Protein AF-0000000069991490 (afdb_homodimer)

Radius of gyration: 31.68 Å; Cα contacts (8 Å, |Δi|>4): 2625; chains: 2; bounding box: 68×98×74 Å

Solvent-accessible surface area (backbone atoms only — not comparable to full-atom values): 56278 Å² total; per-residue (Å²): 128,74,57,46,39,67,73,79,65,20,57,49,42,61,81,62,58,44,40,60,60,46,39,62,62,28,9,34,41,53,25,47,79,35,36,45,30,24,64,97,77,46,75,45,30,37,62,53,50,55,26,50,24,20,5,44,38,48,47,42,45,74,73,63,58,47,38,42,38,23,37,31,39,38,66,57,33,33,58,65,49,57,36,46,72,46,25,38,30,42,58,32,11,22,33,30,33,42,61,82,70,52,54,62,70,54,46,45,49,51,42,51,72,62,46,25,34,34,37,37,38,21,61,90,44,39,68,59,46,54,73,37,53,90,73,53,80,51,60,66,37,27,35,36,34,63,95,60,90,65,62,75,71,90,50,74,60,56,76,42,26,51,70,64,48,35,71,72,31,52,61,66,62,86,70,68,82,62,68,26,65,24,38,26,36,36,32,69,44,79,51,96,67,74,73,60,44,36,41,41,40,25,21,36,22,51,45,51,43,29,46,42,50,38,29,50,30,17,20,35,55,68,61,60,58,44,40,33,79,38,22,38,32,72,60,41,60,46,44,50,49,50,35,58,38,46,64,56,36,36,41,31,48,18,27,32,35,42,24,61,37,70,91,39,45,51,53,51,48,49,47,37,64,76,66,56,44,28,28,38,37,31,34,60,54,56,51,51,44,36,66,66,21,77,68,35,62,93,51,73,40,61,71,28,32,31,40,34,24,86,50,84,54,42,65,57,62,50,52,54,39,42,75,34,34,30,47,75,34,18,29,31,53,44,77,57,36,44,20,75,41,22,34,36,60,52,34,71,70,44,64,72,46,52,69,68,56,40,51,54,42,33,41,24,28,12,31,54,37,74,57,43,45,78,48,32,24,46,96,86,65,46,76,51,63,48,69,54,66,51,70,21,38,36,30,37,49,41,70,32,43,42,44,36,34,65,96,32,60,68,61,11,24,60,36,10,50,92,48,30,38,58,65,57,30,26,21,24,29,22,83,49,43,37,33,40,73,40,30,40,61,88,43,44,20,50,35,74,89,37,83,38,40,29,51,57,49,28,39,60,53,41,63,38,88,42,38,68,44,59,48,44,42,53,38,85,31,95,87,34,53,20,37,39,32,35,41,33,22,57,34,90,94,49,83,80,47,23,61,55,50,43,61,68,48,43,60,38,32,74,72,66,78,36,58,77,78,57,51,43,48,34,26,32,65,42,92,69,78,61,54,42,82,81,53,40,78,30,61,63,61,48,52,54,48,48,54,53,36,60,74,61,64,41,88,49,56,28,65,100,128,73,57,48,38,66,74,80,63,20,56,50,42,62,81,60,58,43,41,60,60,45,38,63,62,28,9,35,42,53,26,47,78,32,37,44,31,25,63,96,77,47,74,45,30,38,61,54,49,55,27,50,24,19,5,44,39,47,45,42,45,74,72,63,59,46,37,41,37,22,37,31,40,40,64,56,34,33,60,66,49,56,36,46,70,46,24,39,29,44,58,31,12,22,33,32,31,43,60,83,69,52,54,62,68,54,46,47,49,52,42,52,72,64,46,26,33,33,37,37,38,21,60,90,44,40,68,60,47,54,74,38,52,88,74,53,81,52,60,66,37,28,34,36,34,64,95,59,90,63,62,76,72,89,50,71,60,56,76,44,24,50,69,64,49,35,73,72,31,52,61,66,65,88,73,67,82,62,69,27,64,24,36,26,37,34,33,70,45,78,51,96,66,74,71,61,45,35,41,41,40,25,21,37,22,51,43,51,43,28,47,41,50,39,30,50,30,17,19,35,55,69,62,60,59,43,40,34,79,38,20,39,32,70,60,41,61,47,42,50,50,51,33,59,37,46,63,56,34,36,41,30,48,18,28,31,34,41,24,62,36,70,91,40,44,52,54,52,48,49,49,36,64,76,66,55,44,28,28,38,36,31,35,62,55,56,52,50,45,35,66,66,20,76,66,34,62,92,48,74,41,62,70,28,30,32,39,34,25,86,52,83,54,40,65,55,61,51,51,53,37,43,76,34,34,30,47,73,36,18,29,32,53,43,76,59,37,44,21,75,41,22,34,36,60,51,33,70,68,44,64,72,47,53,69,67,54,40,51,56,42,33,43,24,29,12,32,54,38,72,56,43,44,79,48,33,24,43,98,86,66,46,76,50,64,48,70,54,68,49,69,19,37,35,29,37,49,42,69,33,43,40,44,38,34,65,96,30,60,68,62,11,24,60,37,9,49,92,47,30,37,58,66,59,29,26,21,25,31,23,83,48,42,35,33,40,73,40,32,40,61,87,42,44,21,50,35,74,91,37,84,38,42,29,53,58,48,28,41,62,53,42,63,39,88,43,37,68,44,60,48,44,43,53,37,84,30,95,86,34,54,18,36,38,32,36,40,33,23,58,33,90,95,50,84,78,48,24,62,55,48,44,62,67,48,44,61,38,31,74,72,66,76,36,57,77,80,56,51,43,47,34,27,31,64,42,92,67,78,62,54,42,85,80,53,39,79,29,63,64,61,48,53,53,49,48,54,52,35,63,73,62,63,42,88,50,54,28,64,99

Foldseek 3Di:
DDPDDDDDDDVPDDDDFLFLVLLLPAQCVQPQAFWAAEQPQDIDGSLVLLLLLQLVLQLCVVVPDAAAAEEEEAFWQGSVLLSCLRNQVLRNYEYEQALLLDQLVLSLVVCQLNLHAEYEHEPVCLVSCVVNVVVRDRHDEYEYEYSDPDWDDPDPRYPIYSVVSSVVGGSDDDRDDDHQQRWHYWYWDDDLDDHTFIFIFGSVLLSVQLVQVLCCQCPAVLPNADAQAAAEEEPFTCSQLNSLSVSSNNSSRNHRYYGHTDDDLLSVLVCCVVVVHQEYEAELQSLLRNCPDPNNPPAQSARHEYEYEPDFDFLVSCVSCVVSRYHYKYAYADSQPSGGFAIQHDDPVQVPDDPVSVSVSRRFNHAGTPQKDKFFAAPVGHTDDQAQPDKHWIWIDGSNGGQATRPCVPRSCVCQPPNTGTDQWIWHHHPVRTTGTQAGVQFFAQWQNDTHRQRLVQNLLCPDQFFDGKGWGWDQDPPTRTAIEIETETDPPDDDALVNSLVSCVVCCVVVNDPNRNRGQKYFYDNDADADSRGHGPRSVVRVVVVVCVVVVHPRMHGD/DDPDDDDDDDVPDDDDFLFLVLLLPAQCVQPQAFWAAEQPQDIDGSLVLLLLLQLVLQLCVVVPDAAAAEEEEAFWQGSVLLSCLRNQVLRNYEYEQALLLDQLVLSLVVCQLSLHAEYEHEPVCLVSCVVNVVVRDRHDEYEYEYSDPDWDDPDPRYPIYSVVSSVVGGSDDDRDDDHQQRWHYWYWDDDLDDHTFIFIFGSVLLSVQLVQVLCCQCPAVLPNADALAAAEEEPFTCSQLNSLSVSSNNSSRNHRYYGHTDDDLLSVLVCCVVVVHQEYEAELQSLLRNCPDPNNVPAQSARHEYEYEPDFDFLVSCVSCVVSRYHYKYAYFDSQPSGGFAIQHDDPVQVPDDPVSVSVSRRFNHAGTPQKDKFFAAPVGHTDDQAQPDKHWIWIDGPNGGQATRPCVPRSCVCQPPNTGTDQWIWHHHPVRTTGTQAGVQFFAQWQNDTHRQRLVQNLLCPPQFFDGKGWGWDQDPPTRTAIEIETETDPPDDDALVNSLVSCVVCCVVVNDPNRNRGQKYFYDNDADADSRGHGPRSVVRVVVVVCVVVVHPRMHGD

Secondary structure (DSSP, 8-state):
-------PPPTT-------THHHHHHHHHH-TT-EEEETTTEEEEHHHHHHHHHHHHHHHHHTT--TT-EEEEE--B-HHHHHHHHHHHHTT-EEEE--TTS-HHHHHHHHHHHTEEEEEEEGGGHHHHHHHHTT-SS--EEEEE-SSS----S-TTEEEEHHHHHHHS-S---PPP--TTSEEEEEEE--SSSSPEEEEEEHHHHHHHHHHHHHHHHH-STT----TTPEEEE-S-TTTGGGGGHHHHHHHHT-EEEE-BS--HHHHHHHHHHHT--EEEE-HHHHHHHHHSGGGTT---TT-EEEE-SS---HHHHHHHHHTT-EEEEEEE-GGG-SEEEE----HHHHTS-HHHHHHHHSS-BEE-TT-EEEEE-TTS-EE--SSS--EEEEEE-TTS---BTT-HHHHHHHTGGGSEEEEEEEEE-TT--EEEEEETTT-EEETTEEE-HHHHHHHHHTSTTEEEEEEEEEEETTTEEEEEEEEEEPTT----HHHHHHHHHHHHHTTSS-GGGS-SEEEE-S---B-TTS-B-HHHHHHHHHHHHHTT-TTEEE-/-------PPPTT-------THHHHHHHHHH-TT-EEEETTTEEEEHHHHHHHHHHHHHHHHHTT--TT-EEEEE--B-HHHHHHHHHHHHTT-EEEE--TTS-HHHHHHHHHHHTEEEEEEEGGGHHHHHHHHTT-SS--EEEEE-SSS----S-TTEEEEHHHHHHHS-S---PPP--TTSEEEEEEE--SSSSPEEEEEEHHHHHHHHHHHHHHHHH-STT----TT-EEEE-S-TTTGGGGGHHHHHHHHT-EEEE-BS--HHHHHHHHHHHT--EEEE-HHHHHHHHHSGGGTT---TT-EEEE-SS---HHHHHHHHHTT-EEEEEEE-GGG-SEEEE----HHHHTS-HHHHHHHHSS-BEE-TT-EEEEE-TTS-B---SSS--EEEEEE-TTS---BTT-HHHHHHHTGGGSEEEEEEEEE-TT--EEEEEETTT-EEETTEEE-HHHHHHHHHTSTTEEEEEEEEEEETTTEEEEEEEEEEPTT----HHHHHHHHHHHHHTTSS-GGGS-SEEEE-S---B-TTS-B-HHHHHHHHHHHHHTT-TTEEE-

Structure (mmCIF, N/CA/C/O backbone):
data_AF-0000000069991490-model_v1
#
loop_
_entity.id
_entity.type
_entity.pdbx_description
1 polymer 'Acyl-CoA synthetase (AMP-forming)/AMP-acid ligase II'
#
loop_
_atom_site.group_PDB
_atom_site.id
_atom_site.type_symbol
_atom_site.label_atom_id
_atom_site.label_alt_id
_atom_site.label_comp_id
_atom_site.label_asym_id
_atom_site.label_entity_id
_atom_site.label_seq_id
_atom_site.pdbx_PDB_ins_code
_atom_site.Cartn_x
_atom_site.Cartn_y
_atom_site.Cartn_z
_atom_site.occupancy
_atom_site.B_iso_or_equiv
_atom_site.auth_seq_id
_atom_site.auth_comp_id
_atom_site.auth_asym_id
_atom_site.auth_atom_id
_atom_site.pdbx_PDB_model_num
ATOM 1 N N . MET A 1 1 ? 20.062 -6.848 22.141 1 77.31 1 MET A N 1
ATOM 2 C CA . MET A 1 1 ? 18.891 -6.25 21.516 1 77.31 1 MET A CA 1
ATOM 3 C C . MET A 1 1 ? 18.766 -4.773 21.891 1 77.31 1 MET A C 1
ATOM 5 O O . MET A 1 1 ? 19.047 -4.387 23.016 1 77.31 1 MET A O 1
ATOM 9 N N . LEU A 1 2 ? 18.562 -3.945 20.875 1 91.25 2 LEU A N 1
ATOM 10 C CA . LEU A 1 2 ? 18.453 -2.514 21.141 1 91.25 2 LEU A CA 1
ATOM 11 C C . LEU A 1 2 ? 17.344 -2.227 22.141 1 91.25 2 LEU A C 1
ATOM 13 O O . LEU A 1 2 ? 16.266 -2.84 22.078 1 91.25 2 LEU A O 1
ATOM 17 N N . GLN A 1 3 ? 17.641 -1.449 23.125 1 95.38 3 GLN A N 1
ATOM 18 C CA . GLN A 1 3 ? 16.625 -1.014 24.078 1 95.38 3 GLN A CA 1
ATOM 19 C C . GLN A 1 3 ? 15.844 0.188 23.547 1 95.38 3 GLN A C 1
ATOM 21 O O . GLN A 1 3 ? 16.109 1.327 23.938 1 95.38 3 GLN A O 1
ATOM 26 N N . THR A 1 4 ? 14.867 -0.094 22.766 1 98 4 THR A N 1
ATOM 27 C CA . THR A 1 4 ? 14.047 0.947 22.172 1 98 4 THR A CA 1
ATOM 28 C C . THR A 1 4 ? 12.891 1.323 23.094 1 98 4 THR A C 1
ATOM 30 O O . THR A 1 4 ? 12.68 0.684 24.125 1 98 4 THR A O 1
ATOM 33 N N . ARG A 1 5 ? 12.242 2.402 22.797 1 97 5 ARG A N 1
ATOM 34 C CA . ARG A 1 5 ? 11.094 2.857 23.578 1 97 5 ARG A CA 1
ATOM 35 C C . ARG A 1 5 ? 9.797 2.262 23.031 1 97 5 ARG A C 1
ATOM 37 O O . ARG A 1 5 ? 9.414 2.525 21.891 1 97 5 ARG A O 1
ATOM 44 N N . VAL A 1 6 ? 9.148 1.422 23.828 1 97.25 6 VAL A N 1
ATOM 45 C CA . VAL A 1 6 ? 7.812 0.907 23.531 1 97.25 6 VAL A CA 1
ATOM 46 C C . VAL A 1 6 ? 6.82 1.444 24.562 1 97.25 6 VAL A C 1
ATOM 48 O O . VAL A 1 6 ? 7.027 1.303 25.766 1 97.25 6 VAL A O 1
ATOM 51 N N . ILE A 1 7 ? 5.816 2.137 24.109 1 96.94 7 ILE A N 1
ATOM 52 C CA . ILE A 1 7 ? 4.801 2.715 24.984 1 96.94 7 ILE A CA 1
ATOM 53 C C . ILE A 1 7 ? 3.514 1.9 24.891 1 96.94 7 ILE A C 1
ATOM 55 O O . ILE A 1 7 ? 2.99 1.677 23.797 1 96.94 7 ILE A O 1
ATOM 59 N N . PRO A 1 8 ? 3.021 1.451 25.969 1 95.69 8 PRO A N 1
ATOM 60 C CA . PRO A 1 8 ? 1.743 0.739 25.922 1 95.69 8 PRO A CA 1
ATOM 61 C C . PRO A 1 8 ? 0.6 1.617 25.406 1 95.69 8 PRO A C 1
ATOM 63 O O . PRO A 1 8 ? 0.56 2.814 25.703 1 95.69 8 PRO A O 1
ATOM 66 N N . PRO A 1 9 ? -0.313 1.06 24.688 1 96.06 9 PRO A N 1
ATOM 67 C CA . PRO A 1 9 ? -1.468 1.837 24.234 1 96.06 9 PRO A CA 1
ATOM 68 C C . PRO A 1 9 ? -2.303 2.385 25.391 1 96.06 9 PRO A C 1
ATOM 70 O O . PRO A 1 9 ? -2.309 1.808 26.484 1 96.06 9 PRO A O 1
ATOM 73 N N . ALA A 1 10 ? -2.979 3.459 25.109 1 97.31 10 ALA A N 1
ATOM 74 C CA . ALA A 1 10 ? -3.896 4.031 26.094 1 97.31 10 ALA A CA 1
ATOM 75 C C . ALA A 1 10 ? -5.031 3.064 26.406 1 97.31 10 ALA A C 1
ATOM 77 O O . ALA A 1 10 ? -5.312 2.148 25.625 1 97.31 10 ALA A O 1
ATOM 78 N N . GLU A 1 11 ? -5.609 3.303 27.609 1 95.62 11 GLU A N 1
ATOM 79 C CA . GLU A 1 11 ? -6.789 2.518 27.953 1 95.62 11 GLU A CA 1
ATOM 80 C C . GLU A 1 11 ? -7.883 2.67 26.906 1 95.62 11 GLU A C 1
ATOM 82 O O . GLU A 1 11 ? -8.203 3.787 26.5 1 95.62 11 GLU A O 1
ATOM 87 N N . GLY A 1 12 ? -8.328 1.621 26.453 1 95.5 12 GLY A N 1
ATOM 88 C CA . GLY A 1 12 ? -9.422 1.657 25.5 1 95.5 12 GLY A CA 1
ATOM 89 C C . GLY A 1 12 ? -8.961 1.708 24.062 1 95.5 12 GLY A C 1
ATOM 90 O O . GLY A 1 12 ? -9.766 1.541 23.141 1 95.5 12 GLY A O 1
ATOM 91 N N . ALA A 1 13 ? -7.676 1.926 23.859 1 96.56 13 ALA A N 1
ATOM 92 C CA . ALA A 1 13 ? -7.164 2.02 22.484 1 96.56 13 ALA A CA 1
ATOM 93 C C . ALA A 1 13 ? -7.363 0.707 21.734 1 96.56 13 ALA A C 1
ATOM 95 O O . ALA A 1 13 ? -7.074 -0.369 22.266 1 96.56 13 ALA A O 1
ATOM 96 N N . TYR A 1 14 ? -7.957 0.828 20.594 1 96.06 14 TYR A N 1
ATOM 97 C CA . TYR A 1 14 ? -8.227 -0.327 19.75 1 96.06 14 TYR A CA 1
ATOM 98 C C . TYR A 1 14 ? -6.957 -0.814 19.062 1 96.06 14 TYR A C 1
ATOM 100 O O . TYR A 1 14 ? -6.352 -0.085 18.281 1 96.06 14 TYR A O 1
ATOM 108 N N . ARG A 1 15 ? -6.543 -2.023 19.375 1 92.44 15 ARG A N 1
ATOM 109 C CA . ARG A 1 15 ? -5.426 -2.635 18.656 1 92.44 15 ARG A CA 1
ATOM 110 C C . ARG A 1 15 ? -5.887 -3.217 17.328 1 92.44 15 ARG A C 1
ATOM 112 O O . ARG A 1 15 ? -6.434 -4.32 17.281 1 92.44 15 ARG A O 1
ATOM 119 N N . TYR A 1 16 ? -5.617 -2.576 16.266 1 97.06 16 TYR A N 1
ATOM 120 C CA . TYR A 1 16 ? -6.156 -2.855 14.93 1 97.06 16 TYR A CA 1
ATOM 121 C C . TYR A 1 16 ? -5.465 -4.062 14.305 1 97.06 16 TYR A C 1
ATOM 123 O O . TYR A 1 16 ? -4.359 -3.941 13.773 1 97.06 16 TYR A O 1
ATOM 131 N N . PRO A 1 17 ? -6.094 -5.242 14.336 1 97.75 17 PRO A N 1
ATOM 132 C CA . PRO A 1 17 ? -5.484 -6.406 13.688 1 97.75 17 PRO A CA 1
ATOM 133 C C . PRO A 1 17 ? -5.613 -6.363 12.164 1 97.75 17 PRO A C 1
ATOM 135 O O . PRO A 1 17 ? -6.652 -5.961 11.641 1 97.75 17 PRO A O 1
ATOM 138 N N . LEU A 1 18 ? -4.578 -6.734 11.469 1 98.5 18 LEU A N 1
ATOM 139 C CA . LEU A 1 18 ? -4.613 -6.832 10.016 1 98.5 18 LEU A CA 1
ATOM 140 C C . LEU A 1 18 ? -5.324 -8.109 9.57 1 98.5 18 LEU A C 1
ATOM 142 O O . LEU A 1 18 ? -4.699 -9.156 9.438 1 98.5 18 LEU A O 1
ATOM 146 N N . LEU A 1 19 ? -6.605 -7.973 9.352 1 98.56 19 LEU A N 1
ATOM 147 C CA . LEU A 1 19 ? -7.441 -9.102 8.953 1 98.56 19 LEU A CA 1
ATOM 148 C C . LEU A 1 19 ? -8 -8.891 7.547 1 98.56 19 LEU A C 1
ATOM 150 O O . LEU A 1 19 ? -8.25 -7.754 7.137 1 98.56 19 LEU A O 1
ATOM 154 N N . ILE A 1 20 ? -8.289 -9.922 6.887 1 98.38 20 ILE A N 1
ATOM 155 C CA . ILE A 1 20 ? -8.773 -9.93 5.512 1 98.38 20 ILE A CA 1
ATOM 156 C C . ILE A 1 20 ? -10.078 -9.141 5.43 1 98.38 20 ILE A C 1
ATOM 158 O O . ILE A 1 20 ? -10.352 -8.477 4.422 1 98.38 20 ILE A O 1
ATOM 162 N N . LYS A 1 21 ? -10.875 -9.109 6.469 1 97.44 21 LYS A N 1
ATOM 163 C CA . LYS A 1 21 ? -12.148 -8.398 6.445 1 97.44 21 LYS A CA 1
ATOM 164 C C . LYS A 1 21 ? -11.938 -6.91 6.164 1 97.44 21 LYS A C 1
ATOM 166 O O . LYS A 1 21 ? -12.812 -6.25 5.605 1 97.44 21 LYS A O 1
ATOM 171 N N . ARG A 1 22 ? -10.734 -6.422 6.543 1 96.56 22 ARG A N 1
ATOM 172 C CA . ARG A 1 22 ? -10.438 -5.012 6.32 1 96.56 22 ARG A CA 1
ATOM 173 C C . ARG A 1 22 ? -10.352 -4.695 4.832 1 96.56 22 ARG A C 1
ATOM 175 O O . ARG A 1 22 ? -10.594 -3.562 4.414 1 96.56 22 ARG A O 1
ATOM 182 N N . LEU A 1 23 ? -9.977 -5.641 4.031 1 97.06 23 LEU A N 1
ATOM 183 C CA . LEU A 1 23 ? -9.852 -5.473 2.59 1 97.06 23 LEU A CA 1
ATOM 184 C C . LEU A 1 23 ? -11.219 -5.387 1.929 1 97.06 23 LEU A C 1
ATOM 186 O O . LEU A 1 23 ? -11.383 -4.715 0.908 1 97.06 23 LEU A O 1
ATOM 190 N N . LEU A 1 24 ? -12.195 -6.051 2.506 1 95.25 24 LEU A N 1
ATOM 191 C CA . LEU A 1 24 ? -13.547 -6.109 1.954 1 95.25 24 LEU A CA 1
ATOM 192 C C . LEU A 1 24 ? -14.273 -4.789 2.162 1 95.25 24 LEU A C 1
ATOM 194 O O . LEU A 1 24 ? -15.188 -4.453 1.402 1 95.25 24 LEU A O 1
ATOM 198 N N . MET A 1 25 ? -13.82 -3.957 3.07 1 89.56 25 MET A N 1
ATOM 199 C CA . MET A 1 25 ? -14.539 -2.762 3.512 1 89.56 25 MET A CA 1
ATOM 200 C C . MET A 1 25 ? -14.453 -1.66 2.461 1 89.56 25 MET A C 1
ATOM 202 O O . MET A 1 25 ? -15.383 -0.864 2.316 1 89.56 25 MET A O 1
ATOM 206 N N . SER A 1 26 ? -13.445 -1.594 1.69 1 87.31 26 SER A N 1
ATOM 207 C CA . SER A 1 26 ? -13.156 -0.407 0.89 1 87.31 26 SER A CA 1
ATOM 208 C C . SER A 1 26 ? -13.836 -0.485 -0.474 1 87.31 26 SER A C 1
ATOM 210 O O . SER A 1 26 ? -14.258 0.536 -1.023 1 87.31 26 SER A O 1
ATOM 212 N N . GLY A 1 27 ? -13.984 -1.602 -1.018 1 86 27 GLY A N 1
ATOM 213 C CA . GLY A 1 27 ? -14.453 -1.73 -2.387 1 86 27 GLY A CA 1
ATOM 214 C C . GLY A 1 27 ? -15.766 -1.011 -2.637 1 86 27 GLY A C 1
ATOM 215 O O . GLY A 1 27 ? -15.875 -0.204 -3.562 1 86 27 GLY A O 1
ATOM 216 N N . SER A 1 28 ? -16.672 -1.168 -1.786 1 88 28 SER A N 1
ATOM 217 C CA . SER A 1 28 ? -18 -0.593 -1.966 1 88 28 SER A CA 1
ATOM 218 C C . SER A 1 28 ? -17.984 0.922 -1.793 1 88 28 SER A C 1
ATOM 220 O O . SER A 1 28 ? -18.828 1.63 -2.348 1 88 28 SER A O 1
ATOM 222 N N . ARG A 1 29 ? -17 1.404 -1.099 1 89.88 29 ARG A N 1
ATOM 223 C CA . ARG A 1 29 ? -16.891 2.84 -0.867 1 89.88 29 ARG A CA 1
ATOM 224 C C . ARG A 1 29 ? -16.391 3.561 -2.117 1 89.88 29 ARG A C 1
ATOM 226 O O . ARG A 1 29 ? -16.828 4.676 -2.412 1 89.88 29 ARG A O 1
ATOM 233 N N . TYR A 1 30 ? -15.539 2.924 -2.816 1 89.38 30 TYR A N 1
ATOM 234 C CA . TYR A 1 30 ? -14.961 3.557 -3.998 1 89.38 30 TYR A CA 1
ATOM 235 C C . TYR A 1 30 ? -15.914 3.463 -5.184 1 89.38 30 TYR A C 1
ATOM 237 O O . TYR A 1 30 ? -16.078 4.426 -5.938 1 89.38 30 TYR A O 1
ATOM 245 N N . GLU A 1 31 ? -16.469 2.258 -5.336 1 90.44 31 GLU A N 1
ATOM 246 C CA . GLU A 1 31 ? -17.359 2.037 -6.477 1 90.44 31 GLU A CA 1
ATOM 247 C C . GLU A 1 31 ? -18.484 1.075 -6.121 1 90.44 31 GLU A C 1
ATOM 249 O O . GLU A 1 31 ? -18.359 -0.134 -6.328 1 90.44 31 GLU A O 1
ATOM 254 N N . LYS A 1 32 ? -19.609 1.535 -5.824 1 84.38 32 LYS A N 1
ATOM 255 C CA . LYS A 1 32 ? -20.719 0.688 -5.375 1 84.38 32 LYS A CA 1
ATOM 256 C C . LYS A 1 32 ? -21.375 -0.022 -6.555 1 84.38 32 LYS A C 1
ATOM 258 O O . LYS A 1 32 ? -21.922 -1.112 -6.395 1 84.38 32 LYS A O 1
ATOM 263 N N . THR A 1 33 ? -21.25 0.533 -7.723 1 88.88 33 THR A N 1
ATOM 264 C CA . THR A 1 33 ? -22.016 0.012 -8.844 1 88.88 33 THR A CA 1
ATOM 265 C C . THR A 1 33 ? -21.141 -0.868 -9.734 1 88.88 33 THR A C 1
ATOM 267 O O . THR A 1 33 ? -21.625 -1.485 -10.688 1 88.88 33 THR A O 1
ATOM 270 N N . ARG A 1 34 ? -19.891 -0.896 -9.398 1 94.06 34 ARG A N 1
ATOM 271 C CA . ARG A 1 34 ? -19.031 -1.77 -10.195 1 94.06 34 ARG A CA 1
ATOM 272 C C . ARG A 1 34 ? -19.391 -3.236 -9.969 1 94.06 34 ARG A C 1
ATOM 274 O O . ARG A 1 34 ? -19.922 -3.598 -8.914 1 94.06 34 ARG A O 1
ATOM 281 N N . GLU A 1 35 ? -19.047 -4.051 -10.961 1 97.06 35 GLU A N 1
ATOM 282 C CA . GLU A 1 35 ? -19.656 -5.379 -10.977 1 97.06 35 GLU A CA 1
ATOM 283 C C . GLU A 1 35 ? -18.609 -6.469 -10.75 1 97.06 35 GLU A C 1
ATOM 285 O O . GLU A 1 35 ? -17.438 -6.305 -11.133 1 97.06 35 GLU A O 1
ATOM 290 N N . ILE A 1 36 ? -19.047 -7.496 -10.109 1 98.31 36 ILE A N 1
ATOM 291 C CA . ILE A 1 36 ? -18.453 -8.828 -10.148 1 98.31 36 ILE A CA 1
ATOM 292 C C . ILE A 1 36 ? -19.188 -9.695 -11.164 1 98.31 36 ILE A C 1
ATOM 294 O O . ILE A 1 36 ? -20.406 -9.891 -11.055 1 98.31 36 ILE A O 1
ATOM 298 N N . VAL A 1 37 ? -18.453 -10.133 -12.141 1 98.75 37 VAL A N 1
ATOM 299 C CA . VAL A 1 37 ? -19.031 -10.883 -13.25 1 98.75 37 VAL A CA 1
ATOM 300 C C . VAL A 1 37 ? -18.5 -12.312 -13.25 1 98.75 37 VAL A C 1
ATOM 302 O O . VAL A 1 37 ? -17.297 -12.523 -13.047 1 98.75 37 VAL A O 1
ATOM 305 N N . TYR A 1 38 ? -19.391 -13.312 -13.328 1 98.69 38 TYR A N 1
ATOM 306 C CA . TYR A 1 38 ? -19.016 -14.703 -13.562 1 98.69 38 TYR A CA 1
ATOM 307 C C . TYR A 1 38 ? -19.562 -15.211 -14.883 1 98.69 38 TYR A C 1
ATOM 309 O O . TYR A 1 38 ? -20.766 -15.469 -15.008 1 98.69 38 TYR A O 1
ATOM 317 N N . ARG A 1 39 ? -18.547 -15.352 -15.828 1 97.75 39 ARG A N 1
ATOM 318 C CA . ARG A 1 39 ? -18.891 -15.812 -17.172 1 97.75 39 ARG A CA 1
ATOM 319 C C . ARG A 1 39 ? -20.078 -15.016 -17.719 1 97.75 39 ARG A C 1
ATOM 321 O O . ARG A 1 39 ? -20 -13.797 -17.844 1 97.75 39 ARG A O 1
ATOM 328 N N . ASP A 1 40 ? -21.016 -15.633 -18.359 1 96.38 40 ASP A N 1
ATOM 329 C CA . ASP A 1 40 ? -22.25 -15.008 -18.812 1 96.38 40 ASP A CA 1
ATOM 330 C C . ASP A 1 40 ? -23.422 -15.414 -17.922 1 96.38 40 ASP A C 1
ATOM 332 O O . ASP A 1 40 ? -24.578 -15.344 -18.359 1 96.38 40 ASP A O 1
ATOM 336 N N . LYS A 1 41 ? -23.125 -15.711 -16.656 1 96.44 41 LYS A N 1
ATOM 337 C CA . LYS A 1 41 ? -24.125 -16.344 -15.82 1 96.44 41 LYS A CA 1
ATOM 338 C C . LYS A 1 41 ? -24.578 -15.406 -14.711 1 96.44 41 LYS A C 1
ATOM 340 O O . LYS A 1 41 ? -25.75 -15.406 -14.328 1 96.44 41 LYS A O 1
ATOM 345 N N . VAL A 1 42 ? -23.641 -14.75 -14.094 1 97.19 42 VAL A N 1
ATOM 346 C CA . VAL A 1 42 ? -23.953 -13.969 -12.898 1 97.19 42 VAL A CA 1
ATOM 347 C C . VAL A 1 42 ? -23.297 -12.586 -13.008 1 97.19 42 VAL A C 1
ATOM 349 O O . VAL A 1 42 ? -22.203 -12.453 -13.555 1 97.19 42 VAL A O 1
ATOM 352 N N . ARG A 1 43 ? -23.953 -11.539 -12.617 1 97.88 43 ARG A N 1
ATOM 353 C CA . ARG A 1 43 ? -23.438 -10.18 -12.43 1 97.88 43 ARG A CA 1
ATOM 354 C C . ARG A 1 43 ? -24.062 -9.523 -11.203 1 97.88 43 ARG A C 1
ATOM 356 O O . ARG A 1 43 ? -25.297 -9.562 -11.031 1 97.88 43 ARG A O 1
ATOM 363 N N . TYR A 1 44 ? -23.25 -8.992 -10.336 1 97.69 44 TYR A N 1
ATOM 364 C CA . TYR A 1 44 ? -23.797 -8.281 -9.188 1 97.69 44 TYR A CA 1
ATOM 365 C C . TYR A 1 44 ? -22.828 -7.227 -8.68 1 97.69 44 TYR A C 1
ATOM 367 O O . TYR A 1 44 ? -21.672 -7.172 -9.125 1 97.69 44 TYR A O 1
ATOM 375 N N . SER A 1 45 ? -23.234 -6.379 -7.793 1 96.06 45 SER A N 1
ATOM 376 C CA . SER A 1 45 ? -22.469 -5.234 -7.324 1 96.06 45 SER A CA 1
ATOM 377 C C . SER A 1 45 ? -21.703 -5.566 -6.047 1 96.06 45 SER A C 1
ATOM 379 O O . SER A 1 45 ? -21.875 -6.648 -5.48 1 96.06 45 SER A O 1
ATOM 381 N N . TYR A 1 46 ? -20.891 -4.641 -5.598 1 95.88 46 TYR A N 1
ATOM 382 C CA . TYR A 1 46 ? -20.062 -4.816 -4.41 1 95.88 46 TYR A CA 1
ATOM 383 C C . TYR A 1 46 ? -20.922 -4.902 -3.154 1 95.88 46 TYR A C 1
ATOM 385 O O . TYR A 1 46 ? -20.625 -5.691 -2.252 1 95.88 46 TYR A O 1
ATOM 393 N N . PRO A 1 47 ? -22.016 -4.105 -3.023 1 94.38 47 PRO A N 1
ATOM 394 C CA . PRO A 1 47 ? -22.891 -4.328 -1.869 1 94.38 47 PRO A CA 1
ATOM 395 C C . PRO A 1 47 ? -23.438 -5.75 -1.819 1 94.38 47 PRO A C 1
ATOM 397 O O . PRO A 1 47 ? -23.516 -6.352 -0.745 1 94.38 47 PRO A O 1
ATOM 400 N N . THR A 1 48 ? -23.781 -6.262 -3.018 1 97.19 48 THR A N 1
ATOM 401 C CA . THR A 1 48 ? -24.25 -7.641 -3.086 1 97.19 48 THR A CA 1
ATOM 402 C C . THR A 1 48 ? -23.141 -8.609 -2.695 1 97.19 48 THR A C 1
ATOM 404 O O . THR A 1 48 ? -23.391 -9.617 -2.027 1 97.19 48 THR A O 1
ATOM 407 N N . LEU A 1 49 ? -21.906 -8.367 -3.088 1 97.62 49 LEU A N 1
ATOM 408 C CA . LEU A 1 49 ? -20.781 -9.203 -2.676 1 97.62 49 LEU A CA 1
ATOM 409 C C . LEU A 1 49 ? -20.688 -9.281 -1.155 1 97.62 49 LEU A C 1
ATOM 411 O O . LEU A 1 49 ? -20.531 -10.367 -0.59 1 97.62 49 LEU A O 1
ATOM 415 N N . ALA A 1 50 ? -20.781 -8.133 -0.542 1 96.25 50 ALA A N 1
ATOM 416 C CA . ALA A 1 50 ? -20.688 -8.086 0.916 1 96.25 50 ALA A CA 1
ATOM 417 C C . ALA A 1 50 ? -21.797 -8.898 1.562 1 96.25 50 ALA A C 1
ATOM 419 O O . ALA A 1 50 ? -21.562 -9.625 2.531 1 96.25 50 ALA A O 1
ATOM 420 N N . GLU A 1 51 ? -23.016 -8.789 1.042 1 97.56 51 GLU A N 1
ATOM 421 C CA . GLU A 1 51 ? -24.141 -9.562 1.545 1 97.56 51 GLU A CA 1
ATOM 422 C C . GLU A 1 51 ? -23.922 -11.062 1.369 1 97.56 51 GLU A C 1
ATOM 424 O O . GLU A 1 51 ? -24.203 -11.844 2.277 1 97.56 51 GLU A O 1
ATOM 429 N N . ARG A 1 52 ? -23.5 -11.422 0.227 1 98.69 52 ARG A N 1
ATOM 430 C CA . ARG A 1 52 ? -23.297 -12.836 -0.08 1 98.69 52 ARG A CA 1
ATOM 431 C C . ARG A 1 52 ? -22.203 -13.438 0.797 1 98.69 52 ARG A C 1
ATOM 433 O O . ARG A 1 52 ? -22.297 -14.594 1.219 1 98.69 52 ARG A O 1
ATOM 440 N N . VAL A 1 53 ? -21.125 -12.664 1.081 1 98.69 53 VAL A N 1
ATOM 441 C CA . VAL A 1 53 ? -20.078 -13.102 1.991 1 98.69 53 VAL A CA 1
ATOM 442 C C . VAL A 1 53 ? -20.656 -13.359 3.377 1 98.69 53 VAL A C 1
ATOM 444 O O . VAL A 1 53 ? -20.359 -14.375 4.008 1 98.69 53 VAL A O 1
ATOM 447 N N . ALA A 1 54 ? -21.516 -12.453 3.811 1 98.69 54 ALA A N 1
ATOM 448 C CA . ALA A 1 54 ? -22.172 -12.617 5.102 1 98.69 54 ALA A CA 1
ATOM 449 C C . ALA A 1 54 ? -23.094 -13.844 5.102 1 98.69 54 ALA A C 1
ATOM 451 O O . ALA A 1 54 ? -23.109 -14.609 6.066 1 98.69 54 ALA A O 1
ATOM 452 N N . ARG A 1 55 ? -23.891 -14.023 4.043 1 98.88 55 ARG A N 1
ATOM 453 C CA . ARG A 1 55 ? -24.781 -15.172 3.914 1 98.88 55 ARG A CA 1
ATOM 454 C C . ARG A 1 55 ? -24 -16.484 3.947 1 98.88 55 ARG A C 1
ATOM 456 O O . ARG A 1 55 ? -24.406 -17.438 4.602 1 98.88 55 ARG A O 1
ATOM 463 N N . LEU A 1 56 ? -22.875 -16.484 3.232 1 98.94 56 LEU A N 1
ATOM 464 C CA . LEU A 1 56 ? -22.031 -17.688 3.229 1 98.94 56 LEU A CA 1
ATOM 465 C C . LEU A 1 56 ? -21.5 -17.969 4.629 1 98.94 56 LEU A C 1
ATOM 467 O O . LEU A 1 56 ? -21.438 -19.141 5.039 1 98.94 56 LEU A O 1
ATOM 471 N N . ALA A 1 57 ? -21.031 -16.938 5.316 1 98.88 57 ALA A N 1
ATOM 472 C CA . ALA A 1 57 ? -20.562 -17.109 6.688 1 98.88 57 ALA A CA 1
ATOM 473 C C . ALA A 1 57 ? -21.625 -17.75 7.555 1 98.88 57 ALA A C 1
ATOM 475 O O . ALA A 1 57 ? -21.344 -18.656 8.344 1 98.88 57 ALA A O 1
ATOM 476 N N . ASN A 1 58 ? -22.891 -17.297 7.441 1 98.88 58 ASN A N 1
ATOM 477 C CA . ASN A 1 58 ? -24 -17.875 8.172 1 98.88 58 ASN A CA 1
ATOM 478 C C . ASN A 1 58 ? -24.203 -19.344 7.793 1 98.88 58 ASN A C 1
ATOM 480 O O . ASN A 1 58 ? -24.422 -20.188 8.664 1 98.88 58 ASN A O 1
ATOM 484 N N . VAL A 1 59 ? -24.156 -19.641 6.5 1 98.88 59 VAL A N 1
ATOM 485 C CA . VAL A 1 59 ? -24.344 -21 6.012 1 98.88 59 VAL A CA 1
ATOM 486 C C . VAL A 1 59 ? -23.266 -21.906 6.613 1 98.88 59 VAL A C 1
ATOM 488 O O . VAL A 1 59 ? -23.578 -22.984 7.117 1 98.88 59 VAL A O 1
ATOM 491 N N . LEU A 1 60 ? -22.016 -21.5 6.57 1 98.88 60 LEU A N 1
ATOM 492 C CA . LEU A 1 60 ? -20.906 -22.312 7.07 1 98.88 60 LEU A CA 1
ATOM 493 C C . LEU A 1 60 ? -21.016 -22.5 8.578 1 98.88 60 LEU A C 1
ATOM 495 O O . LEU A 1 60 ? -20.781 -23.609 9.086 1 98.88 60 LEU A O 1
ATOM 499 N N . THR A 1 61 ? -21.344 -21.406 9.273 1 98.44 61 THR A N 1
ATOM 500 C CA . THR A 1 61 ? -21.5 -21.484 10.727 1 98.44 61 THR A CA 1
ATOM 501 C C . THR A 1 61 ? -22.625 -22.453 11.094 1 98.44 61 THR A C 1
ATOM 503 O O . THR A 1 61 ? -22.469 -23.281 11.992 1 98.44 61 THR A O 1
ATOM 506 N N . GLN A 1 62 ? -23.766 -22.375 10.438 1 98.19 62 GLN A N 1
ATOM 507 C CA . GLN A 1 62 ? -24.891 -23.266 10.688 1 98.19 62 GLN A CA 1
ATOM 508 C C . GLN A 1 62 ? -24.547 -24.719 10.375 1 98.19 62 GLN A C 1
ATOM 510 O O . GLN A 1 62 ? -25.047 -25.625 11.031 1 98.19 62 GLN A O 1
ATOM 515 N N . ALA A 1 63 ? -23.672 -24.859 9.414 1 98.25 63 ALA A N 1
ATOM 516 C CA . ALA A 1 63 ? -23.25 -26.203 9.016 1 98.25 63 ALA A CA 1
ATOM 517 C C . ALA A 1 63 ? -22.234 -26.766 9.992 1 98.25 63 ALA A C 1
ATOM 519 O O . ALA A 1 63 ? -21.844 -27.938 9.883 1 98.25 63 ALA A O 1
ATOM 520 N N . GLY A 1 64 ? -21.734 -25.922 10.891 1 97.81 64 GLY A N 1
ATOM 521 C CA . GLY A 1 64 ? -20.875 -26.438 11.953 1 97.81 64 GLY A CA 1
ATOM 522 C C . GLY A 1 64 ? -19.422 -26.016 11.812 1 97.81 64 GLY A C 1
ATOM 523 O O . GLY A 1 64 ? -18.578 -26.422 12.609 1 97.81 64 GLY A O 1
ATOM 524 N N . VAL A 1 65 ? -19.094 -25.219 10.844 1 98.5 65 VAL A N 1
ATOM 525 C CA . VAL A 1 65 ? -17.719 -24.734 10.672 1 98.5 65 VAL A CA 1
ATOM 526 C C . VAL A 1 65 ? -17.359 -23.797 11.812 1 98.5 65 VAL A C 1
ATOM 528 O O . VAL A 1 65 ? -18.125 -22.891 12.148 1 98.5 65 VAL A O 1
ATOM 531 N N . LYS A 1 66 ? -16.188 -24 12.383 1 97.81 66 LYS A N 1
ATOM 532 C CA . LYS A 1 66 ? -15.695 -23.172 13.477 1 97.81 66 LYS A CA 1
ATOM 533 C C . LYS A 1 66 ? -14.352 -22.531 13.109 1 97.81 66 LYS A C 1
ATOM 535 O O . LYS A 1 66 ? -13.695 -22.969 12.164 1 97.81 66 LYS A O 1
ATOM 540 N N . ALA A 1 67 ? -14.039 -21.5 13.93 1 98.19 67 ALA A N 1
ATOM 541 C CA . ALA A 1 67 ? -12.688 -20.953 13.812 1 98.19 67 ALA A CA 1
ATOM 542 C C . ALA A 1 67 ? -11.633 -22.031 14.008 1 98.19 67 ALA A C 1
ATOM 544 O O . ALA A 1 67 ? -11.766 -22.891 14.883 1 98.19 67 ALA A O 1
ATOM 545 N N . GLY A 1 68 ? -10.664 -22 13.133 1 98.06 68 GLY A N 1
ATOM 546 C CA . GLY A 1 68 ? -9.602 -22.984 13.219 1 98.06 68 GLY A CA 1
ATOM 547 C C . GLY A 1 68 ? -9.812 -24.156 12.289 1 98.06 68 GLY A C 1
ATOM 548 O O . GLY A 1 68 ? -8.867 -24.891 11.969 1 98.06 68 GLY A O 1
ATOM 549 N N . ASP A 1 69 ? -11.031 -24.406 11.836 1 98.56 69 ASP A N 1
ATOM 550 C CA . ASP A 1 69 ? -11.32 -25.484 10.906 1 98.56 69 ASP A CA 1
ATOM 551 C C . ASP A 1 69 ? -10.742 -25.188 9.523 1 98.56 69 ASP A C 1
ATOM 553 O O . ASP A 1 69 ? -10.602 -24.031 9.141 1 98.56 69 ASP A O 1
ATOM 557 N N . THR A 1 70 ? -10.359 -26.25 8.852 1 98.81 70 THR A N 1
ATOM 558 C CA . THR A 1 70 ? -9.984 -26.094 7.449 1 98.81 70 THR A CA 1
ATOM 559 C C . THR A 1 70 ? -11.164 -26.391 6.535 1 98.81 70 THR A C 1
ATOM 561 O O . THR A 1 70 ? -11.797 -27.453 6.656 1 98.81 70 THR A O 1
ATOM 564 N N . VAL A 1 71 ? -11.5 -25.469 5.695 1 98.94 71 VAL A N 1
ATOM 565 C CA . VAL A 1 71 ? -12.578 -25.578 4.719 1 98.94 71 VAL A CA 1
ATOM 566 C C . VAL A 1 71 ? -11.992 -25.656 3.311 1 98.94 71 VAL A C 1
ATOM 568 O O . VAL A 1 71 ? -11.336 -24.703 2.859 1 98.94 71 VAL A O 1
ATOM 571 N N . ALA A 1 72 ? -12.242 -26.75 2.605 1 98.88 72 ALA A N 1
ATOM 572 C CA . ALA A 1 72 ? -11.695 -26.953 1.268 1 98.88 72 ALA A CA 1
ATOM 573 C C . ALA A 1 72 ? -12.664 -26.469 0.194 1 98.88 72 ALA A C 1
ATOM 575 O O . ALA A 1 72 ? -13.883 -26.609 0.346 1 98.88 72 ALA A O 1
ATOM 576 N N . VAL A 1 73 ? -12.102 -25.953 -0.869 1 98.81 73 VAL A N 1
ATOM 577 C CA . VAL A 1 73 ? -12.914 -25.453 -1.974 1 98.81 73 VAL A CA 1
ATOM 578 C C . VAL A 1 73 ? -12.445 -26.062 -3.285 1 98.81 73 VAL A C 1
ATOM 580 O O . VAL A 1 73 ? -11.273 -25.938 -3.656 1 98.81 73 VAL A O 1
ATOM 583 N N . MET A 1 74 ? -13.297 -26.797 -3.922 1 98.38 74 MET A N 1
ATOM 584 C CA . MET A 1 74 ? -13.086 -27.359 -5.25 1 98.38 74 MET A CA 1
ATOM 585 C C . MET A 1 74 ? -13.969 -26.672 -6.281 1 98.38 74 MET A C 1
ATOM 587 O O . MET A 1 74 ? -15.07 -27.125 -6.57 1 98.38 74 MET A O 1
ATOM 591 N N . ASP A 1 75 ? -13.484 -25.625 -6.836 1 98 75 ASP A N 1
ATOM 592 C CA . ASP A 1 75 ? -14.227 -24.844 -7.82 1 98 75 ASP A CA 1
ATOM 593 C C . ASP A 1 75 ? -13.297 -24.297 -8.906 1 98 75 ASP A C 1
ATOM 595 O O . ASP A 1 75 ? -12.078 -24.422 -8.805 1 98 75 ASP A O 1
ATOM 599 N N . TRP A 1 76 ? -13.914 -23.875 -10.047 1 96.31 76 TRP A N 1
ATOM 600 C CA . TRP A 1 76 ? -13.211 -23.047 -11.023 1 96.31 76 TRP A CA 1
ATOM 601 C C . TRP A 1 76 ? -13.125 -21.609 -10.547 1 96.31 76 TRP A C 1
ATOM 603 O O . TRP A 1 76 ? -13.523 -21.281 -9.43 1 96.31 76 TRP A O 1
ATOM 613 N N . ASP A 1 77 ? -12.508 -20.719 -11.383 1 97.25 77 ASP A N 1
ATOM 614 C CA . ASP A 1 77 ? -12.414 -19.297 -11.055 1 97.25 77 ASP A CA 1
ATOM 615 C C . ASP A 1 77 ? -13.773 -18.625 -11.156 1 97.25 77 ASP A C 1
ATOM 617 O O . ASP A 1 77 ? -14.109 -18.047 -12.203 1 97.25 77 ASP A O 1
ATOM 621 N N . SER A 1 78 ? -14.516 -18.578 -10.07 1 98.31 78 SER A N 1
ATOM 622 C CA . SER A 1 78 ? -15.898 -18.125 -10.07 1 98.31 78 SER A CA 1
ATOM 623 C C . SER A 1 78 ? -16.125 -17.047 -9.016 1 98.31 78 SER A C 1
ATOM 625 O O . SER A 1 78 ? -15.25 -16.781 -8.188 1 98.31 78 SER A O 1
ATOM 627 N N . HIS A 1 79 ? -17.328 -16.406 -9.078 1 98.5 79 HIS A N 1
ATOM 628 C CA . HIS A 1 79 ? -17.75 -15.469 -8.047 1 98.5 79 HIS A CA 1
ATOM 629 C C . HIS A 1 79 ? -17.844 -16.141 -6.684 1 98.5 79 HIS A C 1
ATOM 631 O O . HIS A 1 79 ? -17.562 -15.531 -5.656 1 98.5 79 HIS A O 1
ATOM 637 N N . ARG A 1 80 ? -18.219 -17.484 -6.699 1 98.69 80 ARG A N 1
ATOM 638 C CA . ARG A 1 80 ? -18.328 -18.234 -5.449 1 98.69 80 ARG A CA 1
ATOM 639 C C . ARG A 1 80 ? -16.953 -18.391 -4.797 1 98.69 80 ARG A C 1
ATOM 641 O O . ARG A 1 80 ? -16.828 -18.297 -3.574 1 98.69 80 ARG A O 1
ATOM 648 N N . TYR A 1 81 ? -15.977 -18.688 -5.695 1 98.75 81 TYR A N 1
ATOM 649 C CA . TYR A 1 81 ? -14.617 -18.812 -5.184 1 98.75 81 TYR A CA 1
ATOM 650 C C . TYR A 1 81 ? -14.172 -17.516 -4.508 1 98.75 81 TYR A C 1
ATOM 652 O O . TYR A 1 81 ? -13.57 -17.547 -3.434 1 98.75 81 TYR A O 1
ATOM 660 N N . LEU A 1 82 ? -14.438 -16.359 -5.125 1 98.75 82 LEU A N 1
ATOM 661 C CA . LEU A 1 82 ? -14.133 -15.055 -4.539 1 98.75 82 LEU A CA 1
ATOM 662 C C . LEU A 1 82 ? -14.805 -14.906 -3.178 1 98.75 82 LEU A C 1
ATOM 664 O O . LEU A 1 82 ? -14.172 -14.461 -2.215 1 98.75 82 LEU A O 1
ATOM 668 N N . GLU A 1 83 ? -16.047 -15.266 -3.061 1 98.88 83 GLU A N 1
ATOM 669 C CA . GLU A 1 83 ? -16.797 -15.188 -1.81 1 98.88 83 GLU A CA 1
ATOM 670 C C . GLU A 1 83 ? -16.172 -16.062 -0.729 1 98.88 83 GLU A C 1
ATOM 672 O O . GLU A 1 83 ? -16.062 -15.641 0.426 1 98.88 83 GLU A O 1
ATOM 677 N N . CYS A 1 84 ? -15.672 -17.219 -1.137 1 98.88 84 CYS A N 1
ATOM 678 C CA . CYS A 1 84 ? -15.023 -18.141 -0.208 1 98.88 84 CYS A CA 1
ATOM 679 C C . CYS A 1 84 ? -13.719 -17.547 0.31 1 98.88 84 CYS A C 1
ATOM 681 O O . CYS A 1 84 ? -13.359 -17.75 1.474 1 98.88 84 CYS A O 1
ATOM 683 N N . MET A 1 85 ? -12.992 -16.844 -0.58 1 98.69 85 MET A N 1
ATOM 684 C CA . MET A 1 85 ? -11.711 -16.25 -0.209 1 98.69 85 MET A CA 1
ATOM 685 C C . MET A 1 85 ? -11.891 -15.234 0.913 1 98.69 85 MET A C 1
ATOM 687 O O . MET A 1 85 ? -10.938 -14.906 1.618 1 98.69 85 MET A O 1
ATOM 691 N N . PHE A 1 86 ? -13.094 -14.719 1.092 1 98.75 86 PHE A N 1
ATOM 692 C CA . PHE A 1 86 ? -13.367 -13.742 2.137 1 98.75 86 PHE A CA 1
ATOM 693 C C . PHE A 1 86 ? -14.094 -14.391 3.311 1 98.75 86 PHE A C 1
ATOM 695 O O . PHE A 1 86 ? -13.594 -14.375 4.438 1 98.75 86 PHE A O 1
ATOM 702 N N . ALA A 1 87 ? -15.172 -15.086 3.107 1 98.88 87 ALA A N 1
ATOM 703 C CA . ALA A 1 87 ? -16.047 -15.594 4.16 1 98.88 87 ALA A CA 1
ATOM 704 C C . ALA A 1 87 ? -15.312 -16.578 5.059 1 98.88 87 ALA A C 1
ATOM 706 O O . ALA A 1 87 ? -15.367 -16.484 6.285 1 98.88 87 ALA A O 1
ATOM 707 N N . ILE A 1 88 ? -14.609 -17.531 4.484 1 98.88 88 ILE A N 1
ATOM 708 C CA . ILE A 1 88 ? -14.008 -18.625 5.23 1 98.88 88 ILE A CA 1
ATOM 709 C C . ILE A 1 88 ? -12.938 -18.078 6.172 1 98.88 88 ILE A C 1
ATOM 711 O O . ILE A 1 88 ? -13.016 -18.266 7.387 1 98.88 88 ILE A O 1
ATOM 715 N N . PRO A 1 89 ? -11.953 -17.344 5.621 1 98.81 89 PRO A N 1
ATOM 716 C CA . PRO A 1 89 ? -10.961 -16.828 6.559 1 98.81 89 PRO A CA 1
ATOM 717 C C . PRO A 1 89 ? -11.547 -15.836 7.559 1 98.81 89 PRO A C 1
ATOM 719 O O . PRO A 1 89 ? -11.102 -15.766 8.703 1 98.81 89 PRO A O 1
ATOM 722 N N . MET A 1 90 ? -12.523 -15.047 7.133 1 98.62 90 MET A N 1
ATOM 723 C CA . MET A 1 90 ? -13.086 -14.023 8.016 1 98.62 90 MET A CA 1
ATOM 724 C C . MET A 1 90 ? -13.812 -14.672 9.188 1 98.62 90 MET A C 1
ATOM 726 O O . MET A 1 90 ? -14 -14.039 10.234 1 98.62 90 MET A O 1
ATOM 730 N N . LEU A 1 91 ? -14.156 -15.93 9.117 1 98.25 91 LEU A N 1
ATOM 731 C CA . LEU A 1 91 ? -14.734 -16.703 10.203 1 98.25 91 LEU A CA 1
ATOM 732 C C . LEU A 1 91 ? -13.664 -17.188 11.172 1 98.25 91 LEU A C 1
ATOM 734 O O . LEU A 1 91 ? -13.969 -17.703 12.242 1 98.25 91 LEU A O 1
ATOM 738 N N . GLY A 1 92 ? -12.453 -16.969 10.789 1 98.56 92 GLY A N 1
ATOM 739 C CA . GLY A 1 92 ? -11.344 -17.516 11.547 1 98.56 92 GLY A CA 1
ATOM 740 C C . GLY A 1 92 ? -10.953 -18.922 11.109 1 98.56 92 GLY A C 1
ATOM 741 O O . GLY A 1 92 ? -10.094 -19.547 11.727 1 98.56 92 GLY A O 1
ATOM 742 N N . ALA A 1 93 ? -11.586 -19.422 10.086 1 98.81 93 ALA A N 1
ATOM 743 C CA . ALA A 1 93 ? -11.258 -20.719 9.508 1 98.81 93 ALA A CA 1
ATOM 744 C C . ALA A 1 93 ? -10.164 -20.594 8.453 1 98.81 93 ALA A C 1
ATOM 746 O O . ALA A 1 93 ? -9.734 -19.5 8.125 1 98.81 93 ALA A O 1
ATOM 747 N N . VAL A 1 94 ? -9.633 -21.734 7.996 1 98.81 94 VAL A N 1
ATOM 748 C CA . VAL A 1 94 ? -8.57 -21.781 6.996 1 98.81 94 VAL A CA 1
ATOM 749 C C . VAL A 1 94 ? -9.141 -22.281 5.668 1 98.81 94 VAL A C 1
ATOM 751 O O . VAL A 1 94 ? -9.75 -23.359 5.609 1 98.81 94 VAL A O 1
ATOM 754 N N . ILE A 1 95 ? -9.023 -21.547 4.66 1 98.88 95 ILE A N 1
ATOM 755 C CA . ILE A 1 95 ? -9.445 -22.031 3.35 1 98.88 95 ILE A CA 1
ATOM 756 C C . ILE A 1 95 ? -8.344 -22.875 2.723 1 98.88 95 ILE A C 1
ATOM 758 O O . ILE A 1 95 ? -7.188 -22.453 2.656 1 98.88 95 ILE A O 1
ATOM 762 N N . HIS A 1 96 ? -8.617 -24.062 2.381 1 98.81 96 HIS A N 1
ATOM 763 C CA . HIS A 1 96 ? -7.754 -24.938 1.596 1 98.81 96 HIS A CA 1
ATOM 764 C C . HIS A 1 96 ? -8.164 -24.938 0.126 1 98.81 96 HIS A C 1
ATOM 766 O O . HIS A 1 96 ? -9.211 -25.484 -0.234 1 98.81 96 HIS A O 1
ATOM 772 N N . THR A 1 97 ? -7.375 -24.297 -0.716 1 97.94 97 THR A N 1
ATOM 773 C CA . THR A 1 97 ? -7.688 -24.234 -2.139 1 97.94 97 THR A CA 1
ATOM 774 C C . THR A 1 97 ? -7.191 -25.484 -2.863 1 97.94 97 THR A C 1
ATOM 776 O O . THR A 1 97 ? -5.992 -25.641 -3.08 1 97.94 97 THR A O 1
ATOM 779 N N . ILE A 1 98 ? -8.102 -26.266 -3.322 1 97.06 98 ILE A N 1
ATOM 780 C CA . ILE A 1 98 ? -7.773 -27.562 -3.91 1 97.06 98 ILE A CA 1
ATOM 781 C C . ILE A 1 98 ? -7.418 -27.391 -5.383 1 97.06 98 ILE A C 1
ATOM 783 O O . ILE A 1 98 ? -8.172 -26.766 -6.141 1 97.06 98 ILE A O 1
ATOM 787 N N . ASN A 1 99 ? -6.254 -27.875 -5.754 1 93.81 99 ASN A N 1
ATOM 788 C CA . ASN A 1 99 ? -5.898 -27.969 -7.164 1 93.81 99 ASN A CA 1
ATOM 789 C C . ASN A 1 99 ? -6.645 -29.109 -7.852 1 93.81 99 ASN A C 1
ATOM 791 O O . ASN A 1 99 ? -6.211 -30.266 -7.797 1 93.81 99 ASN A O 1
ATOM 795 N N . VAL A 1 100 ? -7.676 -28.844 -8.555 1 92.75 100 VAL A N 1
ATOM 796 C CA . VAL A 1 100 ? -8.602 -29.828 -9.102 1 92.75 100 VAL A CA 1
ATOM 797 C C . VAL A 1 100 ? -7.969 -30.516 -10.312 1 92.75 100 VAL A C 1
ATOM 799 O O . VAL A 1 100 ? -8.547 -31.453 -10.875 1 92.75 100 VAL A O 1
ATOM 802 N N . ARG A 1 101 ? -6.777 -30.078 -10.656 1 87.06 101 ARG A N 1
ATOM 803 C CA . ARG A 1 101 ? -6.082 -30.672 -11.797 1 87.06 101 ARG A CA 1
ATOM 804 C C . ARG A 1 101 ? -5.145 -31.781 -11.359 1 87.06 101 ARG A C 1
ATOM 806 O O . ARG A 1 101 ? -4.586 -32.5 -12.188 1 87.06 101 ARG A O 1
ATOM 813 N N . LEU A 1 102 ? -5.008 -31.953 -10.062 1 86.19 102 LEU A N 1
ATOM 814 C CA . LEU A 1 102 ? -4.176 -33.031 -9.547 1 86.19 102 LEU A CA 1
ATOM 815 C C . LEU A 1 102 ? -4.891 -34.375 -9.664 1 86.19 102 LEU A C 1
ATOM 817 O O . LEU A 1 102 ? -6.105 -34.438 -9.875 1 86.19 102 LEU A O 1
ATOM 821 N N . SER A 1 103 ? -4.086 -35.469 -9.562 1 86.06 103 SER A N 1
ATOM 822 C CA . SER A 1 103 ? -4.684 -36.812 -9.523 1 86.06 103 SER A CA 1
ATOM 823 C C . SER A 1 103 ? -5.516 -37 -8.266 1 86.06 103 SER A C 1
ATOM 825 O O . SER A 1 103 ? -5.277 -36.344 -7.246 1 86.06 103 SER A O 1
ATOM 827 N N . PRO A 1 104 ? -6.516 -37.875 -8.32 1 91.31 104 PRO A N 1
ATOM 828 C CA . PRO A 1 104 ? -7.32 -38.156 -7.129 1 91.31 104 PRO A CA 1
ATOM 829 C C . PRO A 1 104 ? -6.473 -38.531 -5.914 1 91.31 104 PRO A C 1
ATOM 831 O O . PRO A 1 104 ? -6.777 -38.094 -4.793 1 91.31 104 PRO A O 1
ATOM 834 N N . GLU A 1 105 ? -5.43 -39.281 -6.176 1 90.06 105 GLU A N 1
ATOM 835 C CA . GLU A 1 105 ? -4.559 -39.719 -5.086 1 90.06 105 GLU A CA 1
ATOM 836 C C . GLU A 1 105 ? -3.867 -38.531 -4.43 1 90.06 105 GLU A C 1
ATOM 838 O O . GLU A 1 105 ? -3.736 -38.469 -3.207 1 90.06 105 GLU A O 1
ATOM 843 N N . GLN A 1 106 ? -3.436 -37.625 -5.254 1 90.19 106 GLN A N 1
ATOM 844 C CA . GLN A 1 106 ? -2.779 -36.406 -4.73 1 90.19 106 GLN A CA 1
ATOM 845 C C . GLN A 1 106 ? -3.771 -35.531 -3.988 1 90.19 106 GLN A C 1
ATOM 847 O O . GLN A 1 106 ? -3.443 -34.969 -2.943 1 90.19 106 GLN A O 1
ATOM 852 N N . ILE A 1 107 ? -4.941 -35.406 -4.523 1 95.06 107 ILE A N 1
ATOM 853 C CA . ILE A 1 107 ? -5.977 -34.594 -3.873 1 95.06 107 ILE A CA 1
ATOM 854 C C . ILE A 1 107 ? -6.32 -35.188 -2.516 1 95.06 107 ILE A C 1
ATOM 856 O O . ILE A 1 107 ? -6.41 -34.5 -1.514 1 95.06 107 ILE A O 1
ATOM 860 N N . LEU A 1 108 ? -6.445 -36.531 -2.529 1 96.44 108 LEU A N 1
ATOM 861 C CA . LEU A 1 108 ? -6.715 -37.25 -1.285 1 96.44 108 LEU A CA 1
ATOM 862 C C . LEU A 1 108 ? -5.633 -36.969 -0.25 1 96.44 108 LEU A C 1
ATOM 864 O O . LEU A 1 108 ? -5.934 -36.656 0.903 1 96.44 108 LEU A O 1
ATOM 868 N N . TYR A 1 109 ? -4.441 -37.094 -0.668 1 95.5 109 TYR A N 1
ATOM 869 C CA . TYR A 1 109 ? -3.324 -36.812 0.238 1 95.5 109 TYR A CA 1
ATOM 870 C C . TYR A 1 109 ? -3.412 -35.438 0.833 1 95.5 109 TYR A C 1
ATOM 872 O O . TYR A 1 109 ? -3.303 -35.25 2.051 1 95.5 109 TYR A O 1
ATOM 880 N N . THR A 1 110 ? -3.549 -34.406 -0.034 1 97 110 THR A N 1
ATOM 881 C CA . THR A 1 110 ? -3.529 -33 0.421 1 97 110 THR A CA 1
ATOM 882 C C . THR A 1 110 ? -4.695 -32.75 1.363 1 97 110 THR A C 1
ATOM 884 O O . THR A 1 110 ? -4.543 -32.031 2.361 1 97 110 THR A O 1
ATOM 887 N N . MET A 1 111 ? -5.855 -33.281 1.105 1 98.31 111 MET A N 1
ATOM 888 C CA . MET A 1 111 ? -7.039 -33.062 1.928 1 98.31 111 MET A CA 1
ATOM 889 C C . MET A 1 111 ? -6.871 -33.688 3.312 1 98.31 111 MET A C 1
ATOM 891 O O . MET A 1 111 ? -7.219 -33.062 4.32 1 98.31 111 MET A O 1
ATOM 895 N N . ASN A 1 112 ? -6.352 -34.875 3.344 1 98.31 112 ASN A N 1
ATOM 896 C CA . ASN A 1 112 ? -6.102 -35.531 4.625 1 98.31 112 ASN A CA 1
ATOM 897 C C . ASN A 1 112 ? -5.008 -34.812 5.414 1 98.31 112 ASN A C 1
ATOM 899 O O . ASN A 1 112 ? -5.129 -34.625 6.625 1 98.31 112 ASN A O 1
ATOM 903 N N . HIS A 1 113 ? -3.977 -34.406 4.676 1 97.56 113 HIS A N 1
ATOM 904 C CA . HIS A 1 113 ? -2.857 -33.719 5.312 1 97.56 113 HIS A CA 1
ATOM 905 C C . HIS A 1 113 ? -3.283 -32.375 5.867 1 97.56 113 HIS A C 1
ATOM 907 O O . HIS A 1 113 ? -2.832 -31.953 6.938 1 97.56 113 HIS A O 1
ATOM 913 N N . ALA A 1 114 ? -4.18 -31.672 5.184 1 98.12 114 ALA A N 1
ATOM 914 C CA . ALA A 1 114 ? -4.656 -30.344 5.57 1 98.12 114 ALA A CA 1
ATOM 915 C C . ALA A 1 114 ? -5.715 -30.438 6.664 1 98.12 114 ALA A C 1
ATOM 917 O O . ALA A 1 114 ? -6.102 -29.422 7.25 1 98.12 114 ALA A O 1
ATOM 918 N N . ASP A 1 115 ? -6.176 -31.578 6.93 1 98 115 ASP A N 1
ATOM 919 C CA . ASP A 1 115 ? -7.215 -31.812 7.93 1 98 115 ASP A CA 1
ATOM 920 C C . ASP A 1 115 ? -8.508 -31.094 7.566 1 98 115 ASP A C 1
ATOM 922 O O . ASP A 1 115 ? -9.078 -30.375 8.391 1 98 115 ASP A O 1
ATOM 926 N N . ASP A 1 116 ? -8.93 -31.266 6.352 1 98.62 116 ASP A N 1
ATOM 927 C CA . ASP A 1 116 ? -10.164 -30.641 5.906 1 98.62 116 ASP A CA 1
ATOM 928 C C . ASP A 1 116 ? -11.359 -31.141 6.711 1 98.62 116 ASP A C 1
ATOM 930 O O . ASP A 1 116 ? -11.453 -32.344 7.012 1 98.62 116 ASP A O 1
ATOM 934 N N . ARG A 1 117 ? -12.234 -30.219 7.055 1 98.5 117 ARG A N 1
ATOM 935 C CA . ARG A 1 117 ? -13.414 -30.594 7.824 1 98.5 117 ARG A CA 1
ATOM 936 C C . ARG A 1 117 ? -14.68 -30.422 6.992 1 98.5 117 ARG A C 1
ATOM 938 O O . ARG A 1 117 ? -15.664 -31.141 7.195 1 98.5 117 ARG A O 1
ATOM 945 N N . PHE A 1 118 ? -14.695 -29.484 6.18 1 98.75 118 PHE A N 1
ATOM 946 C CA . PHE A 1 118 ? -15.805 -29.125 5.32 1 98.75 118 PHE A CA 1
ATOM 947 C C . PHE A 1 118 ? -15.336 -28.875 3.893 1 98.75 118 PHE A C 1
ATOM 949 O O . PHE A 1 118 ? -14.242 -28.344 3.68 1 98.75 118 PHE A O 1
ATOM 956 N N . VAL A 1 119 ? -16.125 -29.344 2.869 1 98.88 119 VAL A N 1
ATOM 957 C CA . VAL A 1 119 ? -15.672 -29.219 1.491 1 98.88 119 VAL A CA 1
ATOM 958 C C . VAL A 1 119 ? -16.797 -28.656 0.624 1 98.88 119 VAL A C 1
ATOM 960 O O . VAL A 1 119 ? -17.922 -29.156 0.649 1 98.88 119 VAL A O 1
ATOM 963 N N . LEU A 1 120 ? -16.531 -27.547 -0.066 1 98.94 120 LEU A N 1
ATOM 964 C CA . LEU A 1 120 ? -17.391 -27.078 -1.143 1 98.94 120 LEU A CA 1
ATOM 965 C C . LEU A 1 120 ? -16.969 -27.688 -2.479 1 98.94 120 LEU A C 1
ATOM 967 O O . LEU A 1 120 ? -15.82 -27.547 -2.9 1 98.94 120 LEU A O 1
ATOM 971 N N . VAL A 1 121 ? -17.906 -28.344 -3.145 1 98.69 121 VAL A N 1
ATOM 972 C CA . VAL A 1 121 ? -17.578 -29.125 -4.332 1 98.69 121 VAL A CA 1
ATOM 973 C C . VAL A 1 121 ? -18.406 -28.641 -5.516 1 98.69 121 VAL A C 1
ATOM 975 O O . VAL A 1 121 ? -19.641 -28.719 -5.484 1 98.69 121 VAL A O 1
ATOM 978 N N . ASN A 1 122 ? -17.703 -28.094 -6.48 1 98.38 122 ASN A N 1
ATOM 979 C CA . ASN A 1 122 ? -18.375 -27.812 -7.746 1 98.38 122 ASN A CA 1
ATOM 980 C C . ASN A 1 122 ? -18.922 -29.078 -8.398 1 98.38 122 ASN A C 1
ATOM 982 O O . ASN A 1 122 ? -18.266 -30.109 -8.391 1 98.38 122 ASN A O 1
ATOM 986 N N . SER A 1 123 ? -20.078 -29.031 -9.039 1 97.81 123 SER A N 1
ATOM 987 C CA . SER A 1 123 ? -20.766 -30.172 -9.625 1 97.81 123 SER A CA 1
ATOM 988 C C . SER A 1 123 ? -19.875 -30.906 -10.609 1 97.81 123 SER A C 1
ATOM 990 O O . SER A 1 123 ? -19.969 -32.125 -10.758 1 97.81 123 SER A O 1
ATOM 992 N N . GLU A 1 124 ? -19.016 -30.219 -11.234 1 96.31 124 GLU A N 1
ATOM 993 C CA . GLU A 1 124 ? -18.125 -30.812 -12.227 1 96.31 124 GLU A CA 1
ATOM 994 C C . GLU A 1 124 ? -17.078 -31.703 -11.57 1 96.31 124 GLU A C 1
ATOM 996 O O . GLU A 1 124 ? -16.438 -32.5 -12.234 1 96.31 124 GLU A O 1
ATOM 1001 N N . PHE A 1 125 ? -16.891 -31.547 -10.273 1 97.44 125 PHE A N 1
ATOM 1002 C CA . PHE A 1 125 ? -15.852 -32.312 -9.594 1 97.44 125 PHE A CA 1
ATOM 1003 C C . PHE A 1 125 ? -16.453 -33.344 -8.672 1 97.44 125 PHE A C 1
ATOM 1005 O O . PHE A 1 125 ? -15.766 -33.906 -7.809 1 97.44 125 PHE A O 1
ATOM 1012 N N . VAL A 1 126 ? -17.766 -33.594 -8.758 1 97.62 126 VAL A N 1
ATOM 1013 C CA . VAL A 1 126 ? -18.438 -34.594 -7.91 1 97.62 126 VAL A CA 1
ATOM 1014 C C . VAL A 1 126 ? -17.828 -35.969 -8.133 1 97.62 126 VAL A C 1
ATOM 1016 O O . VAL A 1 126 ? -17.594 -36.719 -7.18 1 97.62 126 VAL A O 1
ATOM 1019 N N . GLY A 1 127 ? -17.641 -36.312 -9.438 1 95.94 127 GLY A N 1
ATOM 1020 C CA . GLY A 1 127 ? -17.016 -37.594 -9.742 1 95.94 127 GLY A CA 1
ATOM 1021 C C . GLY A 1 127 ? -15.641 -37.75 -9.109 1 95.94 127 GLY A C 1
ATOM 1022 O O . GLY A 1 127 ? -15.328 -38.781 -8.531 1 95.94 127 GLY A O 1
ATOM 1023 N N . LEU A 1 128 ? -14.844 -36.719 -9.234 1 95.31 128 LEU A N 1
ATOM 1024 C CA . LEU A 1 128 ? -13.508 -36.688 -8.641 1 95.31 128 LEU A CA 1
ATOM 1025 C C . LEU A 1 128 ? -13.586 -36.844 -7.125 1 95.31 128 LEU A C 1
ATOM 1027 O O . LEU A 1 128 ? -12.812 -37.594 -6.539 1 95.31 128 LEU A O 1
ATOM 1031 N N . TYR A 1 129 ? -14.469 -36.156 -6.496 1 97.69 129 TYR A N 1
ATOM 1032 C CA . TYR A 1 129 ? -14.633 -36.188 -5.047 1 97.69 129 TYR A CA 1
ATOM 1033 C C . TYR A 1 129 ? -15.109 -37.562 -4.602 1 97.69 129 TYR A C 1
ATOM 1035 O O . TYR A 1 129 ? -14.625 -38.125 -3.604 1 97.69 129 TYR A O 1
ATOM 1043 N N . GLN A 1 130 ? -16.016 -38.156 -5.344 1 95.5 130 GLN A N 1
ATOM 1044 C CA . GLN A 1 130 ? -16.562 -39.469 -5.012 1 95.5 130 GLN A CA 1
ATOM 1045 C C . GLN A 1 130 ? -15.484 -40.531 -5.023 1 95.5 130 GLN A C 1
ATOM 1047 O O . GLN A 1 130 ? -15.516 -41.469 -4.215 1 95.5 130 GLN A O 1
ATOM 1052 N N . ALA A 1 131 ? -14.602 -40.344 -5.875 1 94.25 131 ALA A N 1
ATOM 1053 C CA . ALA A 1 131 ? -13.523 -41.312 -6.027 1 94.25 131 ALA A CA 1
ATOM 1054 C C . ALA A 1 131 ? -12.664 -41.375 -4.77 1 94.25 131 ALA A C 1
ATOM 1056 O O . ALA A 1 131 ? -12.047 -42.406 -4.484 1 94.25 131 ALA A O 1
ATOM 1057 N N . ILE A 1 132 ? -12.656 -40.344 -3.967 1 96.62 132 ILE A N 1
ATOM 1058 C CA . ILE A 1 132 ? -11.742 -40.312 -2.83 1 96.62 132 ILE A CA 1
ATOM 1059 C C . ILE A 1 132 ? -12.539 -40.219 -1.53 1 96.62 132 ILE A C 1
ATOM 1061 O O . ILE A 1 132 ? -11.977 -40.344 -0.44 1 96.62 132 ILE A O 1
ATOM 1065 N N . ALA A 1 133 ? -13.805 -40.031 -1.584 1 97.25 133 ALA A N 1
ATOM 1066 C CA . ALA A 1 133 ? -14.656 -39.719 -0.443 1 97.25 133 ALA A CA 1
ATOM 1067 C C . ALA A 1 133 ? -14.492 -40.719 0.677 1 97.25 133 ALA A C 1
ATOM 1069 O O . ALA A 1 133 ? -14.445 -40.375 1.854 1 97.25 133 ALA A O 1
ATOM 1070 N N . GLY A 1 134 ? -14.461 -41.938 0.321 1 96.31 134 GLY A N 1
ATOM 1071 C CA . GLY A 1 134 ? -14.391 -43 1.311 1 96.31 134 GLY A CA 1
ATOM 1072 C C . GLY A 1 134 ? -13.078 -43.031 2.064 1 96.31 134 GLY A C 1
ATOM 1073 O O . GLY A 1 134 ? -12.969 -43.688 3.115 1 96.31 134 GLY A O 1
ATOM 1074 N N . GLN A 1 135 ? -12.094 -42.344 1.571 1 97.88 135 GLN A N 1
ATOM 1075 C CA . GLN A 1 135 ? -10.758 -42.406 2.166 1 97.88 135 GLN A CA 1
ATOM 1076 C C . GLN A 1 135 ? -10.453 -41.094 2.914 1 97.88 135 GLN A C 1
ATOM 1078 O O . GLN A 1 135 ? -9.383 -40.969 3.521 1 97.88 135 GLN A O 1
ATOM 1083 N N . LEU A 1 136 ? -11.336 -40.188 2.887 1 98.19 136 LEU A N 1
ATOM 1084 C CA . LEU A 1 136 ? -11.156 -38.938 3.633 1 98.19 136 LEU A CA 1
ATOM 1085 C C . LEU A 1 136 ? -11.406 -39.156 5.121 1 98.19 136 LEU A C 1
ATOM 1087 O O . LEU A 1 136 ? -12.414 -39.781 5.504 1 98.19 136 LEU A O 1
ATOM 1091 N N . THR A 1 137 ? -10.547 -38.656 5.965 1 97.81 137 THR A N 1
ATOM 1092 C CA . THR A 1 137 ? -10.547 -39.062 7.367 1 97.81 137 THR A CA 1
ATOM 1093 C C . THR A 1 137 ? -11.148 -37.969 8.242 1 97.81 137 THR A C 1
ATOM 1095 O O . THR A 1 137 ? -11.602 -38.219 9.359 1 97.81 137 THR A O 1
ATOM 1098 N N . THR A 1 138 ? -11.172 -36.75 7.754 1 97.75 138 THR A N 1
ATOM 1099 C CA . THR A 1 138 ? -11.547 -35.688 8.664 1 97.75 138 THR A CA 1
ATOM 1100 C C . THR A 1 138 ? -12.75 -34.906 8.117 1 97.75 138 THR A C 1
ATOM 1102 O O . THR A 1 138 ? -13.367 -34.125 8.836 1 97.75 138 THR A O 1
ATOM 1105 N N . VAL A 1 139 ? -13.141 -35.125 6.84 1 98.56 139 VAL A N 1
ATOM 1106 C CA . VAL A 1 139 ? -14.234 -34.344 6.234 1 98.56 139 VAL A CA 1
ATOM 1107 C C . VAL A 1 139 ? -15.57 -34.812 6.832 1 98.56 139 VAL A C 1
ATOM 1109 O O . VAL A 1 139 ? -15.875 -36 6.863 1 98.56 139 VAL A O 1
ATOM 1112 N N . GLU A 1 140 ? -16.328 -33.844 7.234 1 98.19 140 GLU A N 1
ATOM 1113 C CA . GLU A 1 140 ? -17.594 -34.156 7.891 1 98.19 140 GLU A CA 1
ATOM 1114 C C . GLU A 1 140 ? -18.781 -33.875 6.973 1 98.19 140 GLU A C 1
ATOM 1116 O O . GLU A 1 140 ? -19.766 -34.625 6.973 1 98.19 140 GLU A O 1
ATOM 1121 N N . LYS A 1 141 ? -18.75 -32.781 6.285 1 98.62 141 LYS A N 1
ATOM 1122 C CA . LYS A 1 141 ? -19.891 -32.344 5.477 1 98.62 141 LYS A CA 1
ATOM 1123 C C . LYS A 1 141 ? -19.422 -31.734 4.16 1 98.62 141 LYS A C 1
ATOM 1125 O O . LYS A 1 141 ? -18.25 -31.344 4.031 1 98.62 141 LYS A O 1
ATOM 1130 N N . THR A 1 142 ? -20.312 -31.734 3.197 1 98.69 142 THR A N 1
ATOM 1131 C CA . THR A 1 142 ? -20.047 -31.141 1.89 1 98.69 142 THR A CA 1
ATOM 1132 C C . THR A 1 142 ? -21.141 -30.172 1.504 1 98.69 142 THR A C 1
ATOM 1134 O O . THR A 1 142 ? -22.219 -30.172 2.096 1 98.69 142 THR A O 1
ATOM 1137 N N . LEU A 1 143 ? -20.844 -29.266 0.656 1 98.75 143 LEU A N 1
ATOM 1138 C CA . LEU A 1 143 ? -21.766 -28.281 0.068 1 98.75 143 LEU A CA 1
ATOM 1139 C C . LEU A 1 143 ? -21.594 -28.234 -1.447 1 98.75 143 LEU A C 1
ATOM 1141 O O . LEU A 1 143 ? -20.469 -28.234 -1.955 1 98.75 143 LEU A O 1
ATOM 1145 N N . LEU A 1 144 ? -22.703 -28.219 -2.211 1 98.69 144 LEU A N 1
ATOM 1146 C CA . LEU A 1 144 ? -22.672 -28.328 -3.664 1 98.69 144 LEU A CA 1
ATOM 1147 C C . LEU A 1 144 ? -22.625 -26.938 -4.309 1 98.69 144 LEU A C 1
ATOM 1149 O O . LEU A 1 144 ? -23.438 -26.078 -3.99 1 98.69 144 LEU A O 1
ATOM 1153 N N . LEU A 1 145 ? -21.641 -26.703 -5.117 1 98.44 145 LEU A N 1
ATOM 1154 C CA . LEU A 1 145 ? -21.578 -25.594 -6.062 1 98.44 145 LEU A CA 1
ATOM 1155 C C . LEU A 1 145 ? -22 -26.047 -7.457 1 98.44 145 LEU A C 1
ATOM 1157 O O . LEU A 1 145 ? -21.531 -27.078 -7.953 1 98.44 145 LEU A O 1
ATOM 1161 N N . THR A 1 146 ? -22.891 -25.328 -8.102 1 97.56 146 THR A N 1
ATOM 1162 C CA . THR A 1 146 ? -23.281 -25.766 -9.438 1 97.56 146 THR A CA 1
ATOM 1163 C C . THR A 1 146 ? -23.688 -24.562 -10.289 1 97.56 146 THR A C 1
ATOM 1165 O O . THR A 1 146 ? -24.172 -23.562 -9.766 1 97.56 146 THR A O 1
ATOM 1168 N N . ASP A 1 147 ? -23.438 -24.609 -11.578 1 95.69 147 ASP A N 1
ATOM 1169 C CA . ASP A 1 147 ? -23.859 -23.625 -12.547 1 95.69 147 ASP A CA 1
ATOM 1170 C C . ASP A 1 147 ? -25.172 -24.031 -13.211 1 95.69 147 ASP A C 1
ATOM 1172 O O . ASP A 1 147 ? -25.672 -23.328 -14.102 1 95.69 147 ASP A O 1
ATOM 1176 N N . THR A 1 148 ? -25.656 -25.141 -12.852 1 94.31 148 THR A N 1
ATOM 1177 C CA . THR A 1 148 ? -26.891 -25.656 -13.43 1 94.31 148 THR A CA 1
ATOM 1178 C C . THR A 1 148 ? -28.047 -25.516 -12.445 1 94.31 148 THR A C 1
ATOM 1180 O O . THR A 1 148 ? -27.875 -24.953 -11.359 1 94.31 148 THR A O 1
ATOM 1183 N N . ASP A 1 149 ? -29.141 -26.047 -12.867 1 92.44 149 ASP A N 1
ATOM 1184 C CA . ASP A 1 149 ? -30.344 -25.953 -12.039 1 92.44 149 ASP A CA 1
ATOM 1185 C C . ASP A 1 149 ? -30.391 -27.094 -11.016 1 92.44 149 ASP A C 1
ATOM 1187 O O . ASP A 1 149 ? -31.281 -27.125 -10.164 1 92.44 149 ASP A O 1
ATOM 1191 N N . SER A 1 150 ? -29.375 -27.875 -11.023 1 92.06 150 SER A N 1
ATOM 1192 C CA . SER A 1 150 ? -29.344 -28.984 -10.078 1 92.06 150 SER A CA 1
ATOM 1193 C C . SER A 1 150 ? -29.141 -28.484 -8.648 1 92.06 150 SER A C 1
ATOM 1195 O O . SER A 1 150 ? -28.375 -27.547 -8.414 1 92.06 150 SER A O 1
ATOM 1197 N N . THR A 1 151 ? -29.859 -29.094 -7.746 1 93.94 151 THR A N 1
ATOM 1198 C CA . THR A 1 151 ? -29.75 -28.688 -6.352 1 93.94 151 THR A CA 1
ATOM 1199 C C . THR A 1 151 ? -29.25 -29.844 -5.488 1 93.94 151 THR A C 1
ATOM 1201 O O . THR A 1 151 ? -29.203 -29.719 -4.262 1 93.94 151 THR A O 1
ATOM 1204 N N . THR A 1 152 ? -28.953 -30.953 -6.086 1 95.44 152 THR A N 1
ATOM 1205 C CA . THR A 1 152 ? -28.422 -32.094 -5.355 1 95.44 152 THR A CA 1
ATOM 1206 C C . THR A 1 152 ? -27.344 -32.812 -6.18 1 95.44 152 THR A C 1
ATOM 1208 O O . THR A 1 152 ? -27.172 -32.531 -7.363 1 95.44 152 THR A O 1
ATOM 1211 N N . ALA A 1 153 ? -26.531 -33.5 -5.488 1 96.69 153 ALA A N 1
ATOM 1212 C CA . ALA A 1 153 ? -25.484 -34.344 -6.082 1 96.69 153 ALA A CA 1
ATOM 1213 C C . ALA A 1 153 ? -25.109 -35.5 -5.156 1 96.69 153 ALA A C 1
ATOM 1215 O O . ALA A 1 153 ? -25.484 -35.5 -3.979 1 96.69 153 ALA A O 1
ATOM 1216 N N . ASP A 1 154 ? -24.531 -36.531 -5.746 1 95.88 154 ASP A N 1
ATOM 1217 C CA . ASP A 1 154 ? -24.078 -37.656 -4.953 1 95.88 154 ASP A CA 1
ATOM 1218 C C . ASP A 1 154 ? -22.828 -37.312 -4.145 1 95.88 154 ASP A C 1
ATOM 1220 O O . ASP A 1 154 ? -21.719 -37.688 -4.523 1 95.88 154 ASP A O 1
ATOM 1224 N N . LEU A 1 155 ? -23 -36.531 -3.113 1 97.62 155 LEU A N 1
ATOM 1225 C CA . LEU A 1 155 ? -21.953 -36.125 -2.184 1 97.62 155 LEU A CA 1
ATOM 1226 C C . LEU A 1 155 ? -22.281 -36.594 -0.764 1 97.62 155 LEU A C 1
ATOM 1228 O O . LEU A 1 155 ? -23.438 -36.531 -0.342 1 97.62 155 LEU A O 1
ATOM 1232 N N . PRO A 1 156 ? -21.312 -37.156 -0.106 1 96.81 156 PRO A N 1
ATOM 1233 C CA . PRO A 1 156 ? -21.578 -37.594 1.273 1 96.81 156 PRO A CA 1
ATOM 1234 C C . PRO A 1 156 ? -21.922 -36.406 2.189 1 96.81 156 PRO A C 1
ATOM 1236 O O . PRO A 1 156 ? -21.312 -35.344 2.113 1 96.81 156 PRO A O 1
ATOM 1239 N N . ASN A 1 157 ? -22.984 -36.594 3.068 1 97.38 157 ASN A N 1
ATOM 1240 C CA . ASN A 1 157 ? -23.391 -35.625 4.066 1 97.38 157 ASN A CA 1
ATOM 1241 C C . ASN A 1 157 ? -23.578 -34.25 3.447 1 97.38 157 ASN A C 1
ATOM 1243 O O . ASN A 1 157 ? -23.078 -33.25 3.977 1 97.38 157 ASN A O 1
ATOM 1247 N N . LEU A 1 158 ? -24.141 -34.219 2.275 1 98.38 158 LEU A N 1
ATOM 1248 C CA . LEU A 1 158 ? -24.438 -32.969 1.568 1 98.38 158 LEU A CA 1
ATOM 1249 C C . LEU A 1 158 ? -25.422 -32.125 2.357 1 98.38 158 LEU A C 1
ATOM 1251 O O . LEU A 1 158 ? -26.547 -32.562 2.631 1 98.38 158 LEU A O 1
ATOM 1255 N N . VAL A 1 159 ? -24.984 -30.859 2.691 1 98.25 159 VAL A N 1
ATOM 1256 C CA . VAL A 1 159 ? -25.844 -30 3.492 1 98.25 159 VAL A CA 1
ATOM 1257 C C . VAL A 1 159 ? -26.828 -29.281 2.586 1 98.25 159 VAL A C 1
ATOM 1259 O O . VAL A 1 159 ? -27.906 -28.875 3.033 1 98.25 159 VAL A O 1
ATOM 1262 N N . GLY A 1 160 ? -26.469 -29.031 1.326 1 98.25 160 GLY A N 1
ATOM 1263 C CA . GLY A 1 160 ? -27.328 -28.359 0.368 1 98.25 160 GLY A CA 1
ATOM 1264 C C . GLY A 1 160 ? -26.578 -27.719 -0.781 1 98.25 160 GLY A C 1
ATOM 1265 O O . GLY A 1 160 ? -25.391 -28.031 -0.989 1 98.25 160 GLY A O 1
ATOM 1266 N N . GLU A 1 161 ? -27.359 -27.031 -1.548 1 98.62 161 GLU A N 1
ATOM 1267 C CA . GLU A 1 161 ? -26.797 -26.312 -2.686 1 98.62 161 GLU A CA 1
ATOM 1268 C C . GLU A 1 161 ? -26.516 -24.859 -2.334 1 98.62 161 GLU A C 1
ATOM 1270 O O . GLU A 1 161 ? -27.297 -24.219 -1.622 1 98.62 161 GLU A O 1
ATOM 1275 N N . TYR A 1 162 ? -25.438 -24.375 -2.867 1 98.62 162 TYR A N 1
ATOM 1276 C CA . TYR A 1 162 ? -24.812 -23.125 -2.482 1 98.62 162 TYR A CA 1
ATOM 1277 C C . TYR A 1 162 ? -25.812 -21.969 -2.578 1 98.62 162 TYR A C 1
ATOM 1279 O O . TYR A 1 162 ? -26.047 -21.266 -1.597 1 98.62 162 TYR A O 1
ATOM 1287 N N . GLU A 1 163 ? -26.406 -21.703 -3.752 1 98.19 163 GLU A N 1
ATOM 1288 C CA . GLU A 1 163 ? -27.266 -20.547 -3.984 1 98.19 163 GLU A CA 1
ATOM 1289 C C . GLU A 1 163 ? -28.547 -20.625 -3.168 1 98.19 163 GLU A C 1
ATOM 1291 O O . GLU A 1 163 ? -29.047 -19.625 -2.664 1 98.19 163 GLU A O 1
ATOM 1296 N N . GLN A 1 164 ? -29.062 -21.844 -3.049 1 97.75 164 GLN A N 1
ATOM 1297 C CA . GLN A 1 164 ? -30.266 -22.047 -2.244 1 97.75 164 GLN A CA 1
ATOM 1298 C C . GLN A 1 164 ? -30 -21.734 -0.772 1 97.75 164 GLN A C 1
ATOM 1300 O O . GLN A 1 164 ? -30.812 -21.109 -0.107 1 97.75 164 GLN A O 1
ATOM 1305 N N . LEU A 1 165 ? -28.938 -22.266 -0.287 1 98.56 165 LEU A N 1
ATOM 1306 C CA . LEU A 1 165 ? -28.594 -22.047 1.113 1 98.56 165 LEU A CA 1
ATOM 1307 C C . LEU A 1 165 ? -28.344 -20.578 1.385 1 98.56 165 LEU A C 1
ATOM 1309 O O . LEU A 1 165 ? -28.766 -20.047 2.416 1 98.56 165 LEU A O 1
ATOM 1313 N N . LEU A 1 166 ? -27.609 -19.875 0.451 1 98.62 166 LEU A N 1
ATOM 1314 C CA . LEU A 1 166 ? -27.344 -18.453 0.632 1 98.62 166 LEU A CA 1
ATOM 1315 C C . LEU A 1 166 ? -28.641 -17.641 0.638 1 98.62 166 LEU A C 1
ATOM 1317 O O . LEU A 1 166 ? -28.797 -16.719 1.438 1 98.62 166 LEU A O 1
ATOM 1321 N N . ALA A 1 167 ? -29.531 -17.984 -0.273 1 97.94 167 ALA A N 1
ATOM 1322 C CA . ALA A 1 167 ? -30.812 -17.266 -0.378 1 97.94 167 ALA A CA 1
ATOM 1323 C C . ALA A 1 167 ? -31.594 -17.344 0.929 1 97.94 167 ALA A C 1
ATOM 1325 O O . ALA A 1 167 ? -32.312 -16.406 1.276 1 97.94 167 ALA A O 1
ATOM 1326 N N . ALA A 1 168 ? -31.391 -18.359 1.664 1 98.19 168 ALA A N 1
ATOM 1327 C CA . ALA A 1 168 ? -32.156 -18.609 2.887 1 98.19 168 ALA A CA 1
ATOM 1328 C C . ALA A 1 168 ? -31.438 -18.016 4.102 1 98.19 168 ALA A C 1
ATOM 1330 O O . ALA A 1 168 ? -32.031 -17.875 5.172 1 98.19 168 ALA A O 1
ATOM 1331 N N . ALA A 1 169 ? -30.203 -17.672 3.957 1 98.69 169 ALA A N 1
ATOM 1332 C CA . ALA A 1 169 ? -29.391 -17.25 5.09 1 98.69 169 ALA A CA 1
ATOM 1333 C C . ALA A 1 169 ? -29.484 -15.742 5.293 1 98.69 169 ALA A C 1
ATOM 1335 O O . ALA A 1 169 ? -29.766 -14.992 4.352 1 98.69 169 ALA A O 1
ATOM 1336 N N . SER A 1 170 ? -29.188 -15.234 6.484 1 98.5 170 SER A N 1
ATOM 1337 C CA . SER A 1 170 ? -29.188 -13.812 6.816 1 98.5 170 SER A CA 1
ATOM 1338 C C . SER A 1 170 ? -28.141 -13.055 6.012 1 98.5 170 SER A C 1
ATOM 1340 O O . SER A 1 170 ? -27.031 -13.555 5.812 1 98.5 170 SER A O 1
ATOM 1342 N N . PRO A 1 171 ? -28.438 -11.875 5.5 1 98.06 171 PRO A N 1
ATOM 1343 C CA . PRO A 1 171 ? -27.469 -11.062 4.762 1 98.06 171 PRO A CA 1
ATOM 1344 C C . PRO A 1 171 ? -26.516 -10.312 5.68 1 98.06 171 PRO A C 1
ATOM 1346 O O . PRO A 1 171 ? -25.719 -9.484 5.215 1 98.06 171 PRO A O 1
ATOM 1349 N N . VAL A 1 172 ? -26.609 -10.547 6.957 1 97.38 172 VAL A N 1
ATOM 1350 C CA . VAL A 1 172 ? -25.75 -9.859 7.922 1 97.38 172 VAL A CA 1
ATOM 1351 C C . VAL A 1 172 ? -25 -10.891 8.766 1 97.38 172 VAL A C 1
ATOM 1353 O O . VAL A 1 172 ? -25.547 -11.938 9.109 1 97.38 172 VAL A O 1
ATOM 1356 N N . TYR A 1 173 ? -23.766 -10.648 9.016 1 97.69 173 TYR A N 1
ATOM 1357 C CA . TYR A 1 173 ? -22.922 -11.469 9.883 1 97.69 173 TYR A CA 1
ATOM 1358 C C . TYR A 1 173 ? -21.938 -10.609 10.656 1 97.69 173 TYR A C 1
ATOM 1360 O O . TYR A 1 173 ? -21.359 -9.664 10.109 1 97.69 173 TYR A O 1
ATOM 1368 N N . ASP A 1 174 ? -21.75 -10.852 11.914 1 96.19 174 ASP A N 1
ATOM 1369 C CA . ASP A 1 174 ? -20.781 -10.125 12.734 1 96.19 174 ASP A CA 1
ATOM 1370 C C . ASP A 1 174 ? -19.422 -10.836 12.758 1 96.19 174 ASP A C 1
ATOM 1372 O O . ASP A 1 174 ? -19.172 -11.672 13.625 1 96.19 174 ASP A O 1
ATOM 1376 N N . PHE A 1 175 ? -18.609 -10.484 11.891 1 97.62 175 PHE A N 1
ATOM 1377 C CA . PHE A 1 175 ? -17.266 -11.055 11.859 1 97.62 175 PHE A CA 1
ATOM 1378 C C . PHE A 1 175 ? -16.422 -10.508 13 1 97.62 175 PHE A C 1
ATOM 1380 O O . PHE A 1 175 ? -16.109 -9.312 13.031 1 97.62 175 PHE A O 1
ATOM 1387 N N . GLN A 1 176 ? -15.914 -11.312 13.844 1 97 176 GLN A N 1
ATOM 1388 C CA . GLN A 1 176 ? -15.164 -10.914 15.031 1 97 176 GLN A CA 1
ATOM 1389 C C . GLN A 1 176 ? -13.695 -10.664 14.695 1 97 176 GLN A C 1
ATOM 1391 O O . GLN A 1 176 ? -13.203 -11.125 13.664 1 97 176 GLN A O 1
ATOM 1396 N N . ASP A 1 177 ? -13.078 -9.898 15.594 1 97.12 177 ASP A N 1
ATOM 1397 C CA . ASP A 1 177 ? -11.625 -9.75 15.523 1 97.12 177 ASP A CA 1
ATOM 1398 C C . ASP A 1 177 ? -10.914 -10.938 16.156 1 97.12 177 ASP A C 1
ATOM 1400 O O . ASP A 1 177 ? -11.461 -11.578 17.062 1 97.12 177 ASP A O 1
ATOM 1404 N N . PHE A 1 178 ? -9.773 -11.242 15.719 1 98.19 178 PHE A N 1
ATOM 1405 C CA . PHE A 1 178 ? -8.891 -12.266 16.281 1 98.19 178 PHE A CA 1
ATOM 1406 C C . PHE A 1 178 ? -7.438 -11.977 15.922 1 98.19 178 PHE A C 1
ATOM 1408 O O . PHE A 1 178 ? -7.125 -10.922 15.375 1 98.19 178 PHE A O 1
ATOM 1415 N N . ASP A 1 179 ? -6.488 -12.797 16.312 1 97.94 179 ASP A N 1
ATOM 1416 C CA . ASP A 1 179 ? -5.055 -12.609 16.109 1 97.94 179 ASP A CA 1
ATOM 1417 C C . ASP A 1 179 ? -4.707 -12.531 14.633 1 97.94 179 ASP A C 1
ATOM 1419 O O . ASP A 1 179 ? -5.027 -13.438 13.867 1 97.94 179 ASP A O 1
ATOM 1423 N N . GLU A 1 180 ? -4.082 -11.422 14.211 1 98.12 180 GLU A N 1
ATOM 1424 C CA . GLU A 1 180 ? -3.744 -11.227 12.805 1 98.12 180 GLU A CA 1
ATOM 1425 C C . GLU A 1 180 ? -2.812 -12.32 12.297 1 98.12 180 GLU A C 1
ATOM 1427 O O . GLU A 1 180 ? -2.668 -12.516 11.086 1 98.12 180 GLU A O 1
ATOM 1432 N N . ASN A 1 181 ? -2.135 -13.07 13.195 1 98.06 181 ASN A N 1
ATOM 1433 C CA . ASN A 1 181 ? -1.208 -14.133 12.812 1 98.06 181 ASN A CA 1
ATOM 1434 C C . ASN A 1 181 ? -1.927 -15.469 12.625 1 98.06 181 ASN A C 1
ATOM 1436 O O . ASN A 1 181 ? -1.288 -16.5 12.391 1 98.06 181 ASN A O 1
ATOM 1440 N N . SER A 1 182 ? -3.279 -15.438 12.68 1 98.62 182 SER A N 1
ATOM 1441 C CA . SER A 1 182 ? -4.066 -16.625 12.383 1 98.62 182 SER A CA 1
ATOM 1442 C C . SER A 1 182 ? -3.951 -17.016 10.914 1 98.62 182 SER A C 1
ATOM 1444 O O . SER A 1 182 ? -3.99 -16.156 10.031 1 98.62 182 SER A O 1
ATOM 1446 N N . VAL A 1 183 ? -3.783 -18.344 10.664 1 98.69 183 VAL A N 1
ATOM 1447 C CA . VAL A 1 183 ? -3.68 -18.844 9.305 1 98.69 183 VAL A CA 1
ATOM 1448 C C . VAL A 1 183 ? -5 -18.625 8.57 1 98.69 183 VAL A C 1
ATOM 1450 O O . VAL A 1 183 ? -6.07 -18.938 9.094 1 98.69 183 VAL A O 1
ATOM 1453 N N . ALA A 1 184 ? -4.879 -18.062 7.379 1 98.75 184 ALA A N 1
ATOM 1454 C CA . ALA A 1 184 ? -6.062 -17.781 6.574 1 98.75 184 ALA A CA 1
ATOM 1455 C C . ALA A 1 184 ? -6.203 -18.781 5.43 1 98.75 184 ALA A C 1
ATOM 1457 O O . ALA A 1 184 ? -7.316 -19.125 5.039 1 98.75 184 ALA A O 1
ATOM 1458 N N . THR A 1 185 ? -5.066 -19.172 4.883 1 98.62 185 THR A N 1
ATOM 1459 C CA . THR A 1 185 ? -5.109 -19.984 3.67 1 98.62 185 THR A CA 1
ATOM 1460 C C . THR A 1 185 ? -4.047 -21.094 3.719 1 98.62 185 THR A C 1
ATOM 1462 O O . THR A 1 185 ? -3.01 -20.922 4.367 1 98.62 185 THR A O 1
ATOM 1465 N N . THR A 1 186 ? -4.336 -22.141 3.047 1 98.12 186 THR A N 1
ATOM 1466 C CA . THR A 1 186 ? -3.377 -23.203 2.789 1 98.12 186 THR A CA 1
ATOM 1467 C C . THR A 1 186 ? -3.59 -23.797 1.399 1 98.12 186 THR A C 1
ATOM 1469 O O . THR A 1 186 ? -4.715 -23.844 0.9 1 98.12 186 THR A O 1
ATOM 1472 N N . PHE A 1 187 ? -2.59 -24.141 0.733 1 96.75 187 PHE A N 1
ATOM 1473 C CA . PHE A 1 187 ? -2.586 -24.844 -0.54 1 96.75 187 PHE A CA 1
ATOM 1474 C C . PHE A 1 187 ? -1.318 -25.688 -0.694 1 96.75 187 PHE A C 1
ATOM 1476 O O . PHE A 1 187 ? -0.406 -25.594 0.13 1 96.75 187 PHE A O 1
ATOM 1483 N N . TYR A 1 188 ? -1.278 -26.484 -1.705 1 94.38 188 TYR A N 1
ATOM 1484 C CA . TYR A 1 188 ? -0.191 -27.453 -1.794 1 94.38 188 TYR A CA 1
ATOM 1485 C C . TYR A 1 188 ? 0.592 -27.281 -3.09 1 94.38 188 TYR A C 1
ATOM 1487 O O . TYR A 1 188 ? 0.013 -26.984 -4.137 1 94.38 188 TYR A O 1
ATOM 1495 N N . THR A 1 189 ? 1.885 -27.375 -2.955 1 87.81 189 THR A N 1
ATOM 1496 C CA . THR A 1 189 ? 2.773 -27.297 -4.109 1 87.81 189 THR A CA 1
ATOM 1497 C C . THR A 1 189 ? 3.443 -28.641 -4.371 1 87.81 189 THR A C 1
ATOM 1499 O O . THR A 1 189 ? 3.76 -29.375 -3.436 1 87.81 189 THR A O 1
ATOM 1502 N N . THR A 1 190 ? 3.459 -29.031 -5.707 1 72 190 THR A N 1
ATOM 1503 C CA . THR A 1 190 ? 4.039 -30.312 -6.09 1 72 190 THR A CA 1
ATOM 1504 C C . THR A 1 190 ? 5.516 -30.156 -6.441 1 72 190 THR A C 1
ATOM 1506 O O . THR A 1 190 ? 5.902 -29.188 -7.086 1 72 190 THR A O 1
ATOM 1509 N N . GLY A 1 191 ? 6.41 -30.484 -5.43 1 57.5 191 GLY A N 1
ATOM 1510 C CA . GLY A 1 191 ? 7.82 -30.469 -5.777 1 57.5 191 GLY A CA 1
ATOM 1511 C C . GLY A 1 191 ? 8.258 -31.688 -6.566 1 57.5 191 GLY A C 1
ATOM 1512 O O . GLY A 1 191 ? 7.453 -32.562 -6.844 1 57.5 191 GLY A O 1
ATOM 1513 N N . THR A 1 192 ? 9.312 -31.594 -7.383 1 49.09 192 THR A N 1
ATOM 1514 C CA . THR A 1 192 ? 9.867 -32.625 -8.25 1 49.09 192 THR A CA 1
ATOM 1515 C C . THR A 1 192 ? 10.055 -33.938 -7.48 1 49.09 192 THR A C 1
ATOM 1517 O O . THR A 1 192 ? 10.164 -35 -8.078 1 49.09 192 THR A O 1
ATOM 1520 N N . THR A 1 193 ? 10.18 -33.75 -6.141 1 52.03 193 THR A N 1
ATOM 1521 C CA . THR A 1 193 ? 10.461 -34.938 -5.344 1 52.03 193 THR A CA 1
ATOM 1522 C C . THR A 1 193 ? 9.523 -35.031 -4.141 1 52.03 193 THR A C 1
ATOM 1524 O O . THR A 1 193 ? 9.234 -34 -3.506 1 52.03 193 THR A O 1
ATOM 1527 N N . GLY A 1 194 ? 8.594 -36.031 -4.168 1 66.19 194 GLY A N 1
ATOM 1528 C CA . GLY A 1 194 ? 7.895 -36.375 -2.938 1 66.19 194 GLY A CA 1
ATOM 1529 C C . GLY A 1 194 ? 6.469 -35.875 -2.895 1 66.19 194 GLY A C 1
ATOM 1530 O O . GLY A 1 194 ? 5.918 -35.469 -3.922 1 66.19 194 GLY A O 1
ATOM 1531 N N . ASN A 1 195 ? 5.82 -35.906 -1.83 1 80.69 195 ASN A N 1
ATOM 1532 C CA . ASN A 1 195 ? 4.445 -35.5 -1.587 1 80.69 195 ASN A CA 1
ATOM 1533 C C . ASN A 1 195 ? 4.32 -33.969 -1.576 1 80.69 195 ASN A C 1
ATOM 1535 O O . ASN A 1 195 ? 5.27 -33.281 -1.219 1 80.69 195 ASN A O 1
ATOM 1539 N N . PRO A 1 196 ? 3.234 -33.469 -2.117 1 88.5 196 PRO A N 1
ATOM 1540 C CA . PRO A 1 196 ? 3.01 -32.031 -2.092 1 88.5 196 PRO A CA 1
ATOM 1541 C C . PRO A 1 196 ? 3.186 -31.438 -0.699 1 88.5 196 PRO A C 1
ATOM 1543 O O . PRO A 1 196 ? 2.898 -32.094 0.302 1 88.5 196 PRO A O 1
ATOM 1546 N N . LYS A 1 197 ? 3.734 -30.234 -0.605 1 93.38 197 LYS A N 1
ATOM 1547 C CA . LYS A 1 197 ? 3.938 -29.531 0.652 1 93.38 197 LYS A CA 1
ATOM 1548 C C . LYS A 1 197 ? 2.842 -28.484 0.878 1 93.38 197 LYS A C 1
ATOM 1550 O O . LYS A 1 197 ? 2.422 -27.812 -0.059 1 93.38 197 LYS A O 1
ATOM 1555 N N . GLY A 1 198 ? 2.393 -28.406 2.113 1 96.56 198 GLY A N 1
ATOM 1556 C CA . GLY A 1 198 ? 1.354 -27.453 2.461 1 96.56 198 GLY A CA 1
ATOM 1557 C C . GLY A 1 198 ? 1.898 -26.078 2.785 1 96.56 198 GLY A C 1
ATOM 1558 O O . GLY A 1 198 ? 2.502 -25.875 3.84 1 96.56 198 GLY A O 1
ATOM 1559 N N . VAL A 1 199 ? 1.689 -25.109 1.884 1 97.75 199 VAL A N 1
ATOM 1560 C CA . VAL A 1 199 ? 2.068 -23.719 2.09 1 97.75 199 VAL A CA 1
ATOM 1561 C C . VAL A 1 199 ? 0.902 -22.953 2.711 1 97.75 199 VAL A C 1
ATOM 1563 O O . VAL A 1 199 ? -0.254 -23.156 2.33 1 97.75 199 VAL A O 1
ATOM 1566 N N . TYR A 1 200 ? 1.161 -22.172 3.709 1 98.25 200 TYR A N 1
ATOM 1567 C CA . TYR A 1 200 ? 0.083 -21.438 4.367 1 98.25 200 TYR A CA 1
ATOM 1568 C C . TYR A 1 200 ? 0.462 -19.984 4.578 1 98.25 200 TYR A C 1
ATOM 1570 O O . TYR A 1 200 ? 1.646 -19.641 4.594 1 98.25 200 TYR A O 1
ATOM 1578 N N . PHE A 1 201 ? -0.51 -19.141 4.734 1 98.56 201 PHE A N 1
ATOM 1579 C CA . PHE A 1 201 ? -0.337 -17.719 4.977 1 98.56 201 PHE A CA 1
ATOM 1580 C C . PHE A 1 201 ? -1.32 -17.219 6.031 1 98.56 201 PHE A C 1
ATOM 1582 O O . PHE A 1 201 ? -2.477 -17.641 6.059 1 98.56 201 PHE A O 1
ATOM 1589 N N . SER A 1 202 ? -0.861 -16.328 6.883 1 98.56 202 SER A N 1
ATOM 1590 C CA . SER A 1 202 ? -1.705 -15.695 7.891 1 98.56 202 SER A CA 1
ATOM 1591 C C . SER A 1 202 ? -2.473 -14.508 7.309 1 98.56 202 SER A C 1
ATOM 1593 O O . SER A 1 202 ? -2.213 -14.094 6.18 1 98.56 202 SER A O 1
ATOM 1595 N N . HIS A 1 203 ? -3.449 -13.992 8.086 1 98.75 203 HIS A N 1
ATOM 1596 C CA . HIS A 1 203 ? -4.164 -12.773 7.715 1 98.75 203 HIS A CA 1
ATOM 1597 C C . HIS A 1 203 ? -3.199 -11.609 7.52 1 98.75 203 HIS A C 1
ATOM 1599 O O . HIS A 1 203 ? -3.256 -10.914 6.5 1 98.75 203 HIS A O 1
ATOM 1605 N N . ARG A 1 204 ? -2.287 -11.445 8.438 1 98.44 204 ARG A N 1
ATOM 1606 C CA . ARG A 1 204 ? -1.315 -10.359 8.391 1 98.44 204 ARG A CA 1
ATOM 1607 C C . ARG A 1 204 ? -0.517 -10.398 7.09 1 98.44 204 ARG A C 1
ATOM 1609 O O . ARG A 1 204 ? -0.361 -9.367 6.422 1 98.44 204 ARG A O 1
ATOM 1616 N N . GLN A 1 205 ? -0.104 -11.547 6.785 1 98.38 205 GLN A N 1
ATOM 1617 C CA . GLN A 1 205 ? 0.71 -11.711 5.586 1 98.38 205 GLN A CA 1
ATOM 1618 C C . GLN A 1 205 ? -0.076 -11.344 4.328 1 98.38 205 GLN A C 1
ATOM 1620 O O . GLN A 1 205 ? 0.425 -10.617 3.467 1 98.38 205 GLN A O 1
ATOM 1625 N N . LEU A 1 206 ? -1.289 -11.781 4.254 1 98.62 206 LEU A N 1
ATOM 1626 C CA . LEU A 1 206 ? -2.082 -11.555 3.049 1 98.62 206 LEU A CA 1
ATOM 1627 C C . LEU A 1 206 ? -2.473 -10.086 2.928 1 98.62 206 LEU A C 1
ATOM 1629 O O . LEU A 1 206 ? -2.52 -9.539 1.823 1 98.62 206 LEU A O 1
ATOM 1633 N N . VAL A 1 207 ? -2.766 -9.445 4.078 1 98.62 207 VAL A N 1
ATOM 1634 C CA . VAL A 1 207 ? -3.092 -8.023 4.047 1 98.62 207 VAL A CA 1
ATOM 1635 C C . VAL A 1 207 ? -1.872 -7.219 3.596 1 98.62 207 VAL A C 1
ATOM 1637 O O . VAL A 1 207 ? -1.981 -6.344 2.732 1 98.62 207 VAL A O 1
ATOM 1640 N N . LEU A 1 208 ? -0.701 -7.531 4.109 1 98.56 208 LEU A N 1
ATOM 1641 C CA . LEU A 1 208 ? 0.522 -6.824 3.74 1 98.56 208 LEU A CA 1
ATOM 1642 C C . LEU A 1 208 ? 0.887 -7.094 2.283 1 98.56 208 LEU A C 1
ATOM 1644 O O . LEU A 1 208 ? 1.318 -6.184 1.57 1 98.56 208 LEU A O 1
ATOM 1648 N N . HIS A 1 209 ? 0.706 -8.328 1.868 1 98.44 209 HIS A N 1
ATOM 1649 C CA . HIS A 1 209 ? 0.932 -8.664 0.467 1 98.44 209 HIS A CA 1
ATOM 1650 C C . HIS A 1 209 ? 0.02 -7.852 -0.448 1 98.44 209 HIS A C 1
ATOM 1652 O O . HIS A 1 209 ? 0.467 -7.328 -1.47 1 98.44 209 HIS A O 1
ATOM 1658 N N . THR A 1 210 ? -1.263 -7.766 -0.06 1 98.44 210 THR A N 1
ATOM 1659 C CA . THR A 1 210 ? -2.242 -7.016 -0.838 1 98.44 210 THR A CA 1
ATOM 1660 C C . THR A 1 210 ? -1.821 -5.555 -0.979 1 98.44 210 THR A C 1
ATOM 1662 O O . THR A 1 210 ? -1.851 -5 -2.078 1 98.44 210 THR A O 1
ATOM 1665 N N . MET A 1 211 ? -1.364 -4.977 0.104 1 98 211 MET A N 1
ATOM 1666 C CA . MET A 1 211 ? -0.912 -3.59 0.079 1 98 211 MET A CA 1
ATOM 1667 C C . MET A 1 211 ? 0.339 -3.439 -0.781 1 98 211 MET A C 1
ATOM 1669 O O . MET A 1 211 ? 0.475 -2.465 -1.522 1 98 211 MET A O 1
ATOM 1673 N N . GLY A 1 212 ? 1.245 -4.371 -0.644 1 97.56 212 GLY A N 1
ATOM 1674 C CA . GLY A 1 212 ? 2.441 -4.352 -1.47 1 97.56 212 GLY A CA 1
ATOM 1675 C C . GLY A 1 212 ? 2.145 -4.438 -2.955 1 97.56 212 GLY A C 1
ATOM 1676 O O . GLY A 1 212 ? 2.682 -3.658 -3.746 1 97.56 212 GLY A O 1
ATOM 1677 N N . VAL A 1 213 ? 1.259 -5.352 -3.322 1 97.69 213 VAL A N 1
ATOM 1678 C CA . VAL A 1 213 ? 0.886 -5.543 -4.719 1 97.69 213 VAL A CA 1
ATOM 1679 C C . VAL A 1 213 ? 0.196 -4.285 -5.246 1 97.69 213 VAL A C 1
ATOM 1681 O O . VAL A 1 213 ? 0.503 -3.812 -6.344 1 97.69 213 VAL A O 1
ATOM 1684 N N . ALA A 1 214 ? -0.71 -3.721 -4.465 1 97.62 214 ALA A N 1
ATOM 1685 C CA . ALA A 1 214 ? -1.405 -2.502 -4.871 1 97.62 214 ALA A CA 1
ATOM 1686 C C . ALA A 1 214 ? -0.417 -1.369 -5.137 1 97.62 214 ALA A C 1
ATOM 1688 O O . ALA A 1 214 ? -0.56 -0.627 -6.109 1 97.62 214 ALA A O 1
ATOM 1689 N N . THR A 1 215 ? 0.574 -1.248 -4.316 1 96.88 215 THR A N 1
ATOM 1690 C CA . THR A 1 215 ? 1.574 -0.194 -4.445 1 96.88 215 THR A CA 1
ATOM 1691 C C . THR A 1 215 ? 2.393 -0.381 -5.723 1 96.88 215 THR A C 1
ATOM 1693 O O . THR A 1 215 ? 2.557 0.558 -6.504 1 96.88 215 THR A O 1
ATOM 1696 N N . VAL A 1 216 ? 2.85 -1.587 -5.98 1 96.06 216 VAL A N 1
ATOM 1697 C CA . VAL A 1 216 ? 3.686 -1.865 -7.145 1 96.06 216 VAL A CA 1
ATOM 1698 C C . VAL A 1 216 ? 2.875 -1.665 -8.422 1 96.06 216 VAL A C 1
ATOM 1700 O O . VAL A 1 216 ? 3.324 -0.991 -9.352 1 96.06 216 VAL A O 1
ATOM 1703 N N . MET A 1 217 ? 1.668 -2.141 -8.438 1 96.81 217 MET A N 1
ATOM 1704 C CA . MET A 1 217 ? 0.86 -2.129 -9.656 1 96.81 217 MET A CA 1
ATOM 1705 C C . MET A 1 217 ? 0.303 -0.736 -9.922 1 96.81 217 MET A C 1
ATOM 1707 O O . MET A 1 217 ? 0.103 -0.355 -11.078 1 96.81 217 MET A O 1
ATOM 1711 N N . GLY A 1 218 ? 0.093 0.015 -8.867 1 96.69 218 GLY A N 1
ATOM 1712 C CA . GLY A 1 218 ? -0.575 1.299 -9.008 1 96.69 218 GLY A CA 1
ATOM 1713 C C . GLY A 1 218 ? 0.388 2.469 -9.078 1 96.69 218 GLY A C 1
ATOM 1714 O O . GLY A 1 218 ? 0.071 3.504 -9.672 1 96.69 218 GLY A O 1
ATOM 1715 N N . SER A 1 219 ? 1.615 2.303 -8.539 1 95.62 219 SER A N 1
ATOM 1716 C CA . SER A 1 219 ? 2.443 3.488 -8.336 1 95.62 219 SER A CA 1
ATOM 1717 C C . SER A 1 219 ? 3.695 3.443 -9.203 1 95.62 219 SER A C 1
ATOM 1719 O O . SER A 1 219 ? 4.387 4.453 -9.359 1 95.62 219 SER A O 1
ATOM 1721 N N . VAL A 1 220 ? 4.074 2.344 -9.742 1 92.31 220 VAL A N 1
ATOM 1722 C CA . VAL A 1 220 ? 5.254 2.24 -10.594 1 92.31 220 VAL A CA 1
ATOM 1723 C C . VAL A 1 220 ? 4.891 2.645 -12.023 1 92.31 220 VAL A C 1
ATOM 1725 O O . VAL A 1 220 ? 4.031 2.021 -12.656 1 92.31 220 VAL A O 1
ATOM 1728 N N . ASP A 1 221 ? 5.551 3.646 -12.578 1 92.31 221 ASP A N 1
ATOM 1729 C CA . ASP A 1 221 ? 5.09 4.332 -13.781 1 92.31 221 ASP A CA 1
ATOM 1730 C C . ASP A 1 221 ? 5.766 3.768 -15.031 1 92.31 221 ASP A C 1
ATOM 1732 O O . ASP A 1 221 ? 5.367 4.086 -16.156 1 92.31 221 ASP A O 1
ATOM 1736 N N . SER A 1 222 ? 6.914 2.984 -14.82 1 89.75 222 SER A N 1
ATOM 1737 C CA . SER A 1 222 ? 7.43 2.375 -16.031 1 89.75 222 SER A CA 1
ATOM 1738 C C . SER A 1 222 ? 6.316 1.692 -16.828 1 89.75 222 SER A C 1
ATOM 1740 O O . SER A 1 222 ? 6.254 1.815 -18.047 1 89.75 222 SER A O 1
ATOM 1742 N N . VAL A 1 223 ? 5.547 0.995 -16.062 1 89.62 223 VAL A N 1
ATOM 1743 C CA . VAL A 1 223 ? 4.242 0.569 -16.562 1 89.62 223 VAL A CA 1
ATOM 1744 C C . VAL A 1 223 ? 3.242 0.501 -15.414 1 89.62 223 VAL A C 1
ATOM 1746 O O . VAL A 1 223 ? 3.332 -0.381 -14.555 1 89.62 223 VAL A O 1
ATOM 1749 N N . ARG A 1 224 ? 2.395 1.492 -15.398 1 94 224 ARG A N 1
ATOM 1750 C CA . ARG A 1 224 ? 1.311 1.365 -14.43 1 94 224 ARG A CA 1
ATOM 1751 C C . ARG A 1 224 ? 0.343 0.257 -14.836 1 94 224 ARG A C 1
ATOM 1753 O O . ARG A 1 224 ? -0.315 0.348 -15.875 1 94 224 ARG A O 1
ATOM 1760 N N . LEU A 1 225 ? 0.17 -0.648 -14 1 95.38 225 LEU A N 1
ATOM 1761 C CA . LEU A 1 225 ? -0.525 -1.864 -14.406 1 95.38 225 LEU A CA 1
ATOM 1762 C C . LEU A 1 225 ? -1.986 -1.826 -13.969 1 95.38 225 LEU A C 1
ATOM 1764 O O . LEU A 1 225 ? -2.857 -2.365 -14.656 1 95.38 225 LEU A O 1
ATOM 1768 N N . LEU A 1 226 ? -2.221 -1.149 -12.859 1 96.19 226 LEU A N 1
ATOM 1769 C CA . LEU A 1 226 ? -3.549 -1.327 -12.289 1 96.19 226 LEU A CA 1
ATOM 1770 C C . LEU A 1 226 ? -3.977 -0.088 -11.508 1 96.19 226 LEU A C 1
ATOM 1772 O O . LEU A 1 226 ? -3.168 0.512 -10.797 1 96.19 226 LEU A O 1
ATOM 1776 N N . GLY A 1 227 ? -5.152 0.343 -11.57 1 94.5 227 GLY A N 1
ATOM 1777 C CA . GLY A 1 227 ? -5.859 1.346 -10.789 1 94.5 227 GLY A CA 1
ATOM 1778 C C . GLY A 1 227 ? -7.352 1.087 -10.695 1 94.5 227 GLY A C 1
ATOM 1779 O O . GLY A 1 227 ? -7.844 0.072 -11.195 1 94.5 227 GLY A O 1
ATOM 1780 N N . THR A 1 228 ? -8.078 1.933 -10.07 1 94.5 228 THR A N 1
ATOM 1781 C CA . THR A 1 228 ? -9.484 1.685 -9.758 1 94.5 228 THR A CA 1
ATOM 1782 C C . THR A 1 228 ? -10.32 1.65 -11.031 1 94.5 228 THR A C 1
ATOM 1784 O O . THR A 1 228 ? -11.422 1.09 -11.039 1 94.5 228 THR A O 1
ATOM 1787 N N . ASN A 1 229 ? -9.812 2.188 -12.109 1 94.56 229 ASN A N 1
ATOM 1788 C CA . ASN A 1 229 ? -10.594 2.23 -13.344 1 94.56 229 ASN A CA 1
ATOM 1789 C C . ASN A 1 229 ? -10.375 0.982 -14.188 1 94.56 229 ASN A C 1
ATOM 1791 O O . ASN A 1 229 ? -11.039 0.796 -15.211 1 94.56 229 ASN A O 1
ATOM 1795 N N . ASP A 1 230 ? -9.523 0.135 -13.805 1 97.38 230 ASP A N 1
ATOM 1796 C CA . ASP A 1 230 ? -9.211 -1.054 -14.586 1 97.38 230 ASP A CA 1
ATOM 1797 C C . ASP A 1 230 ? -10.273 -2.133 -14.406 1 97.38 230 ASP A C 1
ATOM 1799 O O . ASP A 1 230 ? -10.992 -2.139 -13.398 1 97.38 230 ASP A O 1
ATOM 1803 N N . VAL A 1 231 ? -10.422 -2.928 -15.445 1 98.56 231 VAL A N 1
ATOM 1804 C CA . VAL A 1 231 ? -11.25 -4.129 -15.414 1 98.56 231 VAL A CA 1
ATOM 1805 C C . VAL A 1 231 ? -10.367 -5.367 -15.305 1 98.56 231 VAL A C 1
ATOM 1807 O O . VAL A 1 231 ? -9.57 -5.652 -16.203 1 98.56 231 VAL A O 1
ATOM 1810 N N . TYR A 1 232 ? -10.586 -6.109 -14.203 1 98.69 232 TYR A N 1
ATOM 1811 C CA . TYR A 1 232 ? -9.695 -7.199 -13.828 1 98.69 232 TYR A CA 1
ATOM 1812 C C . TYR A 1 232 ? -10.289 -8.547 -14.219 1 98.69 232 TYR A C 1
ATOM 1814 O O . TYR A 1 232 ? -11.453 -8.828 -13.93 1 98.69 232 TYR A O 1
ATOM 1822 N N . MET A 1 233 ? -9.461 -9.422 -14.898 1 98.81 233 MET A N 1
ATOM 1823 C CA . MET A 1 233 ? -9.805 -10.812 -15.164 1 98.81 233 MET A CA 1
ATOM 1824 C C . MET A 1 233 ? -8.641 -11.734 -14.828 1 98.81 233 MET A C 1
ATOM 1826 O O . MET A 1 233 ? -7.586 -11.672 -15.461 1 98.81 233 MET A O 1
ATOM 1830 N N . PRO A 1 234 ? -8.828 -12.586 -13.781 1 97.81 234 PRO A N 1
ATOM 1831 C CA . PRO A 1 234 ? -7.766 -13.555 -13.492 1 97.81 234 PRO A CA 1
ATOM 1832 C C . PRO A 1 234 ? -7.641 -14.625 -14.578 1 97.81 234 PRO A C 1
ATOM 1834 O O . PRO A 1 234 ? -8.648 -15.195 -15.008 1 97.81 234 PRO A O 1
ATOM 1837 N N . ILE A 1 235 ? -6.402 -14.914 -15.023 1 96.31 235 ILE A N 1
ATOM 1838 C CA . ILE A 1 235 ? -6.125 -16.016 -15.945 1 96.31 235 ILE A CA 1
ATOM 1839 C C . ILE A 1 235 ? -5.059 -16.922 -15.352 1 96.31 235 ILE A C 1
ATOM 1841 O O . ILE A 1 235 ? -4.164 -17.391 -16.062 1 96.31 235 ILE A O 1
ATOM 1845 N N . THR A 1 236 ? -4.859 -16.922 -14.07 1 93.25 236 THR A N 1
ATOM 1846 C CA . THR A 1 236 ? -4.23 -17.906 -13.188 1 93.25 236 THR A CA 1
ATOM 1847 C C . THR A 1 236 ? -5.246 -18.469 -12.203 1 93.25 236 THR A C 1
ATOM 1849 O O . THR A 1 236 ? -5.965 -17.719 -11.539 1 93.25 236 THR A O 1
ATOM 1852 N N . PRO A 1 237 ? -5.246 -19.797 -12.172 1 92.56 237 PRO A N 1
ATOM 1853 C CA . PRO A 1 237 ? -6.293 -20.375 -11.328 1 92.56 237 PRO A CA 1
ATOM 1854 C C . PRO A 1 237 ? -6.293 -19.812 -9.906 1 92.56 237 PRO A C 1
ATOM 1856 O O . PRO A 1 237 ? -5.227 -19.641 -9.312 1 92.56 237 PRO A O 1
ATOM 1859 N N . MET A 1 238 ? -7.457 -19.609 -9.344 1 95.75 238 MET A N 1
ATOM 1860 C CA . MET A 1 238 ? -7.629 -19.047 -8.008 1 95.75 238 MET A CA 1
ATOM 1861 C C . MET A 1 238 ? -7.125 -20.016 -6.945 1 95.75 238 MET A C 1
ATOM 1863 O O . MET A 1 238 ? -6.734 -19.609 -5.855 1 95.75 238 MET A O 1
ATOM 1867 N N . PHE A 1 239 ? -7.098 -21.312 -7.262 1 93 239 PHE A N 1
ATOM 1868 C CA . PHE A 1 239 ? -6.633 -22.281 -6.273 1 93 239 PHE A CA 1
ATOM 1869 C C . PHE A 1 239 ? -5.121 -22.203 -6.117 1 93 239 PHE A C 1
ATOM 1871 O O . PHE A 1 239 ? -4.562 -22.766 -5.172 1 93 239 PHE A O 1
ATOM 1878 N N . HIS A 1 240 ? -4.496 -21.531 -7.082 1 91.19 240 HIS A N 1
ATOM 1879 C CA . HIS A 1 240 ? -3.039 -21.438 -7.023 1 91.19 240 HIS A CA 1
ATOM 1880 C C . HIS A 1 240 ? -2.594 -20.094 -6.449 1 91.19 240 HIS A C 1
ATOM 1882 O O . HIS A 1 240 ? -2.66 -19.062 -7.129 1 91.19 240 HIS A O 1
ATOM 1888 N N . VAL A 1 241 ? -2.066 -20.094 -5.309 1 93.69 241 VAL A N 1
ATOM 1889 C CA . VAL A 1 241 ? -1.493 -18.953 -4.586 1 93.69 241 VAL A CA 1
ATOM 1890 C C . VAL A 1 241 ? -2.426 -17.75 -4.684 1 93.69 241 VAL A C 1
ATOM 1892 O O . VAL A 1 241 ? -2.004 -16.672 -5.086 1 93.69 241 VAL A O 1
ATOM 1895 N N . HIS A 1 242 ? -3.729 -17.906 -4.559 1 93.5 242 HIS A N 1
ATOM 1896 C CA . HIS A 1 242 ? -4.762 -16.891 -4.445 1 93.5 242 HIS A CA 1
ATOM 1897 C C . HIS A 1 242 ? -4.883 -16.078 -5.734 1 93.5 242 HIS A C 1
ATOM 1899 O O . HIS A 1 242 ? -5.086 -14.859 -5.691 1 93.5 242 HIS A O 1
ATOM 1905 N N . ALA A 1 243 ? -4.691 -16.688 -6.848 1 95.75 243 ALA A N 1
ATOM 1906 C CA . ALA A 1 243 ? -4.641 -15.922 -8.086 1 95.75 243 ALA A CA 1
ATOM 1907 C C . ALA A 1 243 ? -3.705 -14.727 -7.949 1 95.75 243 ALA A C 1
ATOM 1909 O O . ALA A 1 243 ? -4.074 -13.602 -8.289 1 95.75 243 ALA A O 1
ATOM 1910 N N . TRP A 1 244 ? -2.592 -15.023 -7.32 1 96.12 244 TRP A N 1
ATOM 1911 C CA . TRP A 1 244 ? -1.463 -14.125 -7.121 1 96.12 244 TRP A CA 1
ATOM 1912 C C . TRP A 1 244 ? -1.865 -12.93 -6.258 1 96.12 244 TRP A C 1
ATOM 1914 O O . TRP A 1 244 ? -1.269 -11.859 -6.355 1 96.12 244 TRP A O 1
ATOM 1924 N N . GLY A 1 245 ? -2.934 -13.016 -5.52 1 96.94 245 GLY A N 1
ATOM 1925 C CA . GLY A 1 245 ? -3.355 -12.008 -4.562 1 96.94 245 GLY A CA 1
ATOM 1926 C C . GLY A 1 245 ? -4.152 -10.883 -5.191 1 96.94 245 GLY A C 1
ATOM 1927 O O . GLY A 1 245 ? -4.656 -10 -4.492 1 96.94 245 GLY A O 1
ATOM 1928 N N . LEU A 1 246 ? -4.422 -10.914 -6.504 1 98.12 246 LEU A N 1
ATOM 1929 C CA . LEU A 1 246 ? -5.023 -9.797 -7.227 1 98.12 246 LEU A CA 1
ATOM 1930 C C . LEU A 1 246 ? -6.52 -9.703 -6.93 1 98.12 246 LEU A C 1
ATOM 1932 O O . LEU A 1 246 ? -7.09 -8.609 -6.938 1 98.12 246 LEU A O 1
ATOM 1936 N N . PRO A 1 247 ? -7.195 -10.852 -6.602 1 98.38 247 PRO A N 1
ATOM 1937 C CA . PRO A 1 247 ? -8.594 -10.703 -6.184 1 98.38 247 PRO A CA 1
ATOM 1938 C C . PRO A 1 247 ? -8.742 -9.844 -4.934 1 98.38 247 PRO A C 1
ATOM 1940 O O . PRO A 1 247 ? -9.711 -9.086 -4.809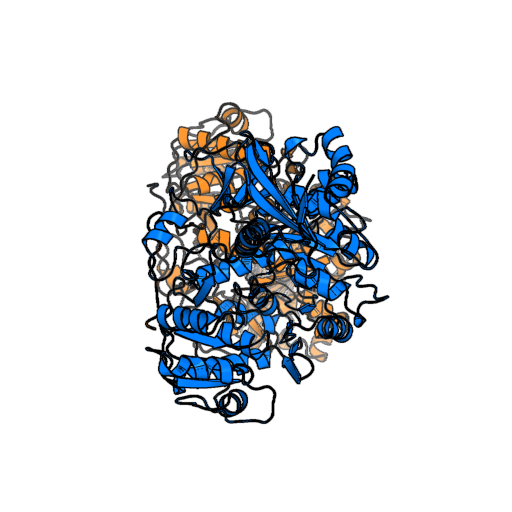 1 98.38 247 PRO A O 1
ATOM 1943 N N . TYR A 1 248 ? -7.816 -9.945 -3.992 1 98.44 248 TYR A N 1
ATOM 1944 C CA . TYR A 1 248 ? -7.836 -9.109 -2.801 1 98.44 248 TYR A CA 1
ATOM 1945 C C . TYR A 1 248 ? -7.613 -7.641 -3.162 1 98.44 248 TYR A C 1
ATOM 1947 O O . TYR A 1 248 ? -8.32 -6.762 -2.672 1 98.44 248 TYR A O 1
ATOM 1955 N N . VAL A 1 249 ? -6.656 -7.359 -4.07 1 98.12 249 VAL A N 1
ATOM 1956 C CA . VAL A 1 249 ? -6.344 -6.004 -4.5 1 98.12 249 VAL A CA 1
ATOM 1957 C C . VAL A 1 249 ? -7.547 -5.398 -5.219 1 98.12 249 VAL A C 1
ATOM 1959 O O . VAL A 1 249 ? -7.949 -4.266 -4.93 1 98.12 249 VAL A O 1
ATOM 1962 N N . ALA A 1 250 ? -8.078 -6.184 -6.156 1 98.19 250 ALA A N 1
ATOM 1963 C CA . ALA A 1 250 ? -9.211 -5.715 -6.953 1 98.19 250 ALA A CA 1
ATOM 1964 C C . ALA A 1 250 ? -10.406 -5.391 -6.07 1 98.19 250 ALA A C 1
ATOM 1966 O O . ALA A 1 250 ? -11.094 -4.387 -6.285 1 98.19 250 ALA A O 1
ATOM 1967 N N . THR A 1 251 ? -10.68 -6.23 -5.074 1 97.88 251 THR A N 1
ATOM 1968 C CA . THR A 1 251 ? -11.805 -6 -4.172 1 97.88 251 THR A CA 1
ATOM 1969 C C . THR A 1 251 ? -11.562 -4.762 -3.314 1 97.88 251 THR A C 1
ATOM 1971 O O . THR A 1 251 ? -12.445 -3.914 -3.174 1 97.88 251 THR A O 1
ATOM 1974 N N . MET A 1 252 ? -10.367 -4.613 -2.797 1 97.25 252 MET A N 1
ATOM 1975 C CA . MET A 1 252 ? -10.008 -3.486 -1.941 1 97.25 252 MET A CA 1
ATOM 1976 C C . MET A 1 252 ? -10.18 -2.166 -2.686 1 97.25 252 MET A C 1
ATOM 1978 O O . MET A 1 252 ? -10.625 -1.175 -2.107 1 97.25 252 MET A O 1
ATOM 1982 N N . LEU A 1 253 ? -9.898 -2.174 -3.984 1 96.5 253 LEU A N 1
ATOM 1983 C CA . LEU A 1 253 ? -9.898 -0.952 -4.781 1 96.5 253 LEU A CA 1
ATOM 1984 C C . LEU A 1 253 ? -11.227 -0.782 -5.512 1 96.5 253 LEU A C 1
ATOM 1986 O O . LEU A 1 253 ? -11.445 0.227 -6.188 1 96.5 253 LEU A O 1
ATOM 1990 N N . GLY A 1 254 ? -12.125 -1.774 -5.488 1 96.06 254 GLY A N 1
ATOM 1991 C CA . GLY A 1 254 ? -13.445 -1.662 -6.082 1 96.06 254 GLY A CA 1
ATOM 1992 C C . GLY A 1 254 ? -13.43 -1.784 -7.594 1 96.06 254 GLY A C 1
ATOM 1993 O O . GLY A 1 254 ? -14.195 -1.105 -8.289 1 96.06 254 GLY A O 1
ATOM 1994 N N . LEU A 1 255 ? -12.578 -2.625 -8.117 1 97.5 255 LEU A N 1
ATOM 1995 C CA . LEU A 1 255 ? -12.508 -2.834 -9.562 1 97.5 255 LEU A CA 1
ATOM 1996 C C . LEU A 1 255 ? -13.672 -3.686 -10.047 1 97.5 255 LEU A C 1
ATOM 1998 O O . LEU A 1 255 ? -14.203 -4.508 -9.297 1 97.5 255 LEU A O 1
ATOM 2002 N N . LYS A 1 256 ? -14.047 -3.406 -11.344 1 97.56 256 LYS A N 1
ATOM 2003 C CA . LYS A 1 256 ? -14.828 -4.453 -12 1 97.56 256 LYS A CA 1
ATOM 2004 C C . LYS A 1 256 ? -14.023 -5.742 -12.117 1 97.56 256 LYS A C 1
ATOM 2006 O O . LYS A 1 256 ? -12.852 -5.715 -12.516 1 97.56 256 LYS A O 1
ATOM 2011 N N . GLN A 1 257 ? -14.578 -6.887 -11.672 1 98.62 257 GLN A N 1
ATOM 2012 C CA . GLN A 1 257 ? -13.891 -8.172 -11.688 1 98.62 257 GLN A CA 1
ATOM 2013 C C . GLN A 1 257 ? -14.641 -9.18 -12.555 1 98.62 257 GLN A C 1
ATOM 2015 O O . GLN A 1 257 ? -15.852 -9.359 -12.398 1 98.62 257 GLN A O 1
ATOM 2020 N N . VAL A 1 258 ? -13.922 -9.82 -13.469 1 98.88 258 VAL A N 1
ATOM 2021 C CA . VAL A 1 258 ? -14.508 -10.781 -14.398 1 98.88 258 VAL A CA 1
ATOM 2022 C C . VAL A 1 258 ? -13.898 -12.164 -14.18 1 98.88 258 VAL A C 1
ATOM 2024 O O . VAL A 1 258 ? -12.727 -12.391 -14.484 1 98.88 258 VAL A O 1
ATOM 2027 N N . TYR A 1 259 ? -14.703 -13.109 -13.672 1 98.81 259 TYR A N 1
ATOM 2028 C CA . TYR A 1 259 ? -14.234 -14.469 -13.414 1 98.81 259 TYR A CA 1
ATOM 2029 C C . TYR A 1 259 ? -14.648 -15.406 -14.539 1 98.81 259 TYR A C 1
ATOM 2031 O O . TYR A 1 259 ? -15.836 -15.609 -14.781 1 98.81 259 TYR A O 1
ATOM 2039 N N . PRO A 1 260 ? -13.711 -16.047 -15.164 1 98 260 PRO A N 1
ATOM 2040 C CA . PRO A 1 260 ? -14 -16.781 -16.391 1 98 260 PRO A CA 1
ATOM 2041 C C . PRO A 1 260 ? -14.484 -18.203 -16.141 1 98 260 PRO A C 1
ATOM 2043 O O . PRO A 1 260 ? -15.039 -18.844 -17.031 1 98 260 PRO A O 1
ATOM 2046 N N . GLY A 1 261 ? -14.281 -18.75 -14.953 1 96.75 261 GLY A N 1
ATOM 2047 C CA . GLY A 1 261 ? -14.531 -20.172 -14.727 1 96.75 261 GLY A CA 1
ATOM 2048 C C . GLY A 1 261 ? -13.43 -21.062 -15.266 1 96.75 261 GLY A C 1
ATOM 2049 O O . GLY A 1 261 ? -12.242 -20.797 -15.031 1 96.75 261 GLY A O 1
ATOM 2050 N N . ARG A 1 262 ? -13.82 -22.109 -15.867 1 92.56 262 ARG A N 1
ATOM 2051 C CA . ARG A 1 262 ? -12.852 -22.969 -16.531 1 92.56 262 ARG A CA 1
ATOM 2052 C C . ARG A 1 262 ? -12.195 -22.25 -17.703 1 92.56 262 ARG A C 1
ATOM 2054 O O . ARG A 1 262 ? -12.875 -21.609 -18.5 1 92.56 262 ARG A O 1
ATOM 2061 N N . TYR A 1 263 ? -10.875 -22.391 -17.797 1 91.12 263 TYR A N 1
ATOM 2062 C CA . TYR A 1 263 ? -10.156 -21.688 -18.844 1 91.12 263 TYR A CA 1
ATOM 2063 C C . TYR A 1 263 ? -10.422 -22.312 -20.203 1 91.12 263 TYR A C 1
ATOM 2065 O O . TYR A 1 263 ? -10.273 -23.531 -20.375 1 91.12 263 TYR A O 1
ATOM 2073 N N . ASP A 1 264 ? -10.977 -21.594 -21.031 1 93.56 264 ASP A N 1
ATOM 2074 C CA . ASP A 1 264 ? -11.156 -21.812 -22.469 1 93.56 264 ASP A CA 1
ATOM 2075 C C . ASP A 1 264 ? -10.672 -20.609 -23.266 1 93.56 264 ASP A C 1
ATOM 2077 O O . ASP A 1 264 ? -11.281 -19.547 -23.234 1 93.56 264 ASP A O 1
ATOM 2081 N N . PRO A 1 265 ? -9.562 -20.844 -24 1 94.88 265 PRO A N 1
ATOM 2082 C CA . PRO A 1 265 ? -8.953 -19.703 -24.688 1 94.88 265 PRO A CA 1
ATOM 2083 C C . PRO A 1 265 ? -9.953 -18.922 -25.547 1 94.88 265 PRO A C 1
ATOM 2085 O O . PRO A 1 265 ? -9.898 -17.688 -25.609 1 94.88 265 PRO A O 1
ATOM 2088 N N . GLU A 1 266 ? -10.852 -19.688 -26.281 1 97.38 266 GLU A N 1
ATOM 2089 C CA . GLU A 1 266 ? -11.859 -19 -27.094 1 97.38 266 GLU A CA 1
ATOM 2090 C C . GLU A 1 266 ? -12.766 -18.125 -26.234 1 97.38 266 GLU A C 1
ATOM 2092 O O . GLU A 1 266 ? -13.047 -16.984 -26.578 1 97.38 266 GLU A O 1
ATOM 2097 N N . TYR A 1 267 ? -13.109 -18.625 -25.125 1 97.31 267 TYR A N 1
ATOM 2098 C CA . TYR A 1 267 ? -14.031 -17.938 -24.25 1 97.31 267 TYR A CA 1
ATOM 2099 C C . TYR A 1 267 ? -13.336 -16.781 -23.531 1 97.31 267 TYR A C 1
ATOM 2101 O O . TYR A 1 267 ? -13.953 -15.734 -23.281 1 97.31 267 TYR A O 1
ATOM 2109 N N . LEU A 1 268 ? -12.094 -16.938 -23.203 1 97.94 268 LEU A N 1
ATOM 2110 C CA . LEU A 1 268 ? -11.328 -15.859 -22.594 1 97.94 268 LEU A CA 1
ATOM 2111 C C . LEU A 1 268 ? -11.289 -14.633 -23.484 1 97.94 268 LEU A C 1
ATOM 2113 O O . LEU A 1 268 ? -11.461 -13.508 -23.016 1 97.94 268 LEU A O 1
ATOM 2117 N N . VAL A 1 269 ? -11.07 -14.852 -24.797 1 98.25 269 VAL A N 1
ATOM 2118 C CA . VAL A 1 269 ? -11.039 -13.75 -25.75 1 98.25 269 VAL A CA 1
ATOM 2119 C C . VAL A 1 269 ? -12.414 -13.094 -25.828 1 98.25 269 VAL A C 1
ATOM 2121 O O . VAL A 1 269 ? -12.523 -11.867 -25.891 1 98.25 269 VAL A O 1
ATOM 2124 N N . GLU A 1 270 ? -13.422 -13.906 -25.797 1 97.88 270 GLU A N 1
ATOM 2125 C CA . GLU A 1 270 ? -14.789 -13.383 -25.828 1 97.88 270 GLU A CA 1
ATOM 2126 C C . GLU A 1 270 ? -15.062 -12.508 -24.609 1 97.88 270 GLU A C 1
ATOM 2128 O O . GLU A 1 270 ? -15.633 -11.422 -24.734 1 97.88 270 GLU A O 1
ATOM 2133 N N . LEU A 1 271 ? -14.719 -12.969 -23.422 1 98.25 271 LEU A N 1
ATOM 2134 C CA . LEU A 1 271 ? -14.914 -12.211 -22.188 1 98.25 271 LEU A CA 1
ATOM 2135 C C . LEU A 1 271 ? -14.109 -10.914 -22.219 1 98.25 271 LEU A C 1
ATOM 2137 O O . LEU A 1 271 ? -14.586 -9.883 -21.75 1 98.25 271 LEU A O 1
ATOM 2141 N N . TRP A 1 272 ? -12.867 -11.023 -22.672 1 98.38 272 TRP A N 1
ATOM 2142 C CA . TRP A 1 272 ? -12.031 -9.828 -22.797 1 98.38 272 TRP A CA 1
ATOM 2143 C C . TRP A 1 272 ? -12.75 -8.742 -23.594 1 98.38 272 TRP A C 1
ATOM 2145 O O . TRP A 1 272 ? -12.797 -7.586 -23.156 1 98.38 272 TRP A O 1
ATOM 2155 N N . ARG A 1 273 ? -13.297 -9.148 -24.734 1 97.75 273 ARG A N 1
ATOM 2156 C CA . ARG A 1 273 ? -13.984 -8.211 -25.625 1 97.75 273 ARG A CA 1
ATOM 2157 C C . ARG A 1 273 ? -15.266 -7.691 -24.984 1 97.75 273 ARG A C 1
ATOM 2159 O O . ARG A 1 273 ? -15.477 -6.48 -24.891 1 97.75 273 ARG A O 1
ATOM 2166 N N . ARG A 1 274 ? -16.078 -8.523 -24.484 1 97.94 274 ARG A N 1
ATOM 2167 C CA . ARG A 1 274 ? -17.406 -8.203 -24 1 97.94 274 ARG A CA 1
ATOM 2168 C C . ARG A 1 274 ? -17.328 -7.352 -22.734 1 97.94 274 ARG A C 1
ATOM 2170 O O . ARG A 1 274 ? -18.125 -6.422 -22.547 1 97.94 274 ARG A O 1
ATOM 2177 N N . GLU A 1 275 ? -16.406 -7.664 -21.859 1 98.25 275 GLU A N 1
ATOM 2178 C CA . GLU A 1 275 ? -16.344 -7.016 -20.547 1 98.25 275 GLU A CA 1
ATOM 2179 C C . GLU A 1 275 ? -15.289 -5.906 -20.531 1 98.25 275 GLU A C 1
ATOM 2181 O O . GLU A 1 275 ? -15.055 -5.273 -19.5 1 98.25 275 GLU A O 1
ATOM 2186 N N . LYS A 1 276 ? -14.602 -5.742 -21.625 1 98.12 276 LYS A N 1
ATOM 2187 C CA . LYS A 1 276 ? -13.594 -4.691 -21.797 1 98.12 276 LYS A CA 1
ATOM 2188 C C . LYS A 1 276 ? -12.484 -4.828 -20.75 1 98.12 276 LYS A C 1
ATOM 2190 O O . LYS A 1 276 ? -12.156 -3.863 -20.062 1 98.12 276 LYS A O 1
ATOM 2195 N N . VAL A 1 277 ? -11.969 -6.023 -20.672 1 98.69 277 VAL A N 1
ATOM 2196 C CA . VAL A 1 277 ? -10.914 -6.328 -19.703 1 98.69 277 VAL A CA 1
ATOM 2197 C C . VAL A 1 277 ? -9.664 -5.512 -20.031 1 98.69 277 VAL A C 1
ATOM 2199 O O . VAL A 1 277 ? -9.266 -5.406 -21.188 1 98.69 277 VAL A O 1
ATOM 2202 N N . THR A 1 278 ? -9.039 -4.906 -18.984 1 98.56 278 THR A N 1
ATOM 2203 C CA . THR A 1 278 ? -7.863 -4.082 -19.234 1 98.56 278 THR A CA 1
ATOM 2204 C C . THR A 1 278 ? -6.645 -4.66 -18.516 1 98.56 278 THR A C 1
ATOM 2206 O O . THR A 1 278 ? -5.508 -4.273 -18.812 1 98.56 278 THR A O 1
ATOM 2209 N N . PHE A 1 279 ? -6.852 -5.578 -17.609 1 98.69 279 PHE A N 1
ATOM 2210 C CA . PHE A 1 279 ? -5.715 -6.109 -16.859 1 98.69 279 PHE A CA 1
ATOM 2211 C C . PHE A 1 279 ? -5.918 -7.59 -16.562 1 98.69 279 PHE A C 1
ATOM 2213 O O . PHE A 1 279 ? -7.012 -8.008 -16.172 1 98.69 279 PHE A O 1
ATOM 2220 N N . SER A 1 280 ? -4.848 -8.383 -16.688 1 98.62 280 SER A N 1
ATOM 2221 C CA . SER A 1 280 ? -4.816 -9.797 -16.344 1 98.62 280 SER A CA 1
ATOM 2222 C C . SER A 1 280 ? -3.416 -10.242 -15.938 1 98.62 280 SER A C 1
ATOM 2224 O O . SER A 1 280 ? -2.504 -9.414 -15.844 1 98.62 280 SER A O 1
ATOM 2226 N N . HIS A 1 281 ? -3.314 -11.438 -15.5 1 97.31 281 HIS A N 1
ATOM 2227 C CA . HIS A 1 281 ? -2.059 -12.117 -15.211 1 97.31 281 HIS A CA 1
ATOM 2228 C C . HIS A 1 281 ? -2.135 -13.594 -15.578 1 97.31 281 HIS A C 1
ATOM 2230 O O . HIS A 1 281 ? -3.182 -14.227 -15.414 1 97.31 281 HIS A O 1
ATOM 2236 N N . CYS A 1 282 ? -1.048 -14.125 -16.094 1 94.81 282 CYS A N 1
ATOM 2237 C CA . CYS A 1 282 ? -1.058 -15.539 -16.469 1 94.81 282 CYS A CA 1
ATOM 2238 C C . CYS A 1 282 ? 0.359 -16.062 -16.672 1 94.81 282 CYS A C 1
ATOM 2240 O O . CYS A 1 282 ? 1.331 -15.367 -16.359 1 94.81 282 CYS A O 1
ATOM 2242 N N . VAL A 1 283 ? 0.456 -17.328 -17.062 1 90.25 283 VAL A N 1
ATOM 2243 C CA . VAL A 1 283 ? 1.725 -17.969 -17.406 1 90.25 283 VAL A CA 1
ATOM 2244 C C . VAL A 1 283 ? 1.909 -17.969 -18.922 1 90.25 283 VAL A C 1
ATOM 2246 O O . VAL A 1 283 ? 0.941 -17.812 -19.672 1 90.25 283 VAL A O 1
ATOM 2249 N N . PRO A 1 284 ? 3.111 -18.109 -19.406 1 89.88 284 PRO A N 1
ATOM 2250 C CA . PRO A 1 284 ? 3.385 -18.047 -20.844 1 89.88 284 PRO A CA 1
ATOM 2251 C C . PRO A 1 284 ? 2.549 -19.031 -21.656 1 89.88 284 PRO A C 1
ATOM 2253 O O . PRO A 1 284 ? 2.027 -18.688 -22.719 1 89.88 284 PRO A O 1
ATOM 2256 N N . THR A 1 285 ? 2.32 -20.172 -21.125 1 83.12 285 THR A N 1
ATOM 2257 C CA . THR A 1 285 ? 1.603 -21.203 -21.844 1 83.12 285 THR A CA 1
ATOM 2258 C C . THR A 1 285 ? 0.154 -20.797 -22.094 1 83.12 285 THR A C 1
ATOM 2260 O O . THR A 1 285 ? -0.392 -21.031 -23.172 1 83.12 285 THR A O 1
ATOM 2263 N N . ILE A 1 286 ? -0.442 -20.188 -21.125 1 89.06 286 ILE A N 1
ATOM 2264 C CA . ILE A 1 286 ? -1.834 -19.766 -21.266 1 89.06 286 ILE A CA 1
ATOM 2265 C C . ILE A 1 286 ? -1.929 -18.594 -22.25 1 89.06 286 ILE A C 1
ATOM 2267 O O . ILE A 1 286 ? -2.857 -18.531 -23.047 1 89.06 286 ILE A O 1
ATOM 2271 N N . LEU A 1 287 ? -0.999 -17.703 -22.141 1 93.62 287 LEU A N 1
ATOM 2272 C CA . LEU A 1 287 ? -0.965 -16.594 -23.078 1 93.62 287 LEU A CA 1
ATOM 2273 C C . LEU A 1 287 ? -0.847 -17.109 -24.516 1 93.62 287 LEU A C 1
ATOM 2275 O O . LEU A 1 287 ? -1.529 -16.609 -25.406 1 93.62 287 LEU A O 1
ATOM 2279 N N . GLN A 1 288 ? 0.021 -18.125 -24.719 1 89.5 288 GLN A N 1
ATOM 2280 C CA . GLN A 1 288 ? 0.178 -18.703 -26.047 1 89.5 288 GLN A CA 1
ATOM 2281 C C . GLN A 1 288 ? -1.136 -19.312 -26.531 1 89.5 288 GLN A C 1
ATOM 2283 O O . GLN A 1 288 ? -1.481 -19.172 -27.719 1 89.5 288 GLN A O 1
ATOM 2288 N N . MET A 1 289 ? -1.838 -19.906 -25.641 1 88.25 289 MET A N 1
ATOM 2289 C CA . MET A 1 289 ? -3.131 -20.484 -26 1 88.25 289 MET A CA 1
ATOM 2290 C C . MET A 1 289 ? -4.117 -19.406 -26.422 1 88.25 289 MET A C 1
ATOM 2292 O O . MET A 1 289 ? -4.836 -19.562 -27.406 1 88.25 289 MET A O 1
ATOM 2296 N N . VAL A 1 290 ? -4.113 -18.312 -25.719 1 94.88 290 VAL A N 1
ATOM 2297 C CA . VAL A 1 290 ? -5.012 -17.203 -26 1 94.88 290 VAL A CA 1
ATOM 2298 C C . VAL A 1 290 ? -4.672 -16.594 -27.359 1 94.88 290 VAL A C 1
ATOM 2300 O O . VAL A 1 290 ? -5.562 -16.344 -28.172 1 94.88 290 VAL A O 1
ATOM 2303 N N . LEU A 1 291 ? -3.381 -16.422 -27.641 1 94.56 291 LEU A N 1
ATOM 2304 C CA . LEU A 1 291 ? -2.926 -15.797 -28.875 1 94.56 291 LEU A CA 1
ATOM 2305 C C . LEU A 1 291 ? -3.209 -16.688 -30.078 1 94.56 291 LEU A C 1
ATOM 2307 O O . LEU A 1 291 ? -3.391 -16.203 -31.188 1 94.56 291 LEU A O 1
ATOM 2311 N N . ASN A 1 292 ? -3.271 -17.969 -29.812 1 91 292 ASN A N 1
ATOM 2312 C CA . ASN A 1 292 ? -3.457 -18.938 -30.891 1 91 292 ASN A CA 1
ATOM 2313 C C . ASN A 1 292 ? -4.93 -19.281 -31.078 1 91 292 ASN A C 1
ATOM 2315 O O . ASN A 1 292 ? -5.285 -20.016 -32 1 91 292 ASN A O 1
ATOM 2319 N N . ALA A 1 293 ? -5.766 -18.859 -30.25 1 94.56 293 ALA A N 1
ATOM 2320 C CA . ALA A 1 293 ? -7.195 -19.125 -30.359 1 94.56 293 ALA A CA 1
ATOM 2321 C C . ALA A 1 293 ? -7.766 -18.547 -31.656 1 94.56 293 ALA A C 1
ATOM 2323 O O . ALA A 1 293 ? -7.273 -17.547 -32.156 1 94.56 293 ALA A O 1
ATOM 2324 N N . LYS A 1 294 ? -8.812 -19.188 -32.156 1 96.44 294 LYS A N 1
ATOM 2325 C CA . LYS A 1 294 ? -9.492 -18.688 -33.375 1 96.44 294 LYS A CA 1
ATOM 2326 C C . LYS A 1 294 ? -10.102 -17.312 -33.125 1 96.44 294 LYS A C 1
ATOM 2328 O O . LYS A 1 294 ? -10.039 -16.438 -34 1 96.44 294 LYS A O 1
ATOM 2333 N N . ALA A 1 295 ? -10.617 -17.141 -32 1 95.88 295 ALA A N 1
ATOM 2334 C CA . ALA A 1 295 ? -11.266 -15.883 -31.656 1 95.88 295 ALA A CA 1
ATOM 2335 C C . ALA A 1 295 ? -10.258 -14.742 -31.594 1 95.88 295 ALA A C 1
ATOM 2337 O O . ALA A 1 295 ? -10.633 -13.57 -31.641 1 95.88 295 ALA A O 1
ATOM 2338 N N . ALA A 1 296 ? -9.016 -15.039 -31.5 1 96.12 296 ALA A N 1
ATOM 2339 C CA . ALA A 1 296 ? -7.965 -14.031 -31.359 1 96.12 296 ALA A CA 1
ATOM 2340 C C . ALA A 1 296 ? -7.469 -13.57 -32.719 1 96.12 296 ALA A C 1
ATOM 2342 O O . ALA A 1 296 ? -6.777 -12.555 -32.844 1 96.12 296 ALA A O 1
ATOM 2343 N N . GLN A 1 297 ? -7.828 -14.312 -33.719 1 94.88 297 GLN A N 1
ATOM 2344 C CA . GLN A 1 297 ? -7.348 -13.977 -35.062 1 94.88 297 GLN A CA 1
ATOM 2345 C C . GLN A 1 297 ? -7.82 -12.586 -35.5 1 94.88 297 GLN A C 1
ATOM 2347 O O . GLN A 1 297 ? -9.016 -12.289 -35.438 1 94.88 297 GLN A O 1
ATOM 2352 N N . GLY A 1 298 ? -6.879 -11.758 -35.906 1 94.38 298 GLY A N 1
ATOM 2353 C CA . GLY A 1 298 ? -7.188 -10.422 -36.375 1 94.38 298 GLY A CA 1
ATOM 2354 C C . GLY A 1 298 ? -7.543 -9.453 -35.281 1 94.38 298 GLY A C 1
ATOM 2355 O O . GLY A 1 298 ? -7.914 -8.305 -35.531 1 94.38 298 GLY A O 1
ATOM 2356 N N . VAL A 1 299 ? -7.48 -9.906 -34.094 1 95.88 299 VAL A N 1
ATOM 2357 C CA . VAL A 1 299 ? -7.863 -9.047 -32.969 1 95.88 299 VAL A CA 1
ATOM 2358 C C . VAL A 1 299 ? -6.676 -8.188 -32.562 1 95.88 299 VAL A C 1
ATOM 2360 O O . VAL A 1 299 ? -5.547 -8.68 -32.469 1 95.88 299 VAL A O 1
ATOM 2363 N N . ASP A 1 300 ? -6.926 -6.875 -32.344 1 97.56 300 ASP A N 1
ATOM 2364 C CA . ASP A 1 300 ? -5.992 -5.961 -31.703 1 97.56 300 ASP A CA 1
ATOM 2365 C C . ASP A 1 300 ? -6.297 -5.828 -30.219 1 97.56 300 ASP A C 1
ATOM 2367 O O . ASP A 1 300 ? -7.297 -5.215 -29.828 1 97.56 300 ASP A O 1
ATOM 2371 N N . PHE A 1 301 ? -5.449 -6.324 -29.406 1 98.12 301 PHE A N 1
ATOM 2372 C CA . PHE A 1 301 ? -5.664 -6.371 -27.969 1 98.12 301 PHE A CA 1
ATOM 2373 C C . PHE A 1 301 ? -5.145 -5.105 -27.297 1 98.12 301 PHE A C 1
ATOM 2375 O O . PHE A 1 301 ? -4.77 -5.121 -26.125 1 98.12 301 PHE A O 1
ATOM 2382 N N . LYS A 1 302 ? -5.074 -4.062 -28.047 1 96.38 302 LYS A N 1
ATOM 2383 C CA . LYS A 1 302 ? -4.559 -2.803 -27.516 1 96.38 302 LYS A CA 1
ATOM 2384 C C . LYS A 1 302 ? -5.227 -2.443 -26.188 1 96.38 302 LYS A C 1
ATOM 2386 O O . LYS A 1 302 ? -6.449 -2.521 -26.062 1 96.38 302 LYS A O 1
ATOM 2391 N N . GLY A 1 303 ? -4.414 -2.07 -25.188 1 94.44 303 GLY A N 1
ATOM 2392 C CA . GLY A 1 303 ? -4.922 -1.646 -23.891 1 94.44 303 GLY A CA 1
ATOM 2393 C C . GLY A 1 303 ? -4.938 -2.762 -22.859 1 94.44 303 GLY A C 1
ATOM 2394 O O . GLY A 1 303 ? -5.129 -2.51 -21.672 1 94.44 303 GLY A O 1
ATOM 2395 N N . TRP A 1 304 ? -4.77 -4.012 -23.328 1 98.06 304 TRP A N 1
ATOM 2396 C CA . TRP A 1 304 ? -4.715 -5.137 -22.406 1 98.06 304 TRP A CA 1
ATOM 2397 C C . TRP A 1 304 ? -3.322 -5.277 -21.797 1 98.06 304 TRP A C 1
ATOM 2399 O O . TRP A 1 304 ? -2.35 -5.527 -22.516 1 98.06 304 TRP A O 1
ATOM 2409 N N . LYS A 1 305 ? -3.191 -5.023 -20.531 1 97.88 305 LYS A N 1
ATOM 2410 C CA . LYS A 1 305 ? -1.954 -5.219 -19.781 1 97.88 305 LYS A CA 1
ATOM 2411 C C . LYS A 1 305 ? -1.96 -6.559 -19.047 1 97.88 305 LYS A C 1
ATOM 2413 O O . LYS A 1 305 ? -2.984 -6.969 -18.5 1 97.88 305 LYS A O 1
ATOM 2418 N N . MET A 1 306 ? -0.778 -7.289 -19.047 1 97.44 306 MET A N 1
ATOM 2419 C CA . MET A 1 306 ? -0.723 -8.602 -18.406 1 97.44 306 MET A CA 1
ATOM 2420 C C . MET A 1 306 ? 0.604 -8.797 -17.688 1 97.44 306 MET A C 1
ATOM 2422 O O . MET A 1 306 ? 1.661 -8.438 -18.219 1 97.44 306 MET A O 1
ATOM 2426 N N . VAL A 1 307 ? 0.507 -9.25 -16.5 1 97.12 307 VAL A N 1
ATOM 2427 C CA . VAL A 1 307 ? 1.693 -9.719 -15.789 1 97.12 307 VAL A CA 1
ATOM 2428 C C . VAL A 1 307 ? 1.942 -11.188 -16.109 1 97.12 307 VAL A C 1
ATOM 2430 O O . VAL A 1 307 ? 1.022 -12.008 -16.047 1 97.12 307 VAL A O 1
ATOM 2433 N N . ILE A 1 308 ? 3.156 -11.492 -16.484 1 95.94 308 ILE A N 1
ATOM 2434 C CA . ILE A 1 308 ? 3.547 -12.867 -16.781 1 95.94 308 ILE A CA 1
ATOM 2435 C C . ILE A 1 308 ? 4.531 -13.359 -15.719 1 95.94 308 ILE A C 1
ATOM 2437 O O . ILE A 1 308 ? 5.539 -12.703 -15.445 1 95.94 308 ILE A O 1
ATOM 2441 N N . GLY A 1 309 ? 4.145 -14.453 -15.086 1 92.06 309 GLY A N 1
ATOM 2442 C CA . GLY A 1 309 ? 4.992 -15.062 -14.078 1 92.06 309 GLY A CA 1
ATOM 2443 C C . GLY A 1 309 ? 4.906 -16.578 -14.055 1 92.06 309 GLY A C 1
ATOM 2444 O O . GLY A 1 309 ? 4.379 -17.188 -14.992 1 92.06 309 GLY A O 1
ATOM 2445 N N . GLY A 1 310 ? 5.535 -17.219 -13.078 1 82.25 310 GLY A N 1
ATOM 2446 C CA . GLY A 1 310 ? 5.516 -18.672 -12.922 1 82.25 310 GLY A CA 1
ATOM 2447 C C . GLY A 1 310 ? 6.59 -19.375 -13.742 1 82.25 310 GLY A C 1
ATOM 2448 O O . GLY A 1 310 ? 7.047 -20.453 -13.375 1 82.25 310 GLY A O 1
ATOM 2449 N N . SER A 1 311 ? 6.82 -18.859 -14.859 1 81.12 311 SER A N 1
ATOM 2450 C CA . SER A 1 311 ? 7.93 -19.281 -15.703 1 81.12 311 SER A CA 1
ATOM 2451 C C . SER A 1 311 ? 8.523 -18.094 -16.469 1 81.12 311 SER A C 1
ATOM 2453 O O . SER A 1 311 ? 7.93 -17.016 -16.5 1 81.12 311 SER A O 1
ATOM 2455 N N . ALA A 1 312 ? 9.648 -18.406 -17.031 1 82.44 312 ALA A N 1
ATOM 2456 C CA . ALA A 1 312 ? 10.336 -17.312 -17.719 1 82.44 312 ALA A CA 1
ATOM 2457 C C . ALA A 1 312 ? 9.547 -16.859 -18.953 1 82.44 312 ALA A C 1
ATOM 2459 O O . ALA A 1 312 ? 8.992 -17.688 -19.688 1 82.44 312 ALA A O 1
ATOM 2460 N N . LEU A 1 313 ? 9.398 -15.57 -19.078 1 87.56 313 LEU A N 1
ATOM 2461 C CA . LEU A 1 313 ? 8.875 -14.953 -20.297 1 87.56 313 LEU A CA 1
ATOM 2462 C C . LEU A 1 313 ? 9.961 -14.82 -21.344 1 87.56 313 LEU A C 1
ATOM 2464 O O . LEU A 1 313 ? 10.93 -14.078 -21.156 1 87.56 313 LEU A O 1
ATOM 2468 N N . ASN A 1 314 ? 9.82 -15.531 -22.422 1 87.5 314 ASN A N 1
ATOM 2469 C CA . ASN A 1 314 ? 10.852 -15.422 -23.453 1 87.5 314 ASN A CA 1
ATOM 2470 C C . ASN A 1 314 ? 10.57 -14.266 -24.406 1 87.5 314 ASN A C 1
ATOM 2472 O O . ASN A 1 314 ? 9.445 -13.75 -24.453 1 87.5 314 ASN A O 1
ATOM 2476 N N . ARG A 1 315 ? 11.578 -13.898 -25.125 1 90.5 315 ARG A N 1
ATOM 2477 C CA . ARG A 1 315 ? 11.531 -12.711 -25.969 1 90.5 315 ARG A CA 1
ATOM 2478 C C . ARG A 1 315 ? 10.523 -12.891 -27.109 1 90.5 315 ARG A C 1
ATOM 2480 O O . ARG A 1 315 ? 9.82 -11.945 -27.469 1 90.5 315 ARG A O 1
ATOM 2487 N N . THR A 1 316 ? 10.469 -14.078 -27.672 1 89.69 316 THR A N 1
ATOM 2488 C CA . THR A 1 316 ? 9.57 -14.328 -28.797 1 89.69 316 THR A CA 1
ATOM 2489 C C . THR A 1 316 ? 8.117 -14.117 -28.391 1 89.69 316 THR A C 1
ATOM 2491 O O . THR A 1 316 ? 7.359 -13.453 -29.094 1 89.69 316 THR A O 1
ATOM 2494 N N . LEU A 1 317 ? 7.746 -14.703 -27.312 1 90.75 317 LEU A N 1
ATOM 2495 C CA . LEU A 1 317 ? 6.387 -14.539 -26.812 1 90.75 317 LEU A CA 1
ATOM 2496 C C . LEU A 1 317 ? 6.098 -13.078 -26.484 1 90.75 317 LEU A C 1
ATOM 2498 O O . LEU A 1 317 ? 5.008 -12.578 -26.781 1 90.75 317 LEU A O 1
ATOM 2502 N N . TYR A 1 318 ? 7.055 -12.375 -25.906 1 95.5 318 TYR A N 1
ATOM 2503 C CA . TYR A 1 318 ? 6.926 -10.953 -25.594 1 95.5 318 TYR A CA 1
ATOM 2504 C C . TYR A 1 318 ? 6.652 -10.141 -26.844 1 95.5 318 TYR A C 1
ATOM 2506 O O . TYR A 1 318 ? 5.711 -9.352 -26.891 1 95.5 318 TYR A O 1
ATOM 2514 N N . GLU A 1 319 ? 7.457 -10.359 -27.875 1 95.12 319 GLU A N 1
ATOM 2515 C CA . GLU A 1 319 ? 7.34 -9.602 -29.109 1 95.12 319 GLU A CA 1
ATOM 2516 C C . GLU A 1 319 ? 6.043 -9.938 -29.844 1 95.12 319 GLU A C 1
ATOM 2518 O O . GLU A 1 319 ? 5.414 -9.055 -30.438 1 95.12 319 GLU A O 1
ATOM 2523 N N . THR A 1 320 ? 5.691 -11.211 -29.781 1 94.06 320 THR A N 1
ATOM 2524 C CA . THR A 1 320 ? 4.434 -11.617 -30.406 1 94.06 320 THR A CA 1
ATOM 2525 C C . THR A 1 320 ? 3.252 -10.906 -29.734 1 94.06 320 THR A C 1
ATOM 2527 O O . THR A 1 320 ? 2.385 -10.367 -30.422 1 94.06 320 THR A O 1
ATOM 2530 N N . ALA A 1 321 ? 3.172 -10.922 -28.453 1 96.69 321 ALA A N 1
ATOM 2531 C CA . ALA A 1 321 ? 2.1 -10.258 -27.719 1 96.69 321 ALA A CA 1
ATOM 2532 C C . ALA A 1 321 ? 2.096 -8.758 -27.984 1 96.69 321 ALA A C 1
ATOM 2534 O O . ALA A 1 321 ? 1.035 -8.156 -28.188 1 96.69 321 ALA A O 1
ATOM 2535 N N . LYS A 1 322 ? 3.279 -8.188 -27.984 1 96.25 322 LYS A N 1
ATOM 2536 C CA . LYS A 1 322 ? 3.422 -6.758 -28.266 1 96.25 322 LYS A CA 1
ATOM 2537 C C . LYS A 1 322 ? 2.855 -6.41 -29.641 1 96.25 322 LYS A C 1
ATOM 2539 O O . LYS A 1 322 ? 2.168 -5.402 -29.797 1 96.25 322 LYS A O 1
ATOM 2544 N N . SER A 1 323 ? 3.18 -7.23 -30.609 1 96.38 323 SER A N 1
ATOM 2545 C CA . SER A 1 323 ? 2.701 -6.992 -31.969 1 96.38 323 SER A CA 1
ATOM 2546 C C . SER A 1 323 ? 1.182 -7.082 -32.031 1 96.38 323 SER A C 1
ATOM 2548 O O . SER A 1 323 ? 0.566 -6.539 -32.969 1 96.38 323 SER A O 1
ATOM 2550 N N . ARG A 1 324 ? 0.574 -7.777 -31.094 1 97.25 324 ARG A N 1
ATOM 2551 C CA . ARG A 1 324 ? -0.876 -7.926 -31.047 1 97.25 324 ARG A CA 1
ATOM 2552 C C . ARG A 1 324 ? -1.503 -6.887 -30.125 1 97.25 324 ARG A C 1
ATOM 2554 O O . ARG A 1 324 ? -2.695 -6.961 -29.812 1 97.25 324 ARG A O 1
ATOM 2561 N N . GLY A 1 325 ? -0.708 -5.992 -29.594 1 97.19 325 GLY A N 1
ATOM 2562 C CA . GLY A 1 325 ? -1.212 -4.871 -28.812 1 97.19 325 GLY A CA 1
ATOM 2563 C C . GLY A 1 325 ? -1.208 -5.125 -27.312 1 97.19 325 GLY A C 1
ATOM 2564 O O . GLY A 1 325 ? -1.578 -4.25 -26.531 1 97.19 325 GLY A O 1
ATOM 2565 N N . ILE A 1 326 ? -0.79 -6.309 -26.828 1 97.94 326 ILE A N 1
ATOM 2566 C CA . ILE A 1 326 ? -0.771 -6.637 -25.406 1 97.94 326 ILE A CA 1
ATOM 2567 C C . ILE A 1 326 ? 0.509 -6.102 -24.781 1 97.94 326 ILE A C 1
ATOM 2569 O O . ILE A 1 326 ? 1.602 -6.277 -25.312 1 97.94 326 ILE A O 1
ATOM 2573 N N . GLN A 1 327 ? 0.356 -5.422 -23.672 1 96.5 327 GLN A N 1
ATOM 2574 C CA . GLN A 1 327 ? 1.513 -4.984 -22.891 1 96.5 327 GLN A CA 1
ATOM 2575 C C . GLN A 1 327 ? 1.859 -6 -21.812 1 96.5 327 GLN A C 1
ATOM 2577 O O . GLN A 1 327 ? 1.168 -6.09 -20.797 1 96.5 327 GLN A O 1
ATOM 2582 N N . LEU A 1 328 ? 2.967 -6.703 -22.016 1 97.06 328 LEU A N 1
ATOM 2583 C CA . LEU A 1 328 ? 3.385 -7.711 -21.062 1 97.06 328 LEU A CA 1
ATOM 2584 C C . LEU A 1 328 ? 4.398 -7.137 -20.078 1 97.06 328 LEU A C 1
ATOM 2586 O O . LEU A 1 328 ? 5.246 -6.32 -20.453 1 97.06 328 LEU A O 1
ATOM 2590 N N . THR A 1 329 ? 4.281 -7.523 -18.844 1 96.38 329 THR A N 1
ATOM 2591 C CA . THR A 1 329 ? 5.254 -7.246 -17.797 1 96.38 329 THR A CA 1
ATOM 2592 C C . THR A 1 329 ? 5.637 -8.523 -17.062 1 96.38 329 THR A C 1
ATOM 2594 O O . THR A 1 329 ? 4.773 -9.219 -16.516 1 96.38 329 THR A O 1
ATOM 2597 N N . ALA A 1 330 ? 6.93 -8.82 -17.047 1 96.44 330 ALA A N 1
ATOM 2598 C CA . ALA A 1 330 ? 7.379 -10 -16.312 1 96.44 330 ALA A CA 1
ATOM 2599 C C . ALA A 1 330 ? 7.402 -9.742 -14.812 1 96.44 330 ALA A C 1
ATOM 2601 O O . ALA A 1 330 ? 7.688 -8.633 -14.375 1 96.44 330 ALA A O 1
ATOM 2602 N N . ALA A 1 331 ? 7.074 -10.734 -14.078 1 96.38 331 ALA A N 1
ATOM 2603 C CA . ALA A 1 331 ? 7.168 -10.711 -12.625 1 96.38 331 ALA A CA 1
ATOM 2604 C C . ALA A 1 331 ? 7.695 -12.039 -12.086 1 96.38 331 ALA A C 1
ATOM 2606 O O . ALA A 1 331 ? 7.676 -13.055 -12.789 1 96.38 331 ALA A O 1
ATOM 2607 N N . TYR A 1 332 ? 8.203 -11.984 -10.914 1 96.88 332 TYR A N 1
ATOM 2608 C CA . TYR A 1 332 ? 8.758 -13.172 -10.273 1 96.88 332 TYR A CA 1
ATOM 2609 C C . TYR A 1 332 ? 8.148 -13.383 -8.891 1 96.88 332 TYR A C 1
ATOM 2611 O O . TYR A 1 332 ? 7.902 -12.422 -8.164 1 96.88 332 TYR A O 1
ATOM 2619 N N . GLY A 1 333 ? 7.93 -14.602 -8.57 1 95.5 333 GLY A N 1
ATOM 2620 C CA . GLY A 1 333 ? 7.473 -15.094 -7.277 1 95.5 333 GLY A CA 1
ATOM 2621 C C . GLY A 1 333 ? 7.316 -16.609 -7.238 1 95.5 333 GLY A C 1
ATOM 2622 O O . GLY A 1 333 ? 7.492 -17.281 -8.25 1 95.5 333 GLY A O 1
ATOM 2623 N N . MET A 1 334 ? 7.066 -17.109 -6.117 1 94 334 MET A N 1
ATOM 2624 C CA . MET A 1 334 ? 6.793 -18.531 -5.895 1 94 334 MET A CA 1
ATOM 2625 C C . MET A 1 334 ? 5.648 -18.719 -4.902 1 94 334 MET A C 1
ATOM 2627 O O . MET A 1 334 ? 5.148 -17.734 -4.336 1 94 334 MET A O 1
ATOM 2631 N N . SER A 1 335 ? 5.195 -19.938 -4.777 1 94.44 335 SER A N 1
ATOM 2632 C CA . SER A 1 335 ? 4.113 -20.25 -3.852 1 94.44 335 SER A CA 1
ATOM 2633 C C . SER A 1 3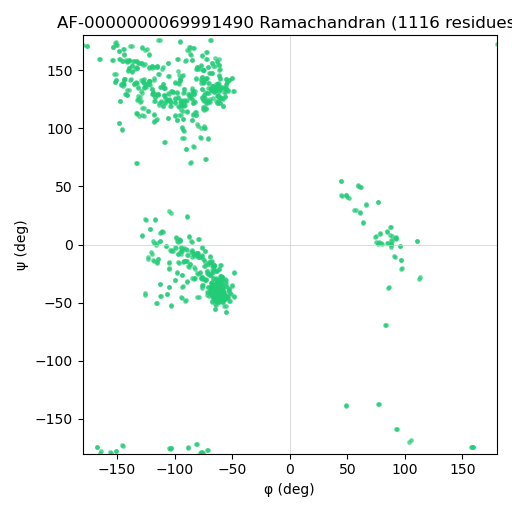35 ? 4.422 -19.75 -2.445 1 94.44 335 SER A C 1
ATOM 2635 O O . SER A 1 335 ? 3.561 -19.172 -1.781 1 94.44 335 SER A O 1
ATOM 2637 N N . GLU A 1 336 ? 5.656 -19.891 -2.037 1 97 336 GLU A N 1
ATOM 2638 C CA . GLU A 1 336 ? 6.078 -19.578 -0.674 1 97 336 GLU A CA 1
ATOM 2639 C C . GLU A 1 336 ? 6.203 -18.078 -0.462 1 97 336 GLU A C 1
ATOM 2641 O O . GLU A 1 336 ? 6.328 -17.609 0.673 1 97 336 GLU A O 1
ATOM 2646 N N . THR A 1 337 ? 6.117 -17.25 -1.581 1 96.81 337 THR A N 1
ATOM 2647 C CA . THR A 1 337 ? 6.328 -15.812 -1.428 1 96.81 337 THR A CA 1
ATOM 2648 C C . THR A 1 337 ? 5 -15.062 -1.493 1 96.81 337 THR A C 1
ATOM 2650 O O . THR A 1 337 ? 4.977 -13.828 -1.474 1 96.81 337 THR A O 1
ATOM 2653 N N . GLY A 1 338 ? 3.9 -15.625 -1.958 1 89.19 338 GLY A N 1
ATOM 2654 C CA . GLY A 1 338 ? 2.607 -15 -1.736 1 89.19 338 GLY A CA 1
ATOM 2655 C C . GLY A 1 338 ? 1.965 -14.492 -3.012 1 89.19 338 GLY A C 1
ATOM 2656 O O . GLY A 1 338 ? 0.822 -14.828 -3.318 1 89.19 338 GLY A O 1
ATOM 2657 N N . PRO A 1 339 ? 2.227 -14.047 -4.207 1 92.06 339 PRO A N 1
ATOM 2658 C CA . PRO A 1 339 ? 3.57 -14.562 -4.484 1 92.06 339 PRO A CA 1
ATOM 2659 C C . PRO A 1 339 ? 4.535 -13.469 -4.934 1 92.06 339 PRO A C 1
ATOM 2661 O O . PRO A 1 339 ? 5.711 -13.75 -5.195 1 92.06 339 PRO A O 1
ATOM 2664 N N . LEU A 1 340 ? 4.125 -12.234 -4.871 1 93.38 340 LEU A N 1
ATOM 2665 C CA . LEU A 1 340 ? 4.879 -11.211 -5.594 1 93.38 340 LEU A CA 1
ATOM 2666 C C . LEU A 1 340 ? 6.184 -10.891 -4.867 1 93.38 340 LEU A C 1
ATOM 2668 O O . LEU A 1 340 ? 6.172 -10.555 -3.68 1 93.38 340 LEU A O 1
ATOM 2672 N N . VAL A 1 341 ? 7.25 -10.945 -5.629 1 96.88 341 VAL A N 1
ATOM 2673 C CA . VAL A 1 341 ? 8.562 -10.531 -5.141 1 96.88 341 VAL A CA 1
ATOM 2674 C C . VAL A 1 341 ? 9.047 -9.32 -5.934 1 96.88 341 VAL A C 1
ATOM 2676 O O . VAL A 1 341 ? 9.461 -8.312 -5.348 1 96.88 341 VAL A O 1
ATOM 2679 N N . SER A 1 342 ? 8.977 -9.469 -7.246 1 96.88 342 SER A N 1
ATOM 2680 C CA . SER A 1 342 ? 9.523 -8.422 -8.109 1 96.88 342 SER A CA 1
ATOM 2681 C C . SER A 1 342 ? 8.734 -8.312 -9.406 1 96.88 342 SER A C 1
ATOM 2683 O O . SER A 1 342 ? 7.973 -9.211 -9.758 1 96.88 342 SER A O 1
ATOM 2685 N N . CYS A 1 343 ? 8.844 -7.223 -10.023 1 96.31 343 CYS A N 1
ATOM 2686 C CA . CYS A 1 343 ? 8.227 -6.934 -11.312 1 96.31 343 CYS A CA 1
ATOM 2687 C C . CYS A 1 343 ? 9.172 -6.133 -12.203 1 96.31 343 CYS A C 1
ATOM 2689 O O . CYS A 1 343 ? 9.977 -5.344 -11.711 1 96.31 343 CYS A O 1
ATOM 2691 N N . ALA A 1 344 ? 9.023 -6.344 -13.492 1 96.12 344 ALA A N 1
ATOM 2692 C CA . ALA A 1 344 ? 9.852 -5.609 -14.438 1 96.12 344 ALA A CA 1
ATOM 2693 C C . ALA A 1 344 ? 9.648 -4.102 -14.297 1 96.12 344 ALA A C 1
ATOM 2695 O O . ALA A 1 344 ? 8.516 -3.639 -14.125 1 96.12 344 ALA A O 1
ATOM 2696 N N . HIS A 1 345 ? 10.703 -3.402 -14.297 1 94.44 345 HIS A N 1
ATOM 2697 C CA . HIS A 1 345 ? 10.727 -1.95 -14.156 1 94.44 345 HIS A CA 1
ATOM 2698 C C . HIS A 1 345 ? 11.805 -1.326 -15.039 1 94.44 345 HIS A C 1
ATOM 2700 O O . HIS A 1 345 ? 12.93 -1.819 -15.086 1 94.44 345 HIS A O 1
ATOM 2706 N N . LEU A 1 346 ? 11.438 -0.343 -15.805 1 95.19 346 LEU A N 1
ATOM 2707 C CA . LEU A 1 346 ? 12.391 0.458 -16.562 1 95.19 346 LEU A CA 1
ATOM 2708 C C . LEU A 1 346 ? 12.578 1.832 -15.93 1 95.19 346 LEU A C 1
ATOM 2710 O O . LEU A 1 346 ? 11.664 2.658 -15.953 1 95.19 346 LEU A O 1
ATOM 2714 N N . ASN A 1 347 ? 13.719 2.057 -15.336 1 93 347 ASN A N 1
ATOM 2715 C CA . ASN A 1 347 ? 14.023 3.395 -14.836 1 93 347 ASN A CA 1
ATOM 2716 C C . ASN A 1 347 ? 14.289 4.371 -15.984 1 93 347 ASN A C 1
ATOM 2718 O O . ASN A 1 347 ? 14.172 4.008 -17.156 1 93 347 ASN A O 1
ATOM 2722 N N . GLU A 1 348 ? 14.617 5.539 -15.688 1 91 348 GLU A N 1
ATOM 2723 C CA . GLU A 1 348 ? 14.797 6.578 -16.688 1 91 348 GLU A CA 1
ATOM 2724 C C . GLU A 1 348 ? 15.938 6.23 -17.641 1 91 348 GLU A C 1
ATOM 2726 O O . GLU A 1 348 ? 15.844 6.473 -18.859 1 91 348 GLU A O 1
ATOM 2731 N N . GLU A 1 349 ? 16.969 5.688 -17.141 1 90.69 349 GLU A N 1
ATOM 2732 C CA . GLU A 1 349 ? 18.125 5.305 -17.953 1 90.69 349 GLU A CA 1
ATOM 2733 C C . GLU A 1 349 ? 17.75 4.227 -18.969 1 90.69 349 GLU A C 1
ATOM 2735 O O . GLU A 1 349 ? 18.094 4.324 -20.141 1 90.69 349 GLU A O 1
ATOM 2740 N N . LEU A 1 350 ? 17.062 3.258 -18.484 1 93.19 350 LEU A N 1
ATOM 2741 C CA . LEU A 1 350 ? 16.656 2.166 -19.359 1 93.19 350 LEU A CA 1
ATOM 2742 C C . LEU A 1 350 ? 15.633 2.645 -20.391 1 93.19 350 LEU A C 1
ATOM 2744 O O . LEU A 1 350 ? 15.641 2.201 -21.531 1 93.19 350 LEU A O 1
ATOM 2748 N N . MET A 1 351 ? 14.773 3.531 -19.984 1 93.38 351 MET A N 1
ATOM 2749 C CA . MET A 1 351 ? 13.773 4.082 -20.891 1 93.38 351 MET A CA 1
ATOM 2750 C C . MET A 1 351 ? 14.43 4.852 -22.031 1 93.38 351 MET A C 1
ATOM 2752 O O . MET A 1 351 ? 13.906 4.879 -23.141 1 93.38 351 MET A O 1
ATOM 2756 N N . ALA A 1 352 ? 15.555 5.484 -21.75 1 93.12 352 ALA A N 1
ATOM 2757 C CA . ALA A 1 352 ? 16.281 6.266 -22.75 1 93.12 352 ALA A CA 1
ATOM 2758 C C . ALA A 1 352 ? 17.125 5.363 -23.641 1 93.12 352 ALA A C 1
ATOM 2760 O O . ALA A 1 352 ? 17.688 5.812 -24.656 1 93.12 352 ALA A O 1
ATOM 2761 N N . GLY A 1 353 ? 17.188 4.055 -23.281 1 94.5 353 GLY A N 1
ATOM 2762 C CA . GLY A 1 353 ? 17.984 3.104 -24.047 1 94.5 353 GLY A CA 1
ATOM 2763 C C . GLY A 1 353 ? 17.297 2.604 -25.297 1 94.5 353 GLY A C 1
ATOM 2764 O O . GLY A 1 353 ? 16.266 3.145 -25.688 1 94.5 353 GLY A O 1
ATOM 2765 N N . SER A 1 354 ? 17.922 1.596 -25.953 1 96.44 354 SER A N 1
ATOM 2766 C CA . SER A 1 354 ? 17.391 1.017 -27.172 1 96.44 354 SER A CA 1
ATOM 2767 C C . SER A 1 354 ? 16.156 0.166 -26.891 1 96.44 354 SER A C 1
ATOM 2769 O O . SER A 1 354 ? 15.922 -0.247 -25.75 1 96.44 354 SER A O 1
ATOM 2771 N N . GLU A 1 355 ? 15.406 -0.046 -27.844 1 94.5 355 GLU A N 1
ATOM 2772 C CA . GLU A 1 355 ? 14.25 -0.926 -27.719 1 94.5 355 GLU A CA 1
ATOM 2773 C C . GLU A 1 355 ? 14.664 -2.326 -27.281 1 94.5 355 GLU A C 1
ATOM 2775 O O . GLU A 1 355 ? 13.961 -2.967 -26.484 1 94.5 355 GLU A O 1
ATOM 2780 N N . ASP A 1 356 ? 15.75 -2.762 -27.812 1 94 356 ASP A N 1
ATOM 2781 C CA . ASP A 1 356 ? 16.266 -4.074 -27.438 1 94 356 ASP A CA 1
ATOM 2782 C C . ASP A 1 356 ? 16.594 -4.141 -25.953 1 94 356 ASP A C 1
ATOM 2784 O O . ASP A 1 356 ? 16.297 -5.137 -25.297 1 94 356 ASP A O 1
ATOM 2788 N N . GLU A 1 357 ? 17.172 -3.113 -25.484 1 94.19 357 GLU A N 1
ATOM 2789 C CA . GLU A 1 357 ? 17.516 -3.041 -24.062 1 94.19 357 GLU A CA 1
ATOM 2790 C C . GLU A 1 357 ? 16.25 -2.992 -23.203 1 94.19 357 GLU A C 1
ATOM 2792 O O . GLU A 1 357 ? 16.156 -3.684 -22.188 1 94.19 357 GLU A O 1
ATOM 2797 N N . ARG A 1 358 ? 15.352 -2.164 -23.609 1 95.38 358 ARG A N 1
ATOM 2798 C CA . ARG A 1 358 ? 14.086 -2.059 -22.891 1 95.38 358 ARG A CA 1
ATOM 2799 C C . ARG A 1 358 ? 13.375 -3.408 -22.828 1 95.38 358 ARG A C 1
ATOM 2801 O O . ARG A 1 358 ? 12.906 -3.818 -21.766 1 95.38 358 ARG A O 1
ATOM 2808 N N . THR A 1 359 ? 13.328 -4.09 -23.953 1 94.69 359 THR A N 1
ATOM 2809 C CA . THR A 1 359 ? 12.68 -5.395 -24.016 1 94.69 359 THR A CA 1
ATOM 2810 C C . THR A 1 359 ? 13.391 -6.398 -23.109 1 94.69 359 THR A C 1
ATOM 2812 O O . THR A 1 359 ? 12.75 -7.168 -22.391 1 94.69 359 THR A O 1
ATOM 2815 N N . THR A 1 360 ? 14.695 -6.359 -23.125 1 93 360 THR A N 1
ATOM 2816 C CA . THR A 1 360 ? 15.5 -7.258 -22.297 1 93 360 THR A CA 1
ATOM 2817 C C . THR A 1 360 ? 15.133 -7.121 -20.828 1 93 360 THR A C 1
ATOM 2819 O O . THR A 1 360 ? 14.945 -8.117 -20.125 1 93 360 THR A O 1
ATOM 2822 N N . TYR A 1 361 ? 14.977 -5.914 -20.406 1 94.75 361 TYR A N 1
ATOM 2823 C CA . TYR A 1 361 ? 14.703 -5.684 -19 1 94.75 361 TYR A CA 1
ATOM 2824 C C . TYR A 1 361 ? 13.227 -5.883 -18.688 1 94.75 361 TYR A C 1
ATOM 2826 O O . TYR A 1 361 ? 12.859 -6.152 -17.531 1 94.75 361 TYR A O 1
ATOM 2834 N N . ARG A 1 362 ? 12.375 -5.805 -19.672 1 94.62 362 ARG A N 1
ATOM 2835 C CA . ARG A 1 362 ? 10.945 -6.051 -19.484 1 94.62 362 ARG A CA 1
ATOM 2836 C C . ARG A 1 362 ? 10.672 -7.531 -19.234 1 94.62 362 ARG A C 1
ATOM 2838 O O . ARG A 1 362 ? 9.672 -7.887 -18.609 1 94.62 362 ARG A O 1
ATOM 2845 N N . ILE A 1 363 ? 11.555 -8.414 -19.703 1 94.25 363 ILE A N 1
ATOM 2846 C CA . ILE A 1 363 ? 11.258 -9.844 -19.641 1 94.25 363 ILE A CA 1
ATOM 2847 C C . ILE A 1 363 ? 12.047 -10.484 -18.484 1 94.25 363 ILE A C 1
ATOM 2849 O O . ILE A 1 363 ? 11.891 -11.672 -18.219 1 94.25 363 ILE A O 1
ATOM 2853 N N . LYS A 1 364 ? 12.969 -9.68 -17.797 1 94.38 364 LYS A N 1
ATOM 2854 C CA . LYS A 1 364 ? 13.625 -10.156 -16.578 1 94.38 364 LYS A CA 1
ATOM 2855 C C . LYS A 1 364 ? 12.656 -10.203 -15.406 1 94.38 364 LYS A C 1
ATOM 2857 O O . LYS A 1 364 ? 11.555 -9.648 -15.477 1 94.38 364 LYS A O 1
ATOM 2862 N N . ALA A 1 365 ? 13.07 -10.906 -14.328 1 95.06 365 ALA A N 1
ATOM 2863 C CA . ALA A 1 365 ? 12.258 -11.008 -13.117 1 95.06 365 ALA A CA 1
ATOM 2864 C C . ALA A 1 365 ? 11.977 -9.625 -12.531 1 95.06 365 ALA A C 1
ATOM 2866 O O . ALA A 1 365 ? 10.961 -9.422 -11.852 1 95.06 365 ALA A O 1
ATOM 2867 N N . GLY A 1 366 ? 12.914 -8.695 -12.797 1 95.69 366 GLY A N 1
ATOM 2868 C CA . GLY A 1 366 ? 12.633 -7.301 -12.477 1 95.69 366 GLY A CA 1
ATOM 2869 C C . GLY A 1 366 ? 13.117 -6.898 -11.102 1 95.69 366 GLY A C 1
ATOM 2870 O O . GLY A 1 366 ? 14.094 -7.457 -10.586 1 95.69 366 GLY A O 1
ATOM 2871 N N . VAL A 1 367 ? 12.516 -5.809 -10.578 1 96.06 367 VAL A N 1
ATOM 2872 C CA . VAL A 1 367 ? 12.984 -5.16 -9.352 1 96.06 367 VAL A CA 1
ATOM 2873 C C . VAL A 1 367 ? 12.078 -5.543 -8.188 1 96.06 367 VAL A C 1
ATOM 2875 O O . VAL A 1 367 ? 10.852 -5.527 -8.32 1 96.06 367 VAL A O 1
ATOM 2878 N N . PRO A 1 368 ? 12.688 -5.957 -7.02 1 97.12 368 PRO A N 1
ATOM 2879 C CA . PRO A 1 368 ? 11.875 -6.27 -5.844 1 97.12 368 PRO A CA 1
ATOM 2880 C C . PRO A 1 368 ? 10.961 -5.117 -5.438 1 97.12 368 PRO A C 1
ATOM 2882 O O . PRO A 1 368 ? 11.359 -3.951 -5.504 1 97.12 368 PRO A O 1
ATOM 2885 N N . GLY A 1 369 ? 9.711 -5.43 -5.082 1 95.69 369 GLY A N 1
ATOM 2886 C CA . GLY A 1 369 ? 8.773 -4.426 -4.605 1 95.69 369 GLY A CA 1
ATOM 2887 C C . GLY A 1 369 ? 9.141 -3.871 -3.242 1 95.69 369 GLY A C 1
ATOM 2888 O O . GLY A 1 369 ? 10.078 -4.348 -2.604 1 95.69 369 GLY A O 1
ATOM 2889 N N . PRO A 1 370 ? 8.336 -2.859 -2.797 1 95.12 370 PRO A N 1
ATOM 2890 C CA . PRO A 1 370 ? 8.562 -2.346 -1.444 1 95.12 370 PRO A CA 1
ATOM 2891 C C . PRO A 1 370 ? 8.523 -3.443 -0.383 1 95.12 370 PRO A C 1
ATOM 2893 O O . PRO A 1 370 ? 7.711 -4.367 -0.476 1 95.12 370 PRO A O 1
ATOM 2896 N N . LEU A 1 371 ? 9.398 -3.389 0.593 1 97 371 LEU A N 1
ATOM 2897 C CA . LEU A 1 371 ? 9.5 -4.258 1.759 1 97 371 LEU A CA 1
ATOM 2898 C C . LEU A 1 371 ? 10.117 -5.602 1.386 1 97 371 LEU A C 1
ATOM 2900 O O . LEU A 1 371 ? 10.352 -6.445 2.254 1 97 371 LEU A O 1
ATOM 2904 N N . VAL A 1 372 ? 10.5 -5.805 0.129 1 97.5 372 VAL A N 1
ATOM 2905 C CA . VAL A 1 372 ? 11.117 -7.066 -0.276 1 97.5 372 VAL A CA 1
ATOM 2906 C C . VAL A 1 372 ? 12.641 -6.914 -0.286 1 97.5 372 VAL A C 1
ATOM 2908 O O . VAL A 1 372 ? 13.172 -5.977 -0.88 1 97.5 372 VAL A O 1
ATOM 2911 N N . GLU A 1 373 ? 13.281 -7.773 0.396 1 96.75 373 GLU A N 1
ATOM 2912 C CA . GLU A 1 373 ? 14.734 -7.883 0.384 1 96.75 373 GLU A CA 1
ATOM 2913 C C . GLU A 1 373 ? 15.188 -9.094 -0.424 1 96.75 373 GLU A C 1
ATOM 2915 O O . GLU A 1 373 ? 14.672 -10.203 -0.24 1 96.75 373 GLU A O 1
ATOM 2920 N N . ALA A 1 374 ? 16.094 -8.867 -1.312 1 97.12 374 ALA A N 1
ATOM 2921 C CA . ALA A 1 374 ? 16.656 -9.93 -2.148 1 97.12 374 ALA A CA 1
ATOM 2922 C C . ALA A 1 374 ? 18.172 -9.945 -2.076 1 97.12 374 ALA A C 1
ATOM 2924 O O . ALA A 1 374 ? 18.812 -8.891 -2.033 1 97.12 374 ALA A O 1
ATOM 2925 N N . ALA A 1 375 ? 18.734 -11.102 -2.016 1 97.31 375 ALA A N 1
ATOM 2926 C CA . ALA A 1 375 ? 20.188 -11.281 -2.016 1 97.31 375 ALA A CA 1
ATOM 2927 C C . ALA A 1 375 ? 20.578 -12.555 -2.764 1 97.31 375 ALA A C 1
ATOM 2929 O O . ALA A 1 375 ? 19.734 -13.414 -3.016 1 97.31 375 ALA A O 1
ATOM 2930 N N . ILE A 1 376 ? 21.812 -12.586 -3.205 1 97.56 376 ILE A N 1
ATOM 2931 C CA . ILE A 1 376 ? 22.391 -13.758 -3.85 1 97.56 376 ILE A CA 1
ATOM 2932 C C . ILE A 1 376 ? 23.422 -14.398 -2.928 1 97.56 376 ILE A C 1
ATOM 2934 O O . ILE A 1 376 ? 24.297 -13.711 -2.387 1 97.56 376 ILE A O 1
ATOM 2938 N N . ILE A 1 377 ? 23.266 -15.719 -2.725 1 97.31 377 ILE A N 1
ATOM 2939 C CA . ILE A 1 377 ? 24.234 -16.391 -1.879 1 97.31 377 ILE A CA 1
ATOM 2940 C C . ILE A 1 377 ? 24.891 -17.531 -2.658 1 97.31 377 ILE A C 1
ATOM 2942 O O . ILE A 1 377 ? 24.297 -18.078 -3.588 1 97.31 377 ILE A O 1
ATOM 2946 N N . ASP A 1 378 ? 26.078 -17.844 -2.305 1 95.12 378 ASP A N 1
ATOM 2947 C CA . ASP A 1 378 ? 26.766 -19 -2.898 1 95.12 378 ASP A CA 1
ATOM 2948 C C . ASP A 1 378 ? 26.469 -20.281 -2.111 1 95.12 378 ASP A C 1
ATOM 2950 O O . ASP A 1 378 ? 25.625 -20.281 -1.212 1 95.12 378 ASP A O 1
ATOM 2954 N N . ASP A 1 379 ? 27.078 -21.344 -2.449 1 89.38 379 ASP A N 1
ATOM 2955 C CA . ASP A 1 379 ? 26.828 -22.656 -1.866 1 89.38 379 ASP A CA 1
ATOM 2956 C C . ASP A 1 379 ? 27.25 -22.703 -0.4 1 89.38 379 ASP A C 1
ATOM 2958 O O . ASP A 1 379 ? 26.734 -23.516 0.377 1 89.38 379 ASP A O 1
ATOM 2962 N N . ASP A 1 380 ? 28.156 -21.812 -0.036 1 92.44 380 ASP A N 1
ATOM 2963 C CA . ASP A 1 380 ? 28.672 -21.781 1.332 1 92.44 380 ASP A CA 1
ATOM 2964 C C . ASP A 1 380 ? 27.859 -20.828 2.199 1 92.44 380 ASP A C 1
ATOM 2966 O O . ASP A 1 380 ? 28.141 -20.656 3.387 1 92.44 380 ASP A O 1
ATOM 2970 N N . GLY A 1 381 ? 26.922 -20.188 1.551 1 93.56 381 GLY A N 1
ATOM 2971 C CA . GLY A 1 381 ? 26.062 -19.297 2.307 1 93.56 381 GLY A CA 1
ATOM 2972 C C . GLY A 1 381 ? 26.578 -17.859 2.35 1 93.56 381 GLY A C 1
ATOM 2973 O O . GLY A 1 381 ? 26.031 -17.031 3.078 1 93.56 381 GLY A O 1
ATOM 2974 N N . ASN A 1 382 ? 27.641 -17.609 1.616 1 96.06 382 ASN A N 1
ATOM 2975 C CA . ASN A 1 382 ? 28.141 -16.234 1.562 1 96.06 382 ASN A CA 1
ATOM 2976 C C . ASN A 1 382 ? 27.359 -15.383 0.572 1 96.06 382 ASN A C 1
ATOM 2978 O O . ASN A 1 382 ? 26.984 -15.859 -0.5 1 96.06 382 ASN A O 1
ATOM 2982 N N . PHE A 1 383 ? 27.203 -14.188 0.976 1 97.06 383 PHE A N 1
ATOM 2983 C CA . PHE A 1 383 ? 26.516 -13.25 0.09 1 97.06 383 PHE A CA 1
ATOM 2984 C C . PHE A 1 383 ? 27.422 -12.836 -1.06 1 97.06 383 PHE A C 1
ATOM 2986 O O . PHE A 1 383 ? 28.625 -12.609 -0.863 1 97.06 383 PHE A O 1
ATOM 2993 N N . LEU A 1 384 ? 26.844 -12.742 -2.223 1 96.88 384 LEU A N 1
ATOM 2994 C CA . LEU A 1 384 ? 27.562 -12.336 -3.426 1 96.88 384 LEU A CA 1
ATOM 2995 C C . LEU A 1 384 ? 27.188 -10.906 -3.82 1 96.88 384 LEU A C 1
ATOM 2997 O O . LEU A 1 384 ? 26.109 -10.414 -3.459 1 96.88 384 LEU A O 1
ATOM 3001 N N . PRO A 1 385 ? 28.062 -10.242 -4.539 1 94.69 385 PRO A N 1
ATOM 3002 C CA . PRO A 1 385 ? 27.781 -8.852 -4.902 1 94.69 385 PRO A CA 1
ATOM 3003 C C . PRO A 1 385 ? 26.672 -8.727 -5.941 1 94.69 385 PRO A C 1
ATOM 3005 O O . PRO A 1 385 ? 26.484 -9.625 -6.766 1 94.69 385 PRO A O 1
ATOM 3008 N N . ALA A 1 386 ? 26.016 -7.609 -5.883 1 93.19 386 ALA A N 1
ATOM 3009 C CA . ALA A 1 386 ? 25 -7.258 -6.871 1 93.19 386 ALA A CA 1
ATOM 3010 C C . ALA A 1 386 ? 25.625 -6.586 -8.086 1 93.19 386 ALA A C 1
ATOM 3012 O O . ALA A 1 386 ? 25.359 -5.41 -8.359 1 93.19 386 ALA A O 1
ATOM 3013 N N . ASP A 1 387 ? 26.375 -7.34 -8.922 1 94.06 387 ASP A N 1
ATOM 3014 C CA . ASP A 1 387 ? 27.141 -6.777 -10.023 1 94.06 387 ASP A CA 1
ATOM 3015 C C . ASP A 1 387 ? 26.578 -7.211 -11.375 1 94.06 387 ASP A C 1
ATOM 3017 O O . ASP A 1 387 ? 27.156 -6.902 -12.422 1 94.06 387 ASP A O 1
ATOM 3021 N N . GLY A 1 388 ? 25.5 -7.941 -11.359 1 92.75 388 GLY A N 1
ATOM 3022 C CA . GLY A 1 388 ? 24.891 -8.406 -12.594 1 92.75 388 GLY A CA 1
ATOM 3023 C C . GLY A 1 388 ? 25.578 -9.625 -13.18 1 92.75 388 GLY A C 1
ATOM 3024 O O . GLY A 1 388 ? 25.125 -10.18 -14.18 1 92.75 388 GLY A O 1
ATOM 3025 N N . GLU A 1 389 ? 26.609 -10.133 -12.531 1 91.25 389 GLU A N 1
ATOM 3026 C CA . GLU A 1 389 ? 27.422 -11.227 -13.07 1 91.25 389 GLU A CA 1
ATOM 3027 C C . GLU A 1 389 ? 27.5 -12.383 -12.078 1 91.25 389 GLU A C 1
ATOM 3029 O O . GLU A 1 389 ? 27.359 -13.547 -12.461 1 91.25 389 GLU A O 1
ATOM 3034 N N . SER A 1 390 ? 27.703 -12.031 -10.805 1 92.88 390 SER A N 1
ATOM 3035 C CA . SER A 1 390 ? 27.797 -13.062 -9.781 1 92.88 390 SER A CA 1
ATOM 3036 C C . SER A 1 390 ? 26.5 -13.852 -9.664 1 92.88 390 SER A C 1
ATOM 3038 O O . SER A 1 390 ? 25.438 -13.273 -9.453 1 92.88 390 SER A O 1
ATOM 3040 N N . GLN A 1 391 ? 26.672 -15.18 -9.836 1 91.44 391 GLN A N 1
ATOM 3041 C CA . GLN A 1 391 ? 25.5 -16.047 -9.852 1 91.44 391 GLN A CA 1
ATOM 3042 C C . GLN A 1 391 ? 25.453 -16.922 -8.594 1 91.44 391 GLN A C 1
ATOM 3044 O O . GLN A 1 391 ? 26.484 -17.422 -8.133 1 91.44 391 GLN A O 1
ATOM 3049 N N . GLY A 1 392 ? 24.328 -17.016 -8.016 1 94.06 392 GLY A N 1
ATOM 3050 C CA . GLY A 1 392 ? 24.047 -17.844 -6.855 1 94.06 392 GLY A CA 1
ATOM 3051 C C . GLY A 1 392 ? 22.562 -17.984 -6.574 1 94.06 392 GLY A C 1
ATOM 3052 O O . GLY A 1 392 ? 21.719 -17.641 -7.414 1 94.06 392 GLY A O 1
ATOM 3053 N N . GLU A 1 393 ? 22.266 -18.609 -5.477 1 96.69 393 GLU A N 1
ATOM 3054 C CA . GLU A 1 393 ? 20.859 -18.781 -5.129 1 96.69 393 GLU A CA 1
ATOM 3055 C C . GLU A 1 393 ? 20.234 -17.453 -4.695 1 96.69 393 GLU A C 1
ATOM 3057 O O . GLU A 1 393 ? 20.812 -16.719 -3.896 1 96.69 393 GLU A O 1
ATOM 3062 N N . LEU A 1 394 ? 19.141 -17.156 -5.262 1 97.69 394 LEU A N 1
ATOM 3063 C CA . LEU A 1 394 ? 18.344 -16.031 -4.797 1 97.69 394 LEU A CA 1
ATOM 3064 C C . LEU A 1 394 ? 17.688 -16.344 -3.453 1 97.69 394 LEU A C 1
ATOM 3066 O O . LEU A 1 394 ? 17.016 -17.375 -3.311 1 97.69 394 LEU A O 1
ATOM 3070 N N . VAL A 1 395 ? 17.906 -15.562 -2.422 1 98.25 395 VAL A N 1
ATOM 3071 C CA . VAL A 1 395 ? 17.234 -15.695 -1.128 1 98.25 395 VAL A CA 1
ATOM 3072 C C . VAL A 1 395 ? 16.469 -14.414 -0.817 1 98.25 395 VAL A C 1
ATOM 3074 O O . VAL A 1 395 ? 16.812 -13.336 -1.305 1 98.25 395 VAL A O 1
ATOM 3077 N N . LEU A 1 396 ? 15.414 -14.555 -0.003 1 98.31 396 LEU A N 1
ATOM 3078 C CA . LEU A 1 396 ? 14.469 -13.453 0.115 1 98.31 396 LEU A CA 1
ATOM 3079 C C . LEU A 1 396 ? 14.062 -13.234 1.568 1 98.31 396 LEU A C 1
ATOM 3081 O O . LEU A 1 396 ? 14.102 -14.172 2.371 1 98.31 396 LEU A O 1
ATOM 3085 N N . ARG A 1 397 ? 13.688 -12.055 1.884 1 98 397 ARG A N 1
ATOM 3086 C CA . ARG A 1 397 ? 12.922 -11.672 3.062 1 98 397 ARG A CA 1
ATOM 3087 C C . ARG A 1 397 ? 11.805 -10.695 2.695 1 98 397 ARG A C 1
ATOM 3089 O O . ARG A 1 397 ? 11.992 -9.82 1.849 1 98 397 ARG A O 1
ATOM 3096 N N . ALA A 1 398 ? 10.695 -10.82 3.191 1 98 398 ALA A N 1
ATOM 3097 C CA . ALA A 1 398 ? 9.531 -9.938 3.062 1 98 398 ALA A CA 1
ATOM 3098 C C . ALA A 1 398 ? 8.484 -10.258 4.125 1 98 398 ALA A C 1
ATOM 3100 O O . ALA A 1 398 ? 8.484 -11.344 4.703 1 98 398 ALA A O 1
ATOM 3101 N N . PRO A 1 399 ? 7.602 -9.32 4.41 1 97.75 399 PRO A N 1
ATOM 3102 C CA . PRO A 1 399 ? 6.672 -9.547 5.523 1 97.75 399 PRO A CA 1
ATOM 3103 C C . PRO A 1 399 ? 5.586 -10.57 5.184 1 97.75 399 PRO A C 1
ATOM 3105 O O . PRO A 1 399 ? 4.867 -11.023 6.074 1 97.75 399 PRO A O 1
ATOM 3108 N N . TRP A 1 400 ? 5.504 -11.039 4.008 1 98 400 TRP A N 1
ATOM 3109 C CA . TRP A 1 400 ? 4.395 -11.914 3.656 1 98 400 TRP A CA 1
ATOM 3110 C C . TRP A 1 400 ? 4.902 -13.273 3.184 1 98 400 TRP A C 1
ATOM 3112 O O . TRP A 1 400 ? 4.148 -14.055 2.6 1 98 400 TRP A O 1
ATOM 3122 N N . LEU A 1 401 ? 6.156 -13.594 3.389 1 98.31 401 LEU A N 1
ATOM 3123 C CA . LEU A 1 401 ? 6.668 -14.906 3.002 1 98.31 401 LEU A CA 1
ATOM 3124 C C . LEU A 1 401 ? 6.137 -15.992 3.93 1 98.31 401 LEU A C 1
ATOM 3126 O O . LEU A 1 401 ? 5.992 -15.773 5.133 1 98.31 401 LEU A O 1
ATOM 3130 N N . SER A 1 402 ? 5.855 -17.156 3.363 1 97.88 402 SER A N 1
ATOM 3131 C CA . SER A 1 402 ? 5.438 -18.281 4.199 1 97.88 402 SER A CA 1
ATOM 3132 C C . SER A 1 402 ? 6.465 -18.562 5.289 1 97.88 402 SER A C 1
ATOM 3134 O O . SER A 1 402 ? 7.672 -18.5 5.043 1 97.88 402 SER A O 1
ATOM 3136 N N . GLU A 1 403 ? 5.992 -18.906 6.445 1 96.62 403 GLU A N 1
ATOM 3137 C CA . GLU A 1 403 ? 6.895 -19.078 7.578 1 96.62 403 GLU A CA 1
ATOM 3138 C C . GLU A 1 403 ? 7.223 -20.562 7.785 1 96.62 403 GLU A C 1
ATOM 3140 O O . GLU A 1 403 ? 7.836 -20.922 8.789 1 96.62 403 GLU A O 1
ATOM 3145 N N . GLY A 1 404 ? 6.781 -21.359 6.898 1 96.75 404 GLY A N 1
ATOM 3146 C CA . GLY A 1 404 ? 7.039 -22.797 6.945 1 96.75 404 GLY A CA 1
ATOM 3147 C C . GLY A 1 404 ? 6.051 -23.609 6.129 1 96.75 404 GLY A C 1
ATOM 3148 O O . GLY A 1 404 ? 5.285 -23.047 5.34 1 96.75 404 GLY A O 1
ATOM 3149 N N . TYR A 1 405 ? 6.195 -24.953 6.266 1 96.81 405 TYR A N 1
ATOM 3150 C CA . TYR A 1 405 ? 5.254 -25.891 5.656 1 96.81 405 TYR A CA 1
ATOM 3151 C C . TYR A 1 405 ? 4.406 -26.578 6.715 1 96.81 405 TYR A C 1
ATOM 3153 O O . TYR A 1 405 ? 4.914 -26.953 7.781 1 96.81 405 TYR A O 1
ATOM 3161 N N . PHE A 1 406 ? 3.17 -26.703 6.426 1 97.12 406 PHE A N 1
ATOM 3162 C CA . PHE A 1 406 ? 2.244 -27.312 7.371 1 97.12 406 PHE A CA 1
ATOM 3163 C C . PHE A 1 406 ? 2.689 -28.734 7.73 1 97.12 406 PHE A C 1
ATOM 3165 O O . PHE A 1 406 ? 2.873 -29.562 6.848 1 97.12 406 PHE A O 1
ATOM 3172 N N . ASN A 1 407 ? 2.977 -29.031 8.938 1 95.94 407 ASN A N 1
ATOM 3173 C CA . ASN A 1 407 ? 3.33 -30.328 9.5 1 95.94 407 ASN A CA 1
ATOM 3174 C C . ASN A 1 407 ? 4.605 -30.891 8.867 1 95.94 407 ASN A C 1
ATOM 3176 O O . ASN A 1 407 ? 4.73 -32.094 8.672 1 95.94 407 ASN A O 1
ATOM 3180 N N . GLU A 1 408 ? 5.465 -30.031 8.422 1 94.69 408 GLU A N 1
ATOM 3181 C CA . GLU A 1 408 ? 6.77 -30.391 7.871 1 94.69 408 GLU A CA 1
ATOM 3182 C C . GLU A 1 408 ? 7.871 -29.5 8.445 1 94.69 408 GLU A C 1
ATOM 3184 O O . GLU A 1 408 ? 8.484 -28.719 7.723 1 94.69 408 GLU A O 1
ATOM 3189 N N . PRO A 1 409 ? 8.156 -29.703 9.703 1 96.06 409 PRO A N 1
ATOM 3190 C CA . PRO A 1 409 ? 9.094 -28.797 10.375 1 96.06 409 PRO A CA 1
ATOM 3191 C C . PRO A 1 409 ? 10.484 -28.812 9.75 1 96.06 409 PRO A C 1
ATOM 3193 O O . PRO A 1 409 ? 11.133 -27.766 9.648 1 96.06 409 PRO A O 1
ATOM 3196 N N . GLU A 1 410 ? 10.922 -29.984 9.328 1 95.81 410 GLU A N 1
ATOM 3197 C CA . GLU A 1 410 ? 12.258 -30.078 8.742 1 95.81 410 GLU A CA 1
ATOM 3198 C C . GLU A 1 410 ? 12.336 -29.312 7.422 1 95.81 410 GLU A C 1
ATOM 3200 O O . GLU A 1 410 ? 13.305 -28.594 7.176 1 95.81 410 GLU A O 1
ATOM 3205 N N . LYS A 1 411 ? 11.336 -29.5 6.605 1 94.5 411 LYS A N 1
ATOM 3206 C CA . LYS A 1 411 ? 11.297 -28.781 5.336 1 94.5 411 LYS A CA 1
ATOM 3207 C C . LYS A 1 411 ? 11.172 -27.266 5.562 1 94.5 411 LYS A C 1
ATOM 3209 O O . LYS A 1 411 ? 11.719 -26.469 4.797 1 94.5 411 LYS A O 1
ATOM 3214 N N . GLY A 1 412 ? 10.445 -26.953 6.586 1 96.88 412 GLY A N 1
ATOM 3215 C CA . GLY A 1 412 ? 10.359 -25.547 6.949 1 96.88 412 GLY A CA 1
ATOM 3216 C C . GLY A 1 412 ? 11.688 -24.953 7.375 1 96.88 412 GLY A C 1
ATOM 3217 O O . GLY A 1 412 ? 12.047 -23.844 6.965 1 96.88 412 GLY A O 1
ATOM 3218 N N . ALA A 1 413 ? 12.391 -25.703 8.188 1 97.56 413 ALA A N 1
ATOM 3219 C CA . ALA A 1 413 ? 13.703 -25.25 8.641 1 97.56 413 ALA A CA 1
ATOM 3220 C C . ALA A 1 413 ? 14.656 -25.094 7.461 1 97.56 413 ALA A C 1
ATOM 3222 O O . ALA A 1 413 ? 15.445 -24.141 7.418 1 97.56 413 ALA A O 1
ATOM 3223 N N . GLN A 1 414 ? 14.562 -26 6.527 1 96.25 414 GLN A N 1
ATOM 3224 C CA . GLN A 1 414 ? 15.383 -25.922 5.324 1 96.25 414 GLN A CA 1
ATOM 3225 C C . GLN A 1 414 ? 15.016 -24.703 4.488 1 96.25 414 GLN A C 1
ATOM 3227 O O . GLN A 1 414 ? 15.891 -24.016 3.961 1 96.25 414 GLN A O 1
ATOM 3232 N N . LEU A 1 415 ? 13.789 -24.453 4.375 1 96.69 415 LEU A N 1
ATOM 3233 C CA . LEU A 1 415 ? 13.281 -23.312 3.623 1 96.69 415 LEU A CA 1
ATOM 3234 C C . LEU A 1 415 ? 13.875 -22.016 4.141 1 96.69 415 LEU A C 1
ATOM 3236 O O . LEU A 1 415 ? 14.156 -21.094 3.361 1 96.69 415 LEU A O 1
ATOM 3240 N N . TRP A 1 416 ? 14.164 -21.953 5.48 1 97.88 416 TRP A N 1
ATOM 3241 C CA . TRP A 1 416 ? 14.555 -20.688 6.102 1 97.88 416 TRP A CA 1
ATOM 3242 C C . TRP A 1 416 ? 15.969 -20.766 6.664 1 97.88 416 TRP A C 1
ATOM 3244 O O . TRP A 1 416 ? 16.328 -20.016 7.562 1 97.88 416 TRP A O 1
ATOM 3254 N N . ALA A 1 417 ? 16.672 -21.656 6.168 1 96.88 417 ALA A N 1
ATOM 3255 C CA . ALA A 1 417 ? 18.047 -21.828 6.652 1 96.88 417 ALA A CA 1
ATOM 3256 C C . ALA A 1 417 ? 18.812 -20.5 6.582 1 96.88 417 ALA A C 1
ATOM 3258 O O . ALA A 1 417 ? 18.734 -19.781 5.582 1 96.88 417 ALA A O 1
ATOM 3259 N N . GLY A 1 418 ? 19.5 -20.172 7.672 1 95.94 418 GLY A N 1
ATOM 3260 C CA . GLY A 1 418 ? 20.312 -18.969 7.723 1 95.94 418 GLY A CA 1
ATOM 3261 C C . GLY A 1 418 ? 19.484 -17.688 7.852 1 95.94 418 GLY A C 1
ATOM 3262 O O . GLY A 1 418 ? 20 -16.594 7.648 1 95.94 418 GLY A O 1
ATOM 3263 N N . GLY A 1 419 ? 18.219 -17.75 8.031 1 96.94 419 GLY A N 1
ATOM 3264 C CA . GLY A 1 419 ? 17.391 -16.578 8.266 1 96.94 419 GLY A CA 1
ATOM 3265 C C . GLY A 1 419 ? 16.875 -15.953 6.984 1 96.94 419 GLY A C 1
ATOM 3266 O O . GLY A 1 419 ? 16.359 -14.828 6.996 1 96.94 419 GLY A O 1
ATOM 3267 N N . TRP A 1 420 ? 17.109 -16.609 5.895 1 98.06 420 TRP A N 1
ATOM 3268 C CA . TRP A 1 420 ? 16.609 -16.203 4.586 1 98.06 420 TRP A CA 1
ATOM 3269 C C . TRP A 1 420 ? 15.758 -17.297 3.961 1 98.06 420 TRP A C 1
ATOM 3271 O O . TRP A 1 420 ? 16.047 -18.484 4.137 1 98.06 420 TRP A O 1
ATOM 3281 N N . GLN A 1 421 ? 14.695 -16.906 3.322 1 98.25 421 GLN A N 1
ATOM 3282 C CA . GLN A 1 421 ? 13.938 -17.922 2.6 1 98.25 421 GLN A CA 1
ATOM 3283 C C . GLN A 1 421 ? 14.656 -18.344 1.319 1 98.25 421 GLN A C 1
ATOM 3285 O O . GLN A 1 421 ? 14.938 -17.5 0.458 1 98.25 421 GLN A O 1
ATOM 3290 N N . HIS A 1 422 ? 14.906 -19.562 1.191 1 97.38 422 HIS A N 1
ATOM 3291 C CA . HIS A 1 422 ? 15.578 -20.109 0.019 1 97.38 422 HIS A CA 1
ATOM 3292 C C . HIS A 1 422 ? 14.594 -20.359 -1.12 1 97.38 422 HIS A C 1
ATOM 3294 O O . HIS A 1 422 ? 13.562 -21 -0.928 1 97.38 422 HIS A O 1
ATOM 3300 N N . THR A 1 423 ? 14.938 -19.859 -2.297 1 96.31 423 THR A N 1
ATOM 3301 C CA . THR A 1 423 ? 14.008 -19.953 -3.416 1 96.31 423 THR A CA 1
ATOM 3302 C C . THR A 1 423 ? 14.289 -21.203 -4.25 1 96.31 423 THR A C 1
ATOM 3304 O O . THR A 1 423 ? 13.422 -21.672 -4.984 1 96.31 423 THR A O 1
ATOM 3307 N N . GLY A 1 424 ? 15.516 -21.656 -4.215 1 93.81 424 GLY A N 1
ATOM 3308 C CA . GLY A 1 424 ? 15.93 -22.734 -5.098 1 93.81 424 GLY A CA 1
ATOM 3309 C C . GLY A 1 424 ? 16.203 -22.281 -6.516 1 93.81 424 GLY A C 1
ATOM 3310 O O . GLY A 1 424 ? 16.453 -23.094 -7.406 1 93.81 424 GLY A O 1
ATOM 3311 N N . ASP A 1 425 ? 16.234 -20.969 -6.734 1 93.88 425 ASP A N 1
ATOM 3312 C CA . ASP A 1 425 ? 16.5 -20.391 -8.047 1 93.88 425 ASP A CA 1
ATOM 3313 C C . ASP A 1 425 ? 17.875 -19.734 -8.086 1 93.88 425 ASP A C 1
ATOM 3315 O O . ASP A 1 425 ? 18.266 -19.047 -7.141 1 93.88 425 ASP A O 1
ATOM 3319 N N . VAL A 1 426 ? 18.578 -20.031 -9.172 1 93.12 426 VAL A N 1
ATOM 3320 C CA . VAL A 1 426 ? 19.844 -19.359 -9.43 1 93.12 426 VAL A CA 1
ATOM 3321 C C . VAL A 1 426 ? 19.594 -18.062 -10.18 1 93.12 426 VAL A C 1
ATOM 3323 O O . VAL A 1 426 ? 18.859 -18.031 -11.172 1 93.12 426 VAL A O 1
ATOM 3326 N N . ALA A 1 427 ? 20.172 -16.969 -9.641 1 95.69 427 ALA A N 1
ATOM 3327 C CA . ALA A 1 427 ? 19.906 -15.664 -10.219 1 95.69 427 ALA A CA 1
ATOM 3328 C C . ALA A 1 427 ? 21.125 -14.742 -10.07 1 95.69 427 ALA A C 1
ATOM 3330 O O . ALA A 1 427 ? 22.109 -15.109 -9.445 1 95.69 427 ALA A O 1
ATOM 3331 N N . THR A 1 428 ? 21.094 -13.672 -10.781 1 95.06 428 THR A N 1
ATOM 3332 C CA . THR A 1 428 ? 21.984 -12.539 -10.562 1 95.06 428 THR A CA 1
ATOM 3333 C C . THR A 1 428 ? 21.203 -11.305 -10.133 1 95.06 428 THR A C 1
ATOM 3335 O O . THR A 1 428 ? 19.984 -11.227 -10.344 1 95.06 428 THR A O 1
ATOM 3338 N N . LEU A 1 429 ? 21.828 -10.461 -9.422 1 95.94 429 LEU A N 1
ATOM 3339 C CA . LEU A 1 429 ? 21.344 -9.133 -9.055 1 95.94 429 LEU A CA 1
ATOM 3340 C C . LEU A 1 429 ? 22.281 -8.047 -9.594 1 95.94 429 LEU A C 1
ATOM 3342 O O . LEU A 1 429 ? 23.5 -8.148 -9.445 1 95.94 429 LEU A O 1
ATOM 3346 N N . ASP A 1 430 ? 21.688 -7.074 -10.234 1 93.19 430 ASP A N 1
ATOM 3347 C CA . ASP A 1 430 ? 22.578 -6.023 -10.719 1 93.19 430 ASP A CA 1
ATOM 3348 C C . ASP A 1 430 ? 22.5 -4.781 -9.836 1 93.19 430 ASP A C 1
ATOM 3350 O O . ASP A 1 430 ? 21.875 -4.805 -8.773 1 93.19 430 ASP A O 1
ATOM 3354 N N . SER A 1 431 ? 23.219 -3.699 -10.25 1 88.06 431 SER A N 1
ATOM 3355 C CA . SER A 1 431 ? 23.359 -2.516 -9.414 1 88.06 431 SER A CA 1
ATOM 3356 C C . SER A 1 431 ? 22.047 -1.756 -9.289 1 88.06 431 SER A C 1
ATOM 3358 O O . SER A 1 431 ? 21.891 -0.922 -8.398 1 88.06 431 SER A O 1
ATOM 3360 N N . MET A 1 432 ? 21.125 -2.066 -10.141 1 86.56 432 MET A N 1
ATOM 3361 C CA . MET A 1 432 ? 19.812 -1.429 -10.078 1 86.56 432 MET A CA 1
ATOM 3362 C C . MET A 1 432 ? 18.812 -2.314 -9.344 1 86.56 432 MET A C 1
ATOM 3364 O O . MET A 1 432 ? 17.625 -1.985 -9.266 1 86.56 432 MET A O 1
ATOM 3368 N N . GLY A 1 433 ? 19.281 -3.398 -8.875 1 91.56 433 GLY A N 1
ATOM 3369 C CA . GLY A 1 433 ? 18.422 -4.293 -8.109 1 91.56 433 GLY A CA 1
ATOM 3370 C C . GLY A 1 433 ? 17.609 -5.23 -8.969 1 91.56 433 GLY A C 1
ATOM 3371 O O . GLY A 1 433 ? 16.719 -5.93 -8.477 1 91.56 433 GLY A O 1
ATOM 3372 N N . VAL A 1 434 ? 17.938 -5.27 -10.227 1 95.31 434 VAL A N 1
ATOM 3373 C CA . VAL A 1 434 ? 17.172 -6.121 -11.141 1 95.31 434 VAL A CA 1
ATOM 3374 C C . VAL A 1 434 ? 17.578 -7.578 -10.938 1 95.31 434 VAL A C 1
ATOM 3376 O O . VAL A 1 434 ? 18.766 -7.914 -10.992 1 95.31 434 VAL A O 1
ATOM 3379 N N . ILE A 1 435 ? 16.594 -8.375 -10.703 1 97.06 435 ILE A N 1
ATOM 3380 C CA . ILE A 1 435 ? 16.781 -9.812 -10.594 1 97.06 435 ILE A CA 1
ATOM 3381 C C . ILE A 1 435 ? 16.703 -10.453 -11.977 1 97.06 435 ILE A C 1
ATOM 3383 O O . ILE A 1 435 ? 15.758 -10.211 -12.734 1 97.06 435 ILE A O 1
ATOM 3387 N N . ASP A 1 436 ? 17.688 -11.203 -12.312 1 95.31 436 ASP A N 1
ATOM 3388 C CA . ASP A 1 436 ? 17.688 -12.023 -13.516 1 95.31 436 ASP A CA 1
ATOM 3389 C C . ASP A 1 436 ? 17.797 -13.508 -13.172 1 95.31 436 ASP A C 1
ATOM 3391 O O . ASP A 1 436 ? 18.844 -13.977 -12.742 1 95.31 436 ASP A O 1
ATOM 3395 N N . ILE A 1 437 ? 16.656 -14.203 -13.336 1 93.38 437 ILE A N 1
ATOM 3396 C CA . ILE A 1 437 ? 16.625 -15.625 -13.039 1 93.38 437 ILE A CA 1
ATOM 3397 C C . ILE A 1 437 ? 17.375 -16.406 -14.125 1 93.38 437 ILE A C 1
ATOM 3399 O O . ILE A 1 437 ? 17.047 -16.297 -15.305 1 93.38 437 ILE A O 1
ATOM 3403 N N . ARG A 1 438 ? 18.281 -17.156 -13.742 1 84.69 438 ARG A N 1
ATOM 3404 C CA . ARG A 1 438 ? 19.078 -17.938 -14.688 1 84.69 438 ARG A CA 1
ATOM 3405 C C . ARG A 1 438 ? 18.5 -19.328 -14.867 1 84.69 438 ARG A C 1
ATOM 3407 O O . ARG A 1 438 ? 18.453 -19.844 -15.984 1 84.69 438 ARG A O 1
ATOM 3414 N N . ASP A 1 439 ? 18.156 -19.953 -13.734 1 86.31 439 ASP A N 1
ATOM 3415 C CA . ASP A 1 439 ? 17.578 -21.281 -13.766 1 86.31 439 ASP A CA 1
ATOM 3416 C C . ASP A 1 439 ? 17.172 -21.75 -12.367 1 86.31 439 ASP A C 1
ATOM 3418 O O . ASP A 1 439 ? 17.422 -21.047 -11.383 1 86.31 439 ASP A O 1
ATOM 3422 N N . ARG A 1 440 ? 16.469 -22.859 -12.352 1 84.19 440 ARG A N 1
ATOM 3423 C CA . ARG A 1 440 ? 16.328 -23.531 -11.07 1 84.19 440 ARG A CA 1
ATOM 3424 C C . ARG A 1 440 ? 17.609 -24.281 -10.711 1 84.19 440 ARG A C 1
ATOM 3426 O O . ARG A 1 440 ? 18.297 -24.828 -11.586 1 84.19 440 ARG A O 1
ATOM 3433 N N . ILE A 1 441 ? 17.969 -24.266 -9.477 1 79.19 441 ILE A N 1
ATOM 3434 C CA . ILE A 1 441 ? 19.172 -24.984 -9.023 1 79.19 441 ILE A CA 1
ATOM 3435 C C . ILE A 1 441 ? 19.141 -26.422 -9.539 1 79.19 441 ILE A C 1
ATOM 3437 O O . ILE A 1 441 ? 20.156 -26.922 -10.008 1 79.19 441 ILE A O 1
ATOM 3441 N N . LYS A 1 442 ? 17.984 -26.922 -9.594 1 76.19 442 LYS A N 1
ATOM 3442 C CA . LYS A 1 442 ? 17.859 -28.328 -10 1 76.19 442 LYS A CA 1
ATOM 3443 C C . LYS A 1 442 ? 17.844 -28.453 -11.516 1 76.19 442 LYS A C 1
ATOM 3445 O O . LYS A 1 442 ? 17.953 -29.562 -12.047 1 76.19 442 LYS A O 1
ATOM 3450 N N . ASP A 1 443 ? 17.781 -27.391 -12.203 1 82 443 ASP A N 1
ATOM 3451 C CA . ASP A 1 443 ? 17.609 -27.453 -13.656 1 82 443 ASP A CA 1
ATOM 3452 C C . ASP A 1 443 ? 18.828 -26.906 -14.375 1 82 443 ASP A C 1
ATOM 3454 O O . ASP A 1 443 ? 18.953 -27.031 -15.594 1 82 443 ASP A O 1
ATOM 3458 N N . VAL A 1 444 ? 19.625 -26.281 -13.609 1 81.38 444 VAL A N 1
ATOM 3459 C CA . VAL A 1 444 ? 20.875 -25.828 -14.227 1 81.38 444 VAL A CA 1
ATOM 3460 C C . VAL A 1 444 ? 21.641 -27.031 -14.766 1 81.38 444 VAL A C 1
ATOM 3462 O O . VAL A 1 444 ? 21.703 -28.078 -14.117 1 81.38 444 VAL A O 1
ATOM 3465 N N . ILE A 1 445 ? 22.109 -26.891 -15.977 1 85.38 445 ILE A N 1
ATOM 3466 C CA . ILE A 1 445 ? 22.859 -27.969 -16.625 1 85.38 445 ILE A CA 1
ATOM 3467 C C . ILE A 1 445 ? 24.359 -27.781 -16.375 1 85.38 445 ILE A C 1
ATOM 3469 O O . ILE A 1 445 ? 24.922 -26.75 -16.734 1 85.38 445 ILE A O 1
ATOM 3473 N N . LYS A 1 446 ? 24.875 -28.734 -15.664 1 81.75 446 LYS A N 1
ATOM 3474 C CA . LYS A 1 446 ? 26.328 -28.672 -15.414 1 81.75 446 LYS A CA 1
ATOM 3475 C C . LYS A 1 446 ? 27.094 -29.484 -16.453 1 81.75 446 LYS A C 1
ATOM 3477 O O . LYS A 1 446 ? 27.188 -30.703 -16.359 1 81.75 446 LYS A O 1
ATOM 3482 N N . THR A 1 447 ? 27.625 -28.75 -17.406 1 81.88 447 THR A N 1
ATOM 3483 C CA . THR A 1 447 ? 28.344 -29.391 -18.5 1 81.88 447 THR A CA 1
ATOM 3484 C C . THR A 1 447 ? 29.812 -28.969 -18.5 1 81.88 447 THR A C 1
ATOM 3486 O O . THR A 1 447 ? 30.109 -27.781 -18.625 1 81.88 447 THR A O 1
ATOM 3489 N N . GLY A 1 448 ? 30.781 -29.891 -18.438 1 74.5 448 GLY A N 1
ATOM 3490 C CA . GLY A 1 448 ? 32.188 -29.609 -18.469 1 74.5 448 GLY A CA 1
ATOM 3491 C C . GLY A 1 448 ? 32.656 -28.641 -17.391 1 74.5 448 GLY A C 1
ATOM 3492 O O . GLY A 1 448 ? 33.5 -27.797 -17.625 1 74.5 448 GLY A O 1
ATOM 3493 N N . GLY A 1 449 ? 31.969 -28.656 -16.281 1 69.5 449 GLY A N 1
ATOM 3494 C CA . GLY A 1 449 ? 32.344 -27.797 -15.156 1 69.5 449 GLY A CA 1
ATOM 3495 C C . GLY A 1 449 ? 31.719 -26.422 -15.219 1 69.5 449 GLY A C 1
ATOM 3496 O O . GLY A 1 449 ? 31.906 -25.609 -14.32 1 69.5 449 GLY A O 1
ATOM 3497 N N . GLU A 1 450 ? 30.922 -26.219 -16.328 1 73.88 450 GLU A N 1
ATOM 3498 C CA . GLU A 1 450 ? 30.25 -24.938 -16.484 1 73.88 450 GLU A CA 1
ATOM 3499 C C . GLU A 1 450 ? 28.75 -25.047 -16.312 1 73.88 450 GLU A C 1
ATOM 3501 O O . GLU A 1 450 ? 28.188 -26.141 -16.484 1 73.88 450 GLU A O 1
ATOM 3506 N N . TRP A 1 451 ? 28.172 -23.938 -15.852 1 75.62 451 TRP A N 1
ATOM 3507 C CA . TRP A 1 451 ? 26.719 -23.875 -15.719 1 75.62 451 TRP A CA 1
ATOM 3508 C C . TRP A 1 451 ? 26.078 -23.312 -16.984 1 75.62 451 TRP A C 1
ATOM 3510 O O . TRP A 1 451 ? 26.5 -22.266 -17.469 1 75.62 451 TRP A O 1
ATOM 3520 N N . VAL A 1 452 ? 25.234 -24.156 -17.578 1 82.25 452 VAL A N 1
ATOM 3521 C CA . VAL A 1 452 ? 24.438 -23.719 -18.719 1 82.25 452 VAL A CA 1
ATOM 3522 C C . VAL A 1 452 ? 22.984 -23.516 -18.297 1 82.25 452 VAL A C 1
ATOM 3524 O O . VAL A 1 452 ? 22.375 -24.422 -17.719 1 82.25 452 VAL A O 1
ATOM 3527 N N . SER A 1 453 ? 22.516 -22.375 -18.531 1 84.25 453 SER A N 1
ATOM 3528 C CA . SER A 1 453 ? 21.125 -22.062 -18.203 1 84.25 453 SER A CA 1
ATOM 3529 C C . SER A 1 453 ? 20.172 -22.703 -19.203 1 84.25 453 SER A C 1
ATOM 3531 O O . SER A 1 453 ? 20.203 -22.375 -20.391 1 84.25 453 SER A O 1
ATOM 3533 N N . SER A 1 454 ? 19.344 -23.578 -18.641 1 89.25 454 SER A N 1
ATOM 3534 C CA . SER A 1 454 ? 18.328 -24.156 -19.516 1 89.25 454 SER A CA 1
ATOM 3535 C C . SER A 1 454 ? 17.359 -23.109 -20.031 1 89.25 454 SER A C 1
ATOM 3537 O O . SER A 1 454 ? 16.906 -23.172 -21.172 1 89.25 454 SER A O 1
ATOM 3539 N N . LEU A 1 455 ? 17.125 -22.047 -19.266 1 85.81 455 LEU A N 1
ATOM 3540 C CA . LEU A 1 455 ? 16.203 -20.984 -19.641 1 85.81 455 LEU A CA 1
ATOM 3541 C C . LEU A 1 455 ? 16.797 -20.141 -20.766 1 85.81 455 LEU A C 1
ATOM 3543 O O . LEU A 1 455 ? 16.078 -19.766 -21.703 1 85.81 455 LEU A O 1
ATOM 3547 N N . ALA A 1 456 ? 18.047 -19.844 -20.609 1 84.38 456 ALA A N 1
ATOM 3548 C CA . ALA A 1 456 ? 18.719 -19.094 -21.672 1 84.38 456 ALA A CA 1
ATOM 3549 C C . ALA A 1 456 ? 18.656 -19.859 -23 1 84.38 456 ALA A C 1
ATOM 3551 O O . ALA A 1 456 ? 18.422 -19.266 -24.047 1 84.38 456 ALA A O 1
ATOM 3552 N N . LEU A 1 457 ? 18.859 -21.141 -22.891 1 88.69 457 LEU A N 1
ATOM 3553 C CA . LEU A 1 457 ? 18.797 -21.984 -24.094 1 88.69 457 LEU A CA 1
ATOM 3554 C C . LEU A 1 457 ? 17.391 -22.016 -24.656 1 88.69 457 LEU A C 1
ATOM 3556 O O . LEU A 1 457 ? 17.203 -21.969 -25.875 1 88.69 457 LEU A O 1
ATOM 3560 N N . GLU A 1 458 ? 16.453 -22.156 -23.781 1 91.19 458 GLU A N 1
ATOM 3561 C CA . GLU A 1 458 ? 15.07 -22.141 -24.219 1 91.19 458 GLU A CA 1
ATOM 3562 C C . GLU A 1 458 ? 14.734 -20.844 -24.953 1 91.19 458 GLU A C 1
ATOM 3564 O O . GLU A 1 458 ? 14.047 -20.859 -25.969 1 91.19 458 GLU A O 1
ATOM 3569 N N . ASP A 1 459 ? 15.211 -19.781 -24.469 1 89.88 459 ASP A N 1
ATOM 3570 C CA . ASP A 1 459 ? 14.977 -18.484 -25.094 1 89.88 459 ASP A CA 1
ATOM 3571 C C . ASP A 1 459 ? 15.594 -18.422 -26.5 1 89.88 459 ASP A C 1
ATOM 3573 O O . ASP A 1 459 ? 14.922 -18.031 -27.453 1 89.88 459 ASP A O 1
ATOM 3577 N N . LEU A 1 460 ? 16.859 -18.844 -26.641 1 90.25 460 LEU A N 1
ATOM 3578 C CA . LEU A 1 460 ? 17.562 -18.781 -27.906 1 90.25 460 LEU A CA 1
ATOM 3579 C C . LEU A 1 460 ? 16.922 -19.734 -28.922 1 90.25 460 LEU A C 1
ATOM 3581 O O . LEU A 1 460 ? 16.781 -19.391 -30.094 1 90.25 460 LEU A O 1
ATOM 3585 N N . VAL A 1 461 ? 16.516 -20.922 -28.453 1 92.56 461 VAL A N 1
ATOM 3586 C CA . VAL A 1 461 ? 15.898 -21.906 -29.328 1 92.56 461 VAL A CA 1
ATOM 3587 C C . VAL A 1 461 ? 14.531 -21.422 -29.781 1 92.56 461 VAL A C 1
ATOM 3589 O O . VAL A 1 461 ? 14.148 -21.625 -30.938 1 92.56 461 VAL A O 1
ATOM 3592 N N . SER A 1 462 ? 13.828 -20.75 -28.906 1 90.94 462 SER A N 1
ATOM 3593 C CA . SER A 1 462 ? 12.484 -20.281 -29.219 1 90.94 462 SER A CA 1
ATOM 3594 C C . SER A 1 462 ? 12.508 -19.234 -30.328 1 90.94 462 SER A C 1
ATOM 3596 O O . SER A 1 462 ? 11.484 -18.953 -30.953 1 90.94 462 SER A O 1
ATOM 3598 N N . ARG A 1 463 ? 13.625 -18.641 -30.547 1 90.38 463 ARG A N 1
ATOM 3599 C CA . ARG A 1 463 ? 13.766 -17.609 -31.562 1 90.38 463 ARG A CA 1
ATOM 3600 C C . ARG A 1 463 ? 13.805 -18.219 -32.969 1 90.38 463 ARG A C 1
ATOM 3602 O O . ARG A 1 463 ? 13.719 -17.5 -33.969 1 90.38 463 ARG A O 1
ATOM 3609 N N . HIS A 1 464 ? 13.961 -19.516 -33.094 1 92.19 464 HIS A N 1
ATOM 3610 C CA . HIS A 1 464 ? 13.875 -20.188 -34.375 1 92.19 464 HIS A CA 1
ATOM 3611 C C . HIS A 1 464 ? 12.461 -20.109 -34.969 1 92.19 464 HIS A C 1
ATOM 3613 O O . HIS A 1 464 ? 11.492 -20.438 -34.25 1 92.19 464 HIS A O 1
ATOM 3619 N N . PRO A 1 465 ? 12.328 -19.766 -36.156 1 90.81 465 PRO A N 1
ATOM 3620 C CA . PRO A 1 465 ? 11.008 -19.547 -36.75 1 90.81 465 PRO A CA 1
ATOM 3621 C C . PRO A 1 465 ? 10.133 -20.797 -36.719 1 90.81 465 PRO A C 1
ATOM 3623 O O . PRO A 1 465 ? 8.906 -20.703 -36.719 1 90.81 465 PRO A O 1
ATOM 3626 N N . GLY A 1 466 ? 10.727 -21.906 -36.719 1 92.38 466 GLY A N 1
ATOM 3627 C CA . GLY A 1 466 ? 9.969 -23.156 -36.75 1 92.38 466 GLY A CA 1
ATOM 3628 C C . GLY A 1 466 ? 9.578 -23.672 -35.375 1 92.38 466 GLY A C 1
ATOM 3629 O O . GLY A 1 466 ? 8.812 -24.625 -35.281 1 92.38 466 GLY A O 1
ATOM 3630 N N . VAL A 1 467 ? 10.078 -23.094 -34.375 1 93.06 467 VAL A N 1
ATOM 3631 C CA . VAL A 1 467 ? 9.859 -23.609 -33.031 1 93.06 467 VAL A CA 1
ATOM 3632 C C . VAL A 1 467 ? 8.672 -22.906 -32.375 1 93.06 467 VAL A C 1
ATOM 3634 O O . VAL A 1 467 ? 8.664 -21.672 -32.281 1 93.06 467 VAL A O 1
ATOM 3637 N N . ARG A 1 468 ? 7.723 -23.672 -32 1 89.12 468 ARG A N 1
ATOM 3638 C CA . ARG A 1 468 ? 6.543 -23.156 -31.312 1 89.12 468 ARG A CA 1
ATOM 3639 C C . ARG A 1 468 ? 6.746 -23.156 -29.797 1 89.12 468 ARG A C 1
ATOM 3641 O O . ARG A 1 468 ? 6.395 -22.203 -29.109 1 89.12 468 ARG A O 1
ATOM 3648 N N . GLU A 1 469 ? 7.219 -24.266 -29.266 1 91 469 GLU A N 1
ATOM 3649 C CA . GLU A 1 469 ? 7.523 -24.438 -27.844 1 91 469 GLU A CA 1
ATOM 3650 C C . GLU A 1 469 ? 8.844 -25.172 -27.641 1 91 469 GLU A C 1
ATOM 3652 O O . GLU A 1 469 ? 9.258 -25.953 -28.5 1 91 469 GLU A O 1
ATOM 3657 N N . VAL A 1 470 ? 9.5 -24.875 -26.641 1 92.31 470 VAL A N 1
ATOM 3658 C CA . VAL A 1 470 ? 10.773 -25.531 -26.375 1 92.31 470 VAL A CA 1
ATOM 3659 C C . VAL A 1 470 ? 10.945 -25.734 -24.859 1 92.31 470 VAL A C 1
ATOM 3661 O O . VAL A 1 470 ? 10.531 -24.875 -24.062 1 92.31 470 VAL A O 1
ATOM 3664 N N . ALA A 1 471 ? 11.406 -26.812 -24.453 1 92.12 471 ALA A N 1
ATOM 3665 C CA . ALA A 1 471 ? 11.906 -27.094 -23.109 1 92.12 471 ALA A CA 1
ATOM 3666 C C . ALA A 1 471 ? 13.32 -27.672 -23.156 1 92.12 471 ALA A C 1
ATOM 3668 O O . ALA A 1 471 ? 13.625 -28.5 -24.031 1 92.12 471 ALA A O 1
ATOM 3669 N N . VAL A 1 472 ? 14.211 -27.25 -22.359 1 91.88 472 VAL A N 1
ATOM 3670 C CA . VAL A 1 472 ? 15.578 -27.75 -22.312 1 91.88 472 VAL A CA 1
ATOM 3671 C C . VAL A 1 472 ? 15.859 -28.344 -20.922 1 91.88 472 VAL A C 1
ATOM 3673 O O . VAL A 1 472 ? 15.523 -27.734 -19.906 1 91.88 472 VAL A O 1
ATOM 3676 N N . VAL A 1 473 ? 16.375 -29.531 -20.891 1 92.44 473 VAL A N 1
ATOM 3677 C CA . VAL A 1 473 ? 16.766 -30.172 -19.641 1 92.44 473 VAL A CA 1
ATOM 3678 C C . VAL A 1 473 ? 18.172 -30.75 -19.766 1 92.44 473 VAL A C 1
ATOM 3680 O O . VAL A 1 473 ? 18.672 -30.922 -20.875 1 92.44 473 VAL A O 1
ATOM 3683 N N . GLY A 1 474 ? 18.812 -30.906 -18.625 1 90.38 474 GLY A N 1
ATOM 3684 C CA . GLY A 1 474 ? 20.094 -31.594 -18.609 1 90.38 474 GLY A CA 1
ATOM 3685 C C . GLY A 1 474 ? 19.953 -33.094 -18.547 1 90.38 474 GLY A C 1
ATOM 3686 O O . GLY A 1 474 ? 19.109 -33.625 -17.812 1 90.38 474 GLY A O 1
ATOM 3687 N N . ILE A 1 475 ? 20.688 -33.75 -19.406 1 88.62 475 ILE A N 1
ATOM 3688 C CA . ILE A 1 475 ? 20.719 -35.188 -19.359 1 88.62 475 ILE A CA 1
ATOM 3689 C C . ILE A 1 475 ? 22.141 -35.688 -19.094 1 88.62 475 ILE A C 1
ATOM 3691 O O . ILE A 1 475 ? 23.109 -34.969 -19.406 1 88.62 475 ILE A O 1
ATOM 3695 N N . ALA A 1 476 ? 22.219 -36.875 -18.469 1 87.31 476 ALA A N 1
ATOM 3696 C CA . ALA A 1 476 ? 23.516 -37.406 -18.109 1 87.31 476 ALA A CA 1
ATOM 3697 C C . ALA A 1 476 ? 24.359 -37.688 -19.359 1 87.31 476 ALA A C 1
ATOM 3699 O O . ALA A 1 476 ? 23.844 -38.156 -20.375 1 87.31 476 ALA A O 1
ATOM 3700 N N . ASP A 1 477 ? 25.562 -37.25 -19.281 1 85.44 477 ASP A N 1
ATOM 3701 C CA . ASP A 1 477 ? 26.547 -37.469 -20.328 1 85.44 477 ASP A CA 1
ATOM 3702 C C . ASP A 1 477 ? 27.859 -38.031 -19.766 1 85.44 477 ASP A C 1
ATOM 3704 O O . ASP A 1 477 ? 28.406 -37.469 -18.812 1 85.44 477 ASP A O 1
ATOM 3708 N N . PRO A 1 478 ? 28.312 -39.094 -20.281 1 82.12 478 PRO A N 1
ATOM 3709 C CA . PRO A 1 478 ? 29.531 -39.719 -19.734 1 82.12 478 PRO A CA 1
ATOM 3710 C C . PRO A 1 478 ? 30.75 -38.812 -19.828 1 82.12 478 PRO A C 1
ATOM 3712 O O . PRO A 1 478 ? 31.641 -38.875 -18.969 1 82.12 478 PRO A O 1
ATOM 3715 N N . GLN A 1 479 ? 30.844 -37.938 -20.781 1 80.56 479 GLN A N 1
ATOM 3716 C CA . GLN A 1 479 ? 32.031 -37.125 -21.016 1 80.56 479 GLN A CA 1
ATOM 3717 C C . GLN A 1 479 ? 31.906 -35.781 -20.297 1 80.56 479 GLN A C 1
ATOM 3719 O O . GLN A 1 479 ? 32.875 -35.281 -19.75 1 80.56 479 GLN A O 1
ATOM 3724 N N . TRP A 1 480 ? 30.75 -35.25 -20.25 1 81.94 480 TRP A N 1
ATOM 3725 C CA . TRP A 1 480 ? 30.609 -33.875 -19.828 1 81.94 480 TRP A CA 1
ATOM 3726 C C . TRP A 1 480 ? 29.828 -33.75 -18.531 1 81.94 480 TRP A C 1
ATOM 3728 O O . TRP A 1 480 ? 29.656 -32.656 -17.984 1 81.94 480 TRP A O 1
ATOM 3738 N N . GLY A 1 481 ? 29.422 -34.906 -17.969 1 86.5 481 GLY A N 1
ATOM 3739 C CA . GLY A 1 481 ? 28.531 -34.906 -16.828 1 86.5 481 GLY A CA 1
ATOM 3740 C C . GLY A 1 481 ? 27.062 -34.75 -17.219 1 86.5 481 GLY A C 1
ATOM 3741 O O . GLY A 1 481 ? 26.297 -35.688 -17.094 1 86.5 481 GLY A O 1
ATOM 3742 N N . GLU A 1 482 ? 26.719 -33.531 -17.703 1 90.12 482 GLU A N 1
ATOM 3743 C CA . GLU A 1 482 ? 25.391 -33.312 -18.281 1 90.12 482 GLU A CA 1
ATOM 3744 C C . GLU A 1 482 ? 25.484 -32.562 -19.609 1 90.12 482 GLU A C 1
ATOM 3746 O O . GLU A 1 482 ? 26.484 -31.891 -19.891 1 90.12 482 GLU A O 1
ATOM 3751 N N . ARG A 1 483 ? 24.5 -32.844 -20.375 1 89.5 483 ARG A N 1
ATOM 3752 C CA . ARG A 1 483 ? 24.344 -32.094 -21.641 1 89.5 483 ARG A CA 1
ATOM 3753 C C . ARG A 1 483 ? 22.906 -31.625 -21.828 1 89.5 483 ARG A C 1
ATOM 3755 O O . ARG A 1 483 ? 21.969 -32.281 -21.375 1 89.5 483 ARG A O 1
ATOM 3762 N N . PRO A 1 484 ? 22.844 -30.516 -22.547 1 92.94 484 PRO A N 1
ATOM 3763 C CA . PRO A 1 484 ? 21.469 -30.031 -22.797 1 92.94 484 PRO A CA 1
ATOM 3764 C C . PRO A 1 484 ? 20.703 -30.922 -23.766 1 92.94 484 PRO A C 1
ATOM 3766 O O . PRO A 1 484 ? 21.281 -31.422 -24.75 1 92.94 484 PRO A O 1
ATOM 3769 N N . PHE A 1 485 ? 19.531 -31.219 -23.453 1 93.38 485 PHE A N 1
ATOM 3770 C CA . PHE A 1 485 ? 18.547 -31.859 -24.312 1 93.38 485 PHE A CA 1
ATOM 3771 C C . PHE A 1 485 ? 17.359 -30.953 -24.562 1 93.38 485 PHE A C 1
ATOM 3773 O O . PHE A 1 485 ? 16.797 -30.391 -23.625 1 93.38 485 PHE A O 1
ATOM 3780 N N . ALA A 1 486 ? 17.031 -30.75 -25.828 1 94.25 486 ALA A N 1
ATOM 3781 C CA . ALA A 1 486 ? 15.922 -29.844 -26.141 1 94.25 486 ALA A CA 1
ATOM 3782 C C . ALA A 1 486 ? 14.711 -30.641 -26.641 1 94.25 486 ALA A C 1
ATOM 3784 O O . ALA A 1 486 ? 14.852 -31.516 -27.484 1 94.25 486 ALA A O 1
ATOM 3785 N N . LEU A 1 487 ? 13.656 -30.406 -26.047 1 93.62 487 LEU A N 1
ATOM 3786 C CA . LEU A 1 487 ? 12.359 -30.891 -26.5 1 93.62 487 LEU A CA 1
ATOM 3787 C C . LEU A 1 487 ? 11.609 -29.797 -27.25 1 93.62 487 LEU A C 1
ATOM 3789 O O . LEU A 1 487 ? 11.406 -28.703 -26.703 1 93.62 487 LEU A O 1
ATOM 3793 N N . LEU A 1 488 ? 11.172 -30.078 -28.5 1 93.62 488 LEU A N 1
ATOM 3794 C CA . LEU A 1 488 ? 10.641 -29.016 -29.375 1 93.62 488 LEU A CA 1
ATOM 3795 C C . LEU A 1 488 ? 9.242 -29.375 -29.859 1 93.62 488 LEU A C 1
ATOM 3797 O O . LEU A 1 488 ? 8.977 -30.547 -30.188 1 93.62 488 LEU A O 1
ATOM 3801 N N . VAL A 1 489 ? 8.383 -28.422 -29.812 1 92.19 489 VAL A N 1
ATOM 3802 C CA . VAL A 1 489 ? 7.168 -28.438 -30.625 1 92.19 489 VAL A CA 1
ATOM 3803 C C . VAL A 1 489 ? 7.312 -27.5 -31.797 1 92.19 489 VAL A C 1
ATOM 3805 O O . VAL A 1 489 ? 7.586 -26.297 -31.625 1 92.19 489 VAL A O 1
ATOM 3808 N N . LEU A 1 490 ? 7.156 -28 -32.969 1 92.25 490 LEU A N 1
ATOM 3809 C CA . LEU A 1 490 ? 7.391 -27.203 -34.188 1 92.25 490 LEU A CA 1
ATOM 3810 C C . LEU A 1 490 ? 6.086 -26.625 -34.719 1 92.25 490 LEU A C 1
ATOM 3812 O O . LEU A 1 490 ? 5.012 -27.188 -34.469 1 92.25 490 LEU A O 1
ATOM 3816 N N . ARG A 1 491 ? 6.262 -25.484 -35.25 1 90.88 491 ARG A N 1
ATOM 3817 C CA . ARG A 1 491 ? 5.137 -24.906 -36 1 90.88 491 ARG A CA 1
ATOM 3818 C C . ARG A 1 491 ? 4.75 -25.781 -37.188 1 90.88 491 ARG A C 1
ATOM 3820 O O . ARG A 1 491 ? 5.574 -26.547 -37.688 1 90.88 491 ARG A O 1
ATOM 3827 N N . GLU A 1 492 ? 3.514 -25.594 -37.688 1 87.69 492 GLU A N 1
ATOM 3828 C CA . GLU A 1 492 ? 3.029 -26.406 -38.812 1 87.69 492 GLU A CA 1
ATOM 3829 C C . GLU A 1 492 ? 3.889 -26.188 -40.031 1 87.69 492 GLU A C 1
ATOM 3831 O O . GLU A 1 492 ? 4.199 -25.047 -40.406 1 87.69 492 GLU A O 1
ATOM 3836 N N . GLY A 1 493 ? 4.262 -27.266 -40.625 1 87.38 493 GLY A N 1
ATOM 3837 C CA . GLY A 1 493 ? 4.973 -27.219 -41.875 1 87.38 493 GLY A CA 1
ATOM 3838 C C . GLY A 1 493 ? 6.477 -27.109 -41.719 1 87.38 493 GLY A C 1
ATOM 3839 O O . GLY A 1 493 ? 7.219 -27.156 -42.688 1 87.38 493 GLY A O 1
ATOM 3840 N N . HIS A 1 494 ? 6.949 -27.078 -40.469 1 90.25 494 HIS A N 1
ATOM 3841 C CA . HIS A 1 494 ? 8.383 -26.922 -40.25 1 90.25 494 HIS A CA 1
ATOM 3842 C C . HIS A 1 494 ? 9.016 -28.234 -39.812 1 90.25 494 HIS A C 1
ATOM 3844 O O . HIS A 1 494 ? 8.359 -29.078 -39.188 1 90.25 494 HIS A O 1
ATOM 3850 N N . GLN A 1 495 ? 10.188 -28.422 -40.25 1 89.94 495 GLN A N 1
ATOM 3851 C CA . GLN A 1 495 ? 11.031 -29.516 -39.781 1 89.94 495 GLN A CA 1
ATOM 3852 C C . GLN A 1 495 ? 12.336 -29 -39.188 1 89.94 495 GLN A C 1
ATOM 3854 O O . GLN A 1 495 ? 12.883 -28 -39.656 1 89.94 495 GLN A O 1
ATOM 3859 N N . LEU A 1 496 ? 12.688 -29.672 -38.125 1 91.06 496 LEU A N 1
ATOM 3860 C CA . LEU A 1 496 ? 13.906 -29.234 -37.438 1 91.06 496 LEU A CA 1
ATOM 3861 C C . LEU A 1 496 ? 14.625 -30.438 -36.812 1 91.06 496 LEU A C 1
ATOM 3863 O O . LEU A 1 496 ? 14.008 -31.219 -36.094 1 91.06 496 LEU A O 1
ATOM 3867 N N . ASP A 1 497 ? 15.828 -30.641 -37.156 1 91.56 497 ASP A N 1
ATOM 3868 C CA . ASP A 1 497 ? 16.641 -31.672 -36.531 1 91.56 497 ASP A CA 1
ATOM 3869 C C . ASP A 1 497 ? 17.781 -31.047 -35.719 1 91.56 497 ASP A C 1
ATOM 3871 O O . ASP A 1 497 ? 17.875 -29.828 -35.625 1 91.56 497 ASP A O 1
ATOM 3875 N N . ALA A 1 498 ? 18.516 -31.906 -35.062 1 92.38 498 ALA A N 1
ATOM 3876 C CA . ALA A 1 498 ? 19.562 -31.453 -34.188 1 92.38 498 ALA A CA 1
ATOM 3877 C C . ALA A 1 498 ? 20.594 -30.594 -34.938 1 92.38 498 ALA A C 1
ATOM 3879 O O . ALA A 1 498 ? 21.141 -29.641 -34.375 1 92.38 498 ALA A O 1
ATOM 3880 N N . ARG A 1 499 ? 20.859 -30.953 -36.156 1 92.5 499 ARG A N 1
ATOM 3881 C CA . ARG A 1 499 ? 21.812 -30.219 -36.969 1 92.5 499 ARG A CA 1
ATOM 3882 C C . ARG A 1 499 ? 21.312 -28.812 -37.25 1 92.5 499 ARG A C 1
ATOM 3884 O O . ARG A 1 499 ? 22.062 -27.844 -37.156 1 92.5 499 ARG A O 1
ATOM 3891 N N . GLU A 1 500 ? 20.109 -28.719 -37.625 1 92.44 500 GLU A N 1
ATOM 3892 C CA . GLU A 1 500 ? 19.5 -27.422 -37.938 1 92.44 500 GLU A CA 1
ATOM 3893 C C . GLU A 1 500 ? 19.453 -26.547 -36.688 1 92.44 500 GLU A C 1
ATOM 3895 O O . GLU A 1 500 ? 19.641 -25.328 -36.75 1 92.44 500 GLU A O 1
ATOM 3900 N N . LEU A 1 501 ? 19.078 -27.188 -35.625 1 93.81 501 LEU A N 1
ATOM 3901 C CA . LEU A 1 501 ? 19.062 -26.422 -34.375 1 93.81 501 LEU A CA 1
ATOM 3902 C C . LEU A 1 501 ? 20.453 -25.891 -34.062 1 93.81 501 LEU A C 1
ATOM 3904 O O . LEU A 1 501 ? 20.594 -24.75 -33.594 1 93.81 501 LEU A O 1
ATOM 3908 N N . LYS A 1 502 ? 21.484 -26.734 -34.219 1 92.81 502 LYS A N 1
ATOM 3909 C CA . LYS A 1 502 ? 22.859 -26.297 -34 1 92.81 502 LYS A CA 1
ATOM 3910 C C . LYS A 1 502 ? 23.203 -25.109 -34.875 1 92.81 502 LYS A C 1
ATOM 3912 O O . LYS A 1 502 ? 23.844 -24.156 -34.438 1 92.81 502 LYS A O 1
ATOM 3917 N N . GLU A 1 503 ? 22.797 -25.156 -36.125 1 93.38 503 GLU A N 1
ATOM 3918 C CA . GLU A 1 503 ? 23.047 -24.062 -37.062 1 93.38 503 GLU A CA 1
ATOM 3919 C C . GLU A 1 503 ? 22.375 -22.781 -36.594 1 93.38 503 GLU A C 1
ATOM 3921 O O . GLU A 1 503 ? 22.906 -21.688 -36.75 1 93.38 503 GLU A O 1
ATOM 3926 N N . HIS A 1 504 ? 21.188 -22.969 -36.062 1 94 504 HIS A N 1
ATOM 3927 C CA . HIS A 1 504 ? 20.438 -21.828 -35.531 1 94 504 HIS A CA 1
ATOM 3928 C C . HIS A 1 504 ? 21.156 -21.219 -34.344 1 94 504 HIS A C 1
ATOM 3930 O O . HIS A 1 504 ? 21.156 -20 -34.156 1 94 504 HIS A O 1
ATOM 3936 N N . LEU A 1 505 ? 21.828 -22.047 -33.531 1 94 505 LEU A N 1
ATOM 3937 C CA . LEU A 1 505 ? 22.391 -21.594 -32.25 1 94 505 LEU A CA 1
ATOM 3938 C C . LEU A 1 505 ? 23.828 -21.141 -32.438 1 94 505 LEU A C 1
ATOM 3940 O O . LEU A 1 505 ? 24.391 -20.422 -31.594 1 94 505 LEU A O 1
ATOM 3944 N N . LYS A 1 506 ? 24.438 -21.453 -33.531 1 91.75 506 LYS A N 1
ATOM 3945 C CA . LYS A 1 506 ? 25.844 -21.188 -33.812 1 91.75 506 LYS A CA 1
ATOM 3946 C C . LYS A 1 506 ? 26.141 -19.688 -33.75 1 91.75 506 LYS A C 1
ATOM 3948 O O . LYS A 1 506 ? 27.141 -19.281 -33.125 1 91.75 506 LYS A O 1
ATOM 3953 N N . PRO A 1 507 ? 25.297 -18.875 -34.344 1 92 507 PRO A N 1
ATOM 3954 C CA . PRO A 1 507 ? 25.578 -17.453 -34.281 1 92 507 PRO A CA 1
ATOM 3955 C C . PRO A 1 507 ? 25.609 -16.906 -32.844 1 92 507 PRO A C 1
ATOM 3957 O O . PRO A 1 507 ? 26.344 -15.969 -32.562 1 92 507 PRO A O 1
ATOM 3960 N N . PHE A 1 508 ? 24.875 -17.484 -32.062 1 90.44 508 PHE A N 1
ATOM 3961 C CA . PHE A 1 508 ? 24.828 -17.016 -30.672 1 90.44 508 PHE A CA 1
ATOM 3962 C C . PHE A 1 508 ? 26.094 -17.406 -29.922 1 90.44 508 PHE A C 1
ATOM 3964 O O . PHE A 1 508 ? 26.5 -16.719 -28.984 1 90.44 508 PHE A O 1
ATOM 3971 N N . VAL A 1 509 ? 26.656 -18.5 -30.328 1 86.56 509 VAL A N 1
ATOM 3972 C CA . VAL A 1 509 ? 27.953 -18.906 -29.797 1 86.56 509 VAL A CA 1
ATOM 3973 C C . VAL A 1 509 ? 29.031 -17.938 -30.25 1 86.56 509 VAL A C 1
ATOM 3975 O O . VAL A 1 509 ? 29.859 -17.5 -29.453 1 86.56 509 VAL A O 1
ATOM 3978 N N . GLU A 1 510 ? 28.906 -17.594 -31.453 1 87.19 510 GLU A N 1
ATOM 3979 C CA . GLU A 1 510 ? 29.891 -16.688 -32.031 1 87.19 510 GLU A CA 1
ATOM 3980 C C . GLU A 1 510 ? 29.797 -15.297 -31.406 1 87.19 510 GLU A C 1
ATOM 3982 O O . GLU A 1 510 ? 30.812 -14.617 -31.234 1 87.19 510 GLU A O 1
ATOM 3987 N N . LEU A 1 511 ? 28.656 -14.922 -31.047 1 86.38 511 LEU A N 1
ATOM 3988 C CA . LEU A 1 511 ? 28.422 -13.609 -30.469 1 86.38 511 LEU A CA 1
ATOM 3989 C C . LEU A 1 511 ? 28.688 -13.625 -28.969 1 86.38 511 LEU A C 1
ATOM 3991 O O . LEU A 1 511 ? 28.609 -12.578 -28.312 1 86.38 511 LEU A O 1
ATOM 3995 N N . GLY A 1 512 ? 28.953 -14.836 -28.469 1 77.81 512 GLY A N 1
ATOM 3996 C CA . GLY A 1 512 ? 29.312 -14.945 -27.062 1 77.81 512 GLY A CA 1
ATOM 3997 C C . GLY A 1 512 ? 28.109 -15.078 -26.141 1 77.81 512 GLY A C 1
ATOM 3998 O O . GLY A 1 512 ? 28.25 -14.969 -24.922 1 77.81 512 GLY A O 1
ATOM 3999 N N . HIS A 1 513 ? 26.984 -15.367 -26.656 1 78.62 513 HIS A N 1
ATOM 4000 C CA . HIS A 1 513 ? 25.766 -15.492 -25.859 1 78.62 513 HIS A CA 1
ATOM 4001 C C . HIS A 1 513 ? 25.594 -16.906 -25.328 1 78.62 513 HIS A C 1
ATOM 4003 O O . HIS A 1 513 ? 24.828 -17.125 -24.391 1 78.62 513 HIS A O 1
ATOM 4009 N N . LEU A 1 514 ? 26.328 -17.766 -26 1 81.81 514 LEU A N 1
ATOM 4010 C CA . LEU A 1 514 ? 26.188 -19.188 -25.672 1 81.81 514 LEU A CA 1
ATOM 4011 C C . LEU A 1 514 ? 27.531 -19.906 -25.844 1 81.81 514 LEU A C 1
ATOM 4013 O O . LEU A 1 514 ? 28.281 -19.609 -26.781 1 81.81 514 LEU A O 1
ATOM 4017 N N . SER A 1 515 ? 27.844 -20.734 -24.969 1 81.06 515 SER A N 1
ATOM 4018 C CA . SER A 1 515 ? 29.031 -21.547 -25.156 1 81.06 515 SER A CA 1
ATOM 4019 C C . SER A 1 515 ? 28.781 -22.656 -26.172 1 81.06 515 SER A C 1
ATOM 4021 O O . SER A 1 515 ? 27.656 -23.141 -26.297 1 81.06 515 SER A O 1
ATOM 4023 N N . LYS A 1 516 ? 29.812 -23 -26.812 1 81.75 516 LYS A N 1
ATOM 4024 C CA . LYS A 1 516 ? 29.719 -24.031 -27.844 1 81.75 516 LYS A CA 1
ATOM 4025 C C . LYS A 1 516 ? 29.188 -25.344 -27.266 1 81.75 516 LYS A C 1
ATOM 4027 O O . LYS A 1 516 ? 28.422 -26.047 -27.938 1 81.75 516 LYS A O 1
ATOM 4032 N N . TRP A 1 517 ? 29.547 -25.578 -26.047 1 79.56 517 TRP A N 1
ATOM 4033 C CA . TRP A 1 517 ? 29.172 -26.844 -25.438 1 79.56 517 TRP A CA 1
ATOM 4034 C C . TRP A 1 517 ? 27.734 -26.812 -24.938 1 79.56 517 TRP A C 1
ATOM 4036 O O . TRP A 1 517 ? 27.188 -27.828 -24.516 1 79.56 517 TRP A O 1
ATOM 4046 N N . ALA A 1 518 ? 27.125 -25.656 -24.984 1 85.5 518 ALA A N 1
ATOM 4047 C CA . ALA A 1 518 ? 25.75 -25.5 -24.516 1 85.5 518 ALA A CA 1
ATOM 4048 C C . ALA A 1 518 ? 24.75 -25.906 -25.609 1 85.5 518 ALA A C 1
ATOM 4050 O O . ALA A 1 518 ? 23.562 -26.062 -25.328 1 85.5 518 ALA A O 1
ATOM 4051 N N . ILE A 1 519 ? 25.25 -26.109 -26.781 1 89.31 519 ILE A N 1
ATOM 4052 C CA . ILE A 1 519 ? 24.375 -26.516 -27.859 1 89.31 519 ILE A CA 1
ATOM 4053 C C . ILE A 1 519 ? 23.875 -27.953 -27.609 1 89.31 519 ILE A C 1
ATOM 4055 O O . ILE A 1 519 ? 24.688 -28.859 -27.422 1 89.31 519 ILE A O 1
ATOM 4059 N N . PRO A 1 520 ? 22.562 -28.109 -27.609 1 91.69 520 PRO A N 1
ATOM 4060 C CA . PRO A 1 520 ? 22.047 -29.469 -27.391 1 91.69 520 PRO A CA 1
ATOM 4061 C C . PRO A 1 520 ? 22.531 -30.469 -28.438 1 91.69 520 PRO A C 1
ATOM 4063 O O . PRO A 1 520 ? 22.406 -30.203 -29.641 1 91.69 520 PRO A O 1
ATOM 4066 N N . SER A 1 521 ? 23.094 -31.5 -27.969 1 85.38 521 SER A N 1
ATOM 4067 C CA . SER A 1 521 ? 23.547 -32.531 -28.891 1 85.38 521 SER A CA 1
ATOM 4068 C C . SER A 1 521 ? 22.375 -33.406 -29.328 1 85.38 521 SER A C 1
ATOM 4070 O O . SER A 1 521 ? 22.453 -34.062 -30.375 1 85.38 521 SER A O 1
ATOM 4072 N N . GLN A 1 522 ? 21.375 -33.469 -28.5 1 90.75 522 GLN A N 1
ATOM 4073 C CA . GLN A 1 522 ? 20.172 -34.25 -28.781 1 90.75 522 GLN A CA 1
ATOM 4074 C C . GLN A 1 522 ? 18.922 -33.438 -28.625 1 90.75 522 GLN A C 1
ATOM 4076 O O . GLN A 1 522 ? 18.844 -32.562 -27.734 1 90.75 522 GLN A O 1
ATOM 4081 N N . ILE A 1 523 ? 18.031 -33.688 -29.547 1 93.44 523 ILE A N 1
ATOM 4082 C CA . ILE A 1 523 ? 16.734 -33.031 -29.453 1 93.44 523 ILE A CA 1
ATOM 4083 C C . ILE A 1 523 ? 15.617 -34.031 -29.734 1 93.44 523 ILE A C 1
ATOM 4085 O O . ILE A 1 523 ? 15.867 -35.094 -30.297 1 93.44 523 ILE A O 1
ATOM 4089 N N . ALA A 1 524 ? 14.523 -33.781 -29.312 1 92.88 524 ALA A N 1
ATOM 4090 C CA . ALA A 1 524 ? 13.32 -34.531 -29.672 1 92.88 524 ALA A CA 1
ATOM 4091 C C . ALA A 1 524 ? 12.211 -33.562 -30.125 1 92.88 524 ALA A C 1
ATOM 4093 O O . ALA A 1 524 ? 12 -32.531 -29.531 1 92.88 524 ALA A O 1
ATOM 4094 N N . VAL A 1 525 ? 11.633 -33.906 -31.234 1 91.25 525 VAL A N 1
ATOM 4095 C CA . VAL A 1 525 ? 10.453 -33.188 -31.703 1 91.25 525 VAL A CA 1
ATOM 4096 C C . VAL A 1 525 ? 9.188 -33.906 -31.25 1 91.25 525 VAL A C 1
ATOM 4098 O O . VAL A 1 525 ? 8.992 -35.094 -31.578 1 91.25 525 VAL A O 1
ATOM 4101 N N . VAL A 1 526 ? 8.422 -33.156 -30.484 1 91.5 526 VAL A N 1
ATOM 4102 C CA . VAL A 1 526 ? 7.219 -33.781 -29.922 1 91.5 526 VAL A CA 1
ATOM 4103 C C . VAL A 1 526 ? 5.996 -32.938 -30.297 1 91.5 526 VAL A C 1
ATOM 4105 O O . VAL A 1 526 ? 6.129 -31.844 -30.844 1 91.5 526 VAL A O 1
ATOM 4108 N N . THR A 1 527 ? 4.793 -33.5 -30.094 1 88.88 527 THR A N 1
ATOM 4109 C CA . THR A 1 527 ? 3.551 -32.781 -30.391 1 88.88 527 THR A CA 1
ATOM 4110 C C . THR A 1 527 ? 3.172 -31.844 -29.25 1 88.88 527 THR A C 1
ATOM 4112 O O . THR A 1 527 ? 2.492 -30.828 -29.469 1 88.88 527 THR A O 1
ATOM 4115 N N . GLU A 1 528 ? 3.611 -32.281 -28.078 1 89.81 528 GLU A N 1
ATOM 4116 C CA . GLU A 1 528 ? 3.332 -31.453 -26.891 1 89.81 528 GLU A CA 1
ATOM 4117 C C . GLU A 1 528 ? 4.41 -31.625 -25.828 1 89.81 528 GLU A C 1
ATOM 4119 O O . GLU A 1 528 ? 4.973 -32.719 -25.688 1 89.81 528 GLU A O 1
ATOM 4124 N N . ILE A 1 529 ? 4.742 -30.562 -25.188 1 90.94 529 ILE A N 1
ATOM 4125 C CA . ILE A 1 529 ? 5.672 -30.625 -24.062 1 90.94 529 ILE A CA 1
ATOM 4126 C C . ILE A 1 529 ? 4.898 -30.797 -22.75 1 90.94 529 ILE A C 1
ATOM 4128 O O . ILE A 1 529 ? 3.932 -30.062 -22.5 1 90.94 529 ILE A O 1
ATOM 4132 N N . PRO A 1 530 ? 5.324 -31.75 -21.953 1 89 530 PRO A N 1
ATOM 4133 C CA . PRO A 1 530 ? 4.637 -31.953 -20.688 1 89 530 PRO A CA 1
ATOM 4134 C C . PRO A 1 530 ? 4.594 -30.688 -19.828 1 89 530 PRO A C 1
ATOM 4136 O O . PRO A 1 530 ? 5.602 -30 -19.688 1 89 530 PRO A O 1
ATOM 4139 N N . LYS A 1 531 ? 3.402 -30.484 -19.312 1 86.88 531 LYS A N 1
ATOM 4140 C CA . LYS A 1 531 ? 3.195 -29.312 -18.469 1 86.88 531 LYS A CA 1
ATOM 4141 C C . LYS A 1 531 ? 2.586 -29.703 -17.125 1 86.88 531 LYS A C 1
ATOM 4143 O O . LYS A 1 531 ? 1.931 -30.734 -17.016 1 86.88 531 LYS A O 1
ATOM 4148 N N . THR A 1 532 ? 2.834 -28.859 -16.109 1 79.38 532 THR A N 1
ATOM 4149 C CA . THR A 1 532 ? 2.227 -29.047 -14.797 1 79.38 532 THR A CA 1
ATOM 4150 C C . THR A 1 532 ? 0.763 -28.625 -14.812 1 79.38 532 THR A C 1
ATOM 4152 O O . THR A 1 532 ? 0.26 -28.141 -15.836 1 79.38 532 THR A O 1
ATOM 4155 N N . SER A 1 533 ? 0.185 -28.766 -13.625 1 70.88 533 SER A N 1
ATOM 4156 C CA . SER A 1 533 ? -1.234 -28.469 -13.469 1 70.88 533 SER A CA 1
ATOM 4157 C C . SER A 1 533 ? -1.5 -26.969 -13.617 1 70.88 533 SER A C 1
ATOM 4159 O O . SER A 1 533 ? -2.631 -26.562 -13.891 1 70.88 533 SER A O 1
ATOM 4161 N N . VAL A 1 534 ? -0.459 -26.203 -13.539 1 71.62 534 VAL A N 1
ATOM 4162 C CA . VAL A 1 534 ? -0.66 -24.766 -13.633 1 71.62 534 VAL A CA 1
ATOM 4163 C C . VAL A 1 534 ? -0.058 -24.25 -14.93 1 71.62 534 VAL A C 1
ATOM 4165 O O . VAL A 1 534 ? 0.11 -23.031 -15.102 1 71.62 534 VAL A O 1
ATOM 4168 N N . GLY A 1 535 ? 0.32 -25.203 -15.805 1 71.88 535 GLY A N 1
ATOM 4169 C CA . GLY A 1 535 ? 0.742 -24.812 -17.141 1 71.88 535 GLY A CA 1
ATOM 4170 C C . GLY A 1 535 ? 2.238 -24.594 -17.266 1 71.88 535 GLY A C 1
ATOM 4171 O O . GLY A 1 535 ? 2.732 -24.188 -18.312 1 71.88 535 GLY A O 1
ATOM 4172 N N . LYS A 1 536 ? 2.943 -24.891 -16.172 1 79.56 536 LYS A N 1
ATOM 4173 C CA . LYS A 1 536 ? 4.398 -24.766 -16.219 1 79.56 536 LYS A CA 1
ATOM 4174 C C . LYS A 1 536 ? 5.031 -25.984 -16.875 1 79.56 536 LYS A C 1
ATOM 4176 O O . LYS A 1 536 ? 4.449 -27.078 -16.875 1 79.56 536 LYS A O 1
ATOM 4181 N N . LEU A 1 537 ? 6.25 -25.797 -17.516 1 81.75 537 LEU A N 1
ATOM 4182 C CA . LEU A 1 537 ? 6.984 -26.938 -18.047 1 81.75 537 LEU A CA 1
ATOM 4183 C C . LEU A 1 537 ? 7.293 -27.953 -16.953 1 81.75 537 LEU A C 1
ATOM 4185 O O . LEU A 1 537 ? 7.781 -27.578 -15.875 1 81.75 537 LEU A O 1
ATOM 4189 N N . ASP A 1 538 ? 6.91 -29.156 -17.172 1 85.31 538 ASP A N 1
ATOM 4190 C CA . ASP A 1 538 ? 7.207 -30.234 -16.234 1 85.31 538 ASP A CA 1
ATOM 4191 C C . ASP A 1 538 ? 8.539 -30.906 -16.562 1 85.31 538 ASP A C 1
ATOM 4193 O O . ASP A 1 538 ? 8.562 -32 -17.141 1 85.31 538 ASP A O 1
ATOM 4197 N N . LYS A 1 539 ? 9.664 -30.344 -16.141 1 86.06 539 LYS A N 1
ATOM 4198 C CA . LYS A 1 539 ? 11 -30.797 -16.531 1 86.06 539 LYS A CA 1
ATOM 4199 C C . LYS A 1 539 ? 11.328 -32.156 -15.898 1 86.06 539 LYS A C 1
ATOM 4201 O O . LYS A 1 539 ? 12.125 -32.906 -16.438 1 86.06 539 LYS A O 1
ATOM 4206 N N . LYS A 1 540 ? 10.703 -32.406 -14.82 1 83.19 540 LYS A N 1
ATOM 4207 C CA . LYS A 1 540 ? 10.883 -33.719 -14.219 1 83.19 540 LYS A CA 1
ATOM 4208 C C . LYS A 1 540 ? 10.344 -34.812 -15.141 1 83.19 540 LYS A C 1
ATOM 4210 O O . LYS A 1 540 ? 11.031 -35.781 -15.414 1 83.19 540 LYS A O 1
ATOM 4215 N N . ARG A 1 541 ? 9.117 -34.625 -15.562 1 86.44 541 ARG A N 1
ATOM 4216 C CA . ARG A 1 541 ? 8.492 -35.594 -16.469 1 86.44 541 ARG A CA 1
ATOM 4217 C C . ARG A 1 541 ? 9.273 -35.688 -17.781 1 86.44 541 ARG A C 1
ATOM 4219 O O . ARG A 1 541 ? 9.43 -36.781 -18.328 1 86.44 541 ARG A O 1
ATOM 4226 N N . ILE A 1 542 ? 9.797 -34.625 -18.234 1 88.75 542 ILE A N 1
ATOM 4227 C CA . ILE A 1 542 ? 10.555 -34.562 -19.484 1 88.75 542 ILE A CA 1
ATOM 4228 C C . ILE A 1 542 ? 11.805 -35.438 -19.359 1 88.75 542 ILE A C 1
ATOM 4230 O O . ILE A 1 542 ? 12.102 -36.25 -20.25 1 88.75 542 ILE A O 1
ATOM 4234 N N . ARG A 1 543 ? 12.453 -35.344 -18.234 1 87.88 543 ARG A N 1
ATOM 4235 C CA . ARG A 1 543 ? 13.664 -36.125 -18.016 1 87.88 543 ARG A CA 1
ATOM 4236 C C . ARG A 1 543 ? 13.352 -37.625 -18.016 1 87.88 543 ARG A C 1
ATOM 4238 O O . ARG A 1 543 ? 14.109 -38.406 -18.578 1 87.88 543 ARG A O 1
ATOM 4245 N N . LEU A 1 544 ? 12.211 -37.938 -17.422 1 87.62 544 LEU A N 1
ATOM 4246 C CA . LEU A 1 544 ? 11.797 -39.344 -17.391 1 87.62 544 LEU A CA 1
ATOM 4247 C C . LEU A 1 544 ? 11.492 -39.844 -18.797 1 87.62 544 LEU A C 1
ATOM 4249 O O . LEU A 1 544 ? 11.883 -40.938 -19.172 1 87.62 544 LEU A O 1
ATOM 4253 N N . ASP A 1 545 ? 10.859 -39.062 -19.562 1 89.06 545 ASP A N 1
ATOM 4254 C CA . ASP A 1 545 ? 10.516 -39.438 -20.938 1 89.06 545 ASP A CA 1
ATOM 4255 C C . ASP A 1 545 ? 11.773 -39.625 -21.781 1 89.06 545 ASP A C 1
ATOM 4257 O O . ASP A 1 545 ? 11.844 -40.562 -22.578 1 89.06 545 ASP A O 1
ATOM 4261 N N . ILE A 1 546 ? 12.688 -38.812 -21.578 1 87.12 546 ILE A N 1
ATOM 4262 C CA . ILE A 1 546 ? 13.914 -38.844 -22.375 1 87.12 546 ILE A CA 1
ATOM 4263 C C . ILE A 1 546 ? 14.656 -40.156 -22.094 1 87.12 546 ILE A C 1
ATOM 4265 O O . ILE A 1 546 ? 15.18 -40.781 -23.031 1 87.12 546 ILE A O 1
ATOM 4269 N N . VAL A 1 547 ? 14.695 -40.5 -20.812 1 86.06 547 VAL A N 1
ATOM 4270 C CA . VAL A 1 547 ? 15.352 -41.75 -20.438 1 86.06 547 VAL A CA 1
ATOM 4271 C C . VAL A 1 547 ? 14.68 -42.906 -21.156 1 86.06 547 VAL A C 1
ATOM 4273 O O . VAL A 1 547 ? 15.359 -43.781 -21.703 1 86.06 547 VAL A O 1
ATOM 4276 N N . GLU A 1 548 ? 13.383 -42.812 -21.188 1 86.38 548 GLU A N 1
ATOM 4277 C CA . GLU A 1 548 ? 12.625 -43.875 -21.859 1 86.38 548 GLU A CA 1
ATOM 4278 C C . GLU A 1 548 ? 12.898 -43.844 -23.359 1 86.38 548 GLU A C 1
ATOM 4280 O O . GLU A 1 548 ? 13.047 -44.906 -23.969 1 86.38 548 GLU A O 1
ATOM 4285 N N . TRP A 1 549 ? 12.953 -42.688 -23.922 1 85.19 549 TRP A N 1
ATOM 4286 C CA . TRP A 1 549 ? 13.18 -42.562 -25.359 1 85.19 549 TRP A CA 1
ATOM 4287 C C . TRP A 1 549 ? 14.586 -43.031 -25.719 1 85.19 549 TRP A C 1
ATOM 4289 O O . TRP A 1 549 ? 14.781 -43.656 -26.781 1 85.19 549 TRP A O 1
ATOM 4299 N N . GLN A 1 550 ? 15.523 -42.719 -24.922 1 82.38 550 GLN A N 1
ATOM 4300 C CA . GLN A 1 550 ? 16.906 -43.125 -25.172 1 82.38 550 GLN A CA 1
ATOM 4301 C C . GLN A 1 550 ? 17.078 -44.625 -25.062 1 82.38 550 GLN A C 1
ATOM 4303 O O . GLN A 1 550 ? 17.797 -45.219 -25.859 1 82.38 550 GLN A O 1
ATOM 4308 N N . GLU A 1 551 ? 16.406 -45.188 -24.125 1 83 551 GLU A N 1
ATOM 4309 C CA . GLU A 1 551 ? 16.469 -46.625 -23.922 1 83 551 GLU A CA 1
ATOM 4310 C C . GLU A 1 551 ? 15.812 -47.375 -25.078 1 83 551 GLU A C 1
ATOM 4312 O O . GLU A 1 551 ? 16.281 -48.438 -25.484 1 83 551 GLU A O 1
ATOM 4317 N N . SER A 1 552 ? 14.812 -46.75 -25.609 1 82.44 552 SER A N 1
ATOM 4318 C CA . SER A 1 552 ? 14.07 -47.406 -26.688 1 82.44 552 SER A CA 1
ATOM 4319 C C . SER A 1 552 ? 14.578 -46.969 -28.047 1 82.44 552 SER A C 1
ATOM 4321 O O . SER A 1 552 ? 14.047 -47.375 -29.078 1 82.44 552 SER A O 1
ATOM 4323 N N . ASN A 1 553 ? 15.57 -46.188 -28.078 1 76.56 553 ASN A N 1
ATOM 4324 C CA . ASN A 1 553 ? 16.094 -45.625 -29.312 1 76.56 553 ASN A CA 1
ATOM 4325 C C . ASN A 1 553 ? 14.977 -45.125 -30.219 1 76.56 553 ASN A C 1
ATOM 4327 O O . ASN A 1 553 ? 14.883 -45.531 -31.375 1 76.56 553 ASN A O 1
ATOM 4331 N N . SER A 1 554 ? 14.211 -44.312 -29.656 1 76.31 554 SER A N 1
ATOM 4332 C CA . SER A 1 554 ? 13 -43.844 -30.328 1 76.31 554 SER A CA 1
ATOM 4333 C C . SER A 1 554 ? 13.328 -42.969 -31.531 1 76.31 554 SER A C 1
ATOM 4335 O O . SER A 1 554 ? 14.32 -42.219 -31.531 1 76.31 554 SER A O 1
ATOM 4337 N N . ALA A 1 555 ? 12.5 -42.969 -32.625 1 73.44 555 ALA A N 1
ATOM 4338 C CA . ALA A 1 555 ? 12.688 -42.25 -33.875 1 73.44 555 ALA A CA 1
ATOM 4339 C C . ALA A 1 555 ? 12.531 -40.75 -33.688 1 73.44 555 ALA A C 1
ATOM 4341 O O . ALA A 1 555 ? 12.945 -39.969 -34.562 1 73.44 555 ALA A O 1
ATOM 4342 N N . PHE A 1 556 ? 12.031 -40.312 -32.469 1 76.94 556 PHE A N 1
ATOM 4343 C CA . PHE A 1 556 ? 11.773 -38.906 -32.25 1 76.94 556 PHE A CA 1
ATOM 4344 C C . PHE A 1 556 ? 13.047 -38.188 -31.844 1 76.94 556 PHE A C 1
ATOM 4346 O O . PHE A 1 556 ? 13.094 -36.938 -31.844 1 76.94 556 PHE A O 1
ATOM 4353 N N . LEU A 1 557 ? 14.031 -39 -31.641 1 83.44 557 LEU A N 1
ATOM 4354 C CA . LEU A 1 557 ? 15.281 -38.438 -31.172 1 83.44 557 LEU A CA 1
ATOM 4355 C C . LEU A 1 557 ? 16.203 -38.062 -32.344 1 83.44 557 LEU A C 1
ATOM 4357 O O . LEU A 1 557 ? 16.328 -38.844 -33.281 1 83.44 557 LEU A O 1
ATOM 4361 N N . SER A 1 558 ? 16.516 -36.844 -32.406 1 81.94 558 SER A N 1
ATOM 4362 C CA . SER A 1 558 ? 17.531 -36.406 -33.344 1 81.94 558 SER A CA 1
ATOM 4363 C C . SER A 1 558 ? 18.828 -36.062 -32.625 1 81.94 558 SER A C 1
ATOM 4365 O O . SER A 1 558 ? 18.828 -35.375 -31.594 1 81.94 558 SER A O 1
ATOM 4367 N N . THR A 1 559 ? 19.859 -36.656 -33 1 82.25 559 THR A N 1
ATOM 4368 C CA . THR A 1 559 ? 21.156 -36.469 -32.344 1 82.25 559 THR A CA 1
ATOM 4369 C C . THR A 1 559 ? 22.156 -35.875 -33.344 1 82.25 559 THR A C 1
ATOM 4371 O O . THR A 1 559 ? 22.141 -36.188 -34.531 1 82.25 559 THR A O 1
ATOM 4374 N N . LEU A 1 560 ? 22.969 -35 -32.75 1 73.38 560 LEU A N 1
ATOM 4375 C CA . LEU A 1 560 ? 24.062 -34.469 -33.562 1 73.38 560 LEU A CA 1
ATOM 4376 C C . LEU A 1 560 ? 25.109 -35.531 -33.875 1 73.38 560 LEU A C 1
ATOM 4378 O O . LEU A 1 560 ? 25.484 -36.312 -33 1 73.38 560 LEU A O 1
ATOM 4382 N N . MET B 1 1 ? -13.195 -15.445 22.703 1 77.62 1 MET B N 1
ATOM 4383 C CA . MET B 1 1 ? -12.266 -15.211 21.594 1 77.62 1 MET B CA 1
ATOM 4384 C C . MET B 1 1 ? -12.227 -16.406 20.656 1 77.62 1 MET B C 1
ATOM 4386 O O . MET B 1 1 ? -12.281 -17.547 21.094 1 77.62 1 MET B O 1
ATOM 4390 N N . LEU B 1 2 ? -12.344 -16.125 19.375 1 91.25 2 LEU B N 1
ATOM 4391 C CA . LEU B 1 2 ? -12.336 -17.203 18.406 1 91.25 2 LEU B CA 1
ATOM 4392 C C . LEU B 1 2 ? -11.062 -18.047 18.531 1 91.25 2 LEU B C 1
ATOM 4394 O O . LEU B 1 2 ? -9.977 -17.5 18.719 1 91.25 2 LEU B O 1
ATOM 4398 N N . GLN B 1 3 ? -11.203 -19.328 18.578 1 95.38 3 GLN B N 1
ATOM 4399 C CA . GLN B 1 3 ? -10.055 -20.219 18.578 1 95.38 3 GLN B CA 1
ATOM 4400 C C . GLN B 1 3 ? -9.562 -20.484 17.156 1 95.38 3 GLN B C 1
ATOM 4402 O O . GLN B 1 3 ? -9.859 -21.531 16.578 1 95.38 3 GLN B O 1
ATOM 4407 N N . THR B 1 4 ? -8.75 -19.609 16.688 1 98 4 THR B N 1
ATOM 4408 C CA . THR B 1 4 ? -8.211 -19.703 15.344 1 98 4 THR B CA 1
ATOM 4409 C C . THR B 1 4 ? -6.922 -20.516 15.336 1 98 4 THR B C 1
ATOM 4411 O O . THR B 1 4 ? -6.414 -20.891 16.391 1 98 4 THR B O 1
ATOM 4414 N N . ARG B 1 5 ? -6.484 -20.891 14.188 1 97 5 ARG B N 1
ATOM 4415 C CA . ARG B 1 5 ? -5.246 -21.656 14.031 1 97 5 ARG B CA 1
ATOM 4416 C C . ARG B 1 5 ? -4.051 -20.719 13.875 1 97 5 ARG B C 1
ATOM 4418 O O . ARG B 1 5 ? -3.971 -19.953 12.906 1 97 5 ARG B O 1
ATOM 4425 N N . VAL B 1 6 ? -3.15 -20.734 14.844 1 97.25 6 VAL B N 1
ATOM 4426 C CA . VAL B 1 6 ? -1.869 -20.047 14.766 1 97.25 6 VAL B CA 1
ATOM 4427 C C . VAL B 1 6 ? -0.732 -21.062 14.734 1 97.25 6 VAL B C 1
ATOM 4429 O O . VAL B 1 6 ? -0.637 -21.922 15.609 1 97.25 6 VAL B O 1
ATOM 4432 N N . ILE B 1 7 ? 0.05 -21.047 13.703 1 96.94 7 ILE B N 1
ATOM 4433 C CA . ILE B 1 7 ? 1.168 -21.969 13.539 1 96.94 7 ILE B CA 1
ATOM 4434 C C . ILE B 1 7 ? 2.482 -21.25 13.82 1 96.94 7 ILE B C 1
ATOM 4436 O O . ILE B 1 7 ? 2.76 -20.203 13.227 1 96.94 7 ILE B O 1
ATOM 4440 N N . PRO B 1 8 ? 3.254 -21.734 14.695 1 95.69 8 PRO B N 1
ATOM 4441 C CA . PRO B 1 8 ? 4.555 -21.094 14.914 1 95.69 8 PRO B CA 1
ATOM 4442 C C . PRO B 1 8 ? 5.449 -21.125 13.68 1 95.69 8 PRO B C 1
ATOM 4444 O O . PRO B 1 8 ? 5.422 -22.109 12.922 1 95.69 8 PRO B O 1
ATOM 4447 N N . PRO B 1 9 ? 6.234 -20.125 13.477 1 96.06 9 PRO B N 1
ATOM 4448 C CA . PRO B 1 9 ? 7.16 -20.141 12.344 1 96.06 9 PRO B CA 1
ATOM 4449 C C . PRO B 1 9 ? 8.172 -21.281 12.414 1 96.06 9 PRO B C 1
ATOM 4451 O O . PRO B 1 9 ? 8.484 -21.766 13.5 1 96.06 9 PRO B O 1
ATOM 4454 N N . ALA B 1 10 ? 8.641 -21.656 11.258 1 97.31 10 ALA B N 1
ATOM 4455 C CA . ALA B 1 10 ? 9.688 -22.672 11.188 1 97.31 10 ALA B CA 1
ATOM 4456 C C . ALA B 1 10 ? 10.961 -22.188 11.867 1 97.31 10 ALA B C 1
ATOM 4458 O O . ALA B 1 10 ? 11.156 -20.984 12.062 1 97.31 10 ALA B O 1
ATOM 4459 N N . GLU B 1 11 ? 11.766 -23.203 12.266 1 95.56 11 GLU B N 1
ATOM 4460 C CA . GLU B 1 11 ? 13.07 -22.844 12.812 1 95.56 11 GLU B CA 1
ATOM 4461 C C . GLU B 1 11 ? 13.875 -22 11.828 1 95.56 11 GLU B C 1
ATOM 4463 O O . GLU B 1 11 ? 13.977 -22.344 10.648 1 95.56 11 GLU B O 1
ATOM 4468 N N . GLY B 1 12 ? 14.32 -20.953 12.281 1 95.5 12 GLY B N 1
ATOM 4469 C CA . GLY B 1 12 ? 15.164 -20.109 11.445 1 95.5 12 GLY B CA 1
ATOM 4470 C C . GLY B 1 12 ? 14.383 -19.078 10.648 1 95.5 12 GLY B C 1
ATOM 4471 O O . GLY B 1 12 ? 14.969 -18.172 10.055 1 95.5 12 GLY B O 1
ATOM 4472 N N . ALA B 1 13 ? 13.062 -19.203 10.648 1 96.56 13 ALA B N 1
ATOM 4473 C CA . ALA B 1 13 ? 12.25 -18.266 9.875 1 96.56 13 ALA B CA 1
ATOM 4474 C C . ALA B 1 13 ? 12.422 -16.828 10.398 1 96.56 13 ALA B C 1
ATOM 4476 O O . ALA B 1 13 ? 12.383 -16.609 11.609 1 96.56 13 ALA B O 1
ATOM 4477 N N . TYR B 1 14 ? 12.727 -15.961 9.5 1 96.06 14 TYR B N 1
ATOM 4478 C CA . TYR B 1 14 ? 12.922 -14.555 9.828 1 96.06 14 TYR B CA 1
ATOM 4479 C C . TYR B 1 14 ? 11.586 -13.859 10.086 1 96.06 14 TYR B C 1
ATOM 4481 O O . TYR B 1 14 ? 10.742 -13.773 9.188 1 96.06 14 TYR B O 1
ATOM 4489 N N . ARG B 1 15 ? 11.383 -13.398 11.289 1 92.44 15 ARG B N 1
ATOM 4490 C CA . ARG B 1 15 ? 10.203 -12.594 11.594 1 92.44 15 ARG B CA 1
ATOM 4491 C C . ARG B 1 15 ? 10.398 -11.148 11.148 1 92.44 15 ARG B C 1
ATOM 4493 O O . ARG B 1 15 ? 11.016 -10.352 11.859 1 92.44 15 ARG B O 1
ATOM 4500 N N . TYR B 1 16 ? 9.852 -10.766 10.078 1 97.06 16 TYR B N 1
ATOM 4501 C CA . TYR B 1 16 ? 10.094 -9.5 9.383 1 97.06 16 TYR B CA 1
ATOM 4502 C C . TYR B 1 16 ? 9.422 -8.344 10.109 1 97.06 16 TYR B C 1
ATOM 4504 O O . TYR B 1 16 ? 8.211 -8.133 9.969 1 97.06 16 TYR B O 1
ATOM 4512 N N . PRO B 1 17 ? 10.172 -7.539 10.875 1 97.75 17 PRO B N 1
ATOM 4513 C CA . PRO B 1 17 ? 9.57 -6.375 11.523 1 97.75 17 PRO B CA 1
ATOM 4514 C C . PRO B 1 17 ? 9.336 -5.211 10.562 1 97.75 17 PRO B C 1
ATOM 4516 O O . PRO B 1 17 ? 10.18 -4.941 9.703 1 97.75 17 PRO B O 1
ATOM 4519 N N . LEU B 1 18 ? 8.219 -4.562 10.68 1 98.5 18 LEU B N 1
ATOM 4520 C CA . LEU B 1 18 ? 7.93 -3.369 9.891 1 98.5 18 LEU B CA 1
ATOM 4521 C C . LEU B 1 18 ? 8.664 -2.156 10.453 1 98.5 18 LEU B C 1
ATOM 4523 O O . LEU B 1 18 ? 8.141 -1.463 11.328 1 98.5 18 LEU B O 1
ATOM 4527 N N . LEU B 1 19 ? 9.836 -1.922 9.938 1 98.56 19 LEU B N 1
ATOM 4528 C CA . LEU B 1 19 ? 10.68 -0.817 10.383 1 98.56 19 LEU B CA 1
ATOM 4529 C C . LEU B 1 19 ? 10.883 0.198 9.258 1 98.56 19 LEU B C 1
ATOM 4531 O O . LEU B 1 19 ? 10.898 -0.165 8.078 1 98.56 19 LEU B O 1
ATOM 4535 N N . ILE B 1 20 ? 11.117 1.382 9.602 1 98.38 20 ILE B N 1
ATOM 4536 C CA . ILE B 1 20 ? 11.273 2.5 8.68 1 98.38 20 ILE B CA 1
ATOM 4537 C C . ILE B 1 20 ? 12.43 2.219 7.719 1 98.38 20 ILE B C 1
ATOM 4539 O O . ILE B 1 20 ? 12.391 2.617 6.551 1 98.38 20 ILE B O 1
ATOM 4543 N N . LYS B 1 21 ? 13.438 1.491 8.133 1 97.5 21 LYS B N 1
ATOM 4544 C CA . LYS B 1 21 ? 14.586 1.203 7.277 1 97.5 21 LYS B CA 1
ATOM 4545 C C . LYS B 1 21 ? 14.148 0.469 6.012 1 97.5 21 LYS B C 1
ATOM 4547 O O . LYS B 1 21 ? 14.797 0.589 4.969 1 97.5 21 LYS B O 1
ATOM 4552 N N . ARG B 1 22 ? 13.023 -0.263 6.133 1 96.62 22 ARG B N 1
ATOM 4553 C CA . ARG B 1 22 ? 12.531 -1.009 4.977 1 96.62 22 ARG B CA 1
ATOM 4554 C C . ARG B 1 22 ? 12.07 -0.065 3.873 1 96.62 22 ARG B C 1
ATOM 4556 O O . ARG B 1 22 ? 12.094 -0.425 2.693 1 96.62 22 ARG B O 1
ATOM 4563 N N . LEU B 1 23 ? 11.625 1.108 4.215 1 97.12 23 LEU B N 1
ATOM 4564 C CA . LEU B 1 23 ? 11.156 2.102 3.26 1 97.12 23 LEU B CA 1
ATOM 4565 C C . LEU B 1 23 ? 12.32 2.713 2.49 1 97.12 23 LEU B C 1
ATOM 4567 O O . LEU B 1 23 ? 12.164 3.115 1.335 1 97.12 23 LEU B O 1
ATOM 4571 N N . LEU B 1 24 ? 13.477 2.779 3.119 1 95.19 24 LEU B N 1
ATOM 4572 C CA . LEU B 1 24 ? 14.664 3.389 2.527 1 95.19 24 LEU B CA 1
ATOM 4573 C C . LEU B 1 24 ? 15.266 2.482 1.46 1 95.19 24 LEU B C 1
ATOM 4575 O O . LEU B 1 24 ? 15.93 2.959 0.537 1 95.19 24 LEU B O 1
ATOM 4579 N N . MET B 1 25 ? 14.93 1.218 1.453 1 89.56 25 MET B N 1
ATOM 4580 C CA . MET B 1 25 ? 15.594 0.206 0.633 1 89.56 25 MET B CA 1
ATOM 4581 C C . MET B 1 25 ? 15.156 0.322 -0.825 1 89.56 25 MET B C 1
ATOM 4583 O O . MET B 1 25 ? 15.945 0.05 -1.733 1 89.56 25 MET B O 1
ATOM 4587 N N . SER B 1 26 ? 14 0.751 -1.114 1 87.5 26 SER B N 1
ATOM 4588 C CA . SER B 1 26 ? 13.422 0.603 -2.445 1 87.5 26 SER B CA 1
ATOM 4589 C C . SER B 1 26 ? 13.773 1.789 -3.336 1 87.5 26 SER B C 1
ATOM 4591 O O . SER B 1 26 ? 13.93 1.636 -4.551 1 87.5 26 SER B O 1
ATOM 4593 N N . GLY B 1 27 ? 13.922 2.92 -2.811 1 86.12 27 GLY B N 1
ATOM 4594 C CA . GLY B 1 27 ? 14.094 4.117 -3.619 1 86.12 27 GLY B CA 1
ATOM 4595 C C . GLY B 1 27 ? 15.227 4.004 -4.621 1 86.12 27 GLY B C 1
ATOM 4596 O O . GLY B 1 27 ? 15.031 4.234 -5.812 1 86.12 27 GLY B O 1
ATOM 4597 N N . SER B 1 28 ? 16.312 3.531 -4.207 1 88 28 SER B N 1
ATOM 4598 C CA . SER B 1 28 ? 17.5 3.453 -5.059 1 88 28 SER B CA 1
ATOM 4599 C C . SER B 1 28 ? 17.344 2.375 -6.125 1 88 28 SER B C 1
ATOM 4601 O O . SER B 1 28 ? 17.953 2.453 -7.188 1 88 28 SER B O 1
ATOM 4603 N N . ARG B 1 29 ? 16.484 1.426 -5.875 1 89.81 29 ARG B N 1
ATOM 4604 C CA . ARG B 1 29 ? 16.266 0.344 -6.828 1 89.81 29 ARG B CA 1
ATOM 4605 C C . ARG B 1 29 ? 15.422 0.818 -8.008 1 89.81 29 ARG B C 1
ATOM 4607 O O . ARG B 1 29 ? 15.672 0.424 -9.148 1 89.81 29 ARG B O 1
ATOM 4614 N N . TYR B 1 30 ? 14.492 1.645 -7.73 1 89.31 30 TYR B N 1
ATOM 4615 C CA . TYR B 1 30 ? 13.594 2.104 -8.789 1 89.31 30 TYR B CA 1
ATOM 4616 C C . TYR B 1 30 ? 14.258 3.184 -9.633 1 89.31 30 TYR B C 1
ATOM 4618 O O . TYR B 1 30 ? 14.133 3.18 -10.859 1 89.31 30 TYR B O 1
ATOM 4626 N N . GLU B 1 31 ? 14.891 4.117 -8.914 1 90.44 31 GLU B N 1
ATOM 4627 C CA . GLU B 1 31 ? 15.516 5.23 -9.625 1 90.44 31 GLU B CA 1
ATOM 4628 C C . GLU B 1 31 ? 16.797 5.676 -8.93 1 90.44 31 GLU B C 1
ATOM 4630 O O . GLU B 1 31 ? 16.781 6.59 -8.102 1 90.44 31 GLU B O 1
ATOM 4635 N N . LYS B 1 32 ? 17.906 5.27 -9.352 1 84.12 32 LYS B N 1
ATOM 4636 C CA . LYS B 1 32 ? 19.172 5.566 -8.688 1 84.12 32 LYS B CA 1
ATOM 4637 C C . LYS B 1 32 ? 19.625 6.988 -8.992 1 84.12 32 LYS B C 1
ATOM 4639 O O . LYS B 1 32 ? 20.328 7.605 -8.18 1 84.12 32 LYS B O 1
ATOM 4644 N N . THR B 1 33 ? 19.172 7.539 -10.078 1 88.88 33 THR B N 1
ATOM 4645 C CA . THR B 1 33 ? 19.734 8.812 -10.516 1 88.88 33 THR B CA 1
ATOM 4646 C C . THR B 1 33 ? 18.781 9.961 -10.172 1 88.88 33 THR B C 1
ATOM 4648 O O . THR B 1 33 ? 19.109 11.133 -10.375 1 88.88 33 THR B O 1
ATOM 4651 N N . ARG B 1 34 ? 17.656 9.586 -9.672 1 94.06 34 ARG B N 1
ATOM 4652 C CA . ARG B 1 34 ? 16.75 10.656 -9.281 1 94.06 34 ARG B CA 1
ATOM 4653 C C . ARG B 1 34 ? 17.297 11.438 -8.094 1 94.06 34 ARG B C 1
ATOM 4655 O O . ARG B 1 34 ? 18.078 10.906 -7.309 1 94.06 34 ARG B O 1
ATOM 4662 N N . GLU B 1 35 ? 16.828 12.688 -7.98 1 97.06 35 GLU B N 1
ATOM 4663 C CA . GLU B 1 35 ? 17.562 13.594 -7.102 1 97.06 35 GLU B CA 1
ATOM 4664 C C . GLU B 1 35 ? 16.719 13.984 -5.891 1 97.06 35 GLU B C 1
ATOM 4666 O O . GLU B 1 35 ? 15.492 14.055 -5.977 1 97.06 35 GLU B O 1
ATOM 4671 N N . ILE B 1 36 ? 17.406 14.164 -4.812 1 98.31 36 ILE B N 1
ATOM 4672 C CA . ILE B 1 36 ? 16.969 14.961 -3.672 1 98.31 36 ILE B CA 1
ATOM 4673 C C . ILE B 1 36 ? 17.547 16.375 -3.771 1 98.31 36 ILE B C 1
ATOM 4675 O O . ILE B 1 36 ? 18.766 16.547 -3.838 1 98.31 36 ILE B O 1
ATOM 4679 N N . VAL B 1 37 ? 16.656 17.312 -3.852 1 98.75 37 VAL B N 1
ATOM 4680 C CA . VAL B 1 37 ? 17.047 18.703 -4.062 1 98.75 37 VAL B CA 1
ATOM 4681 C C . VAL B 1 37 ? 16.688 19.547 -2.836 1 98.75 37 VAL B C 1
ATOM 4683 O O . VAL B 1 37 ? 15.602 19.391 -2.273 1 98.75 37 VAL B O 1
ATOM 4686 N N . TYR B 1 38 ? 17.656 20.328 -2.314 1 98.69 38 TYR B N 1
ATOM 4687 C CA . TYR B 1 38 ? 17.391 21.344 -1.291 1 98.69 38 TYR B CA 1
ATOM 4688 C C . TYR B 1 38 ? 17.672 22.734 -1.812 1 98.69 38 TYR B C 1
ATOM 4690 O O . TYR B 1 38 ? 18.828 23.125 -1.954 1 98.69 38 TYR B O 1
ATOM 4698 N N . ARG B 1 39 ? 16.5 23.438 -2.025 1 97.75 39 ARG B N 1
ATOM 4699 C CA . ARG B 1 39 ? 16.594 24.797 -2.547 1 97.75 39 ARG B CA 1
ATOM 4700 C C . ARG B 1 39 ? 17.516 24.859 -3.756 1 97.75 39 ARG B C 1
ATOM 4702 O O . ARG B 1 39 ? 17.297 24.188 -4.754 1 97.75 39 ARG B O 1
ATOM 4709 N N . ASP B 1 40 ? 18.328 25.844 -3.879 1 96.38 40 ASP B N 1
ATOM 4710 C CA . ASP B 1 40 ? 19.359 25.953 -4.914 1 96.38 40 ASP B CA 1
ATOM 4711 C C . ASP B 1 40 ? 20.75 25.641 -4.344 1 96.38 40 ASP B C 1
ATOM 4713 O O . ASP B 1 40 ? 21.75 26.062 -4.91 1 96.38 40 ASP B O 1
ATOM 4717 N N . LYS B 1 41 ? 20.766 24.828 -3.285 1 96.44 41 LYS B N 1
ATOM 4718 C CA . LYS B 1 41 ? 22 24.672 -2.527 1 96.44 41 LYS B CA 1
ATOM 4719 C C . LYS B 1 41 ? 22.578 23.281 -2.697 1 96.44 41 LYS B C 1
ATOM 4721 O O . LYS B 1 41 ? 23.812 23.109 -2.744 1 96.44 41 LYS B O 1
ATOM 4726 N N . VAL B 1 42 ? 21.75 22.281 -2.619 1 97.19 42 VAL B N 1
ATOM 4727 C CA . VAL B 1 42 ? 22.219 20.906 -2.582 1 97.19 42 VAL B CA 1
ATOM 4728 C C . VAL B 1 42 ? 21.422 20.062 -3.566 1 97.19 42 VAL B C 1
ATOM 4730 O O . VAL B 1 42 ? 20.219 20.281 -3.754 1 97.19 42 VAL B O 1
ATOM 4733 N N . ARG B 1 43 ? 22.016 19.172 -4.301 1 97.88 43 ARG B N 1
ATOM 4734 C CA . ARG B 1 43 ? 21.422 18.109 -5.121 1 97.88 43 ARG B CA 1
ATOM 4735 C C . ARG B 1 43 ? 22.25 16.828 -5.035 1 97.88 43 ARG B C 1
ATOM 4737 O O . ARG B 1 43 ? 23.469 16.859 -5.176 1 97.88 43 ARG B O 1
ATOM 4744 N N . TYR B 1 44 ? 21.594 15.742 -4.742 1 97.75 44 TYR B N 1
ATOM 4745 C CA . TYR B 1 44 ? 22.297 14.469 -4.734 1 97.75 44 TYR B CA 1
ATOM 4746 C C . TYR B 1 44 ? 21.359 13.312 -5.027 1 97.75 44 TYR B C 1
ATOM 4748 O O . TYR B 1 44 ? 20.141 13.492 -5.074 1 97.75 44 TYR B O 1
ATOM 4756 N N . SER B 1 45 ? 21.844 12.141 -5.254 1 96.06 45 SER B N 1
ATOM 4757 C CA . SER B 1 45 ? 21.078 10.977 -5.684 1 96.06 45 SER B CA 1
ATOM 4758 C C . SER B 1 45 ? 20.672 10.117 -4.496 1 96.06 45 SER B C 1
ATOM 4760 O O . SER B 1 45 ? 21.094 10.367 -3.365 1 96.06 45 SER B O 1
ATOM 4762 N N . TYR B 1 46 ? 19.891 9.094 -4.75 1 95.88 46 TYR B N 1
ATOM 4763 C CA . TYR B 1 46 ? 19.375 8.203 -3.721 1 95.88 46 TYR B CA 1
ATOM 4764 C C . TYR B 1 46 ? 20.5 7.375 -3.109 1 95.88 46 TYR B C 1
ATOM 4766 O O . TYR B 1 46 ? 20.531 7.145 -1.897 1 95.88 46 TYR B O 1
ATOM 4774 N N . PRO B 1 47 ? 21.5 6.898 -3.896 1 94.38 47 PRO B N 1
ATOM 4775 C CA . PRO B 1 47 ? 22.625 6.242 -3.24 1 94.38 47 PRO B CA 1
ATOM 4776 C C . PRO B 1 47 ? 23.344 7.152 -2.242 1 94.38 47 PRO B C 1
ATOM 4778 O O . PRO B 1 47 ? 23.734 6.707 -1.158 1 94.38 47 PRO B O 1
ATOM 4781 N N . THR B 1 48 ? 23.453 8.438 -2.631 1 97.19 48 THR B N 1
ATOM 4782 C CA . THR B 1 48 ? 24.047 9.398 -1.715 1 97.19 48 THR B CA 1
ATOM 4783 C C . THR B 1 48 ? 23.172 9.586 -0.48 1 97.19 48 THR B C 1
ATOM 4785 O O . THR B 1 48 ? 23.688 9.734 0.633 1 97.19 48 THR B O 1
ATOM 4788 N N . LEU B 1 49 ? 21.859 9.602 -0.62 1 97.69 49 LEU B N 1
ATOM 4789 C CA . LEU B 1 49 ? 20.953 9.68 0.524 1 97.69 49 LEU B CA 1
ATOM 4790 C C . LEU B 1 49 ? 21.219 8.547 1.506 1 97.69 49 LEU B C 1
ATOM 4792 O O . LEU B 1 49 ? 21.328 8.773 2.713 1 97.69 49 LEU B O 1
ATOM 4796 N N . ALA B 1 50 ? 21.328 7.371 0.965 1 96.25 50 ALA B N 1
ATOM 4797 C CA . ALA B 1 50 ? 21.562 6.203 1.812 1 96.25 50 ALA B CA 1
ATOM 4798 C C . ALA B 1 50 ? 22.875 6.336 2.572 1 96.25 50 ALA B C 1
ATOM 4800 O O . ALA B 1 50 ? 22.953 6.016 3.76 1 96.25 50 ALA B O 1
ATOM 4801 N N . GLU B 1 51 ? 23.922 6.809 1.903 1 97.56 51 GLU B N 1
ATOM 4802 C CA . GLU B 1 51 ? 25.219 7.027 2.537 1 97.56 51 GLU B CA 1
ATOM 4803 C C . GLU B 1 51 ? 25.125 8.078 3.641 1 97.56 51 GLU B C 1
ATOM 4805 O O . GLU B 1 51 ? 25.688 7.898 4.719 1 97.56 51 GLU B O 1
ATOM 4810 N N . ARG B 1 52 ? 24.5 9.133 3.344 1 98.69 52 ARG B N 1
ATOM 4811 C CA . ARG B 1 52 ? 24.391 10.234 4.301 1 98.69 52 ARG B CA 1
ATOM 4812 C C . ARG B 1 52 ? 23.594 9.812 5.531 1 98.69 52 ARG B C 1
ATOM 4814 O O . ARG B 1 52 ? 23.922 10.219 6.652 1 98.69 52 ARG B O 1
ATOM 4821 N N . VAL B 1 53 ? 22.531 8.992 5.344 1 98.69 53 VAL B N 1
ATOM 4822 C CA . VAL B 1 53 ? 21.766 8.445 6.461 1 98.69 53 VAL B CA 1
ATOM 4823 C C . VAL B 1 53 ? 22.688 7.598 7.348 1 98.69 53 VAL B C 1
ATOM 4825 O O . VAL B 1 53 ? 22.641 7.707 8.57 1 98.69 53 VAL B O 1
ATOM 4828 N N . ALA B 1 54 ? 23.5 6.797 6.715 1 98.75 54 ALA B N 1
ATOM 4829 C CA . ALA B 1 54 ? 24.453 5.973 7.457 1 98.75 54 ALA B CA 1
ATOM 4830 C C . ALA B 1 54 ? 25.469 6.84 8.195 1 98.75 54 ALA B C 1
ATOM 4832 O O . ALA B 1 54 ? 25.812 6.57 9.352 1 98.75 54 ALA B O 1
ATOM 4833 N N . ARG B 1 55 ? 26.031 7.863 7.523 1 98.88 55 ARG B N 1
ATOM 4834 C CA . ARG B 1 55 ? 27 8.781 8.133 1 98.88 55 ARG B CA 1
ATOM 4835 C C . ARG B 1 55 ? 26.391 9.484 9.344 1 98.88 55 ARG B C 1
ATOM 4837 O O . ARG B 1 55 ? 27.031 9.625 10.375 1 98.88 55 ARG B O 1
ATOM 4844 N N . LEU B 1 56 ? 25.141 9.906 9.18 1 98.94 56 LEU B N 1
ATOM 4845 C CA . LEU B 1 56 ? 24.453 10.57 10.289 1 98.94 56 LEU B CA 1
ATOM 4846 C C . LEU B 1 56 ? 24.281 9.609 11.469 1 98.94 56 LEU B C 1
ATOM 4848 O O . LEU B 1 56 ? 24.438 10.008 12.625 1 98.94 56 LEU B O 1
ATOM 4852 N N . ALA B 1 57 ? 23.859 8.375 11.172 1 98.88 57 ALA B N 1
ATOM 4853 C CA . ALA B 1 57 ? 23.734 7.375 12.227 1 98.88 57 ALA B CA 1
ATOM 4854 C C . ALA B 1 57 ? 25.047 7.227 13 1 98.88 57 ALA B C 1
ATOM 4856 O O . ALA B 1 57 ? 25.047 7.141 14.227 1 98.88 57 ALA B O 1
ATOM 4857 N N . ASN B 1 58 ? 26.188 7.16 12.289 1 98.88 58 ASN B N 1
ATOM 4858 C CA . ASN B 1 58 ? 27.5 7.09 12.922 1 98.88 58 ASN B CA 1
ATOM 4859 C C . ASN B 1 58 ? 27.766 8.32 13.781 1 98.88 58 ASN B C 1
ATOM 4861 O O . ASN B 1 58 ? 28.266 8.195 14.906 1 98.88 58 ASN B O 1
ATOM 4865 N N . VAL B 1 59 ? 27.453 9.492 13.258 1 98.88 59 VAL B N 1
ATOM 4866 C CA . VAL B 1 59 ? 27.672 10.742 13.977 1 98.88 59 VAL B CA 1
ATOM 4867 C C . VAL B 1 59 ? 26.875 10.734 15.281 1 98.88 59 VAL B C 1
ATOM 4869 O O . VAL B 1 59 ? 27.406 11.055 16.344 1 98.88 59 VAL B O 1
ATOM 4872 N N . LEU B 1 60 ? 25.609 10.375 15.227 1 98.88 60 LEU B N 1
ATOM 4873 C CA . LEU B 1 60 ? 24.734 10.367 16.391 1 98.88 60 LEU B CA 1
ATOM 4874 C C . LEU B 1 60 ? 25.203 9.336 17.422 1 98.88 60 LEU B C 1
ATOM 4876 O O . LEU B 1 60 ? 25.219 9.617 18.609 1 98.88 60 LEU B O 1
ATOM 4880 N N . THR B 1 61 ? 25.562 8.148 16.906 1 98.5 61 THR B N 1
ATOM 4881 C CA . THR B 1 61 ? 26.062 7.102 17.797 1 98.5 61 THR B CA 1
ATOM 4882 C C . THR B 1 61 ? 27.328 7.547 18.5 1 98.5 61 THR B C 1
ATOM 4884 O O . THR B 1 61 ? 27.469 7.355 19.719 1 98.5 61 THR B O 1
ATOM 4887 N N . GLN B 1 62 ? 28.266 8.133 17.812 1 98.19 62 GLN B N 1
ATOM 4888 C CA . GLN B 1 62 ? 29.516 8.625 18.375 1 98.19 62 GLN B CA 1
ATOM 4889 C C . GLN B 1 62 ? 29.266 9.734 19.391 1 98.19 62 GLN B C 1
ATOM 4891 O O . GLN B 1 62 ? 30 9.859 20.375 1 98.19 62 GLN B O 1
ATOM 4896 N N . ALA B 1 63 ? 28.219 10.469 19.141 1 98.25 63 ALA B N 1
ATOM 4897 C CA . ALA B 1 63 ? 27.875 11.57 20.031 1 98.25 63 ALA B CA 1
ATOM 4898 C C . ALA B 1 63 ? 27.172 11.062 21.281 1 98.25 63 ALA B C 1
ATOM 4900 O O . ALA B 1 63 ? 26.906 11.828 22.219 1 98.25 63 ALA B O 1
ATOM 4901 N N . GLY B 1 64 ? 26.797 9.773 21.266 1 97.88 64 GLY B N 1
ATOM 4902 C CA . GLY B 1 64 ? 26.266 9.188 22.484 1 97.88 64 GLY B CA 1
ATOM 4903 C C . GLY B 1 64 ? 24.781 8.867 22.406 1 97.88 64 GLY B C 1
ATOM 4904 O O . GLY B 1 64 ? 24.188 8.406 23.391 1 97.88 64 GLY B O 1
ATOM 4905 N N . VAL B 1 65 ? 24.141 9.078 21.297 1 98.5 65 VAL B N 1
ATOM 4906 C CA . VAL B 1 65 ? 22.719 8.758 21.141 1 98.5 65 VAL B CA 1
ATOM 4907 C C . VAL B 1 65 ? 22.531 7.246 21.172 1 98.5 65 VAL B C 1
ATOM 4909 O O . VAL B 1 65 ? 23.25 6.508 20.484 1 98.5 65 VAL B O 1
ATOM 4912 N N . LYS B 1 66 ? 21.562 6.812 21.922 1 97.88 66 LYS B N 1
ATOM 4913 C CA . LYS B 1 66 ? 21.234 5.395 22.047 1 97.88 66 LYS B CA 1
ATOM 4914 C C . LYS B 1 66 ? 19.797 5.129 21.641 1 97.88 66 LYS B C 1
ATOM 4916 O O . LYS B 1 66 ? 18.984 6.059 21.578 1 97.88 66 LYS B O 1
ATOM 4921 N N . ALA B 1 67 ? 19.547 3.816 21.391 1 98.25 67 ALA B N 1
ATOM 4922 C CA . ALA B 1 67 ? 18.156 3.408 21.203 1 98.25 67 ALA B CA 1
ATOM 4923 C C . ALA B 1 67 ? 17.297 3.82 22.391 1 98.25 67 ALA B C 1
ATOM 4925 O O . ALA B 1 67 ? 17.719 3.697 23.547 1 98.25 67 ALA B O 1
ATOM 4926 N N . GLY B 1 68 ? 16.156 4.367 22.078 1 98.12 68 GLY B N 1
ATOM 4927 C CA . GLY B 1 68 ? 15.266 4.809 23.125 1 98.12 68 GLY B CA 1
ATOM 4928 C C . GLY B 1 68 ? 15.391 6.285 23.438 1 98.12 68 GLY B C 1
ATOM 4929 O O . GLY B 1 68 ? 14.477 6.883 24.016 1 98.12 68 GLY B O 1
ATOM 4930 N N . ASP B 1 69 ? 16.5 6.914 23.094 1 98.56 69 ASP B N 1
ATOM 4931 C CA . ASP B 1 69 ? 16.688 8.344 23.312 1 98.56 69 ASP B CA 1
ATOM 4932 C C . ASP B 1 69 ? 15.789 9.164 22.391 1 98.56 69 ASP B C 1
ATOM 4934 O O . ASP B 1 69 ? 15.438 8.719 21.297 1 98.56 69 ASP B O 1
ATOM 4938 N N . THR B 1 70 ? 15.375 10.297 22.875 1 98.81 70 THR B N 1
ATOM 4939 C CA . THR B 1 70 ? 14.672 11.242 22.016 1 98.81 70 THR B CA 1
ATOM 4940 C C . THR B 1 70 ? 15.641 12.273 21.438 1 98.81 70 THR B C 1
ATOM 4942 O O . THR B 1 70 ? 16.391 12.906 22.188 1 98.81 70 THR B O 1
ATOM 4945 N N . VAL B 1 71 ? 15.68 12.375 20.156 1 98.94 71 VAL B N 1
ATOM 4946 C CA . VAL B 1 71 ? 16.516 13.32 19.422 1 98.94 71 VAL B CA 1
ATOM 4947 C C . VAL B 1 71 ? 15.633 14.391 18.781 1 98.94 71 VAL B C 1
ATOM 4949 O O . VAL B 1 71 ? 14.781 14.078 17.938 1 98.94 71 VAL B O 1
ATOM 4952 N N . ALA B 1 72 ? 15.836 15.648 19.141 1 98.88 72 ALA B N 1
ATOM 4953 C CA . ALA B 1 72 ? 15.016 16.75 18.641 1 98.88 72 ALA B CA 1
ATOM 4954 C C . ALA B 1 72 ? 15.656 17.391 17.406 1 98.88 72 ALA B C 1
ATOM 4956 O O . ALA B 1 72 ? 16.891 17.484 17.328 1 98.88 72 ALA B O 1
ATOM 4957 N N . VAL B 1 73 ? 14.812 17.812 16.5 1 98.81 73 VAL B N 1
ATOM 4958 C CA . VAL B 1 73 ? 15.289 18.438 15.273 1 98.81 73 VAL B CA 1
ATOM 4959 C C . VAL B 1 73 ? 14.602 19.797 15.086 1 98.81 73 VAL B C 1
ATOM 4961 O O . VAL B 1 73 ? 13.375 19.875 15.031 1 98.81 73 VAL B O 1
ATOM 4964 N N . MET B 1 74 ? 15.367 20.844 15.094 1 98.38 74 MET B N 1
ATOM 4965 C CA . MET B 1 74 ? 14.922 22.203 14.789 1 98.38 74 MET B CA 1
ATOM 4966 C C . MET B 1 74 ? 15.461 22.656 13.438 1 98.38 74 MET B C 1
ATOM 4968 O O . MET B 1 74 ? 16.516 23.297 13.375 1 98.38 74 MET B O 1
ATOM 4972 N N . ASP B 1 75 ? 14.758 22.375 12.414 1 98 75 ASP B N 1
ATOM 4973 C CA . ASP B 1 75 ? 15.164 22.734 11.055 1 98 75 ASP B CA 1
ATOM 4974 C C . ASP B 1 75 ? 13.953 23.125 10.203 1 98 75 ASP B C 1
ATOM 4976 O O . ASP B 1 75 ? 12.812 23 10.641 1 98 75 ASP B O 1
ATOM 4980 N N . TRP B 1 76 ? 14.25 23.797 9.055 1 96.31 76 TRP B N 1
ATOM 4981 C CA . TRP B 1 76 ? 13.258 23.969 7.996 1 96.31 76 TRP B CA 1
ATOM 4982 C C . TRP B 1 76 ? 13.117 22.688 7.18 1 96.31 76 TRP B C 1
ATOM 4984 O O . TRP B 1 76 ? 13.742 21.672 7.5 1 96.31 76 TRP B O 1
ATOM 4994 N N . ASP B 1 77 ? 12.242 22.703 6.141 1 97.31 77 ASP B N 1
ATOM 4995 C CA . ASP B 1 77 ? 12.078 21.547 5.258 1 97.31 77 ASP B CA 1
ATOM 4996 C C . ASP B 1 77 ? 13.297 21.359 4.363 1 97.31 77 ASP B C 1
ATOM 4998 O O . ASP B 1 77 ? 13.336 21.875 3.238 1 97.31 77 ASP B O 1
ATOM 5002 N N . SER B 1 78 ? 14.25 20.562 4.805 1 98.31 78 SER B N 1
ATOM 5003 C CA . SER B 1 78 ? 15.547 20.422 4.145 1 98.31 78 SER B CA 1
ATOM 5004 C C . SER B 1 78 ? 15.891 18.969 3.891 1 98.31 78 SER B C 1
ATOM 5006 O O . SER B 1 78 ? 15.203 18.062 4.379 1 98.31 78 SER B O 1
ATOM 5008 N N . HIS B 1 79 ? 16.969 18.766 3.086 1 98.5 79 HIS B N 1
ATOM 5009 C CA . HIS B 1 79 ? 17.5 17.422 2.875 1 98.5 79 HIS B CA 1
ATOM 5010 C C . HIS B 1 79 ? 17.984 16.812 4.188 1 98.5 79 HIS B C 1
ATOM 5012 O O . HIS B 1 79 ? 17.875 15.594 4.383 1 98.5 79 HIS B O 1
ATOM 5018 N N . ARG B 1 80 ? 18.484 17.703 5.121 1 98.69 80 ARG B N 1
ATOM 5019 C CA . ARG B 1 80 ? 18.953 17.219 6.418 1 98.69 80 ARG B CA 1
ATOM 5020 C C . ARG B 1 80 ? 17.781 16.656 7.238 1 98.69 80 ARG B C 1
ATOM 5022 O O . ARG B 1 80 ? 17.938 15.641 7.922 1 98.69 80 ARG B O 1
ATOM 5029 N N . TYR B 1 81 ? 16.672 17.438 7.156 1 98.75 81 TYR B N 1
ATOM 5030 C CA . TYR B 1 81 ? 15.484 16.969 7.867 1 98.75 81 TYR B CA 1
ATOM 5031 C C . TYR B 1 81 ? 15.062 15.586 7.371 1 98.75 81 TYR B C 1
ATOM 5033 O O . TYR B 1 81 ? 14.727 14.711 8.164 1 98.75 81 TYR B O 1
ATOM 5041 N N . LEU B 1 82 ? 15.062 15.359 6.043 1 98.75 82 LEU B N 1
ATOM 5042 C CA . LEU B 1 82 ? 14.758 14.062 5.453 1 98.75 82 LEU B CA 1
ATOM 5043 C C . LEU B 1 82 ? 15.695 12.984 5.992 1 98.75 82 LEU B C 1
ATOM 5045 O O . LEU B 1 82 ? 15.25 11.898 6.367 1 98.75 82 LEU B O 1
ATOM 5049 N N . GLU B 1 83 ? 16.969 13.258 6.059 1 98.88 83 GLU B N 1
ATOM 5050 C CA . GLU B 1 83 ? 17.969 12.328 6.57 1 98.88 83 GLU B CA 1
ATOM 5051 C C . GLU B 1 83 ? 17.703 11.969 8.031 1 98.88 83 GLU B C 1
ATOM 5053 O O . GLU B 1 83 ? 17.797 10.805 8.422 1 98.88 83 GLU B O 1
ATOM 5058 N N . CYS B 1 84 ? 17.266 12.953 8.797 1 98.88 84 CYS B N 1
ATOM 5059 C CA . CYS B 1 84 ? 16.938 12.742 10.203 1 98.88 84 CYS B CA 1
ATOM 5060 C C . CYS B 1 84 ? 15.727 11.836 10.352 1 98.88 84 CYS B C 1
ATOM 5062 O O . CYS B 1 84 ? 15.664 11.016 11.273 1 98.88 84 CYS B O 1
ATOM 5064 N N . MET B 1 85 ? 14.75 12 9.445 1 98.69 85 MET B N 1
ATOM 5065 C CA . MET B 1 85 ? 13.531 11.203 9.5 1 98.69 85 MET B CA 1
ATOM 5066 C C . MET B 1 85 ? 13.844 9.719 9.336 1 98.69 85 MET B C 1
ATOM 5068 O O . MET B 1 85 ? 13.039 8.867 9.719 1 98.69 85 MET B O 1
ATOM 5072 N N . PHE B 1 86 ? 14.984 9.391 8.766 1 98.75 86 PHE B N 1
ATOM 5073 C CA . PHE B 1 86 ? 15.383 8 8.57 1 98.75 86 PHE B CA 1
ATOM 5074 C C . PHE B 1 86 ? 16.422 7.578 9.602 1 98.75 86 PHE B C 1
ATOM 5076 O O . PHE B 1 86 ? 16.188 6.645 10.375 1 98.75 86 PHE B O 1
ATOM 5083 N N . ALA B 1 87 ? 17.5 8.289 9.773 1 98.88 87 ALA B N 1
ATOM 5084 C CA . ALA B 1 87 ? 18.641 7.883 10.594 1 98.88 87 ALA B CA 1
ATOM 5085 C C . ALA B 1 87 ? 18.234 7.734 12.055 1 98.88 87 ALA B C 1
ATOM 5087 O O . ALA B 1 87 ? 18.562 6.727 12.695 1 98.88 87 ALA B O 1
ATOM 5088 N N . ILE B 1 88 ? 17.531 8.688 12.602 1 98.88 88 ILE B N 1
ATOM 5089 C CA . ILE B 1 88 ? 17.234 8.727 14.031 1 98.88 88 ILE B CA 1
ATOM 5090 C C . ILE B 1 88 ? 16.359 7.547 14.414 1 98.88 88 ILE B C 1
ATOM 5092 O O . ILE B 1 88 ? 16.734 6.73 15.258 1 98.88 88 ILE B O 1
ATOM 5096 N N . PRO B 1 89 ? 15.203 7.406 13.742 1 98.81 89 PRO B N 1
ATOM 5097 C CA . PRO B 1 89 ? 14.391 6.246 14.117 1 98.81 89 PRO B CA 1
ATOM 5098 C C . PRO B 1 89 ? 15.078 4.918 13.805 1 98.81 89 PRO B C 1
ATOM 5100 O O . PRO B 1 89 ? 14.898 3.941 14.539 1 98.81 89 PRO B O 1
ATOM 5103 N N . MET B 1 90 ? 15.836 4.852 12.727 1 98.62 90 MET B N 1
ATOM 5104 C CA . MET B 1 90 ? 16.469 3.596 12.336 1 98.62 90 MET B CA 1
ATOM 5105 C C . MET B 1 90 ? 17.516 3.172 13.367 1 98.62 90 MET B C 1
ATOM 5107 O O . MET B 1 90 ? 17.859 1.992 13.461 1 98.62 90 MET B O 1
ATOM 5111 N N . LEU B 1 91 ? 17.969 4.055 14.203 1 98.25 91 LEU B N 1
ATOM 5112 C CA . LEU B 1 91 ? 18.875 3.771 15.32 1 98.25 91 LEU B CA 1
ATOM 5113 C C . LEU B 1 91 ? 18.094 3.201 16.5 1 98.25 91 LEU B C 1
ATOM 5115 O O . LEU B 1 91 ? 18.703 2.738 17.484 1 98.25 91 LEU B O 1
ATOM 5119 N N . GLY B 1 92 ? 16.812 3.229 16.406 1 98.62 92 GLY B N 1
ATOM 5120 C CA . GLY B 1 92 ? 15.969 2.865 17.531 1 98.62 92 GLY B CA 1
ATOM 5121 C C . GLY B 1 92 ? 15.648 4.039 18.438 1 98.62 92 GLY B C 1
ATOM 5122 O O . GLY B 1 92 ? 15.023 3.865 19.484 1 98.62 92 GLY B O 1
ATOM 5123 N N . ALA B 1 93 ? 16.094 5.211 18.078 1 98.81 93 ALA B N 1
ATOM 5124 C CA . ALA B 1 93 ? 15.789 6.438 18.812 1 98.81 93 ALA B CA 1
ATOM 5125 C C . ALA B 1 93 ? 14.477 7.055 18.344 1 98.81 93 ALA B C 1
ATOM 5127 O O . ALA B 1 93 ? 13.859 6.562 17.391 1 98.81 93 ALA B O 1
ATOM 5128 N N . VAL B 1 94 ? 13.984 8.062 19.062 1 98.88 94 VAL B N 1
ATOM 5129 C CA . VAL B 1 94 ? 12.734 8.75 18.75 1 98.88 94 VAL B CA 1
ATOM 5130 C C . VAL B 1 94 ? 13.031 10.148 18.219 1 98.88 94 VAL B C 1
ATOM 5132 O O . VAL B 1 94 ? 13.727 10.93 18.875 1 98.88 94 VAL B O 1
ATOM 5135 N N . ILE B 1 95 ? 12.609 10.445 17.078 1 98.88 95 ILE B N 1
ATOM 5136 C CA . ILE B 1 95 ? 12.773 11.805 16.578 1 98.88 95 ILE B CA 1
ATOM 5137 C C . ILE B 1 95 ? 11.664 12.703 17.109 1 98.88 95 ILE B C 1
ATOM 5139 O O . ILE B 1 95 ? 10.477 12.359 17 1 98.88 95 ILE B O 1
ATOM 5143 N N . HIS B 1 96 ? 11.977 13.734 17.766 1 98.81 96 HIS B N 1
ATOM 5144 C CA . HIS B 1 96 ? 11.062 14.789 18.172 1 98.81 96 HIS B CA 1
ATOM 5145 C C . HIS B 1 96 ? 11.117 15.977 17.203 1 98.81 96 HIS B C 1
ATOM 5147 O O . HIS B 1 96 ? 12.109 16.703 17.172 1 98.81 96 HIS B O 1
ATOM 5153 N N . THR B 1 97 ? 10.094 16.141 16.391 1 97.94 97 THR B N 1
ATOM 5154 C CA . THR B 1 97 ? 10.055 17.234 15.422 1 97.94 97 THR B CA 1
ATOM 5155 C C . THR B 1 97 ? 9.547 18.516 16.062 1 97.94 97 THR B C 1
ATOM 5157 O O . THR B 1 97 ? 8.352 18.656 16.328 1 97.94 97 THR B O 1
ATOM 5160 N N . ILE B 1 98 ? 10.414 19.469 16.203 1 97.06 98 ILE B N 1
ATOM 5161 C CA . ILE B 1 98 ? 10.102 20.688 16.938 1 97.06 98 ILE B CA 1
ATOM 5162 C C . ILE B 1 98 ? 9.414 21.688 16 1 97.06 98 ILE B C 1
ATOM 5164 O O . ILE B 1 98 ? 9.906 21.969 14.914 1 97.06 98 ILE B O 1
ATOM 5168 N N . ASN B 1 99 ? 8.266 22.141 16.422 1 93.75 99 ASN B N 1
ATOM 5169 C CA . ASN B 1 99 ? 7.613 23.266 15.75 1 93.75 99 ASN B CA 1
ATOM 5170 C C . ASN B 1 99 ? 8.305 24.578 16.047 1 93.75 99 ASN B C 1
ATOM 5172 O O . ASN B 1 99 ? 8.031 25.203 17.078 1 93.75 99 ASN B O 1
ATOM 5176 N N . VAL B 1 100 ? 9.109 25.078 15.203 1 92.75 100 VAL B N 1
ATOM 5177 C CA . VAL B 1 100 ? 9.992 26.219 15.43 1 92.75 100 VAL B CA 1
ATOM 5178 C C . VAL B 1 100 ? 9.18 27.516 15.391 1 92.75 100 VAL B C 1
ATOM 5180 O O . VAL B 1 100 ? 9.711 28.594 15.656 1 92.75 100 VAL B O 1
ATOM 5183 N N . ARG B 1 101 ? 7.895 27.375 15.109 1 87 101 ARG B N 1
ATOM 5184 C CA . ARG B 1 101 ? 7.031 28.547 15.047 1 87 101 ARG B CA 1
ATOM 5185 C C . ARG B 1 101 ? 6.344 28.797 16.391 1 87 101 ARG B C 1
ATOM 5187 O O . ARG B 1 101 ? 5.699 29.828 16.578 1 87 101 ARG B O 1
ATOM 5194 N N . LEU B 1 102 ? 6.523 27.906 17.312 1 86 102 LEU B N 1
ATOM 5195 C CA . LEU B 1 102 ? 5.953 28.078 18.656 1 86 102 LEU B CA 1
ATOM 5196 C C . LEU B 1 102 ? 6.77 29.094 19.453 1 86 102 LEU B C 1
ATOM 5198 O O . LEU B 1 102 ? 7.902 29.422 19.094 1 86 102 LEU B O 1
ATOM 5202 N N . SER B 1 103 ? 6.129 29.609 20.547 1 85.88 103 SER B N 1
ATOM 5203 C CA . SER B 1 103 ? 6.863 30.484 21.453 1 85.88 103 SER B CA 1
ATOM 5204 C C . SER B 1 103 ? 7.977 29.719 22.172 1 85.88 103 SER B C 1
ATOM 5206 O O . SER B 1 103 ? 7.906 28.5 22.312 1 85.88 103 SER B O 1
ATOM 5208 N N . PRO B 1 104 ? 9.031 30.422 22.594 1 91.19 104 PRO B N 1
ATOM 5209 C CA . PRO B 1 104 ? 10.117 29.766 23.312 1 91.19 104 PRO B CA 1
ATOM 5210 C C . PRO B 1 104 ? 9.609 28.953 24.516 1 91.19 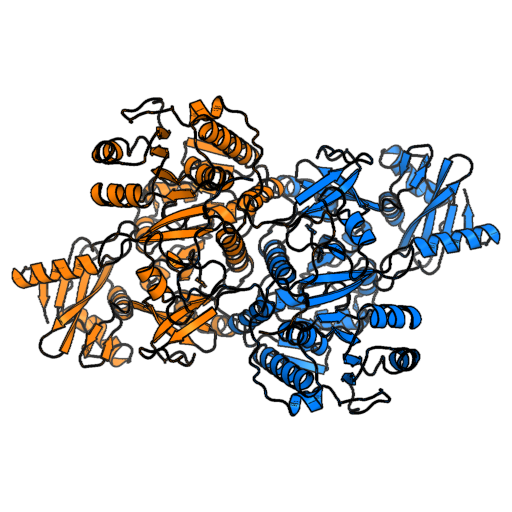104 PRO B C 1
ATOM 5212 O O . PRO B 1 104 ? 10.117 27.859 24.797 1 91.19 104 PRO B O 1
ATOM 5215 N N . GLU B 1 105 ? 8.617 29.516 25.188 1 89.88 105 GLU B N 1
ATOM 5216 C CA . GLU B 1 105 ? 8.07 28.844 26.359 1 89.88 105 GLU B CA 1
ATOM 5217 C C . GLU B 1 105 ? 7.418 27.516 25.984 1 89.88 105 GLU B C 1
ATOM 5219 O O . GLU B 1 105 ? 7.562 26.531 26.703 1 89.88 105 GLU B O 1
ATOM 5224 N N . GLN B 1 106 ? 6.719 27.547 24.891 1 90.06 106 GLN B N 1
ATOM 5225 C CA . GLN B 1 106 ? 6.074 26.328 24.438 1 90.06 106 GLN B CA 1
ATOM 5226 C C . GLN B 1 106 ? 7.102 25.297 23.953 1 90.06 106 GLN B C 1
ATOM 5228 O O . GLN B 1 106 ? 6.961 24.109 24.219 1 90.06 106 GLN B O 1
ATOM 5233 N N . ILE B 1 107 ? 8.094 25.75 23.266 1 94.94 107 ILE B N 1
ATOM 5234 C CA . ILE B 1 107 ? 9.156 24.875 22.797 1 94.94 107 ILE B CA 1
ATOM 5235 C C . ILE B 1 107 ? 9.867 24.234 24 1 94.94 107 ILE B C 1
ATOM 5237 O O . ILE B 1 107 ? 10.109 23.031 24.016 1 94.94 107 ILE B O 1
ATOM 5241 N N . LEU B 1 108 ? 10.133 25.109 25 1 96.38 108 LEU B N 1
ATOM 5242 C CA . LEU B 1 108 ? 10.758 24.609 26.219 1 96.38 108 LEU B CA 1
ATOM 5243 C C . LEU B 1 108 ? 9.914 23.516 26.859 1 96.38 108 LEU B C 1
ATOM 5245 O O . LEU B 1 108 ? 10.438 22.469 27.234 1 96.38 108 LEU B O 1
ATOM 5249 N N . TYR B 1 109 ? 8.672 23.766 26.969 1 95.44 109 TYR B N 1
ATOM 5250 C CA . TYR B 1 109 ? 7.77 22.781 27.562 1 95.44 109 TYR B CA 1
ATOM 5251 C C . TYR B 1 109 ? 7.836 21.469 26.812 1 95.44 109 TYR B C 1
ATOM 5253 O O . TYR B 1 109 ? 7.992 20.406 27.422 1 95.44 109 TYR B O 1
ATOM 5261 N N . THR B 1 110 ? 7.66 21.5 25.469 1 96.94 110 THR B N 1
ATOM 5262 C CA . THR B 1 110 ? 7.594 20.281 24.672 1 96.94 110 THR B CA 1
ATOM 5263 C C . THR B 1 110 ? 8.906 19.516 24.75 1 96.94 110 THR B C 1
ATOM 5265 O O . THR B 1 110 ? 8.906 18.281 24.828 1 96.94 110 THR B O 1
ATOM 5268 N N . MET B 1 111 ? 10.039 20.188 24.766 1 98.31 111 MET B N 1
ATOM 5269 C CA . MET B 1 111 ? 11.344 19.531 24.812 1 98.31 111 MET B CA 1
ATOM 5270 C C . MET B 1 111 ? 11.562 18.844 26.141 1 98.31 111 MET B C 1
ATOM 5272 O O . MET B 1 111 ? 12.055 17.703 26.172 1 98.31 111 MET B O 1
ATOM 5276 N N . ASN B 1 112 ? 11.195 19.5 27.203 1 98.25 112 ASN B N 1
ATOM 5277 C CA . ASN B 1 112 ? 11.32 18.891 28.516 1 98.25 112 ASN B CA 1
ATOM 5278 C C . ASN B 1 112 ? 10.359 17.719 28.688 1 98.25 112 ASN B C 1
ATOM 5280 O O . ASN B 1 112 ? 10.734 16.672 29.234 1 98.25 112 ASN B O 1
ATOM 5284 N N . HIS B 1 113 ? 9.148 17.922 28.172 1 97.5 113 HIS B N 1
ATOM 5285 C CA . HIS B 1 113 ? 8.141 16.875 28.281 1 97.5 113 HIS B CA 1
ATOM 5286 C C . HIS B 1 113 ? 8.523 15.648 27.453 1 97.5 113 HIS B C 1
ATOM 5288 O O . HIS B 1 113 ? 8.289 14.508 27.891 1 97.5 113 HIS B O 1
ATOM 5294 N N . ALA B 1 114 ? 9.164 15.844 26.312 1 98.12 114 ALA B N 1
ATOM 5295 C CA . ALA B 1 114 ? 9.562 14.773 25.406 1 98.12 114 ALA B CA 1
ATOM 5296 C C . ALA B 1 114 ? 10.844 14.102 25.875 1 98.12 114 ALA B C 1
ATOM 5298 O O . ALA B 1 114 ? 11.234 13.055 25.359 1 98.12 114 ALA B O 1
ATOM 5299 N N . ASP B 1 115 ? 11.484 14.664 26.828 1 98 115 ASP B N 1
ATOM 5300 C CA . ASP B 1 115 ? 12.734 14.148 27.359 1 98 115 ASP B CA 1
ATOM 5301 C C . ASP B 1 115 ? 13.82 14.117 26.281 1 98 115 ASP B C 1
ATOM 5303 O O . ASP B 1 115 ? 14.484 13.094 26.094 1 98 115 ASP B O 1
ATOM 5307 N N . ASP B 1 116 ? 13.969 15.211 25.609 1 98.56 116 ASP B N 1
ATOM 5308 C CA . ASP B 1 116 ? 15 15.289 24.578 1 98.56 116 ASP B CA 1
ATOM 5309 C C . ASP B 1 116 ? 16.391 15.109 25.172 1 98.56 116 ASP B C 1
ATOM 5311 O O . ASP B 1 116 ? 16.688 15.625 26.25 1 98.56 116 ASP B O 1
ATOM 5315 N N . ARG B 1 117 ? 17.219 14.367 24.469 1 98.5 117 ARG B N 1
ATOM 5316 C CA . ARG B 1 117 ? 18.578 14.133 24.938 1 98.5 117 ARG B CA 1
ATOM 5317 C C . ARG B 1 117 ? 19.594 14.812 24.031 1 98.5 117 ARG B C 1
ATOM 5319 O O . ARG B 1 117 ? 20.672 15.211 24.484 1 98.5 117 ARG B O 1
ATOM 5326 N N . PHE B 1 118 ? 19.312 14.859 22.828 1 98.75 118 PHE B N 1
ATOM 5327 C CA . PHE B 1 118 ? 20.156 15.414 21.781 1 98.75 118 PHE B CA 1
ATOM 5328 C C . PHE B 1 118 ? 19.344 16.312 20.844 1 98.75 118 PHE B C 1
ATOM 5330 O O . PHE B 1 118 ? 18.188 16.016 20.562 1 98.75 118 PHE B O 1
ATOM 5337 N N . VAL B 1 119 ? 19.938 17.484 20.438 1 98.88 119 VAL B N 1
ATOM 5338 C CA . VAL B 1 119 ? 19.172 18.422 19.625 1 98.88 119 VAL B CA 1
ATOM 5339 C C . VAL B 1 119 ? 20 18.859 18.422 1 98.88 119 VAL B C 1
ATOM 5341 O O . VAL B 1 119 ? 21.156 19.281 18.562 1 98.88 119 VAL B O 1
ATOM 5344 N N . LEU B 1 120 ? 19.453 18.688 17.219 1 98.94 120 LEU B N 1
ATOM 5345 C CA . LEU B 1 120 ? 19.984 19.312 16.016 1 98.94 120 LEU B CA 1
ATOM 5346 C C . LEU B 1 120 ? 19.344 20.672 15.781 1 98.94 120 LEU B C 1
ATOM 5348 O O . LEU B 1 120 ? 18.125 20.781 15.688 1 98.94 120 LEU B O 1
ATOM 5352 N N . VAL B 1 121 ? 20.172 21.719 15.688 1 98.69 121 VAL B N 1
ATOM 5353 C CA . VAL B 1 121 ? 19.672 23.078 15.664 1 98.69 121 VAL B CA 1
ATOM 5354 C C . VAL B 1 121 ? 20.156 23.781 14.398 1 98.69 121 VAL B C 1
ATOM 5356 O O . VAL B 1 121 ? 21.359 23.938 14.195 1 98.69 121 VAL B O 1
ATOM 5359 N N . ASN B 1 122 ? 19.203 24.109 13.562 1 98.38 122 ASN B N 1
ATOM 5360 C CA . ASN B 1 122 ? 19.531 24.984 12.438 1 98.38 122 ASN B CA 1
ATOM 5361 C C . ASN B 1 122 ? 20.047 26.344 12.906 1 98.38 122 ASN B C 1
ATOM 5363 O O . ASN B 1 122 ? 19.531 26.906 13.867 1 98.38 122 ASN B O 1
ATOM 5367 N N . SER B 1 123 ? 21.016 26.938 12.234 1 97.88 123 SER B N 1
ATOM 5368 C CA . SER B 1 123 ? 21.672 28.172 12.617 1 97.88 123 SER B CA 1
ATOM 5369 C C . SER B 1 123 ? 20.672 29.297 12.797 1 97.88 123 SER B C 1
ATOM 5371 O O . SER B 1 123 ? 20.859 30.188 13.633 1 97.88 123 SER B O 1
ATOM 5373 N N . GLU B 1 124 ? 19.625 29.25 12.094 1 96.31 124 GLU B N 1
ATOM 5374 C CA . GLU B 1 124 ? 18.609 30.297 12.164 1 96.31 124 GLU B CA 1
ATOM 5375 C C . GLU B 1 124 ? 17.844 30.234 13.484 1 96.31 124 GLU B C 1
ATOM 5377 O O . GLU B 1 124 ? 17.156 31.188 13.867 1 96.31 124 GLU B O 1
ATOM 5382 N N . PHE B 1 125 ? 17.938 29.109 14.18 1 97.44 125 PHE B N 1
ATOM 5383 C CA . PHE B 1 125 ? 17.156 28.953 15.406 1 97.44 125 PHE B CA 1
ATOM 5384 C C . PHE B 1 125 ? 18.078 28.969 16.625 1 97.44 125 PHE B C 1
ATOM 5386 O O . PHE B 1 125 ? 17.656 28.578 17.719 1 97.44 125 PHE B O 1
ATOM 5393 N N . VAL B 1 126 ? 19.344 29.328 16.469 1 97.62 126 VAL B N 1
ATOM 5394 C CA . VAL B 1 126 ? 20.297 29.359 17.578 1 97.62 126 VAL B CA 1
ATOM 5395 C C . VAL B 1 126 ? 19.812 30.328 18.641 1 97.62 126 VAL B C 1
ATOM 5397 O O . VAL B 1 126 ? 19.875 30.031 19.844 1 97.62 126 VAL B O 1
ATOM 5400 N N . GLY B 1 127 ? 19.359 31.531 18.172 1 95.88 127 GLY B N 1
ATOM 5401 C CA . GLY B 1 127 ? 18.828 32.5 19.125 1 95.88 127 GLY B CA 1
ATOM 5402 C C . GLY B 1 127 ? 17.656 31.938 19.938 1 95.88 127 GLY B C 1
ATOM 5403 O O . GLY B 1 127 ? 17.609 32.125 21.156 1 95.88 127 GLY B O 1
ATOM 5404 N N . LEU B 1 128 ? 16.766 31.312 19.25 1 95.19 128 LEU B N 1
ATOM 5405 C CA . LEU B 1 128 ? 15.602 30.688 19.891 1 95.19 128 LEU B CA 1
ATOM 5406 C C . LEU B 1 128 ? 16.031 29.625 20.891 1 95.19 128 LEU B C 1
ATOM 5408 O O . LEU B 1 128 ? 15.508 29.562 22 1 95.19 128 LEU B O 1
ATOM 5412 N N . TYR B 1 129 ? 16.969 28.797 20.531 1 97.69 129 TYR B N 1
ATOM 5413 C CA . TYR B 1 129 ? 17.453 27.734 21.391 1 97.69 129 TYR B CA 1
ATOM 5414 C C . TYR B 1 129 ? 18.172 28.312 22.609 1 97.69 129 TYR B C 1
ATOM 5416 O O . TYR B 1 129 ? 17.984 27.812 23.719 1 97.69 129 TYR B O 1
ATOM 5424 N N . GLN B 1 130 ? 18.938 29.359 22.406 1 95.38 130 GLN B N 1
ATOM 5425 C CA . GLN B 1 130 ? 19.688 29.969 23.5 1 95.38 130 GLN B CA 1
ATOM 5426 C C . GLN B 1 130 ? 18.75 30.531 24.562 1 95.38 130 GLN B C 1
ATOM 5428 O O . GLN B 1 130 ? 19.062 30.5 25.75 1 95.38 130 GLN B O 1
ATOM 5433 N N . ALA B 1 131 ? 17.672 30.953 24.094 1 94.12 131 ALA B N 1
ATOM 5434 C CA . ALA B 1 131 ? 16.703 31.562 25 1 94.12 131 ALA B CA 1
ATOM 5435 C C . ALA B 1 131 ? 16.172 30.547 25.984 1 94.12 131 ALA B C 1
ATOM 5437 O O . ALA B 1 131 ? 15.75 30.906 27.094 1 94.12 131 ALA B O 1
ATOM 5438 N N . ILE B 1 132 ? 16.25 29.281 25.672 1 96.56 132 ILE B N 1
ATOM 5439 C CA . ILE B 1 132 ? 15.617 28.281 26.531 1 96.56 132 ILE B CA 1
ATOM 5440 C C . ILE B 1 132 ? 16.672 27.297 27.047 1 96.56 132 ILE B C 1
ATOM 5442 O O . ILE B 1 132 ? 16.391 26.469 27.906 1 96.56 132 ILE B O 1
ATOM 5446 N N . ALA B 1 133 ? 17.859 27.375 26.609 1 97.19 133 ALA B N 1
ATOM 5447 C CA . ALA B 1 133 ? 18.906 26.375 26.828 1 97.19 133 ALA B CA 1
ATOM 5448 C C . ALA B 1 133 ? 19.125 26.141 28.312 1 97.19 133 ALA B C 1
ATOM 5450 O O . ALA B 1 133 ? 19.297 24.984 28.75 1 97.19 133 ALA B O 1
ATOM 5451 N N . GLY B 1 134 ? 19.125 27.172 29.062 1 96.25 134 GLY B N 1
ATOM 5452 C CA . GLY B 1 134 ? 19.406 27.062 30.484 1 96.25 134 GLY B CA 1
ATOM 5453 C C . GLY B 1 134 ? 18.312 26.344 31.25 1 96.25 134 GLY B C 1
ATOM 5454 O O . GLY B 1 134 ? 18.516 25.922 32.406 1 96.25 134 GLY B O 1
ATOM 5455 N N . GLN B 1 135 ? 17.172 26.188 30.641 1 97.88 135 GLN B N 1
ATOM 5456 C CA . GLN B 1 135 ? 16.031 25.609 31.328 1 97.88 135 GLN B CA 1
ATOM 5457 C C . GLN B 1 135 ? 15.75 24.188 30.828 1 97.88 135 GLN B C 1
ATOM 5459 O O . GLN B 1 135 ? 14.844 23.516 31.328 1 97.88 135 GLN B O 1
ATOM 5464 N N . LEU B 1 136 ? 16.5 23.719 29.906 1 98.19 136 LEU B N 1
ATOM 5465 C CA . LEU B 1 136 ? 16.359 22.344 29.422 1 98.19 136 LEU B CA 1
ATOM 5466 C C . LEU B 1 136 ? 16.969 21.359 30.422 1 98.19 136 LEU B C 1
ATOM 5468 O O . LEU B 1 136 ? 18.094 21.547 30.875 1 98.19 136 LEU B O 1
ATOM 5472 N N . THR B 1 137 ? 16.266 20.297 30.719 1 97.75 137 THR B N 1
ATOM 5473 C CA . THR B 1 137 ? 16.641 19.469 31.859 1 97.75 137 THR B CA 1
ATOM 5474 C C . THR B 1 137 ? 17.297 18.172 31.406 1 97.75 137 THR B C 1
ATOM 5476 O O . THR B 1 137 ? 18.016 17.531 32.156 1 97.75 137 THR B O 1
ATOM 5479 N N . THR B 1 138 ? 17.078 17.797 30.172 1 97.75 138 THR B N 1
ATOM 5480 C CA . THR B 1 138 ? 17.531 16.469 29.797 1 97.75 138 THR B CA 1
ATOM 5481 C C . THR B 1 138 ? 18.484 16.531 28.609 1 97.75 138 THR B C 1
ATOM 5483 O O . THR B 1 138 ? 19.156 15.555 28.297 1 97.75 138 THR B O 1
ATOM 5486 N N . VAL B 1 139 ? 18.594 17.688 27.906 1 98.5 139 VAL B N 1
ATOM 5487 C CA . VAL B 1 139 ? 19.422 17.812 26.719 1 98.5 139 VAL B CA 1
ATOM 5488 C C . VAL B 1 139 ? 20.891 17.766 27.109 1 98.5 139 VAL B C 1
ATOM 5490 O O . VAL B 1 139 ? 21.328 18.531 27.984 1 98.5 139 VAL B O 1
ATOM 5493 N N . GLU B 1 140 ? 21.641 16.938 26.438 1 98.19 140 GLU B N 1
ATOM 5494 C CA . GLU B 1 140 ? 23.047 16.766 26.781 1 98.19 140 GLU B CA 1
ATOM 5495 C C . GLU B 1 140 ? 23.953 17.438 25.75 1 98.19 140 GLU B C 1
ATOM 5497 O O . GLU B 1 140 ? 24.984 18.016 26.109 1 98.19 140 GLU B O 1
ATOM 5502 N N . LYS B 1 141 ? 23.641 17.297 24.516 1 98.56 141 LYS B N 1
ATOM 5503 C CA . LYS B 1 141 ? 24.5 17.781 23.453 1 98.56 141 LYS B CA 1
ATOM 5504 C C . LYS B 1 141 ? 23.672 18.359 22.297 1 98.56 141 LYS B C 1
ATOM 5506 O O . LYS B 1 141 ? 22.484 18.078 22.188 1 98.56 141 LYS B O 1
ATOM 5511 N N . THR B 1 142 ? 24.328 19.188 21.516 1 98.69 142 THR B N 1
ATOM 5512 C CA . THR B 1 142 ? 23.703 19.812 20.359 1 98.69 142 THR B CA 1
ATOM 5513 C C . THR B 1 142 ? 24.578 19.609 19.109 1 98.69 142 THR B C 1
ATOM 5515 O O . THR B 1 142 ? 25.75 19.281 19.234 1 98.69 142 THR B O 1
ATOM 5518 N N . LEU B 1 143 ? 23.984 19.672 17.984 1 98.75 143 LEU B N 1
ATOM 5519 C CA . LEU B 1 143 ? 24.625 19.625 16.672 1 98.75 143 LEU B CA 1
ATOM 5520 C C . LEU B 1 143 ? 24.125 20.734 15.766 1 98.75 143 LEU B C 1
ATOM 5522 O O . LEU B 1 143 ? 22.922 21.016 15.727 1 98.75 143 LEU B O 1
ATOM 5526 N N . LEU B 1 144 ? 25.031 21.438 15.055 1 98.75 144 LEU B N 1
ATOM 5527 C CA . LEU B 1 144 ? 24.672 22.625 14.281 1 98.75 144 LEU B CA 1
ATOM 5528 C C . LEU B 1 144 ? 24.328 22.25 12.844 1 98.75 144 LEU B C 1
ATOM 5530 O O . LEU B 1 144 ? 25.094 21.562 12.172 1 98.75 144 LEU B O 1
ATOM 5534 N N . LEU B 1 145 ? 23.156 22.625 12.406 1 98.44 145 LEU B N 1
ATOM 5535 C CA . LEU B 1 145 ? 22.766 22.656 11.008 1 98.44 145 LEU B CA 1
ATOM 5536 C C . LEU B 1 145 ? 22.906 24.062 10.43 1 98.44 145 LEU B C 1
ATOM 5538 O O . LEU B 1 145 ? 22.438 25.031 11.023 1 98.44 145 LEU B O 1
ATOM 5542 N N . THR B 1 146 ? 23.531 24.203 9.281 1 97.62 146 THR B N 1
ATOM 5543 C CA . THR B 1 146 ? 23.656 25.547 8.734 1 97.62 146 THR B CA 1
ATOM 5544 C C . THR B 1 146 ? 23.75 25.5 7.211 1 97.62 146 THR B C 1
ATOM 5546 O O . THR B 1 146 ? 24.219 24.516 6.637 1 97.62 146 THR B O 1
ATOM 5549 N N . ASP B 1 147 ? 23.219 26.5 6.539 1 95.62 147 ASP B N 1
ATOM 5550 C CA . ASP B 1 147 ? 23.297 26.672 5.094 1 95.62 147 ASP B CA 1
ATOM 5551 C C . ASP B 1 147 ? 24.469 27.578 4.723 1 95.62 147 ASP B C 1
ATOM 5553 O O . ASP B 1 147 ? 24.688 27.859 3.543 1 95.62 147 ASP B O 1
ATOM 5557 N N . THR B 1 148 ? 25.125 28.062 5.695 1 94.31 148 THR B N 1
ATOM 5558 C CA . THR B 1 148 ? 26.25 28.969 5.477 1 94.31 148 THR B CA 1
ATOM 5559 C C . THR B 1 148 ? 27.578 28.25 5.703 1 94.31 148 THR B C 1
ATOM 5561 O O . THR B 1 148 ? 27.609 27.047 5.949 1 94.31 148 THR B O 1
ATOM 5564 N N . ASP B 1 149 ? 28.594 29.016 5.605 1 92.5 149 ASP B N 1
ATOM 5565 C CA . ASP B 1 149 ? 29.922 28.453 5.762 1 92.5 149 ASP B CA 1
ATOM 5566 C C . ASP B 1 149 ? 30.328 28.375 7.234 1 92.5 149 ASP B C 1
ATOM 5568 O O . ASP B 1 149 ? 31.391 27.844 7.566 1 92.5 149 ASP B O 1
ATOM 5572 N N . SER B 1 150 ? 29.438 28.766 8.062 1 92.19 150 SER B N 1
ATOM 5573 C CA . SER B 1 150 ? 29.734 28.734 9.492 1 92.19 150 SER B CA 1
ATOM 5574 C C . SER B 1 150 ? 29.812 27.297 9.992 1 92.19 150 SER B C 1
ATOM 5576 O O . SER B 1 150 ? 29.016 26.438 9.594 1 92.19 150 SER B O 1
ATOM 5578 N N . THR B 1 151 ? 30.781 27.047 10.836 1 94.06 151 THR B N 1
ATOM 5579 C CA . THR B 1 151 ? 30.938 25.703 11.367 1 94.06 151 THR B CA 1
ATOM 5580 C C . THR B 1 151 ? 30.766 25.703 12.891 1 94.06 151 THR B C 1
ATOM 5582 O O . THR B 1 151 ? 30.984 24.672 13.539 1 94.06 151 THR B O 1
ATOM 5585 N N . THR B 1 152 ? 30.484 26.828 13.469 1 95.56 152 THR B N 1
ATOM 5586 C CA . THR B 1 152 ? 30.266 26.922 14.906 1 95.56 152 THR B CA 1
ATOM 5587 C C . THR B 1 152 ? 29.109 27.875 15.211 1 95.56 152 THR B C 1
ATOM 5589 O O . THR B 1 152 ? 28.641 28.594 14.32 1 95.56 152 THR B O 1
ATOM 5592 N N . ALA B 1 153 ? 28.562 27.703 16.344 1 96.75 153 ALA B N 1
ATOM 5593 C CA . ALA B 1 153 ? 27.516 28.562 16.875 1 96.75 153 ALA B CA 1
ATOM 5594 C C . ALA B 1 153 ? 27.484 28.531 18.391 1 96.75 153 ALA B C 1
ATOM 5596 O O . ALA B 1 153 ? 28.109 27.672 19.016 1 96.75 153 ALA B O 1
ATOM 5597 N N . ASP B 1 154 ? 26.891 29.578 18.969 1 95.94 154 ASP B N 1
ATOM 5598 C CA . ASP B 1 154 ? 26.766 29.625 20.422 1 95.94 154 ASP B CA 1
ATOM 5599 C C . ASP B 1 154 ? 25.703 28.641 20.922 1 95.94 154 ASP B C 1
ATOM 5601 O O . ASP B 1 154 ? 24.578 29.047 21.234 1 95.94 154 ASP B O 1
ATOM 5605 N N . LEU B 1 155 ? 26.016 27.391 20.891 1 97.62 155 LEU B N 1
ATOM 5606 C CA . LEU B 1 155 ? 25.172 26.297 21.359 1 97.62 155 LEU B CA 1
ATOM 5607 C C . LEU B 1 155 ? 25.859 25.516 22.484 1 97.62 155 LEU B C 1
ATOM 5609 O O . LEU B 1 155 ? 27.062 25.281 22.422 1 97.62 155 LEU B O 1
ATOM 5613 N N . PRO B 1 156 ? 25.125 25.25 23.531 1 96.81 156 PRO B N 1
ATOM 5614 C CA . PRO B 1 156 ? 25.734 24.484 24.609 1 96.81 156 PRO B CA 1
ATOM 5615 C C . PRO B 1 156 ? 26.172 23.078 24.172 1 96.81 156 PRO B C 1
ATOM 5617 O O . PRO B 1 156 ? 25.438 22.406 23.438 1 96.81 156 PRO B O 1
ATOM 5620 N N . ASN B 1 157 ? 27.406 22.641 24.594 1 97.38 157 ASN B N 1
ATOM 5621 C CA . ASN B 1 157 ? 27.938 21.297 24.328 1 97.38 157 ASN B CA 1
ATOM 5622 C C . ASN B 1 157 ? 27.812 20.938 22.859 1 97.38 157 ASN B C 1
ATOM 5624 O O . ASN B 1 157 ? 27.328 19.844 22.516 1 97.38 157 ASN B O 1
ATOM 5628 N N . LEU B 1 158 ? 28.094 21.891 22.016 1 98.38 158 LEU B N 1
ATOM 5629 C CA . LEU B 1 158 ? 28.078 21.688 20.578 1 98.38 158 LEU B CA 1
ATOM 5630 C C . LEU B 1 158 ? 29.125 20.656 20.156 1 98.38 158 LEU B C 1
ATOM 5632 O O . LEU B 1 158 ? 30.312 20.828 20.391 1 98.38 158 LEU B O 1
ATOM 5636 N N . VAL B 1 159 ? 28.625 19.562 19.484 1 98.25 159 VAL B N 1
ATOM 5637 C CA . VAL B 1 159 ? 29.531 18.5 19.094 1 98.25 159 VAL B CA 1
ATOM 5638 C C . VAL B 1 159 ? 30.219 18.859 17.766 1 98.25 159 VAL B C 1
ATOM 5640 O O . VAL B 1 159 ? 31.312 18.375 17.484 1 98.25 159 VAL B O 1
ATOM 5643 N N . GLY B 1 160 ? 29.562 19.625 16.906 1 98.25 160 GLY B N 1
ATOM 5644 C CA . GLY B 1 160 ? 30.094 20.047 15.625 1 98.25 160 GLY B CA 1
ATOM 5645 C C . GLY B 1 160 ? 29.031 20.453 14.633 1 98.25 160 GLY B C 1
ATOM 5646 O O . GLY B 1 160 ? 27.875 20.672 15.008 1 98.25 160 GLY B O 1
ATOM 5647 N N . GLU B 1 161 ? 29.547 20.703 13.461 1 98.62 161 GLU B N 1
ATOM 5648 C CA . GLU B 1 161 ? 28.672 21.062 12.359 1 98.62 161 GLU B CA 1
ATOM 5649 C C . GLU B 1 161 ? 28.312 19.859 11.508 1 98.62 161 GLU B C 1
ATOM 5651 O O . GLU B 1 161 ? 29.156 18.984 11.266 1 98.62 161 GLU B O 1
ATOM 5656 N N . TYR B 1 162 ? 27.094 19.844 11.07 1 98.62 162 TYR B N 1
ATOM 5657 C CA . TYR B 1 162 ? 26.438 18.688 10.469 1 98.62 162 TYR B CA 1
ATOM 5658 C C . TYR B 1 162 ? 27.25 18.156 9.297 1 98.62 162 TYR B C 1
ATOM 5660 O O . TYR B 1 162 ? 27.625 16.969 9.273 1 98.62 162 TYR B O 1
ATOM 5668 N N . GLU B 1 163 ? 27.531 18.953 8.266 1 98.25 163 GLU B N 1
ATOM 5669 C CA . GLU B 1 163 ? 28.188 18.5 7.035 1 98.25 163 GLU B CA 1
ATOM 5670 C C . GLU B 1 163 ? 29.625 18.062 7.297 1 98.25 163 GLU B C 1
ATOM 5672 O O . GLU B 1 163 ? 30.109 17.094 6.699 1 98.25 163 GLU B O 1
ATOM 5677 N N . GLN B 1 164 ? 30.281 18.797 8.188 1 97.75 164 GLN B N 1
ATOM 5678 C CA . GLN B 1 164 ? 31.656 18.438 8.547 1 97.75 164 GLN B CA 1
ATOM 5679 C C . GLN B 1 164 ? 31.688 17.078 9.25 1 97.75 164 GLN B C 1
ATOM 5681 O O . GLN B 1 164 ? 32.562 16.25 8.961 1 97.75 164 GLN B O 1
ATOM 5686 N N . LEU B 1 165 ? 30.828 16.922 10.18 1 98.56 165 LEU B N 1
ATOM 5687 C CA . LEU B 1 165 ? 30.781 15.664 10.922 1 98.56 165 LEU B CA 1
ATOM 5688 C C . LEU B 1 165 ? 30.453 14.5 10 1 98.56 165 LEU B C 1
ATOM 5690 O O . LEU B 1 165 ? 31.031 13.422 10.109 1 98.56 165 LEU B O 1
ATOM 5694 N N . LEU B 1 166 ? 29.453 14.695 9.062 1 98.62 166 LEU B N 1
ATOM 5695 C CA . LEU B 1 166 ? 29.078 13.641 8.133 1 98.62 166 LEU B CA 1
ATOM 5696 C C . LEU B 1 166 ? 30.25 13.281 7.223 1 98.62 166 LEU B C 1
ATOM 5698 O O . LEU B 1 166 ? 30.484 12.102 6.945 1 98.62 166 LEU B O 1
ATOM 5702 N N . ALA B 1 167 ? 30.953 14.297 6.742 1 97.94 167 ALA B N 1
ATOM 5703 C CA . ALA B 1 167 ? 32.062 14.062 5.84 1 97.94 167 ALA B CA 1
ATOM 5704 C C . ALA B 1 167 ? 33.125 13.188 6.496 1 97.94 167 ALA B C 1
ATOM 5706 O O . ALA B 1 167 ? 33.812 12.422 5.82 1 97.94 167 ALA B O 1
ATOM 5707 N N . ALA B 1 168 ? 33.219 13.242 7.781 1 98.19 168 ALA B N 1
ATOM 5708 C CA . ALA B 1 168 ? 34.25 12.523 8.523 1 98.19 168 ALA B CA 1
ATOM 5709 C C . ALA B 1 168 ? 33.781 11.148 8.953 1 98.19 168 ALA B C 1
ATOM 5711 O O . ALA B 1 168 ? 34.562 10.297 9.359 1 98.19 168 ALA B O 1
ATOM 5712 N N . ALA B 1 169 ? 32.531 10.898 8.875 1 98.69 169 ALA B N 1
ATOM 5713 C CA . ALA B 1 169 ? 31.938 9.672 9.398 1 98.69 169 ALA B CA 1
ATOM 5714 C C . ALA B 1 169 ? 31.906 8.578 8.328 1 98.69 169 ALA B C 1
ATOM 5716 O O . ALA B 1 169 ? 31.875 8.875 7.133 1 98.69 169 ALA B O 1
ATOM 5717 N N . SER B 1 170 ? 31.828 7.316 8.711 1 98.56 170 SER B N 1
ATOM 5718 C CA . SER B 1 170 ? 31.75 6.172 7.805 1 98.56 170 SER B CA 1
ATOM 5719 C C . SER B 1 170 ? 30.453 6.203 6.984 1 98.56 170 SER B C 1
ATOM 5721 O O . SER B 1 170 ? 29.391 6.535 7.504 1 98.56 170 SER B O 1
ATOM 5723 N N . PRO B 1 171 ? 30.516 5.895 5.691 1 98.06 171 PRO B N 1
ATOM 5724 C CA . PRO B 1 171 ? 29.312 5.848 4.848 1 98.06 171 PRO B CA 1
ATOM 5725 C C . PRO B 1 171 ? 28.516 4.559 5.027 1 98.06 171 PRO B C 1
ATOM 5727 O O . PRO B 1 171 ? 27.562 4.316 4.289 1 98.06 171 PRO B O 1
ATOM 5730 N N . VAL B 1 172 ? 28.922 3.73 5.949 1 97.44 172 VAL B N 1
ATOM 5731 C CA . VAL B 1 172 ? 28.25 2.461 6.184 1 97.44 172 VAL B CA 1
ATOM 5732 C C . VAL B 1 172 ? 27.812 2.369 7.648 1 97.44 172 VAL B C 1
ATOM 5734 O O . VAL B 1 172 ? 28.531 2.822 8.539 1 97.44 172 VAL B O 1
ATOM 5737 N N . TYR B 1 173 ? 26.656 1.888 7.891 1 97.75 173 TYR B N 1
ATOM 5738 C CA . TYR B 1 173 ? 26.141 1.636 9.234 1 97.75 173 TYR B CA 1
ATOM 5739 C C . TYR B 1 173 ? 25.266 0.391 9.25 1 97.75 173 TYR B C 1
ATOM 5741 O O . TYR B 1 173 ? 24.484 0.162 8.328 1 97.75 173 TYR B O 1
ATOM 5749 N N . ASP B 1 174 ? 25.375 -0.448 10.234 1 96.25 174 ASP B N 1
ATOM 5750 C CA . ASP B 1 174 ? 24.547 -1.644 10.375 1 96.25 174 ASP B CA 1
ATOM 5751 C C . ASP B 1 174 ? 23.328 -1.366 11.242 1 96.25 174 ASP B C 1
ATOM 5753 O O . ASP B 1 174 ? 23.375 -1.552 12.461 1 96.25 174 ASP B O 1
ATOM 5757 N N . PHE B 1 175 ? 22.312 -1.001 10.648 1 97.69 175 PHE B N 1
ATOM 5758 C CA . PHE B 1 175 ? 21.062 -0.769 11.375 1 97.69 175 PHE B CA 1
ATOM 5759 C C . PHE B 1 175 ? 20.453 -2.088 11.828 1 97.69 175 PHE B C 1
ATOM 5761 O O . PHE B 1 175 ? 20.031 -2.895 10.992 1 97.69 175 PHE B O 1
ATOM 5768 N N . GLN B 1 176 ? 20.234 -2.285 13.062 1 97.06 176 GLN B N 1
ATOM 5769 C CA . GLN B 1 176 ? 19.734 -3.533 13.625 1 97.06 176 GLN B CA 1
ATOM 5770 C C . GLN B 1 176 ? 18.203 -3.594 13.57 1 97.06 176 GLN B C 1
ATOM 5772 O O . GLN B 1 176 ? 17.547 -2.561 13.445 1 97.06 176 GLN B O 1
ATOM 5777 N N . ASP B 1 177 ? 17.734 -4.832 13.641 1 97.12 177 ASP B N 1
ATOM 5778 C CA . ASP B 1 177 ? 16.297 -5.027 13.812 1 97.12 177 ASP B CA 1
ATOM 5779 C C . ASP B 1 177 ? 15.883 -4.867 15.273 1 97.12 177 ASP B C 1
ATOM 5781 O O . ASP B 1 177 ? 16.672 -5.121 16.172 1 97.12 177 ASP B O 1
ATOM 5785 N N . PHE B 1 178 ? 14.695 -4.453 15.5 1 98.19 178 PHE B N 1
ATOM 5786 C CA . PHE B 1 178 ? 14.086 -4.348 16.812 1 98.19 178 PHE B CA 1
ATOM 5787 C C . PHE B 1 178 ? 12.57 -4.41 16.719 1 98.19 178 PHE B C 1
ATOM 5789 O O . PHE B 1 178 ? 12.023 -4.684 15.648 1 98.19 178 PHE B O 1
ATOM 5796 N N . ASP B 1 179 ? 11.836 -4.312 17.797 1 97.94 179 ASP B N 1
ATOM 5797 C CA . ASP B 1 179 ? 10.383 -4.434 17.859 1 97.94 179 ASP B CA 1
ATOM 5798 C C . ASP B 1 179 ? 9.695 -3.371 17.016 1 97.94 179 ASP B C 1
ATOM 5800 O O . ASP B 1 179 ? 9.938 -2.174 17.188 1 97.94 179 ASP B O 1
ATOM 5804 N N . GLU B 1 180 ? 8.875 -3.801 16.047 1 98.19 180 GLU B N 1
ATOM 5805 C CA . GLU B 1 180 ? 8.203 -2.875 15.133 1 98.19 180 GLU B CA 1
ATOM 5806 C C . GLU B 1 180 ? 7.309 -1.904 15.898 1 98.19 180 GLU B C 1
ATOM 5808 O O . GLU B 1 180 ? 6.91 -0.867 15.359 1 98.19 180 GLU B O 1
ATOM 5813 N N . ASN B 1 181 ? 6.941 -2.199 17.172 1 98.06 181 ASN B N 1
ATOM 5814 C CA . ASN B 1 181 ? 6.074 -1.343 17.969 1 98.06 181 ASN B CA 1
ATOM 5815 C C . ASN B 1 181 ? 6.875 -0.284 18.719 1 98.06 181 ASN B C 1
ATOM 5817 O O . ASN B 1 181 ? 6.316 0.473 19.516 1 98.06 181 ASN B O 1
ATOM 5821 N N . SER B 1 182 ? 8.195 -0.201 18.438 1 98.62 182 SER B N 1
ATOM 5822 C CA . SER B 1 182 ? 9.016 0.86 19 1 98.62 182 SER B CA 1
ATOM 5823 C C . SER B 1 182 ? 8.617 2.227 18.453 1 98.62 182 SER B C 1
ATOM 5825 O O . SER B 1 182 ? 8.359 2.371 17.25 1 98.62 182 SER B O 1
ATOM 5827 N N . VAL B 1 183 ? 8.539 3.221 19.359 1 98.69 183 VAL B N 1
ATOM 5828 C CA . VAL B 1 183 ? 8.188 4.582 18.969 1 98.69 183 VAL B CA 1
ATOM 5829 C C . VAL B 1 183 ? 9.273 5.16 18.062 1 98.69 183 VAL B C 1
ATOM 5831 O O . VAL B 1 183 ? 10.461 5.062 18.375 1 98.69 183 VAL B O 1
ATOM 5834 N N . ALA B 1 184 ? 8.828 5.719 16.953 1 98.75 184 ALA B N 1
ATOM 5835 C CA . ALA B 1 184 ? 9.758 6.293 15.984 1 98.75 184 ALA B CA 1
ATOM 5836 C C . ALA B 1 184 ? 9.75 7.816 16.047 1 98.75 184 ALA B C 1
ATOM 5838 O O . ALA B 1 184 ? 10.773 8.461 15.836 1 98.75 184 ALA B O 1
ATOM 5839 N N . THR B 1 185 ? 8.562 8.359 16.281 1 98.62 185 THR B N 1
ATOM 5840 C CA . THR B 1 185 ? 8.422 9.805 16.188 1 98.62 185 THR B CA 1
ATOM 5841 C C . THR B 1 185 ? 7.523 10.344 17.297 1 98.62 185 THR B C 1
ATOM 5843 O O . THR B 1 185 ? 6.648 9.625 17.797 1 98.62 185 THR B O 1
ATOM 5846 N N . THR B 1 186 ? 7.77 11.555 17.656 1 98.12 186 THR B N 1
ATOM 5847 C CA . THR B 1 186 ? 6.902 12.312 18.547 1 98.12 186 THR B CA 1
ATOM 5848 C C . THR B 1 186 ? 6.855 13.781 18.141 1 98.12 186 THR B C 1
ATOM 5850 O O . THR B 1 186 ? 7.836 14.312 17.609 1 98.12 186 THR B O 1
ATOM 5853 N N . PHE B 1 187 ? 5.773 14.391 18.219 1 96.69 187 PHE B N 1
ATOM 5854 C CA . PHE B 1 187 ? 5.562 15.82 18.016 1 96.69 187 PHE B CA 1
ATOM 5855 C C . PHE B 1 187 ? 4.395 16.328 18.859 1 96.69 187 PHE B C 1
ATOM 5857 O O . PHE B 1 187 ? 3.686 15.531 19.484 1 96.69 187 PHE B O 1
ATOM 5864 N N . TYR B 1 188 ? 4.223 17.609 18.891 1 94.31 188 TYR B N 1
ATOM 5865 C CA . TYR B 1 188 ? 3.258 18.172 19.844 1 94.31 188 TYR B CA 1
ATOM 5866 C C . TYR B 1 188 ? 2.186 18.969 19.109 1 94.31 188 TYR B C 1
ATOM 5868 O O . TYR B 1 188 ? 2.475 19.656 18.125 1 94.31 188 TYR B O 1
ATOM 5876 N N . THR B 1 189 ? 0.977 18.781 19.547 1 87.75 189 THR B N 1
ATOM 5877 C CA . THR B 1 189 ? -0.155 19.531 19 1 87.75 189 THR B CA 1
ATOM 5878 C C . THR B 1 189 ? -0.722 20.484 20.047 1 87.75 189 THR B C 1
ATOM 5880 O O . THR B 1 189 ? -0.731 20.188 21.234 1 87.75 189 THR B O 1
ATOM 5883 N N . THR B 1 190 ? -1.01 21.766 19.562 1 71.94 190 THR B N 1
ATOM 5884 C CA . THR B 1 190 ? -1.523 22.781 20.469 1 71.94 190 THR B CA 1
ATOM 5885 C C . THR B 1 190 ? -3.049 22.797 20.469 1 71.94 190 THR B C 1
ATOM 5887 O O . THR B 1 190 ? -3.674 22.641 19.422 1 71.94 190 THR B O 1
ATOM 5890 N N . GLY B 1 191 ? -3.65 22.109 21.516 1 57.34 191 GLY B N 1
ATOM 5891 C CA . GLY B 1 191 ? -5.098 22.203 21.609 1 57.34 191 GLY B CA 1
ATOM 5892 C C . GLY B 1 191 ? -5.574 23.531 22.188 1 57.34 191 GLY B C 1
ATOM 5893 O O . GLY B 1 191 ? -4.762 24.391 22.531 1 57.34 191 GLY B O 1
ATOM 5894 N N . THR B 1 192 ? -6.781 23.984 21.875 1 48.69 192 THR B N 1
ATOM 5895 C CA . THR B 1 192 ? -7.402 25.234 22.281 1 48.69 192 THR B CA 1
ATOM 5896 C C . THR B 1 192 ? -7.266 25.453 23.781 1 48.69 192 THR B C 1
ATOM 5898 O O . THR B 1 192 ? -7.387 26.578 24.266 1 48.69 192 THR B O 1
ATOM 5901 N N . THR B 1 193 ? -7.082 24.297 24.484 1 52 193 THR B N 1
ATOM 5902 C CA . THR B 1 193 ? -7.035 24.406 25.938 1 52 193 THR B CA 1
ATOM 5903 C C . THR B 1 193 ? -5.848 23.625 26.484 1 52 193 THR B C 1
ATOM 5905 O O . THR B 1 193 ? -5.539 22.531 26.016 1 52 193 THR B O 1
ATOM 5908 N N . GLY B 1 194 ? -4.844 24.391 27.062 1 66.12 194 GLY B N 1
ATOM 5909 C CA . GLY B 1 194 ? -3.854 23.719 27.891 1 66.12 194 GLY B CA 1
ATOM 5910 C C . GLY B 1 194 ? -2.52 23.531 27.203 1 66.12 194 GLY B C 1
ATOM 5911 O O . GLY B 1 194 ? -2.26 24.141 26.156 1 66.12 194 GLY B O 1
ATOM 5912 N N . ASN B 1 195 ? -1.645 22.812 27.719 1 80.19 195 ASN B N 1
ATOM 5913 C CA . ASN B 1 195 ? -0.307 22.516 27.219 1 80.19 195 ASN B CA 1
ATOM 5914 C C . ASN B 1 195 ? -0.353 21.562 26.016 1 80.19 195 ASN B C 1
ATOM 5916 O O . ASN B 1 195 ? -1.268 20.75 25.906 1 80.19 195 ASN B O 1
ATOM 5920 N N . PRO B 1 196 ? 0.521 21.797 25.078 1 88.38 196 PRO B N 1
ATOM 5921 C CA . PRO B 1 196 ? 0.587 20.891 23.922 1 88.38 196 PRO B CA 1
ATOM 5922 C C . PRO B 1 196 ? 0.669 19.422 24.328 1 88.38 196 PRO B C 1
ATOM 5924 O O . PRO B 1 196 ? 1.241 19.094 25.359 1 88.38 196 PRO B O 1
ATOM 5927 N N . LYS B 1 197 ? 0.03 18.547 23.578 1 93.44 197 LYS B N 1
ATOM 5928 C CA . LYS B 1 197 ? 0.043 17.109 23.828 1 93.44 197 LYS B CA 1
ATOM 5929 C C . LYS B 1 197 ? 1.039 16.406 22.906 1 93.44 197 LYS B C 1
ATOM 5931 O O . LYS B 1 197 ? 1.156 16.75 21.719 1 93.44 197 LYS B O 1
ATOM 5936 N N . GLY B 1 198 ? 1.751 15.445 23.469 1 96.5 198 GLY B N 1
ATOM 5937 C CA . GLY B 1 198 ? 2.729 14.695 22.703 1 96.5 198 GLY B CA 1
ATOM 5938 C C . GLY B 1 198 ? 2.125 13.523 21.953 1 96.5 198 GLY B C 1
ATOM 5939 O O . GLY B 1 198 ? 1.775 12.508 22.562 1 96.5 198 GLY B O 1
ATOM 5940 N N . VAL B 1 199 ? 2.008 13.641 20.625 1 97.75 199 VAL B N 1
ATOM 5941 C CA . VAL B 1 199 ? 1.536 12.57 19.766 1 97.75 199 VAL B CA 1
ATOM 5942 C C . VAL B 1 199 ? 2.721 11.742 19.266 1 97.75 199 VAL B C 1
ATOM 5944 O O . VAL B 1 199 ? 3.775 12.289 18.938 1 97.75 199 VAL B O 1
ATOM 5947 N N . TYR B 1 200 ? 2.605 10.453 19.328 1 98.19 200 TYR B N 1
ATOM 5948 C CA . TYR B 1 200 ? 3.717 9.602 18.906 1 98.19 200 TYR B CA 1
ATOM 5949 C C . TYR B 1 200 ? 3.236 8.484 17.984 1 98.19 200 TYR B C 1
ATOM 5951 O O . TYR B 1 200 ? 2.055 8.133 18 1 98.19 200 TYR B O 1
ATOM 5959 N N . PHE B 1 201 ? 4.121 7.949 17.203 1 98.56 201 PHE B N 1
ATOM 5960 C CA . PHE B 1 201 ? 3.852 6.852 16.281 1 98.56 201 PHE B CA 1
ATOM 5961 C C . PHE B 1 201 ? 4.988 5.836 16.312 1 98.56 201 PHE B C 1
ATOM 5963 O O . PHE B 1 201 ? 6.16 6.211 16.391 1 98.56 201 PHE B O 1
ATOM 5970 N N . SER B 1 202 ? 4.637 4.57 16.219 1 98.56 202 SER B N 1
ATOM 5971 C CA . SER B 1 202 ? 5.613 3.49 16.141 1 98.56 202 SER B CA 1
ATOM 5972 C C . SER B 1 202 ? 6.09 3.287 14.703 1 98.56 202 SER B C 1
ATOM 5974 O O . SER B 1 202 ? 5.535 3.867 13.766 1 98.56 202 SER B O 1
ATOM 5976 N N . HIS B 1 203 ? 7.16 2.461 14.547 1 98.75 203 HIS B N 1
ATOM 5977 C CA . HIS B 1 203 ? 7.629 2.068 13.227 1 98.75 203 HIS B CA 1
ATOM 5978 C C . HIS B 1 203 ? 6.523 1.384 12.43 1 98.75 203 HIS B C 1
ATOM 5980 O O . HIS B 1 203 ? 6.27 1.743 11.273 1 98.75 203 HIS B O 1
ATOM 5986 N N . ARG B 1 204 ? 5.828 0.475 13.055 1 98.44 204 ARG B N 1
ATOM 5987 C CA . ARG B 1 204 ? 4.754 -0.275 12.406 1 98.44 204 ARG B CA 1
ATOM 5988 C C . ARG B 1 204 ? 3.691 0.663 11.852 1 98.44 204 ARG B C 1
ATOM 5990 O O . ARG B 1 204 ? 3.279 0.522 10.695 1 98.44 204 ARG B O 1
ATOM 5997 N N . GLN B 1 205 ? 3.348 1.573 12.648 1 98.38 205 GLN B N 1
ATOM 5998 C CA . GLN B 1 205 ? 2.307 2.516 12.25 1 98.38 205 GLN B CA 1
ATOM 5999 C C . GLN B 1 205 ? 2.742 3.34 11.039 1 98.38 205 GLN B C 1
ATOM 6001 O O . GLN B 1 205 ? 1.981 3.498 10.086 1 98.38 205 GLN B O 1
ATOM 6006 N N . LEU B 1 206 ? 3.955 3.803 11.062 1 98.62 206 LEU B N 1
ATOM 6007 C CA . LEU B 1 206 ? 4.422 4.676 9.992 1 98.62 206 LEU B CA 1
ATOM 6008 C C . LEU B 1 206 ? 4.609 3.895 8.695 1 98.62 206 LEU B C 1
ATOM 6010 O O . LEU B 1 206 ? 4.344 4.41 7.609 1 98.62 206 LEU B O 1
ATOM 6014 N N . VAL B 1 207 ? 5.078 2.641 8.812 1 98.62 207 VAL B N 1
ATOM 6015 C CA . VAL B 1 207 ? 5.23 1.812 7.621 1 98.62 207 VAL B CA 1
ATOM 6016 C C . VAL B 1 207 ? 3.859 1.525 7.012 1 98.62 207 VAL B C 1
ATOM 6018 O O . VAL B 1 207 ? 3.672 1.657 5.801 1 98.62 207 VAL B O 1
ATOM 6021 N N . LEU B 1 208 ? 2.879 1.187 7.824 1 98.56 208 LEU B N 1
ATOM 6022 C CA . LEU B 1 208 ? 1.535 0.895 7.336 1 98.56 208 LEU B CA 1
ATOM 6023 C C . LEU B 1 208 ? 0.88 2.146 6.766 1 98.56 208 LEU B C 1
ATOM 6025 O O . LEU B 1 208 ? 0.2 2.082 5.738 1 98.56 208 LEU B O 1
ATOM 6029 N N . HIS B 1 209 ? 1.098 3.268 7.434 1 98.44 209 HIS B N 1
ATOM 6030 C CA . HIS B 1 209 ? 0.597 4.535 6.914 1 98.44 209 HIS B CA 1
ATOM 6031 C C . HIS B 1 209 ? 1.182 4.836 5.539 1 98.44 209 HIS B C 1
ATOM 6033 O O . HIS B 1 209 ? 0.459 5.25 4.633 1 98.44 209 HIS B O 1
ATOM 6039 N N . THR B 1 210 ? 2.5 4.625 5.406 1 98.38 210 THR B N 1
ATOM 6040 C CA . THR B 1 210 ? 3.189 4.867 4.145 1 98.38 210 THR B CA 1
ATOM 6041 C C . THR B 1 210 ? 2.59 4.02 3.029 1 98.38 210 THR B C 1
ATOM 6043 O O . THR B 1 210 ? 2.307 4.523 1.941 1 98.38 210 THR B O 1
ATOM 6046 N N . MET B 1 211 ? 2.332 2.77 3.324 1 98 211 MET B N 1
ATOM 6047 C CA . MET B 1 211 ? 1.732 1.872 2.34 1 98 211 MET B CA 1
ATOM 6048 C C . MET B 1 211 ? 0.311 2.309 2 1 98 211 MET B C 1
ATOM 6050 O O . MET B 1 211 ? -0.097 2.258 0.838 1 98 211 MET B O 1
ATOM 6054 N N . GLY B 1 212 ? -0.432 2.684 3.012 1 97.5 212 GLY B N 1
ATOM 6055 C CA . GLY B 1 212 ? -1.779 3.182 2.783 1 97.5 212 GLY B CA 1
ATOM 6056 C C . GLY B 1 212 ? -1.818 4.414 1.9 1 97.5 212 GLY B C 1
ATOM 6057 O O . GLY B 1 212 ? -2.605 4.48 0.953 1 97.5 212 GLY B O 1
ATOM 6058 N N . VAL B 1 213 ? -0.945 5.371 2.188 1 97.69 213 VAL B N 1
ATOM 6059 C CA . VAL B 1 213 ? -0.878 6.609 1.42 1 97.69 213 VAL B CA 1
ATOM 6060 C C . VAL B 1 213 ? -0.473 6.305 -0.021 1 97.69 213 VAL B C 1
ATOM 6062 O O . VAL B 1 213 ? -1.075 6.824 -0.964 1 97.69 213 VAL B O 1
ATOM 6065 N N . ALA B 1 214 ? 0.518 5.449 -0.202 1 97.69 214 ALA B N 1
ATOM 6066 C CA . ALA B 1 214 ? 0.963 5.074 -1.543 1 97.69 214 ALA B CA 1
ATOM 6067 C C . ALA B 1 214 ? -0.178 4.461 -2.348 1 97.69 214 ALA B C 1
ATOM 6069 O O . ALA B 1 214 ? -0.345 4.766 -3.531 1 97.69 214 ALA B O 1
ATOM 6070 N N . THR B 1 215 ? -0.958 3.639 -1.727 1 96.88 215 THR B N 1
ATOM 6071 C CA . THR B 1 215 ? -2.07 2.971 -2.393 1 96.88 215 THR B CA 1
ATOM 6072 C C . THR B 1 215 ? -3.131 3.982 -2.82 1 96.88 215 THR B C 1
ATOM 6074 O O . THR B 1 215 ? -3.568 3.979 -3.973 1 96.88 215 THR B O 1
ATOM 6077 N N . VAL B 1 216 ? -3.502 4.891 -1.939 1 96.12 216 VAL B N 1
ATOM 6078 C CA . VAL B 1 216 ? -4.543 5.871 -2.227 1 96.12 216 VAL B CA 1
ATOM 6079 C C . VAL B 1 216 ? -4.07 6.824 -3.322 1 96.12 216 VAL B C 1
ATOM 6081 O O . VAL B 1 216 ? -4.793 7.078 -4.289 1 96.12 216 VAL B O 1
ATOM 6084 N N . MET B 1 217 ? -2.85 7.262 -3.24 1 96.88 217 MET B N 1
ATOM 6085 C CA . MET B 1 217 ? -2.342 8.281 -4.152 1 96.88 217 MET B CA 1
ATOM 6086 C C . MET B 1 217 ? -2.021 7.676 -5.516 1 96.88 217 MET B C 1
ATOM 6088 O O . MET B 1 217 ? -2.133 8.352 -6.543 1 96.88 217 MET B O 1
ATOM 6092 N N . GLY B 1 218 ? -1.667 6.414 -5.52 1 96.69 218 GLY B N 1
ATOM 6093 C CA . GLY B 1 218 ? -1.188 5.793 -6.742 1 96.69 218 GLY B CA 1
ATOM 6094 C C . GLY B 1 218 ? -2.26 5.004 -7.469 1 96.69 218 GLY B C 1
ATOM 6095 O O . GLY B 1 218 ? -2.199 4.84 -8.688 1 96.69 218 GLY B O 1
ATOM 6096 N N . SER B 1 219 ? -3.299 4.543 -6.738 1 95.62 219 SER B N 1
ATOM 6097 C CA . SER B 1 219 ? -4.176 3.547 -7.344 1 95.62 219 SER B CA 1
ATOM 6098 C C . SER B 1 219 ? -5.586 4.094 -7.527 1 95.62 219 SER B C 1
ATOM 6100 O O . SER B 1 219 ? -6.406 3.488 -8.227 1 95.62 219 SER B O 1
ATOM 6102 N N . VAL B 1 220 ? -5.961 5.16 -6.926 1 92.38 220 VAL B N 1
ATOM 6103 C CA . VAL B 1 220 ? -7.285 5.754 -7.082 1 92.38 220 VAL B CA 1
ATOM 6104 C C . VAL B 1 220 ? -7.312 6.648 -8.32 1 92.38 220 VAL B C 1
ATOM 6106 O O . VAL B 1 220 ? -6.559 7.621 -8.398 1 92.38 220 VAL B O 1
ATOM 6109 N N . ASP B 1 221 ? -8.188 6.375 -9.273 1 92.25 221 ASP B N 1
ATOM 6110 C CA . ASP B 1 221 ? -8.086 6.934 -10.617 1 92.25 221 ASP B CA 1
ATOM 6111 C C . ASP B 1 221 ? -8.969 8.172 -10.766 1 92.25 221 ASP B C 1
ATOM 6113 O O . ASP B 1 221 ? -8.875 8.891 -11.758 1 92.25 221 ASP B O 1
ATOM 6117 N N . SER B 1 222 ? -9.945 8.367 -9.773 1 89.69 222 SER B N 1
ATOM 6118 C CA . SER B 1 222 ? -10.664 9.633 -9.898 1 89.69 222 SER B CA 1
ATOM 6119 C C . SER B 1 222 ? -9.695 10.797 -10.094 1 89.69 222 SER B C 1
ATOM 6121 O O . SER B 1 222 ? -9.93 11.68 -10.922 1 89.69 222 SER B O 1
ATOM 6123 N N . VAL B 1 223 ? -8.688 10.742 -9.297 1 89.5 223 VAL B N 1
ATOM 6124 C CA . VAL B 1 223 ? -7.5 11.547 -9.555 1 89.5 223 VAL B CA 1
ATOM 6125 C C . VAL B 1 223 ? -6.262 10.812 -9.047 1 89.5 223 VAL B C 1
ATOM 6127 O O . VAL B 1 223 ? -6.043 10.711 -7.84 1 89.5 223 VAL B O 1
ATOM 6130 N N . ARG B 1 224 ? -5.547 10.273 -10.008 1 94 224 ARG B N 1
ATOM 6131 C CA . ARG B 1 224 ? -4.266 9.727 -9.578 1 94 224 ARG B CA 1
ATOM 6132 C C . ARG B 1 224 ? -3.297 10.836 -9.188 1 94 224 ARG B C 1
ATOM 6134 O O . ARG B 1 224 ? -2.914 11.656 -10.023 1 94 224 ARG B O 1
ATOM 6141 N N . LEU B 1 225 ? -2.832 10.781 -8.031 1 95.44 225 LEU B N 1
ATOM 6142 C CA . LEU B 1 225 ? -2.117 11.93 -7.492 1 95.44 225 LEU B CA 1
ATOM 6143 C C . LEU B 1 225 ? -0.608 11.734 -7.602 1 95.44 225 LEU B C 1
ATOM 6145 O O . LEU B 1 225 ? 0.135 12.703 -7.797 1 95.44 225 LEU B O 1
ATOM 6149 N N . LEU B 1 226 ? -0.207 10.477 -7.523 1 96.19 226 LEU B N 1
ATOM 6150 C CA . LEU B 1 226 ? 1.229 10.289 -7.348 1 96.19 226 LEU B CA 1
ATOM 6151 C C . LEU B 1 226 ? 1.681 8.961 -7.938 1 96.19 226 LEU B C 1
ATOM 6153 O O . LEU B 1 226 ? 0.989 7.945 -7.797 1 96.19 226 LEU B O 1
ATOM 6157 N N . GLY B 1 227 ? 2.762 8.859 -8.578 1 94.44 227 GLY B N 1
ATOM 6158 C CA . GLY B 1 227 ? 3.516 7.707 -9.039 1 94.44 227 GLY B CA 1
ATOM 6159 C C . GLY B 1 227 ? 5.008 7.961 -9.125 1 94.44 227 GLY B C 1
ATOM 6160 O O . GLY B 1 227 ? 5.48 9.039 -8.742 1 94.44 227 GLY B O 1
ATOM 6161 N N . THR B 1 228 ? 5.758 7.023 -9.562 1 94.5 228 THR B N 1
ATOM 6162 C CA . THR B 1 228 ? 7.215 7.086 -9.5 1 94.5 228 THR B CA 1
ATOM 6163 C C . THR B 1 228 ? 7.746 8.188 -10.422 1 94.5 228 THR B C 1
ATOM 6165 O O . THR B 1 228 ? 8.867 8.664 -10.234 1 94.5 228 THR B O 1
ATOM 6168 N N . ASN B 1 229 ? 6.957 8.633 -11.359 1 94.56 229 ASN B N 1
ATOM 6169 C CA . ASN B 1 229 ? 7.438 9.641 -12.297 1 94.56 229 ASN B CA 1
ATOM 6170 C C . ASN B 1 229 ? 7.168 11.055 -11.789 1 94.56 229 ASN B C 1
ATOM 6172 O O . ASN B 1 229 ? 7.598 12.031 -12.406 1 94.56 229 ASN B O 1
ATOM 6176 N N . ASP B 1 230 ? 6.527 11.188 -10.711 1 97.31 230 ASP B N 1
ATOM 6177 C CA . ASP B 1 230 ? 6.172 12.508 -10.195 1 97.31 230 ASP B CA 1
ATOM 6178 C C . ASP B 1 230 ? 7.363 13.164 -9.492 1 97.31 230 ASP B C 1
ATOM 6180 O O . ASP B 1 230 ? 8.289 12.477 -9.055 1 97.31 230 ASP B O 1
ATOM 6184 N N . VAL B 1 231 ? 7.348 14.484 -9.523 1 98.56 231 VAL B N 1
ATOM 6185 C CA . VAL B 1 231 ? 8.289 15.312 -8.773 1 98.56 231 VAL B CA 1
ATOM 6186 C C . VAL B 1 231 ? 7.594 15.906 -7.555 1 98.56 231 VAL B C 1
ATOM 6188 O O . VAL B 1 231 ? 6.656 16.688 -7.688 1 98.56 231 VAL B O 1
ATOM 6191 N N . TYR B 1 232 ? 8.141 15.547 -6.375 1 98.69 232 TYR B N 1
ATOM 6192 C CA . TYR B 1 232 ? 7.48 15.836 -5.109 1 98.69 232 TYR B CA 1
ATOM 6193 C C . TYR B 1 232 ? 8.117 17.047 -4.43 1 98.69 232 TYR B C 1
ATOM 6195 O O . TYR B 1 232 ? 9.344 17.125 -4.305 1 98.69 232 TYR B O 1
ATOM 6203 N N . MET B 1 233 ? 7.262 18.016 -3.98 1 98.81 233 MET B N 1
ATOM 6204 C CA . MET B 1 233 ? 7.688 19.141 -3.143 1 98.81 233 MET B CA 1
ATOM 6205 C C . MET B 1 233 ? 6.742 19.328 -1.96 1 98.81 233 MET B C 1
ATOM 6207 O O . MET B 1 233 ? 5.57 19.656 -2.145 1 98.81 233 MET B O 1
ATOM 6211 N N . PRO B 1 234 ? 7.254 19.062 -0.723 1 97.81 234 PRO B N 1
ATOM 6212 C CA . PRO B 1 234 ? 6.395 19.328 0.436 1 97.81 234 PRO B CA 1
ATOM 6213 C C . PRO B 1 234 ? 6.145 20.828 0.654 1 97.81 234 PRO B C 1
ATOM 6215 O O . PRO B 1 234 ? 7.082 21.625 0.612 1 97.81 234 PRO B O 1
ATOM 6218 N N . ILE B 1 235 ? 4.875 21.219 0.881 1 96.31 235 ILE B N 1
ATOM 6219 C CA . ILE B 1 235 ? 4.512 22.578 1.25 1 96.31 235 ILE B CA 1
ATOM 6220 C C . ILE B 1 235 ? 3.713 22.562 2.551 1 96.31 235 ILE B C 1
ATOM 6222 O O . ILE B 1 235 ? 2.729 23.297 2.689 1 96.31 235 ILE B O 1
ATOM 6226 N N . THR B 1 236 ? 3.807 21.547 3.348 1 93.38 236 THR B N 1
ATOM 6227 C CA . THR B 1 236 ? 3.51 21.406 4.77 1 93.38 236 THR B CA 1
ATOM 6228 C C . THR B 1 236 ? 4.781 21.125 5.562 1 93.38 236 THR B C 1
ATOM 6230 O O . THR B 1 236 ? 5.547 20.219 5.215 1 93.38 236 THR B O 1
ATOM 6233 N N . PRO B 1 237 ? 4.941 21.938 6.605 1 92.62 237 PRO B N 1
ATOM 6234 C CA . PRO B 1 237 ? 6.211 21.766 7.312 1 92.62 237 PRO B CA 1
ATOM 6235 C C . PRO B 1 237 ? 6.477 20.328 7.727 1 92.62 237 PRO B C 1
ATOM 6237 O O . PRO B 1 237 ? 5.562 19.641 8.188 1 92.62 237 PRO B O 1
ATOM 6240 N N . MET B 1 238 ? 7.707 19.891 7.637 1 95.81 238 MET B N 1
ATOM 6241 C CA . MET B 1 238 ? 8.117 18.531 7.957 1 95.81 238 MET B CA 1
ATOM 6242 C C . MET B 1 238 ? 7.977 18.266 9.453 1 95.81 238 MET B C 1
ATOM 6244 O O . MET B 1 238 ? 7.805 17.109 9.859 1 95.81 238 MET B O 1
ATOM 6248 N N . PHE B 1 239 ? 8.023 19.312 10.266 1 93 239 PHE B N 1
ATOM 6249 C CA . PHE B 1 239 ? 7.902 19.094 11.703 1 93 239 PHE B CA 1
ATOM 6250 C C . PHE B 1 239 ? 6.461 18.766 12.078 1 93 239 PHE B C 1
ATOM 6252 O O . PHE B 1 239 ? 6.191 18.328 13.195 1 93 239 PHE B O 1
ATOM 6259 N N . HIS B 1 240 ? 5.562 19.016 11.125 1 91.19 240 HIS B N 1
ATOM 6260 C CA . HIS B 1 240 ? 4.16 18.75 11.414 1 91.19 240 HIS B CA 1
ATOM 6261 C C . HIS B 1 240 ? 3.715 17.422 10.828 1 91.19 240 HIS B C 1
ATOM 6263 O O . HIS B 1 240 ? 3.529 17.297 9.609 1 91.19 240 HIS B O 1
ATOM 6269 N N . VAL B 1 241 ? 3.447 16.484 11.633 1 93.56 241 VAL B N 1
ATOM 6270 C CA . VAL B 1 241 ? 2.926 15.156 11.328 1 93.56 241 VAL B CA 1
ATOM 6271 C C . VAL B 1 241 ? 3.672 14.57 10.125 1 93.56 241 VAL B C 1
ATOM 6273 O O . VAL B 1 241 ? 3.051 14.141 9.148 1 93.56 241 VAL B O 1
ATOM 6276 N N . HIS B 1 242 ? 4.98 14.695 10.031 1 93.38 242 HIS B N 1
ATOM 6277 C CA . HIS B 1 242 ? 5.891 14.078 9.07 1 93.38 242 HIS B CA 1
ATOM 6278 C C . HIS B 1 242 ? 5.633 14.586 7.66 1 93.38 242 HIS B C 1
ATOM 6280 O O . HIS B 1 242 ? 5.703 13.812 6.695 1 93.38 242 HIS B O 1
ATOM 6286 N N . ALA B 1 243 ? 5.262 15.812 7.52 1 95.69 243 ALA B N 1
ATOM 6287 C CA . ALA B 1 243 ? 4.848 16.281 6.203 1 95.69 243 ALA B CA 1
ATOM 6288 C C . ALA B 1 243 ? 3.844 15.328 5.566 1 95.69 243 ALA B C 1
ATOM 6290 O O . ALA B 1 243 ? 4.004 14.93 4.41 1 95.69 243 ALA B O 1
ATOM 6291 N N . TRP B 1 244 ? 2.945 14.914 6.418 1 96.06 244 TRP B N 1
ATOM 6292 C CA . TRP B 1 244 ? 1.797 14.078 6.09 1 96.06 244 TRP B CA 1
ATOM 6293 C C . TRP B 1 244 ? 2.248 12.711 5.586 1 96.06 244 TRP B C 1
ATOM 6295 O O . TRP B 1 244 ? 1.525 12.047 4.836 1 96.06 244 TRP B O 1
ATOM 6305 N N . GLY B 1 245 ? 3.463 12.305 5.836 1 96.88 245 GLY B N 1
ATOM 6306 C CA . GLY B 1 245 ? 3.973 10.984 5.527 1 96.88 245 GLY B CA 1
ATOM 6307 C C . GLY B 1 245 ? 4.48 10.859 4.105 1 96.88 245 GLY B C 1
ATOM 6308 O O . GLY B 1 245 ? 5.031 9.82 3.725 1 96.88 245 GLY B O 1
ATOM 6309 N N . LEU B 1 246 ? 4.453 11.922 3.301 1 98.12 246 LEU B N 1
ATOM 6310 C CA . LEU B 1 246 ? 4.75 11.852 1.874 1 98.12 246 LEU B CA 1
ATOM 6311 C C . LEU B 1 246 ? 6.254 11.727 1.638 1 98.12 246 LEU B C 1
ATOM 6313 O O . LEU B 1 246 ? 6.684 11.117 0.657 1 98.12 246 LEU B O 1
ATOM 6317 N N . PRO B 1 247 ? 7.109 12.266 2.57 1 98.38 247 PRO B N 1
ATOM 6318 C CA . PRO B 1 247 ? 8.539 12 2.383 1 98.38 247 PRO B CA 1
ATOM 6319 C C . PRO B 1 247 ? 8.867 10.508 2.428 1 98.38 247 PRO B C 1
ATOM 6321 O O . PRO B 1 247 ? 9.75 10.047 1.694 1 98.38 247 PRO B O 1
ATOM 6324 N N . TYR B 1 248 ? 8.195 9.75 3.277 1 98.44 248 TYR B N 1
ATOM 6325 C CA . TYR B 1 248 ? 8.391 8.305 3.332 1 98.44 248 TYR B CA 1
ATOM 6326 C C . TYR B 1 248 ? 7.93 7.645 2.039 1 98.44 248 TYR B C 1
ATOM 6328 O O . TYR B 1 248 ? 8.633 6.793 1.486 1 98.44 248 TYR B O 1
ATOM 6336 N N . VAL B 1 249 ? 6.773 8.062 1.501 1 98.12 249 VAL B N 1
ATOM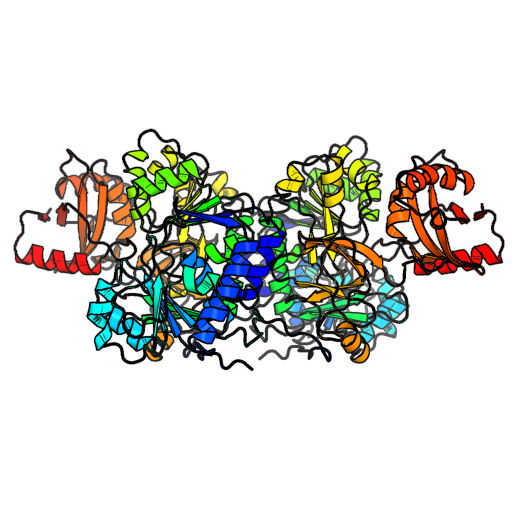 6337 C CA . VAL B 1 249 ? 6.223 7.508 0.268 1 98.12 249 VAL B CA 1
ATOM 6338 C C . VAL B 1 249 ? 7.156 7.816 -0.9 1 98.12 249 VAL B C 1
ATOM 6340 O O . VAL B 1 249 ? 7.484 6.93 -1.691 1 98.12 249 VAL B O 1
ATOM 6343 N N . ALA B 1 250 ? 7.547 9.094 -0.97 1 98.19 250 ALA B N 1
ATOM 6344 C CA . ALA B 1 250 ? 8.406 9.539 -2.064 1 98.19 250 ALA B CA 1
ATOM 6345 C C . ALA B 1 250 ? 9.727 8.781 -2.064 1 98.19 250 ALA B C 1
ATOM 6347 O O . ALA B 1 250 ? 10.227 8.398 -3.123 1 98.19 250 ALA B O 1
ATOM 6348 N N . THR B 1 251 ? 10.305 8.57 -0.884 1 97.88 251 THR B N 1
ATOM 6349 C CA . THR B 1 251 ? 11.57 7.855 -0.784 1 97.88 251 THR B CA 1
ATOM 6350 C C . THR B 1 251 ? 11.391 6.391 -1.178 1 97.88 251 THR B C 1
ATOM 6352 O O . THR B 1 251 ? 12.188 5.848 -1.95 1 97.88 251 THR B O 1
ATOM 6355 N N . MET B 1 252 ? 10.344 5.766 -0.714 1 97.25 252 MET B N 1
ATOM 6356 C CA . MET B 1 252 ? 10.062 4.359 -1 1 97.25 252 MET B CA 1
ATOM 6357 C C . MET B 1 252 ? 9.906 4.129 -2.5 1 97.25 252 MET B C 1
ATOM 6359 O O . MET B 1 252 ? 10.359 3.113 -3.027 1 97.25 252 MET B O 1
ATOM 6363 N N . LEU B 1 253 ? 9.344 5.113 -3.197 1 96.5 253 LEU B N 1
ATOM 6364 C CA . LEU B 1 253 ? 9.031 4.969 -4.613 1 96.5 253 LEU B CA 1
ATOM 6365 C C . LEU B 1 253 ? 10.133 5.566 -5.48 1 96.5 253 LEU B C 1
ATOM 6367 O O . LEU B 1 253 ? 10.078 5.484 -6.711 1 96.5 253 LEU B O 1
ATOM 6371 N N . GLY B 1 254 ? 11.117 6.266 -4.906 1 96.12 254 GLY B N 1
ATOM 6372 C CA . GLY B 1 254 ? 12.25 6.801 -5.648 1 96.12 254 GLY B CA 1
ATOM 6373 C C . GLY B 1 254 ? 11.906 8.039 -6.449 1 96.12 254 GLY B C 1
ATOM 6374 O O . GLY B 1 254 ? 12.406 8.234 -7.555 1 96.12 254 GLY B O 1
ATOM 6375 N N . LEU B 1 255 ? 11.062 8.883 -5.918 1 97.5 255 LEU B N 1
ATOM 6376 C CA . LEU B 1 255 ? 10.68 10.125 -6.594 1 97.5 255 LEU B CA 1
ATOM 6377 C C . LEU B 1 255 ? 11.797 11.156 -6.492 1 97.5 255 LEU B C 1
ATOM 6379 O O . LEU B 1 255 ? 12.578 11.148 -5.539 1 97.5 255 LEU B O 1
ATOM 6383 N N . LYS B 1 256 ? 11.836 12.023 -7.559 1 97.5 256 LYS B N 1
ATOM 6384 C CA . LYS B 1 256 ? 12.555 13.266 -7.312 1 97.5 256 LYS B CA 1
ATOM 6385 C C . LYS B 1 256 ? 11.891 14.078 -6.207 1 97.5 256 LYS B C 1
ATOM 6387 O O . LYS B 1 256 ? 10.664 14.242 -6.195 1 97.5 256 LYS B O 1
ATOM 6392 N N . GLN B 1 257 ? 12.648 14.5 -5.18 1 98.62 257 GLN B N 1
ATOM 6393 C CA . GLN B 1 257 ? 12.125 15.25 -4.039 1 98.62 257 GLN B CA 1
ATOM 6394 C C . GLN B 1 257 ? 12.766 16.625 -3.945 1 98.62 257 GLN B C 1
ATOM 6396 O O . GLN B 1 257 ? 13.992 16.75 -3.988 1 98.62 257 GLN B O 1
ATOM 6401 N N . VAL B 1 258 ? 11.938 17.656 -3.828 1 98.88 258 VAL B N 1
ATOM 6402 C CA . VAL B 1 258 ? 12.406 19.047 -3.777 1 98.88 258 VAL B CA 1
ATOM 6403 C C . VAL B 1 258 ? 12.016 19.672 -2.439 1 98.88 258 VAL B C 1
ATOM 6405 O O . VAL B 1 258 ? 10.844 19.922 -2.178 1 98.88 258 VAL B O 1
ATOM 6408 N N . TYR B 1 259 ? 13.008 19.969 -1.594 1 98.81 259 TYR B N 1
ATOM 6409 C CA . TYR B 1 259 ? 12.766 20.562 -0.286 1 98.81 259 TYR B CA 1
ATOM 6410 C C . TYR B 1 259 ? 13.016 22.062 -0.317 1 98.81 259 TYR B C 1
ATOM 6412 O O . TYR B 1 259 ? 14.133 22.516 -0.583 1 98.81 259 TYR B O 1
ATOM 6420 N N . PRO B 1 260 ? 12.039 22.844 0.014 1 98.06 260 PRO B N 1
ATOM 6421 C CA . PRO B 1 260 ? 12.117 24.281 -0.218 1 98.06 260 PRO B CA 1
ATOM 6422 C C . PRO B 1 260 ? 12.797 25.031 0.929 1 98.06 260 PRO B C 1
ATOM 6424 O O . PRO B 1 260 ? 13.203 26.188 0.766 1 98.06 260 PRO B O 1
ATOM 6427 N N . GLY B 1 261 ? 12.938 24.438 2.107 1 96.81 261 GLY B N 1
ATOM 6428 C CA . GLY B 1 261 ? 13.375 25.172 3.279 1 96.81 261 GLY B CA 1
ATOM 6429 C C . GLY B 1 261 ? 12.281 26.031 3.896 1 96.81 261 GLY B C 1
ATOM 6430 O O . GLY B 1 261 ? 11.164 25.547 4.113 1 96.81 261 GLY B O 1
ATOM 6431 N N . ARG B 1 262 ? 12.641 27.203 4.258 1 92.69 262 ARG B N 1
ATOM 6432 C CA . ARG B 1 262 ? 11.633 28.141 4.742 1 92.69 262 ARG B CA 1
ATOM 6433 C C . ARG B 1 262 ? 10.664 28.531 3.629 1 92.69 262 ARG B C 1
ATOM 6435 O O . ARG B 1 262 ? 11.078 28.812 2.504 1 92.69 262 ARG B O 1
ATOM 6442 N N . TYR B 1 263 ? 9.383 28.547 3.979 1 91.31 263 TYR B N 1
ATOM 6443 C CA . TYR B 1 263 ? 8.367 28.844 2.967 1 91.31 263 TYR B CA 1
ATOM 6444 C C . TYR B 1 263 ? 8.391 30.312 2.584 1 91.31 263 TYR B C 1
ATOM 6446 O O . TYR B 1 263 ? 8.336 31.188 3.453 1 91.31 263 TYR B O 1
ATOM 6454 N N . ASP B 1 264 ? 8.68 30.562 1.412 1 93.69 264 ASP B N 1
ATOM 6455 C CA . ASP B 1 264 ? 8.547 31.828 0.695 1 93.69 264 ASP B CA 1
ATOM 6456 C C . ASP B 1 264 ? 7.762 31.656 -0.602 1 93.69 264 ASP B C 1
ATOM 6458 O O . ASP B 1 264 ? 8.242 31.016 -1.541 1 93.69 264 ASP B O 1
ATOM 6462 N N . PRO B 1 265 ? 6.547 32.219 -0.607 1 94.94 265 PRO B N 1
ATOM 6463 C CA . PRO B 1 265 ? 5.672 31.969 -1.756 1 94.94 265 PRO B CA 1
ATOM 6464 C C . PRO B 1 265 ? 6.355 32.25 -3.092 1 94.94 265 PRO B C 1
ATOM 6466 O O . PRO B 1 265 ? 6.152 31.531 -4.062 1 94.94 265 PRO B O 1
ATOM 6469 N N . GLU B 1 266 ? 7.133 33.406 -3.152 1 97.38 266 GLU B N 1
ATOM 6470 C CA . GLU B 1 266 ? 7.852 33.719 -4.387 1 97.38 266 GLU B CA 1
ATOM 6471 C C . GLU B 1 266 ? 8.828 32.594 -4.75 1 97.38 266 GLU B C 1
ATOM 6473 O O . GLU B 1 266 ? 8.898 32.188 -5.906 1 97.38 266 GLU B O 1
ATOM 6478 N N . TYR B 1 267 ? 9.469 32.094 -3.787 1 97.31 267 TYR B N 1
ATOM 6479 C CA . TYR B 1 267 ? 10.484 31.078 -4.008 1 97.31 267 TYR B CA 1
ATOM 6480 C C . TYR B 1 267 ? 9.852 29.734 -4.316 1 97.31 267 TYR B C 1
ATOM 6482 O O . TYR B 1 267 ? 10.383 28.953 -5.105 1 97.31 267 TYR B O 1
ATOM 6490 N N . LEU B 1 268 ? 8.734 29.453 -3.715 1 98 268 LEU B N 1
ATOM 6491 C CA . LEU B 1 268 ? 8.016 28.203 -4.004 1 98 268 LEU B CA 1
ATOM 6492 C C . LEU B 1 268 ? 7.641 28.125 -5.48 1 98 268 LEU B C 1
ATOM 6494 O O . LEU B 1 268 ? 7.785 27.078 -6.105 1 98 268 LEU B O 1
ATOM 6498 N N . VAL B 1 269 ? 7.16 29.234 -6.039 1 98.25 269 VAL B N 1
ATOM 6499 C CA . VAL B 1 269 ? 6.793 29.281 -7.449 1 98.25 269 VAL B CA 1
ATOM 6500 C C . VAL B 1 269 ? 8.039 29.078 -8.312 1 98.25 269 VAL B C 1
ATOM 6502 O O . VAL B 1 269 ? 7.992 28.375 -9.32 1 98.25 269 VAL B O 1
ATOM 6505 N N . GLU B 1 270 ? 9.102 29.688 -7.902 1 97.94 270 GLU B N 1
ATOM 6506 C CA . GLU B 1 270 ? 10.359 29.531 -8.633 1 97.94 270 GLU B CA 1
ATOM 6507 C C . GLU B 1 270 ? 10.812 28.062 -8.641 1 97.94 270 GLU B C 1
ATOM 6509 O O . GLU B 1 270 ? 11.211 27.547 -9.68 1 97.94 270 GLU B O 1
ATOM 6514 N N . LEU B 1 271 ? 10.789 27.406 -7.504 1 98.25 271 LEU B N 1
ATOM 6515 C CA . LEU B 1 271 ? 11.18 26.016 -7.398 1 98.25 271 LEU B CA 1
ATOM 6516 C C . LEU B 1 271 ? 10.258 25.125 -8.227 1 98.25 271 LEU B C 1
ATOM 6518 O O . LEU B 1 271 ? 10.703 24.156 -8.852 1 98.25 271 LEU B O 1
ATOM 6522 N N . TRP B 1 272 ? 8.961 25.406 -8.141 1 98.38 272 TRP B N 1
ATOM 6523 C CA . TRP B 1 272 ? 7.996 24.656 -8.938 1 98.38 272 TRP B CA 1
ATOM 6524 C C . TRP B 1 272 ? 8.391 24.672 -10.414 1 98.38 272 TRP B C 1
ATOM 6526 O O . TRP B 1 272 ? 8.406 23.625 -11.062 1 98.38 272 TRP B O 1
ATOM 6536 N N . ARG B 1 273 ? 8.703 25.875 -10.914 1 97.81 273 ARG B N 1
ATOM 6537 C CA . ARG B 1 273 ? 9.062 26.031 -12.312 1 97.81 273 ARG B CA 1
ATOM 6538 C C . ARG B 1 273 ? 10.391 25.359 -12.625 1 97.81 273 ARG B C 1
ATOM 6540 O O . ARG B 1 273 ? 10.484 24.562 -13.555 1 97.81 273 ARG B O 1
ATOM 6547 N N . ARG B 1 274 ? 11.383 25.594 -11.867 1 97.94 274 ARG B N 1
ATOM 6548 C CA . ARG B 1 274 ? 12.75 25.156 -12.125 1 97.94 274 ARG B CA 1
ATOM 6549 C C . ARG B 1 274 ? 12.859 23.641 -12.016 1 97.94 274 ARG B C 1
ATOM 6551 O O . ARG B 1 274 ? 13.57 23 -12.805 1 97.94 274 ARG B O 1
ATOM 6558 N N . GLU B 1 275 ? 12.203 23.062 -11.047 1 98.25 275 GLU B N 1
ATOM 6559 C CA . GLU B 1 275 ? 12.359 21.641 -10.758 1 98.25 275 GLU B CA 1
ATOM 6560 C C . GLU B 1 275 ? 11.227 20.812 -11.359 1 98.25 275 GLU B C 1
ATOM 6562 O O . GLU B 1 275 ? 11.164 19.594 -11.18 1 98.25 275 GLU B O 1
ATOM 6567 N N . LYS B 1 276 ? 10.289 21.484 -11.977 1 98.12 276 LYS B N 1
ATOM 6568 C CA . LYS B 1 276 ? 9.164 20.844 -12.656 1 98.12 276 LYS B CA 1
ATOM 6569 C C . LYS B 1 276 ? 8.344 20 -11.688 1 98.12 276 LYS B C 1
ATOM 6571 O O . LYS B 1 276 ? 8.07 18.828 -11.945 1 98.12 276 LYS B O 1
ATOM 6576 N N . VAL B 1 277 ? 7.988 20.625 -10.586 1 98.69 277 VAL B N 1
ATOM 6577 C CA . VAL B 1 277 ? 7.223 19.953 -9.547 1 98.69 277 VAL B CA 1
ATOM 6578 C C . VAL B 1 277 ? 5.855 19.547 -10.086 1 98.69 277 VAL B C 1
ATOM 6580 O O . VAL B 1 277 ? 5.191 20.344 -10.766 1 98.69 277 VAL B O 1
ATOM 6583 N N . THR B 1 278 ? 5.422 18.297 -9.789 1 98.56 278 THR B N 1
ATOM 6584 C CA . THR B 1 278 ? 4.137 17.844 -10.305 1 98.56 278 THR B CA 1
ATOM 6585 C C . THR B 1 278 ? 3.178 17.531 -9.156 1 98.56 278 T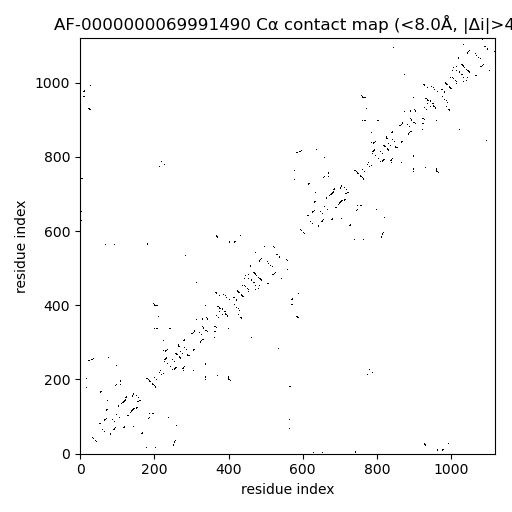HR B C 1
ATOM 6587 O O . THR B 1 278 ? 1.972 17.391 -9.375 1 98.56 278 THR B O 1
ATOM 6590 N N . PHE B 1 279 ? 3.693 17.422 -7.949 1 98.69 279 PHE B N 1
ATOM 6591 C CA . PHE B 1 279 ? 2.82 17.062 -6.84 1 98.69 279 PHE B CA 1
ATOM 6592 C C . PHE B 1 279 ? 3.248 17.766 -5.559 1 98.69 279 PHE B C 1
ATOM 6594 O O . PHE B 1 279 ? 4.441 17.859 -5.262 1 98.69 279 PHE B O 1
ATOM 6601 N N . SER B 1 280 ? 2.275 18.25 -4.789 1 98.62 280 SER B N 1
ATOM 6602 C CA . SER B 1 280 ? 2.48 18.859 -3.48 1 98.62 280 SER B CA 1
ATOM 6603 C C . SER B 1 280 ? 1.263 18.672 -2.584 1 98.62 280 SER B C 1
ATOM 6605 O O . SER B 1 280 ? 0.312 17.984 -2.957 1 98.62 280 SER B O 1
ATOM 6607 N N . HIS B 1 281 ? 1.384 19.078 -1.378 1 97.31 281 HIS B N 1
ATOM 6608 C CA . HIS B 1 281 ? 0.31 19.141 -0.394 1 97.31 281 HIS B CA 1
ATOM 6609 C C . HIS B 1 281 ? 0.463 20.359 0.515 1 97.31 281 HIS B C 1
ATOM 6611 O O . HIS B 1 281 ? 1.583 20.734 0.861 1 97.31 281 HIS B O 1
ATOM 6617 N N . CYS B 1 282 ? -0.643 20.969 0.864 1 94.88 282 CYS B N 1
ATOM 6618 C CA . CYS B 1 282 ? -0.56 22.141 1.732 1 94.88 282 CYS B CA 1
ATOM 6619 C C . CYS B 1 282 ? -1.923 22.484 2.324 1 94.88 282 CYS B C 1
ATOM 6621 O O . CYS B 1 282 ? -2.871 21.703 2.189 1 94.88 282 CYS B O 1
ATOM 6623 N N . VAL B 1 283 ? -1.959 23.547 3.111 1 90.12 283 VAL B N 1
ATOM 6624 C CA . VAL B 1 283 ? -3.195 24.062 3.682 1 90.12 283 VAL B CA 1
ATOM 6625 C C . VAL B 1 283 ? -3.717 25.219 2.816 1 90.12 283 VAL B C 1
ATOM 6627 O O . VAL B 1 283 ? -2.963 25.812 2.041 1 90.12 283 VAL B O 1
ATOM 6630 N N . PRO B 1 284 ? -4.977 25.562 2.898 1 89.81 284 PRO B N 1
ATOM 6631 C CA . PRO B 1 284 ? -5.574 26.594 2.053 1 89.81 284 PRO B CA 1
ATOM 6632 C C . PRO B 1 284 ? -4.84 27.938 2.148 1 89.81 284 PRO B C 1
ATOM 6634 O O . PRO B 1 284 ? -4.617 28.594 1.131 1 89.81 284 PRO B O 1
ATOM 6637 N N . THR B 1 285 ? -4.375 28.25 3.295 1 83 285 THR B N 1
ATOM 6638 C CA . THR B 1 285 ? -3.732 29.547 3.5 1 83 285 THR B CA 1
ATOM 6639 C C . THR B 1 285 ? -2.432 29.641 2.707 1 83 285 THR B C 1
ATOM 6641 O O . THR B 1 285 ? -2.123 30.688 2.125 1 83 285 THR B O 1
ATOM 6644 N N . ILE B 1 286 ? -1.701 28.578 2.67 1 89.06 286 ILE B N 1
ATOM 6645 C CA . ILE B 1 286 ? -0.432 28.578 1.95 1 89.06 286 ILE B CA 1
ATOM 6646 C C . ILE B 1 286 ? -0.692 28.609 0.446 1 89.06 286 ILE B C 1
ATOM 6648 O O . ILE B 1 286 ? 0.015 29.281 -0.3 1 89.06 286 ILE B O 1
ATOM 6652 N N . LEU B 1 287 ? -1.663 27.859 0.034 1 93.69 287 LEU B N 1
ATOM 6653 C CA . LEU B 1 287 ? -2.033 27.891 -1.377 1 93.69 287 LEU B CA 1
ATOM 6654 C C . LEU B 1 287 ? -2.42 29.297 -1.812 1 93.69 287 LEU B C 1
ATOM 6656 O O . LEU B 1 287 ? -2.02 29.766 -2.885 1 93.69 287 LEU B O 1
ATOM 6660 N N . GLN B 1 288 ? -3.188 30 -0.952 1 89.38 288 GLN B N 1
ATOM 6661 C CA . GLN B 1 288 ? -3.578 31.375 -1.25 1 89.38 288 GLN B CA 1
ATOM 6662 C C . GLN B 1 288 ? -2.355 32.281 -1.38 1 89.38 288 GLN B C 1
ATOM 6664 O O . GLN B 1 288 ? -2.303 33.125 -2.262 1 89.38 288 GLN B O 1
ATOM 6669 N N . MET B 1 289 ? -1.41 32.062 -0.543 1 88.19 289 MET B N 1
ATOM 6670 C CA . MET B 1 289 ? -0.177 32.844 -0.602 1 88.19 289 MET B CA 1
ATOM 6671 C C . MET B 1 289 ? 0.56 32.594 -1.914 1 88.19 289 MET B C 1
ATOM 6673 O O . MET B 1 289 ? 1.049 33.531 -2.543 1 88.19 289 MET B O 1
ATOM 6677 N N . VAL B 1 290 ? 0.598 31.359 -2.334 1 94.88 290 VAL B N 1
ATOM 6678 C CA . VAL B 1 290 ? 1.282 30.984 -3.566 1 94.88 290 VAL B CA 1
ATOM 6679 C C . VAL B 1 290 ? 0.577 31.609 -4.766 1 94.88 290 VAL B C 1
ATOM 6681 O O . VAL B 1 290 ? 1.224 32.188 -5.641 1 94.88 290 VAL B O 1
ATOM 6684 N N . LEU B 1 291 ? -0.753 31.562 -4.77 1 94.56 291 LEU B N 1
ATOM 6685 C CA . LEU B 1 291 ? -1.543 32.062 -5.887 1 94.56 291 LEU B CA 1
ATOM 6686 C C . LEU B 1 291 ? -1.447 33.594 -5.973 1 94.56 291 LEU B C 1
ATOM 6688 O O . LEU B 1 291 ? -1.579 34.156 -7.055 1 94.56 291 LEU B O 1
ATOM 6692 N N . ASN B 1 292 ? -1.184 34.219 -4.84 1 90.94 292 ASN B N 1
ATOM 6693 C CA . ASN B 1 292 ? -1.147 35.656 -4.789 1 90.94 292 ASN B CA 1
ATOM 6694 C C . ASN B 1 292 ? 0.273 36.188 -4.957 1 90.94 292 ASN B C 1
ATOM 6696 O O . ASN B 1 292 ? 0.481 37.406 -5.031 1 90.94 292 ASN B O 1
ATOM 6700 N N . ALA B 1 293 ? 1.224 35.375 -4.992 1 94.5 293 ALA B N 1
ATOM 6701 C CA . ALA B 1 293 ? 2.613 35.781 -5.176 1 94.5 293 ALA B CA 1
ATOM 6702 C C . ALA B 1 293 ? 2.803 36.469 -6.516 1 94.5 293 ALA B C 1
ATOM 6704 O O . ALA B 1 293 ? 2.102 36.188 -7.484 1 94.5 293 ALA B O 1
ATOM 6705 N N . LYS B 1 294 ? 3.773 37.406 -6.582 1 96.44 294 LYS B N 1
ATOM 6706 C CA . LYS B 1 294 ? 4.105 38.094 -7.824 1 96.44 294 LYS B CA 1
ATOM 6707 C C . LYS B 1 294 ? 4.594 37.094 -8.883 1 96.44 294 LYS B C 1
ATOM 6709 O O . LYS B 1 294 ? 4.238 37.219 -10.062 1 96.44 294 LYS B O 1
ATOM 6714 N N . ALA B 1 295 ? 5.328 36.188 -8.469 1 95.81 295 ALA B N 1
ATOM 6715 C CA . ALA B 1 295 ? 5.898 35.188 -9.367 1 95.81 295 ALA B CA 1
ATOM 6716 C C . ALA B 1 295 ? 4.812 34.312 -9.984 1 95.81 295 ALA B C 1
ATOM 6718 O O . ALA B 1 295 ? 5.035 33.656 -11 1 95.81 295 ALA B O 1
ATOM 6719 N N . ALA B 1 296 ? 3.662 34.312 -9.414 1 96.12 296 ALA B N 1
ATOM 6720 C CA . ALA B 1 296 ? 2.564 33.438 -9.867 1 96.12 296 ALA B CA 1
ATOM 6721 C C . ALA B 1 296 ? 1.726 34.156 -10.93 1 96.12 296 ALA B C 1
ATOM 6723 O O . ALA B 1 296 ? 0.921 33.531 -11.617 1 96.12 296 ALA B O 1
ATOM 6724 N N . GLN B 1 297 ? 1.918 35.438 -11.031 1 94.75 297 GLN B N 1
ATOM 6725 C CA . GLN B 1 297 ? 1.111 36.219 -11.977 1 94.75 297 GLN B CA 1
ATOM 6726 C C . GLN B 1 297 ? 1.326 35.719 -13.406 1 94.75 297 GLN B C 1
ATOM 6728 O O . GLN B 1 297 ? 2.465 35.625 -13.875 1 94.75 297 GLN B O 1
ATOM 6733 N N . GLY B 1 298 ? 0.238 35.375 -14.07 1 94.31 298 GLY B N 1
ATOM 6734 C CA . GLY B 1 298 ? 0.282 34.969 -15.461 1 94.31 298 GLY B CA 1
ATOM 6735 C C . GLY B 1 298 ? 0.775 33.531 -15.641 1 94.31 298 GLY B C 1
ATOM 6736 O O . GLY B 1 298 ? 0.951 33.062 -16.766 1 94.31 298 GLY B O 1
ATOM 6737 N N . VAL B 1 299 ? 1.031 32.906 -14.57 1 95.88 299 VAL B N 1
ATOM 6738 C CA . VAL B 1 299 ? 1.562 31.547 -14.648 1 95.88 299 VAL B CA 1
ATOM 6739 C C . VAL B 1 299 ? 0.414 30.547 -14.789 1 95.88 299 VAL B C 1
ATOM 6741 O O . VAL B 1 299 ? -0.6 30.672 -14.094 1 95.88 299 VAL B O 1
ATOM 6744 N N . ASP B 1 300 ? 0.55 29.609 -15.742 1 97.56 300 ASP B N 1
ATOM 6745 C CA . ASP B 1 300 ? -0.31 28.438 -15.844 1 97.56 300 ASP B CA 1
ATOM 6746 C C . ASP B 1 300 ? 0.31 27.234 -15.133 1 97.56 300 ASP B C 1
ATOM 6748 O O . ASP B 1 300 ? 1.296 26.672 -15.609 1 97.56 300 ASP B O 1
ATOM 6752 N N . PHE B 1 301 ? -0.271 26.828 -14.078 1 98.12 301 PHE B N 1
ATOM 6753 C CA . PHE B 1 301 ? 0.274 25.766 -13.234 1 98.12 301 PHE B CA 1
ATOM 6754 C C . PHE B 1 301 ? -0.219 24.391 -13.703 1 98.12 301 PHE B C 1
ATOM 6756 O O . PHE B 1 301 ? -0.315 23.469 -12.898 1 98.12 301 PHE B O 1
ATOM 6763 N N . LYS B 1 302 ? -0.579 24.312 -14.922 1 96.44 302 LYS B N 1
ATOM 6764 C CA . LYS B 1 302 ? -1.096 23.062 -15.469 1 96.44 302 LYS B CA 1
ATOM 6765 C C . LYS B 1 302 ? -0.186 21.891 -15.109 1 96.44 302 LYS B C 1
ATOM 6767 O O . LYS B 1 302 ? 1.034 21.969 -15.266 1 96.44 302 LYS B O 1
ATOM 6772 N N . GLY B 1 303 ? -0.781 20.797 -14.609 1 94.44 303 GLY B N 1
ATOM 6773 C CA . GLY B 1 303 ? -0.04 19.578 -14.281 1 94.44 303 GLY B CA 1
ATOM 6774 C C . GLY B 1 303 ? 0.33 19.5 -12.812 1 94.44 303 GLY B C 1
ATOM 6775 O O . GLY B 1 303 ? 0.761 18.438 -12.344 1 94.44 303 GLY B O 1
ATOM 6776 N N . TRP B 1 304 ? 0.202 20.625 -12.094 1 98.06 304 TRP B N 1
ATOM 6777 C CA . TRP B 1 304 ? 0.483 20.609 -10.656 1 98.06 304 TRP B CA 1
ATOM 6778 C C . TRP B 1 304 ? -0.711 20.078 -9.875 1 98.06 304 TRP B C 1
ATOM 6780 O O . TRP B 1 304 ? -1.788 20.672 -9.883 1 98.06 304 TRP B O 1
ATOM 6790 N N . LYS B 1 305 ? -0.574 18.906 -9.281 1 97.88 305 LYS B N 1
ATOM 6791 C CA . LYS B 1 305 ? -1.581 18.312 -8.398 1 97.88 305 LYS B CA 1
ATOM 6792 C C . LYS B 1 305 ? -1.264 18.594 -6.934 1 97.88 305 LYS B C 1
ATOM 6794 O O . LYS B 1 305 ? -0.103 18.531 -6.523 1 97.88 305 LYS B O 1
ATOM 6799 N N . MET B 1 306 ? -2.322 18.938 -6.109 1 97.5 306 MET B N 1
ATOM 6800 C CA . MET B 1 306 ? -2.088 19.266 -4.703 1 97.5 306 MET B CA 1
ATOM 6801 C C . MET B 1 306 ? -3.186 18.672 -3.82 1 97.5 306 MET B C 1
ATOM 6803 O O . MET B 1 306 ? -4.367 18.734 -4.172 1 97.5 306 MET B O 1
ATOM 6807 N N . VAL B 1 307 ? -2.771 18.062 -2.793 1 97.12 307 VAL B N 1
ATOM 6808 C CA . VAL B 1 307 ? -3.707 17.672 -1.743 1 97.12 307 VAL B CA 1
ATOM 6809 C C . VAL B 1 307 ? -3.857 18.812 -0.736 1 97.12 307 VAL B C 1
ATOM 6811 O O . VAL B 1 307 ? -2.861 19.375 -0.273 1 97.12 307 VAL B O 1
ATOM 6814 N N . ILE B 1 308 ? -5.086 19.156 -0.457 1 95.94 308 ILE B N 1
ATOM 6815 C CA . ILE B 1 308 ? -5.379 20.203 0.521 1 95.94 308 ILE B CA 1
ATOM 6816 C C . ILE B 1 308 ? -6.035 19.578 1.754 1 95.94 308 ILE B C 1
ATOM 6818 O O . ILE B 1 308 ? -7.023 18.859 1.639 1 95.94 308 ILE B O 1
ATOM 6822 N N . GLY B 1 309 ? -5.402 19.828 2.887 1 91.94 309 GLY B N 1
ATOM 6823 C CA . GLY B 1 309 ? -5.922 19.328 4.152 1 91.94 309 GLY B CA 1
ATOM 6824 C C . GLY B 1 309 ? -5.672 20.281 5.309 1 91.94 309 GLY B C 1
ATOM 6825 O O . GLY B 1 309 ? -5.309 21.438 5.102 1 91.94 309 GLY B O 1
ATOM 6826 N N . GLY B 1 310 ? -5.969 19.844 6.535 1 82.12 310 GLY B N 1
ATOM 6827 C CA . GLY B 1 310 ? -5.758 20.641 7.734 1 82.12 310 GLY B CA 1
ATOM 6828 C C . GLY B 1 310 ? -6.906 21.578 8.039 1 82.12 310 GLY B C 1
ATOM 6829 O O . GLY B 1 310 ? -7.141 21.938 9.195 1 82.12 310 GLY B O 1
ATOM 6830 N N . SER B 1 311 ? -7.445 22.109 7.027 1 81 311 SER B N 1
ATOM 6831 C CA . SER B 1 311 ? -8.672 22.906 7.105 1 81 311 SER B CA 1
ATOM 6832 C C . SER B 1 311 ? -9.547 22.688 5.875 1 81 311 SER B C 1
ATOM 6834 O O . SER B 1 311 ? -9.102 22.109 4.887 1 81 311 SER B O 1
ATOM 6836 N N . ALA B 1 312 ? -10.727 23.188 6.035 1 82.44 312 ALA B N 1
ATOM 6837 C CA . ALA B 1 312 ? -11.68 22.969 4.945 1 82.44 312 ALA B CA 1
ATOM 6838 C C . ALA B 1 312 ? -11.242 23.719 3.686 1 82.44 312 ALA B C 1
ATOM 6840 O O . ALA B 1 312 ? -10.781 24.859 3.758 1 82.44 312 ALA B O 1
ATOM 6841 N N . LEU B 1 313 ? -11.281 23.016 2.57 1 87.75 313 LEU B N 1
ATOM 6842 C CA . LEU B 1 313 ? -11.109 23.625 1.255 1 87.75 313 LEU B CA 1
ATOM 6843 C C . LEU B 1 313 ? -12.422 24.234 0.771 1 87.75 313 LEU B C 1
ATOM 6845 O O . LEU B 1 313 ? -13.398 23.531 0.528 1 87.75 313 LEU B O 1
ATOM 6849 N N . ASN B 1 314 ? -12.445 25.531 0.654 1 87.38 314 ASN B N 1
ATOM 6850 C CA . ASN B 1 314 ? -13.68 26.156 0.193 1 87.38 314 ASN B CA 1
ATOM 6851 C C . ASN B 1 314 ? -13.75 26.188 -1.331 1 87.38 314 ASN B C 1
ATOM 6853 O O . ASN B 1 314 ? -12.742 26.016 -2.008 1 87.38 314 ASN B O 1
ATOM 6857 N N . ARG B 1 315 ? -14.93 26.406 -1.808 1 90.56 315 ARG B N 1
ATOM 6858 C CA . ARG B 1 315 ? -15.211 26.312 -3.236 1 90.56 315 ARG B CA 1
ATOM 6859 C C . ARG B 1 315 ? -14.477 27.406 -4.004 1 90.56 315 ARG B C 1
ATOM 6861 O O . ARG B 1 315 ? -13.977 27.172 -5.105 1 90.56 315 ARG B O 1
ATOM 6868 N N . THR B 1 316 ? -14.414 28.594 -3.445 1 89.62 316 THR B N 1
ATOM 6869 C CA . THR B 1 316 ? -13.773 29.719 -4.117 1 89.62 316 THR B CA 1
ATOM 6870 C C . THR B 1 316 ? -12.297 29.438 -4.371 1 89.62 316 THR B C 1
ATOM 6872 O O . THR B 1 316 ? -11.797 29.641 -5.477 1 89.62 316 THR B O 1
ATOM 6875 N N . LEU B 1 317 ? -11.633 29 -3.365 1 90.81 317 LEU B N 1
ATOM 6876 C CA . LEU B 1 317 ? -10.219 28.672 -3.51 1 90.81 317 LEU B CA 1
ATOM 6877 C C . LEU B 1 317 ? -10.031 27.531 -4.516 1 90.81 317 LEU B C 1
ATOM 6879 O O . LEU B 1 317 ? -9.102 27.562 -5.32 1 90.81 317 LEU B O 1
ATOM 6883 N N . TYR B 1 318 ? -10.898 26.531 -4.48 1 95.5 318 TYR B N 1
ATOM 6884 C CA . TYR B 1 318 ? -10.859 25.422 -5.418 1 95.5 318 TYR B CA 1
ATOM 6885 C C . TYR B 1 318 ? -10.977 25.906 -6.855 1 95.5 318 TYR B C 1
ATOM 6887 O O . TYR B 1 318 ? -10.164 25.547 -7.711 1 95.5 318 TYR B O 1
ATOM 6895 N N . GLU B 1 319 ? -11.961 26.75 -7.109 1 95.12 319 GLU B N 1
ATOM 6896 C CA . GLU B 1 319 ? -12.219 27.25 -8.453 1 95.12 319 GLU B CA 1
ATOM 6897 C C . GLU B 1 319 ? -11.086 28.172 -8.93 1 95.12 319 GLU B C 1
ATOM 6899 O O . GLU B 1 319 ? -10.719 28.141 -10.102 1 95.12 319 GLU B O 1
ATOM 6904 N N . THR B 1 320 ? -10.594 28.953 -7.988 1 94.06 320 THR B N 1
ATOM 6905 C CA . THR B 1 320 ? -9.469 29.828 -8.328 1 94.06 320 THR B CA 1
ATOM 6906 C C . THR B 1 320 ? -8.258 29 -8.75 1 94.06 320 THR B C 1
ATOM 6908 O O . THR B 1 320 ? -7.633 29.297 -9.773 1 94.06 320 THR B O 1
ATOM 6911 N N . ALA B 1 321 ? -7.887 28.016 -8 1 96.69 321 ALA B N 1
ATOM 6912 C CA . ALA B 1 321 ? -6.754 27.156 -8.32 1 96.69 321 ALA B CA 1
ATOM 6913 C C . ALA B 1 321 ? -6.977 26.422 -9.641 1 96.69 321 ALA B C 1
ATOM 6915 O O . ALA B 1 321 ? -6.059 26.328 -10.461 1 96.69 321 ALA B O 1
ATOM 6916 N N . LYS B 1 322 ? -8.18 25.938 -9.812 1 96.31 322 LYS B N 1
ATOM 6917 C CA . LYS B 1 322 ? -8.547 25.25 -11.047 1 96.31 322 LYS B CA 1
ATOM 6918 C C . LYS B 1 322 ? -8.344 26.156 -12.258 1 96.31 322 LYS B C 1
ATOM 6920 O O . LYS B 1 322 ? -7.828 25.703 -13.289 1 96.31 322 LYS B O 1
ATOM 6925 N N . SER B 1 323 ? -8.781 27.375 -12.125 1 96.44 323 SER B N 1
ATOM 6926 C CA . SER B 1 323 ? -8.656 28.328 -13.227 1 96.44 323 SER B CA 1
ATOM 6927 C C . SER B 1 323 ? -7.191 28.609 -13.547 1 96.44 323 SER B C 1
ATOM 6929 O O . SER B 1 323 ? -6.863 29.047 -14.648 1 96.44 323 SER B O 1
ATOM 6931 N N . ARG B 1 324 ? -6.312 28.375 -12.586 1 97.31 324 ARG B N 1
ATOM 6932 C CA . ARG B 1 324 ? -4.883 28.594 -12.773 1 97.31 324 ARG B CA 1
ATOM 6933 C C . ARG B 1 324 ? -4.18 27.297 -13.164 1 97.31 324 ARG B C 1
ATOM 6935 O O . ARG B 1 324 ? -2.949 27.234 -13.195 1 97.31 324 ARG B O 1
ATOM 6942 N N . GLY B 1 325 ? -4.93 26.234 -13.359 1 97.19 325 GLY B N 1
ATOM 6943 C CA . GLY B 1 325 ? -4.387 25 -13.883 1 97.19 325 GLY B CA 1
ATOM 6944 C C . GLY B 1 325 ? -4.023 24 -12.797 1 97.19 325 GLY B C 1
ATOM 6945 O O . GLY B 1 325 ? -3.58 22.891 -13.086 1 97.19 325 GLY B O 1
ATOM 6946 N N . ILE B 1 326 ? -4.191 24.328 -11.492 1 97.94 326 ILE B N 1
ATOM 6947 C CA . ILE B 1 326 ? -3.848 23.422 -10.391 1 97.94 326 ILE B CA 1
ATOM 6948 C C . ILE B 1 326 ? -5 22.469 -10.133 1 97.94 326 ILE B C 1
ATOM 6950 O O . ILE B 1 326 ? -6.16 22.875 -10.07 1 97.94 326 ILE B O 1
ATOM 6954 N N . GLN B 1 327 ? -4.68 21.188 -10.039 1 96.5 327 GLN B N 1
ATOM 6955 C CA . GLN B 1 327 ? -5.672 20.188 -9.648 1 96.5 327 GLN B CA 1
ATOM 6956 C C . GLN B 1 327 ? -5.648 19.953 -8.141 1 96.5 327 GLN B C 1
ATOM 6958 O O . GLN B 1 327 ? -4.746 19.281 -7.629 1 96.5 327 GLN B O 1
ATOM 6963 N N . LEU B 1 328 ? -6.691 20.438 -7.477 1 97.12 328 LEU B N 1
ATOM 6964 C CA . LEU B 1 328 ? -6.762 20.281 -6.027 1 97.12 328 LEU B CA 1
ATOM 6965 C C . LEU B 1 328 ? -7.582 19.047 -5.656 1 97.12 328 LEU B C 1
ATOM 6967 O O . LEU B 1 328 ? -8.57 18.734 -6.32 1 97.12 328 LEU B O 1
ATOM 6971 N N . THR B 1 329 ? -7.148 18.375 -4.652 1 96.38 329 THR B N 1
ATOM 6972 C CA . THR B 1 329 ? -7.879 17.266 -4.02 1 96.38 329 THR B CA 1
ATOM 6973 C C . THR B 1 329 ? -7.945 17.469 -2.51 1 96.38 329 THR B C 1
ATOM 6975 O O . THR B 1 329 ? -6.91 17.578 -1.847 1 96.38 329 THR B O 1
ATOM 6978 N N . ALA B 1 330 ? -9.164 17.5 -1.984 1 96.44 330 ALA B N 1
ATOM 6979 C CA . ALA B 1 330 ? -9.305 17.625 -0.537 1 96.44 330 ALA B CA 1
ATOM 6980 C C . ALA B 1 330 ? -9.016 16.312 0.163 1 96.44 330 ALA B C 1
ATOM 6982 O O . ALA B 1 330 ? -9.312 15.234 -0.373 1 96.44 330 ALA B O 1
ATOM 6983 N N . ALA B 1 331 ? -8.422 16.391 1.294 1 96.38 331 ALA B N 1
ATOM 6984 C CA . ALA B 1 331 ? -8.18 15.242 2.162 1 96.38 331 ALA B CA 1
ATOM 6985 C C . ALA B 1 331 ? -8.422 15.602 3.627 1 96.38 331 ALA B C 1
ATOM 6987 O O . ALA B 1 331 ? -8.461 16.781 3.984 1 96.38 331 ALA B O 1
ATOM 6988 N N . TYR B 1 332 ? -8.648 14.602 4.395 1 96.88 332 TYR B N 1
ATOM 6989 C CA . TYR B 1 332 ? -8.914 14.789 5.82 1 96.88 332 TYR B CA 1
ATOM 6990 C C . TYR B 1 332 ? -7.984 13.922 6.66 1 96.88 332 TYR B C 1
ATOM 6992 O O . TYR B 1 332 ? -7.684 12.789 6.293 1 96.88 332 TYR B O 1
ATOM 7000 N N . GLY B 1 333 ? -7.562 14.461 7.734 1 95.44 333 GLY B N 1
ATOM 7001 C CA . GLY B 1 333 ? -6.773 13.828 8.773 1 95.44 333 GLY B CA 1
ATOM 7002 C C . GLY B 1 333 ? -6.445 14.758 9.93 1 95.44 333 GLY B C 1
ATOM 7003 O O . GLY B 1 333 ? -6.77 15.945 9.883 1 95.44 333 GLY B O 1
ATOM 7004 N N . MET B 1 334 ? -5.898 14.234 10.945 1 93.94 334 MET B N 1
ATOM 7005 C CA . MET B 1 334 ? -5.426 14.977 12.109 1 93.94 334 MET B CA 1
ATOM 7006 C C . MET B 1 334 ? -4.07 14.461 12.57 1 93.94 334 MET B C 1
ATOM 7008 O O . MET B 1 334 ? -3.564 13.469 12.039 1 93.94 334 MET B O 1
ATOM 7012 N N . SER B 1 335 ? -3.467 15.172 13.484 1 94.31 335 SER B N 1
ATOM 7013 C CA . SER B 1 335 ? -2.172 14.773 14.023 1 94.31 335 SER B CA 1
ATOM 7014 C C . SER B 1 335 ? -2.207 13.336 14.539 1 94.31 335 SER B C 1
ATOM 7016 O O . SER B 1 335 ? -1.284 12.562 14.289 1 94.31 335 SER B O 1
ATOM 7018 N N . GLU B 1 336 ? -3.295 12.969 15.18 1 96.94 336 GLU B N 1
ATOM 7019 C CA . GLU B 1 336 ? -3.426 11.68 15.844 1 96.94 336 GLU B CA 1
ATOM 7020 C C . GLU B 1 336 ? -3.664 10.562 14.828 1 96.94 336 GLU B C 1
ATOM 7022 O O . GLU B 1 336 ? -3.578 9.375 15.172 1 96.94 336 GLU B O 1
ATOM 7027 N N . THR B 1 337 ? -3.92 10.906 13.508 1 96.69 337 THR B N 1
ATOM 7028 C CA . THR B 1 337 ? -4.25 9.867 12.539 1 96.69 337 THR B CA 1
ATOM 7029 C C . THR B 1 337 ? -3.064 9.602 11.617 1 96.69 337 THR B C 1
ATOM 7031 O O . THR B 1 337 ? -3.178 8.82 10.664 1 96.69 337 THR B O 1
ATOM 7034 N N . GLY B 1 338 ? -2.043 10.438 11.539 1 88.56 338 GLY B N 1
ATOM 7035 C CA . GLY B 1 338 ? -0.818 10.016 10.875 1 88.56 338 GLY B CA 1
ATOM 7036 C C . GLY B 1 338 ? -0.547 10.766 9.586 1 88.56 338 GLY B C 1
ATOM 7037 O O . GLY B 1 338 ? 0.525 11.344 9.414 1 88.56 338 GLY B O 1
ATOM 7038 N N . PRO B 1 339 ? -1.118 11.367 8.594 1 91.62 339 PRO B N 1
ATOM 7039 C CA . PRO B 1 339 ? -2.426 11.75 9.141 1 91.62 339 PRO B CA 1
ATOM 7040 C C . PRO B 1 339 ? -3.584 11.297 8.25 1 91.62 339 PRO B C 1
ATOM 7042 O O . PRO B 1 339 ? -4.75 11.547 8.578 1 91.62 339 PRO B O 1
ATOM 7045 N N . LEU B 1 340 ? -3.307 10.508 7.234 1 93.12 340 LEU B N 1
ATOM 7046 C CA . LEU B 1 340 ? -4.312 10.344 6.191 1 93.12 340 LEU B CA 1
ATOM 7047 C C . LEU B 1 340 ? -5.449 9.445 6.672 1 93.12 340 LEU B C 1
ATOM 7049 O O . LEU B 1 340 ? -5.215 8.32 7.125 1 93.12 340 LEU B O 1
ATOM 7053 N N . VAL B 1 341 ? -6.648 9.969 6.5 1 96.81 341 VAL B N 1
ATOM 7054 C CA . VAL B 1 341 ? -7.855 9.195 6.77 1 96.81 341 VAL B CA 1
ATOM 7055 C C . VAL B 1 341 ? -8.641 8.992 5.477 1 96.81 341 VAL B C 1
ATOM 7057 O O . VAL B 1 341 ? -9.023 7.871 5.137 1 96.81 341 VAL B O 1
ATOM 7060 N N . SER B 1 342 ? -8.852 10.102 4.789 1 96.88 342 SER B N 1
ATOM 7061 C CA . SER B 1 342 ? -9.688 10.062 3.596 1 96.88 342 SER B CA 1
ATOM 7062 C C . SER B 1 342 ? -9.234 11.078 2.561 1 96.88 342 SER B C 1
ATOM 7064 O O . SER B 1 342 ? -8.477 12 2.879 1 96.88 342 SER B O 1
ATOM 7066 N N . CYS B 1 343 ? -9.609 10.867 1.369 1 96.31 343 CYS B N 1
ATOM 7067 C CA . CYS B 1 343 ? -9.336 11.758 0.243 1 96.31 343 CYS B CA 1
ATOM 7068 C C . CYS B 1 343 ? -10.539 11.844 -0.687 1 96.31 343 CYS B C 1
ATOM 7070 O O . CYS B 1 343 ? -11.297 10.883 -0.821 1 96.31 343 CYS B O 1
ATOM 7072 N N . ALA B 1 344 ? -10.664 12.992 -1.311 1 96.19 344 ALA B N 1
ATOM 7073 C CA . ALA B 1 344 ? -11.766 13.18 -2.252 1 96.19 344 ALA B CA 1
ATOM 7074 C C . ALA B 1 344 ? -11.703 12.148 -3.377 1 96.19 344 ALA B C 1
ATOM 7076 O O . ALA B 1 344 ? -10.625 11.836 -3.887 1 96.19 344 ALA B O 1
ATOM 7077 N N . HIS B 1 345 ? -12.82 11.609 -3.678 1 94.44 345 HIS B N 1
ATOM 7078 C CA . HIS B 1 345 ? -12.969 10.586 -4.707 1 94.44 345 HIS B CA 1
ATOM 7079 C C . HIS B 1 345 ? -14.273 10.758 -5.473 1 94.44 345 HIS B C 1
ATOM 7081 O O . HIS B 1 345 ? -15.32 10.992 -4.871 1 94.44 345 HIS B O 1
ATOM 7087 N N . LEU B 1 346 ? -14.203 10.766 -6.77 1 95.25 346 LEU B N 1
ATOM 7088 C CA . LEU B 1 346 ? -15.383 10.742 -7.625 1 95.25 346 LEU B CA 1
ATOM 7089 C C . LEU B 1 346 ? -15.562 9.367 -8.266 1 95.25 346 LEU B C 1
ATOM 7091 O O . LEU B 1 346 ? -14.773 8.977 -9.125 1 95.25 346 LEU B O 1
ATOM 7095 N N . ASN B 1 347 ? -16.562 8.648 -7.832 1 93.06 347 ASN B N 1
ATOM 7096 C CA . ASN B 1 347 ? -16.891 7.395 -8.5 1 93.06 347 ASN B CA 1
ATOM 7097 C C . ASN B 1 347 ? -17.516 7.637 -9.867 1 93.06 347 ASN B C 1
ATOM 7099 O O . ASN B 1 347 ? -17.641 8.781 -10.312 1 93.06 347 ASN B O 1
ATOM 7103 N N . GLU B 1 348 ? -17.891 6.641 -10.516 1 91 348 GLU B N 1
ATOM 7104 C CA . GLU B 1 348 ? -18.422 6.746 -11.875 1 91 348 GLU B CA 1
ATOM 7105 C C . GLU B 1 348 ? -19.703 7.57 -11.914 1 91 348 GLU B C 1
ATOM 7107 O O . GLU B 1 348 ? -19.906 8.359 -12.836 1 91 348 GLU B O 1
ATOM 7112 N N . GLU B 1 349 ? -20.516 7.402 -10.953 1 90.81 349 GLU B N 1
ATOM 7113 C CA . GLU B 1 349 ? -21.781 8.141 -10.883 1 90.81 349 GLU B CA 1
ATOM 7114 C C . GLU B 1 349 ? -21.531 9.641 -10.734 1 90.81 349 GLU B C 1
ATOM 7116 O O . GLU B 1 349 ? -22.141 10.453 -11.43 1 90.81 349 GLU B O 1
ATOM 7121 N N . LEU B 1 350 ? -20.656 9.953 -9.867 1 93.31 350 LEU B N 1
ATOM 7122 C CA . LEU B 1 350 ? -20.344 11.359 -9.633 1 93.31 350 LEU B CA 1
ATOM 7123 C C . LEU B 1 350 ? -19.641 11.961 -10.844 1 93.31 350 LEU B C 1
ATOM 7125 O O . LEU B 1 350 ? -19.859 13.125 -11.18 1 93.31 350 LEU B O 1
ATOM 7129 N N . MET B 1 351 ? -18.812 11.195 -11.484 1 93.44 351 MET B N 1
ATOM 7130 C CA . MET B 1 351 ? -18.109 11.656 -12.68 1 93.44 351 MET B CA 1
ATOM 7131 C C . MET B 1 351 ? -19.094 11.984 -13.797 1 93.44 351 MET B C 1
ATOM 7133 O O . MET B 1 351 ? -18.844 12.891 -14.602 1 93.44 351 MET B O 1
ATOM 7137 N N . ALA B 1 352 ? -20.172 11.258 -13.859 1 93.12 352 ALA B N 1
ATOM 7138 C CA . ALA B 1 352 ? -21.203 11.453 -14.883 1 93.12 352 ALA B CA 1
ATOM 7139 C C . ALA B 1 352 ? -22.125 12.617 -14.523 1 93.12 352 ALA B C 1
ATOM 7141 O O . ALA B 1 352 ? -22.938 13.047 -15.344 1 93.12 352 ALA B O 1
ATOM 7142 N N . GLY B 1 353 ? -21.953 13.148 -13.289 1 94.5 353 GLY B N 1
ATOM 7143 C CA . GLY B 1 353 ? -22.797 14.234 -12.82 1 94.5 353 GLY B CA 1
ATOM 7144 C C . GLY B 1 353 ? -22.359 15.594 -13.336 1 94.5 353 GLY B C 1
ATOM 7145 O O . GLY B 1 353 ? -21.516 15.68 -14.227 1 94.5 353 GLY B O 1
ATOM 7146 N N . SER B 1 354 ? -23 16.656 -12.789 1 96.38 354 SER B N 1
ATOM 7147 C CA . SER B 1 354 ? -22.703 18.031 -13.195 1 96.38 354 SER B CA 1
ATOM 7148 C C . SER B 1 354 ? -21.344 18.469 -12.656 1 96.38 354 SER B C 1
ATOM 7150 O O . SER B 1 354 ? -20.812 17.875 -11.719 1 96.38 354 SER B O 1
ATOM 7152 N N . GLU B 1 355 ? -20.828 19.422 -13.234 1 94.5 355 GLU B N 1
ATOM 7153 C CA . GLU B 1 355 ? -19.578 20.016 -12.75 1 94.5 355 GLU B CA 1
ATOM 7154 C C . GLU B 1 355 ? -19.719 20.5 -11.312 1 94.5 355 GLU B C 1
ATOM 7156 O O . GLU B 1 355 ? -18.797 20.375 -10.508 1 94.5 355 GLU B O 1
ATOM 7161 N N . ASP B 1 356 ? -20.844 21.062 -11.047 1 94 356 ASP B N 1
ATOM 7162 C CA . ASP B 1 356 ? -21.125 21.547 -9.703 1 94 356 ASP B CA 1
ATOM 7163 C C . ASP B 1 356 ? -21.094 20.391 -8.688 1 94 356 ASP B C 1
ATOM 7165 O O . ASP B 1 356 ? -20.531 20.547 -7.598 1 94 356 ASP B O 1
ATOM 7169 N N . GLU B 1 357 ? -21.656 19.328 -9.062 1 94.19 357 GLU B N 1
ATOM 7170 C CA . GLU B 1 357 ? -21.656 18.156 -8.203 1 94.19 357 GLU B CA 1
ATOM 7171 C C . GLU B 1 357 ? -20.25 17.594 -8.023 1 94.19 357 GLU B C 1
ATOM 7173 O O . GLU B 1 357 ? -19.844 17.25 -6.906 1 94.19 357 GLU B O 1
ATOM 7178 N N . ARG B 1 358 ? -19.562 17.5 -9.102 1 95.5 358 ARG B N 1
ATOM 7179 C CA . ARG B 1 358 ? -18.188 17.016 -9.047 1 95.5 358 ARG B CA 1
ATOM 7180 C C . ARG B 1 358 ? -17.328 17.891 -8.133 1 95.5 358 ARG B C 1
ATOM 7182 O O . ARG B 1 358 ? -16.594 17.375 -7.289 1 95.5 358 ARG B O 1
ATOM 7189 N N . THR B 1 359 ? -17.469 19.188 -8.281 1 94.69 359 THR B N 1
ATOM 7190 C CA . THR B 1 359 ? -16.719 20.125 -7.461 1 94.69 359 THR B CA 1
ATOM 7191 C C . THR B 1 359 ? -17.094 19.969 -5.988 1 94.69 359 THR B C 1
ATOM 7193 O O . THR B 1 359 ? -16.219 19.969 -5.117 1 94.69 359 THR B O 1
ATOM 7196 N N . THR B 1 360 ? -18.359 19.812 -5.73 1 93 360 THR B N 1
ATOM 7197 C CA . THR B 1 360 ? -18.844 19.641 -4.363 1 93 360 THR B CA 1
ATOM 7198 C C . THR B 1 360 ? -18.172 18.453 -3.682 1 93 360 THR B C 1
ATOM 7200 O O . THR B 1 360 ? -17.719 18.562 -2.537 1 93 360 THR B O 1
ATOM 7203 N N . TYR B 1 361 ? -18.047 17.406 -4.402 1 94.81 361 TYR B N 1
ATOM 7204 C CA . TYR B 1 361 ? -17.484 16.203 -3.807 1 94.81 361 TYR B CA 1
ATOM 7205 C C . TYR B 1 361 ? -15.961 16.234 -3.814 1 94.81 361 TYR B C 1
ATOM 7207 O O . TYR B 1 361 ? -15.312 15.562 -3.016 1 94.81 361 TYR B O 1
ATOM 7215 N N . ARG B 1 362 ? -15.375 17.047 -4.645 1 94.69 362 ARG B N 1
ATOM 7216 C CA . ARG B 1 362 ? -13.922 17.219 -4.68 1 94.69 362 ARG B CA 1
ATOM 7217 C C . ARG B 1 362 ? -13.43 17.984 -3.457 1 94.69 362 ARG B C 1
ATOM 7219 O O . ARG B 1 362 ? -12.281 17.828 -3.039 1 94.69 362 ARG B O 1
ATOM 7226 N N . ILE B 1 363 ? -14.297 18.797 -2.834 1 94.38 363 ILE B N 1
ATOM 7227 C CA . ILE B 1 363 ? -13.828 19.672 -1.764 1 94.38 363 ILE B CA 1
ATOM 7228 C C . ILE B 1 363 ? -14.258 19.109 -0.412 1 94.38 363 ILE B C 1
ATOM 7230 O O . ILE B 1 363 ? -13.922 19.656 0.636 1 94.38 363 ILE B O 1
ATOM 7234 N N . LYS B 1 364 ? -15.078 17.953 -0.397 1 94.38 364 LYS B N 1
ATOM 7235 C CA . LYS B 1 364 ? -15.391 17.234 0.841 1 94.38 364 LYS B CA 1
ATOM 7236 C C . LYS B 1 364 ? -14.18 16.469 1.35 1 94.38 364 LYS B C 1
ATOM 7238 O O . LYS B 1 364 ? -13.195 16.297 0.625 1 94.38 364 LYS B O 1
ATOM 7243 N N . ALA B 1 365 ? -14.258 16.031 2.627 1 95.12 365 ALA B N 1
ATOM 7244 C CA . ALA B 1 365 ? -13.188 15.242 3.232 1 95.12 365 ALA B CA 1
ATOM 7245 C C . ALA B 1 365 ? -12.938 13.961 2.447 1 95.12 365 ALA B C 1
ATOM 7247 O O . ALA B 1 365 ? -11.828 13.422 2.459 1 95.12 365 ALA B O 1
ATOM 7248 N N . GLY B 1 366 ? -14.016 13.469 1.795 1 95.69 366 GLY B N 1
ATOM 7249 C CA . GLY B 1 366 ? -13.828 12.383 0.845 1 95.69 366 GLY B CA 1
ATOM 7250 C C . GLY B 1 366 ? -14.023 11.008 1.461 1 95.69 366 GLY B C 1
ATOM 7251 O O . GLY B 1 366 ? -14.781 10.859 2.424 1 95.69 366 GLY B O 1
ATOM 7252 N N . VAL B 1 367 ? -13.445 9.992 0.785 1 96.06 367 VAL B N 1
ATOM 7253 C CA . VAL B 1 367 ? -13.688 8.594 1.118 1 96.06 367 VAL B CA 1
ATOM 7254 C C . VAL B 1 367 ? -12.5 8.039 1.9 1 96.06 367 VAL B C 1
ATOM 7256 O O . VAL B 1 367 ? -11.344 8.266 1.535 1 96.06 367 VAL B O 1
ATOM 7259 N N . PRO B 1 368 ? -12.781 7.328 3.055 1 97.12 368 PRO B N 1
ATOM 7260 C CA . PRO B 1 368 ? -11.688 6.707 3.812 1 97.12 368 PRO B CA 1
ATOM 7261 C C . PRO B 1 368 ? -10.836 5.773 2.961 1 97.12 368 PRO B C 1
ATOM 7263 O O . PRO B 1 368 ? -11.367 5.043 2.117 1 97.12 368 PRO B O 1
ATOM 7266 N N . GLY B 1 369 ? -9.516 5.832 3.125 1 95.62 369 GLY B N 1
ATOM 7267 C CA . GLY B 1 369 ? -8.609 4.941 2.424 1 95.62 369 GLY B CA 1
ATOM 7268 C C . GLY B 1 369 ? -8.719 3.5 2.885 1 95.62 369 GLY B C 1
ATOM 7269 O O . GLY B 1 369 ? -9.438 3.199 3.838 1 95.62 369 GLY B O 1
ATOM 7270 N N . PRO B 1 370 ? -7.941 2.619 2.189 1 95.06 370 PRO B N 1
ATOM 7271 C CA . PRO B 1 370 ? -7.91 1.227 2.645 1 95.06 370 PRO B CA 1
ATOM 7272 C C . PRO B 1 370 ? -7.52 1.094 4.113 1 95.06 370 PRO B C 1
ATOM 7274 O O . PRO B 1 370 ? -6.652 1.829 4.594 1 95.06 370 PRO B O 1
ATOM 7277 N N . LEU B 1 371 ? -8.156 0.203 4.844 1 96.94 371 LEU B N 1
ATOM 7278 C CA . LEU B 1 371 ? -7.891 -0.168 6.23 1 96.94 371 LEU B CA 1
ATOM 7279 C C . LEU B 1 371 ? -8.43 0.891 7.188 1 96.94 371 LEU B C 1
ATOM 7281 O O . LEU B 1 371 ? -8.359 0.722 8.406 1 96.94 371 LEU B O 1
ATOM 7285 N N . VAL B 1 372 ? -9.047 1.948 6.688 1 97.5 372 VAL B N 1
ATOM 7286 C CA . VAL B 1 372 ? -9.594 2.982 7.562 1 97.5 372 VAL B CA 1
ATOM 7287 C C . VAL B 1 372 ? -11.086 2.732 7.789 1 97.5 372 VAL B C 1
ATOM 7289 O O . VAL B 1 372 ? -11.844 2.545 6.832 1 97.5 372 VAL B O 1
ATOM 7292 N N . GLU B 1 373 ? -11.461 2.678 9.008 1 96.69 373 GLU B N 1
ATOM 7293 C CA . GLU B 1 373 ? -12.859 2.6 9.414 1 96.69 373 GLU B CA 1
ATOM 7294 C C . GLU B 1 373 ? -13.344 3.936 9.969 1 96.69 373 GLU B C 1
ATOM 7296 O O . GLU B 1 373 ? -12.68 4.547 10.812 1 96.69 373 GLU B O 1
ATOM 7301 N N . ALA B 1 374 ? -14.453 4.371 9.469 1 97.12 374 ALA B N 1
ATOM 7302 C CA . ALA B 1 374 ? -15.062 5.621 9.914 1 97.12 374 ALA B CA 1
ATOM 7303 C C . ALA B 1 374 ? -16.516 5.41 10.32 1 97.12 374 ALA B C 1
ATOM 7305 O O . ALA B 1 374 ? -17.25 4.648 9.672 1 97.12 374 ALA B O 1
ATOM 7306 N N . ALA B 1 375 ? -16.922 6.031 11.367 1 97.38 375 ALA B N 1
ATOM 7307 C CA . ALA B 1 375 ? -18.297 5.984 11.844 1 97.38 375 ALA B CA 1
ATOM 7308 C C . ALA B 1 375 ? -18.703 7.316 12.469 1 97.38 375 ALA B C 1
ATOM 7310 O O . ALA B 1 375 ? -17.859 8.141 12.805 1 97.38 375 ALA B O 1
ATOM 7311 N N . ILE B 1 376 ? -20 7.535 12.508 1 97.56 376 ILE B N 1
ATOM 7312 C CA . ILE B 1 376 ? -20.578 8.703 13.164 1 97.56 376 ILE B CA 1
ATOM 7313 C C . ILE B 1 376 ? -21.297 8.281 14.438 1 97.56 376 ILE B C 1
ATOM 7315 O O . ILE B 1 376 ? -22.094 7.34 14.43 1 97.56 376 ILE B O 1
ATOM 7319 N N . ILE B 1 377 ? -20.953 8.969 15.547 1 97.31 377 ILE B N 1
ATOM 7320 C CA . ILE B 1 377 ? -21.641 8.633 16.797 1 97.31 377 ILE B CA 1
ATOM 7321 C C . ILE B 1 377 ? -22.328 9.875 17.359 1 97.31 377 ILE B C 1
ATOM 7323 O O . ILE B 1 377 ? -21.891 11.008 17.094 1 97.31 377 ILE B O 1
ATOM 7327 N N . ASP B 1 378 ? -23.359 9.68 18.078 1 95.12 378 ASP B N 1
ATOM 7328 C CA . ASP B 1 378 ? -24.016 10.781 18.766 1 95.12 378 ASP B CA 1
ATOM 7329 C C . ASP B 1 378 ? -23.406 11.008 20.156 1 95.12 378 ASP B C 1
ATOM 7331 O O . ASP B 1 378 ? -22.391 10.406 20.5 1 95.12 378 ASP B O 1
ATOM 7335 N N . ASP B 1 379 ? -23.953 11.867 20.922 1 89.31 379 ASP B N 1
ATOM 7336 C CA . ASP B 1 379 ? -23.422 12.273 22.219 1 89.31 379 ASP B CA 1
ATOM 7337 C C . ASP B 1 379 ? -23.5 11.125 23.219 1 89.31 379 ASP B C 1
ATOM 7339 O O . ASP B 1 379 ? -22.734 11.086 24.188 1 89.31 379 ASP B O 1
ATOM 7343 N N . ASP B 1 380 ? -24.391 10.18 22.953 1 92.44 380 ASP B N 1
ATOM 7344 C CA . ASP B 1 380 ? -24.578 9.047 23.859 1 92.44 380 ASP B CA 1
ATOM 7345 C C . ASP B 1 380 ? -23.703 7.867 23.453 1 92.44 380 ASP B C 1
ATOM 7347 O O . ASP B 1 380 ? -23.734 6.812 24.094 1 92.44 380 ASP B O 1
ATOM 7351 N N . GLY B 1 381 ? -23.031 8.07 22.359 1 93.62 381 GLY B N 1
ATOM 7352 C CA . GLY B 1 381 ? -22.109 7.02 21.922 1 93.62 381 GLY B CA 1
ATOM 7353 C C . GLY B 1 381 ? -22.766 6.035 20.969 1 93.62 381 GLY B C 1
ATOM 7354 O O . GLY B 1 381 ? -22.156 5.012 20.625 1 93.62 381 GLY B O 1
ATOM 7355 N N . ASN B 1 382 ? -23.969 6.332 20.578 1 96.06 382 ASN B N 1
ATOM 7356 C CA . ASN B 1 382 ? -24.641 5.461 19.609 1 96.06 382 ASN B CA 1
ATOM 7357 C C . ASN B 1 382 ? -24.203 5.77 18.188 1 96.06 382 ASN B C 1
ATOM 7359 O O . ASN B 1 382 ? -24.031 6.934 17.828 1 96.06 382 ASN B O 1
ATOM 7363 N N . PHE B 1 383 ? -24.094 4.723 17.453 1 97.06 383 PHE B N 1
ATOM 7364 C CA . PHE B 1 383 ? -23.734 4.895 16.062 1 97.06 383 PHE B CA 1
ATOM 7365 C C . PHE B 1 383 ? -24.922 5.418 15.258 1 97.06 383 PHE B C 1
ATOM 7367 O O . PHE B 1 383 ? -26.062 5 15.477 1 97.06 383 PHE B O 1
ATOM 7374 N N . LEU B 1 384 ? -24.625 6.328 14.367 1 96.81 384 LEU B N 1
ATOM 7375 C CA . LEU B 1 384 ? -25.641 6.926 13.508 1 96.81 384 LEU B CA 1
ATOM 7376 C C . LEU B 1 384 ? -25.531 6.375 12.086 1 96.81 384 LEU B C 1
ATOM 7378 O O . LEU B 1 384 ? -24.469 5.902 11.68 1 96.81 3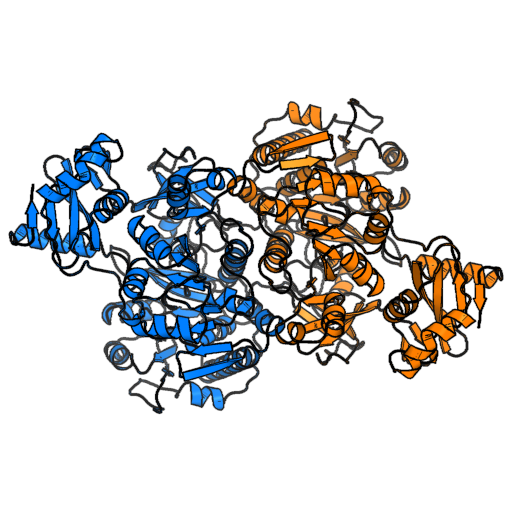84 LEU B O 1
ATOM 7382 N N . PRO B 1 385 ? -26.625 6.422 11.344 1 94.62 385 PRO B N 1
ATOM 7383 C CA . PRO B 1 385 ? -26.578 5.863 9.992 1 94.62 385 PRO B CA 1
ATOM 7384 C C . PRO B 1 385 ? -25.75 6.707 9.023 1 94.62 385 PRO B C 1
ATOM 7386 O O . PRO B 1 385 ? -25.656 7.926 9.188 1 94.62 385 PRO B O 1
ATOM 7389 N N . ALA B 1 386 ? -25.234 6.039 8.047 1 93.19 386 ALA B N 1
ATOM 7390 C CA . ALA B 1 386 ? -24.516 6.695 6.953 1 93.19 386 ALA B CA 1
ATOM 7391 C C . ALA B 1 386 ? -25.469 7.145 5.855 1 93.19 386 ALA B C 1
ATOM 7393 O O . ALA B 1 386 ? -25.406 6.652 4.727 1 93.19 386 ALA B O 1
ATOM 7394 N N . ASP B 1 387 ? -26.297 8.18 6.121 1 94 387 ASP B N 1
ATOM 7395 C CA . ASP B 1 387 ? -27.359 8.594 5.211 1 94 387 ASP B CA 1
ATOM 7396 C C . ASP B 1 387 ? -27.062 9.977 4.617 1 94 387 ASP B C 1
ATOM 7398 O O . ASP B 1 387 ? -27.891 10.531 3.891 1 94 387 ASP B O 1
ATOM 7402 N N . GLY B 1 388 ? -25.953 10.523 4.938 1 92.75 388 GLY B N 1
ATOM 7403 C CA . GLY B 1 388 ? -25.578 11.836 4.426 1 92.75 388 GLY B CA 1
ATOM 7404 C C . GLY B 1 388 ? -26.25 12.977 5.176 1 92.75 388 GLY B C 1
ATOM 7405 O O . GLY B 1 388 ? -25.984 14.148 4.906 1 92.75 388 GLY B O 1
ATOM 7406 N N . GLU B 1 389 ? -27.047 12.68 6.184 1 91.19 389 GLU B N 1
ATOM 7407 C CA . GLU B 1 389 ? -27.828 13.695 6.891 1 91.19 389 GLU B CA 1
ATOM 7408 C C . GLU B 1 389 ? -27.562 13.641 8.391 1 91.19 389 GLU B C 1
ATOM 7410 O O . GLU B 1 389 ? -27.375 14.68 9.031 1 91.19 389 GLU B O 1
ATOM 7415 N N . SER B 1 390 ? -27.484 12.414 8.922 1 92.94 390 SER B N 1
ATOM 7416 C CA . SER B 1 390 ? -27.234 12.258 10.352 1 92.94 390 SER B CA 1
ATOM 7417 C C . SER B 1 390 ? -25.859 12.805 10.727 1 92.94 390 SER B C 1
ATOM 7419 O O . SER B 1 390 ? -24.844 12.398 10.156 1 92.94 390 SER B O 1
ATOM 7421 N N . GLN B 1 391 ? -25.922 13.75 11.688 1 91.5 391 GLN B N 1
ATOM 7422 C CA . GLN B 1 391 ? -24.703 14.43 12.094 1 91.5 391 GLN B CA 1
ATOM 7423 C C . GLN B 1 391 ? -24.266 14.008 13.492 1 91.5 391 GLN B C 1
ATOM 7425 O O . GLN B 1 391 ? -25.094 13.859 14.383 1 91.5 391 GLN B O 1
ATOM 7430 N N . GLY B 1 392 ? -23.047 13.75 13.656 1 94.06 392 GLY B N 1
ATOM 7431 C CA . GLY B 1 392 ? -22.406 13.406 14.922 1 94.06 392 GLY B CA 1
ATOM 7432 C C . GLY B 1 392 ? -20.891 13.438 14.852 1 94.06 392 GLY B C 1
ATOM 7433 O O . GLY B 1 392 ? -20.312 13.961 13.898 1 94.06 392 GLY B O 1
ATOM 7434 N N . GLU B 1 393 ? -20.297 13.016 15.922 1 96.69 393 GLU B N 1
ATOM 7435 C CA . GLU B 1 393 ? -18.844 13.008 15.938 1 96.69 393 GLU B CA 1
ATOM 7436 C C . GLU B 1 393 ? -18.281 11.914 15.031 1 96.69 393 GLU B C 1
ATOM 7438 O O . GLU B 1 393 ? -18.75 10.773 15.07 1 96.69 393 GLU B O 1
ATOM 7443 N N . LEU B 1 394 ? -17.391 12.281 14.219 1 97.69 394 LEU B N 1
ATOM 7444 C CA . LEU B 1 394 ? -16.625 11.305 13.445 1 97.69 394 LEU B CA 1
ATOM 7445 C C . LEU B 1 394 ? -15.656 10.539 14.336 1 97.69 394 LEU B C 1
ATOM 7447 O O . LEU B 1 394 ? -14.867 11.148 15.062 1 97.69 394 LEU B O 1
ATOM 7451 N N . VAL B 1 395 ? -15.719 9.227 14.398 1 98.25 395 VAL B N 1
ATOM 7452 C CA . VAL B 1 395 ? -14.766 8.383 15.109 1 98.25 395 VAL B CA 1
ATOM 7453 C C . VAL B 1 395 ? -14.086 7.43 14.133 1 98.25 395 VAL B C 1
ATOM 7455 O O . VAL B 1 395 ? -14.648 7.09 13.094 1 98.25 395 VAL B O 1
ATOM 7458 N N . LEU B 1 396 ? -12.875 7.004 14.484 1 98.31 396 LEU B N 1
ATOM 7459 C CA . LEU B 1 396 ? -12.055 6.324 13.492 1 98.31 396 LEU B CA 1
ATOM 7460 C C . LEU B 1 396 ? -11.359 5.113 14.094 1 98.31 396 LEU B C 1
ATOM 7462 O O . LEU B 1 396 ? -11.109 5.074 15.305 1 98.31 396 LEU B O 1
ATOM 7466 N N . ARG B 1 397 ? -11.047 4.168 13.281 1 98 397 ARG B N 1
ATOM 7467 C CA . ARG B 1 397 ? -10.078 3.104 13.508 1 98 397 ARG B CA 1
ATOM 7468 C C . ARG B 1 397 ? -9.188 2.898 12.289 1 98 397 ARG B C 1
ATOM 7470 O O . ARG B 1 397 ? -9.656 2.984 11.156 1 98 397 ARG B O 1
ATOM 7477 N N . ALA B 1 398 ? -7.988 2.703 12.414 1 98 398 ALA B N 1
ATOM 7478 C CA . ALA B 1 398 ? -6.992 2.375 11.398 1 98 398 ALA B CA 1
ATOM 7479 C C . ALA B 1 398 ? -5.703 1.869 12.039 1 98 398 ALA B C 1
ATOM 7481 O O . ALA B 1 398 ? -5.449 2.109 13.219 1 98 398 ALA B O 1
ATOM 7482 N N . PRO B 1 399 ? -4.887 1.158 11.289 1 97.69 399 PRO B N 1
ATOM 7483 C CA . PRO B 1 399 ? -3.711 0.546 11.914 1 97.69 399 PRO B CA 1
ATOM 7484 C C . PRO B 1 399 ? -2.625 1.565 12.25 1 97.69 399 PRO B C 1
ATOM 7486 O O . PRO B 1 399 ? -1.678 1.245 12.977 1 97.69 399 PRO B O 1
ATOM 7489 N N . TRP B 1 400 ? -2.764 2.773 11.891 1 98 400 TRP B N 1
ATOM 7490 C CA . TRP B 1 400 ? -1.67 3.717 12.102 1 98 400 TRP B CA 1
ATOM 7491 C C . TRP B 1 400 ? -2.117 4.879 12.984 1 98 400 TRP B C 1
ATOM 7493 O O . TRP B 1 400 ? -1.435 5.902 13.062 1 98 400 TRP B O 1
ATOM 7503 N N . LEU B 1 401 ? -3.246 4.785 13.641 1 98.31 401 LEU B N 1
ATOM 7504 C CA . LEU B 1 401 ? -3.684 5.848 14.539 1 98.31 401 LEU B CA 1
ATOM 7505 C C . LEU B 1 401 ? -2.84 5.867 15.812 1 98.31 401 LEU B C 1
ATOM 7507 O O . LEU B 1 401 ? -2.457 4.816 16.328 1 98.31 401 LEU B O 1
ATOM 7511 N N . SER B 1 402 ? -2.564 7.062 16.312 1 97.88 402 SER B N 1
ATOM 7512 C CA . SER B 1 402 ? -1.845 7.164 17.578 1 97.88 402 SER B CA 1
ATOM 7513 C C . SER B 1 402 ? -2.559 6.391 18.672 1 97.88 402 SER B C 1
ATOM 7515 O O . SER B 1 402 ? -3.789 6.41 18.766 1 97.88 402 SER B O 1
ATOM 7517 N N . GLU B 1 403 ? -1.805 5.766 19.516 1 96.62 403 GLU B N 1
ATOM 7518 C CA . GLU B 1 403 ? -2.4 4.906 20.531 1 96.62 403 GLU B CA 1
ATOM 7519 C C . GLU B 1 403 ? -2.512 5.633 21.875 1 96.62 403 GLU B C 1
ATOM 7521 O O . GLU B 1 403 ? -2.844 5.02 22.891 1 96.62 403 GLU B O 1
ATOM 7526 N N . GLY B 1 404 ? -2.191 6.875 21.875 1 96.81 404 GLY B N 1
ATOM 7527 C CA . GLY B 1 404 ? -2.27 7.707 23.062 1 96.81 404 GLY B CA 1
ATOM 7528 C C . GLY B 1 404 ? -1.41 8.953 22.984 1 96.81 404 GLY B C 1
ATOM 7529 O O . GLY B 1 404 ? -0.911 9.297 21.906 1 96.81 404 GLY B O 1
ATOM 7530 N N . TYR B 1 405 ? -1.376 9.672 24.141 1 96.88 405 TYR B N 1
ATOM 7531 C CA . TYR B 1 405 ? -0.499 10.828 24.281 1 96.88 405 TYR B CA 1
ATOM 7532 C C . TYR B 1 405 ? 0.635 10.531 25.25 1 96.88 405 TYR B C 1
ATOM 7534 O O . TYR B 1 405 ? 0.427 9.883 26.281 1 96.88 405 TYR B O 1
ATOM 7542 N N . PHE B 1 406 ? 1.784 10.969 24.891 1 97.12 406 PHE B N 1
ATOM 7543 C CA . PHE B 1 406 ? 2.963 10.719 25.703 1 97.12 406 PHE B CA 1
ATOM 7544 C C . PHE B 1 406 ? 2.771 11.273 27.109 1 97.12 406 PHE B C 1
ATOM 7546 O O . PHE B 1 406 ? 2.484 12.461 27.281 1 97.12 406 PHE B O 1
ATOM 7553 N N . ASN B 1 407 ? 2.803 10.508 28.141 1 95.94 407 ASN B N 1
ATOM 7554 C CA . ASN B 1 407 ? 2.73 10.844 29.547 1 95.94 407 ASN B CA 1
ATOM 7555 C C . ASN B 1 407 ? 1.414 11.531 29.906 1 95.94 407 ASN B C 1
ATOM 7557 O O . ASN B 1 407 ? 1.38 12.422 30.75 1 95.94 407 ASN B O 1
ATOM 7561 N N . GLU B 1 408 ? 0.387 11.25 29.156 1 94.62 408 GLU B N 1
ATOM 7562 C CA . GLU B 1 408 ? -0.962 11.758 29.406 1 94.62 408 GLU B CA 1
ATOM 7563 C C . GLU B 1 408 ? -1.993 10.633 29.312 1 94.62 408 GLU B C 1
ATOM 7565 O O . GLU B 1 408 ? -2.842 10.641 28.422 1 94.62 408 GLU B O 1
ATOM 7570 N N . PRO B 1 409 ? -1.96 9.758 30.266 1 96.06 409 PRO B N 1
ATOM 7571 C CA . PRO B 1 409 ? -2.812 8.562 30.188 1 96.06 409 PRO B CA 1
ATOM 7572 C C . PRO B 1 409 ? -4.301 8.906 30.141 1 96.06 409 PRO B C 1
ATOM 7574 O O . PRO B 1 409 ? -5.066 8.258 29.422 1 96.06 409 PRO B O 1
ATOM 7577 N N . GLU B 1 410 ? -4.695 9.914 30.906 1 95.81 410 GLU B N 1
ATOM 7578 C CA . GLU 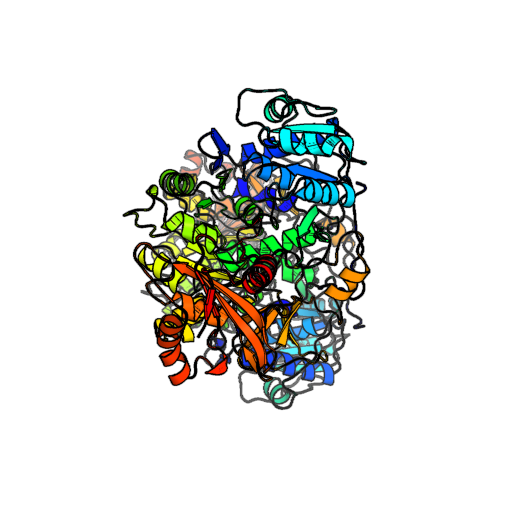B 1 410 ? -6.109 10.273 30.938 1 95.81 410 GLU B CA 1
ATOM 7579 C C . GLU B 1 410 ? -6.57 10.812 29.578 1 95.81 410 GLU B C 1
ATOM 7581 O O . GLU B 1 410 ? -7.645 10.453 29.094 1 95.81 410 GLU B O 1
ATOM 7586 N N . LYS B 1 411 ? -5.762 11.672 29.016 1 94.5 411 LYS B N 1
ATOM 7587 C CA . LYS B 1 411 ? -6.098 12.203 27.703 1 94.5 411 LYS B CA 1
ATOM 7588 C C . LYS B 1 411 ? -6.094 11.102 26.641 1 94.5 411 LYS B C 1
ATOM 7590 O O . LYS B 1 411 ? -6.887 11.141 25.703 1 94.5 411 LYS B O 1
ATOM 7595 N N . GLY B 1 412 ? -5.191 10.195 26.828 1 96.88 412 GLY B N 1
ATOM 7596 C CA . GLY B 1 412 ? -5.184 9.047 25.938 1 96.88 412 GLY B CA 1
ATOM 7597 C C . GLY B 1 412 ? -6.441 8.203 26.047 1 96.88 412 GLY B C 1
ATOM 7598 O O . GLY B 1 412 ? -7 7.789 25.031 1 96.88 412 GLY B O 1
ATOM 7599 N N . ALA B 1 413 ? -6.848 7.969 27.266 1 97.56 413 ALA B N 1
ATOM 7600 C CA . ALA B 1 413 ? -8.07 7.195 27.484 1 97.56 413 ALA B CA 1
ATOM 7601 C C . ALA B 1 413 ? -9.281 7.902 26.875 1 97.56 413 ALA B C 1
ATOM 7603 O O . ALA B 1 413 ? -10.156 7.254 26.297 1 97.56 413 ALA B O 1
ATOM 7604 N N . GLN B 1 414 ? -9.297 9.203 27 1 96.25 414 GLN B N 1
ATOM 7605 C CA . GLN B 1 414 ? -10.375 9.992 26.406 1 96.25 414 GLN B CA 1
ATOM 7606 C C . GLN B 1 414 ? -10.344 9.914 24.891 1 96.25 414 GLN B C 1
ATOM 7608 O O . GLN B 1 414 ? -11.391 9.797 24.25 1 96.25 414 GLN B O 1
ATOM 7613 N N . LEU B 1 415 ? -9.203 9.992 24.359 1 96.75 415 LEU B N 1
ATOM 7614 C CA . LEU B 1 415 ? -9.008 9.914 22.922 1 96.75 415 LEU B CA 1
ATOM 7615 C C . LEU B 1 415 ? -9.617 8.633 22.359 1 96.75 415 LEU B C 1
ATOM 7617 O O . LEU B 1 415 ? -10.164 8.633 21.25 1 96.75 415 LEU B O 1
ATOM 7621 N N . TRP B 1 416 ? -9.594 7.523 23.156 1 97.88 416 TRP B N 1
ATOM 7622 C CA . TRP B 1 416 ? -9.969 6.211 22.641 1 97.88 416 TRP B CA 1
ATOM 7623 C C . TRP B 1 416 ? -11.203 5.676 23.359 1 97.88 416 TRP B C 1
ATOM 7625 O O . TRP B 1 416 ? -11.438 4.465 23.391 1 97.88 416 TRP B O 1
ATOM 7635 N N . ALA B 1 417 ? -11.906 6.539 23.906 1 96.88 417 ALA B N 1
ATOM 7636 C CA . ALA B 1 417 ? -13.102 6.117 24.625 1 96.88 417 ALA B CA 1
ATOM 7637 C C . ALA B 1 417 ? -14 5.262 23.75 1 96.88 417 ALA B C 1
ATOM 7639 O O . ALA B 1 417 ? -14.234 5.59 22.578 1 96.88 417 ALA B O 1
ATOM 7640 N N . GLY B 1 418 ? -14.453 4.129 24.297 1 95.94 418 GLY B N 1
ATOM 7641 C CA . GLY B 1 418 ? -15.359 3.248 23.578 1 95.94 418 GLY B CA 1
ATOM 7642 C C . GLY B 1 418 ? -14.68 2.445 22.484 1 95.94 418 GLY B C 1
ATOM 7643 O O . GLY B 1 418 ? -15.336 1.86 21.625 1 95.94 418 GLY B O 1
ATOM 7644 N N . GLY B 1 419 ? -13.406 2.48 22.359 1 97 419 GLY B N 1
ATOM 7645 C CA . GLY B 1 419 ? -12.664 1.669 21.406 1 97 419 GLY B CA 1
ATOM 7646 C C . GLY B 1 419 ? -12.531 2.322 20.031 1 97 419 GLY B C 1
ATOM 7647 O O . GLY B 1 419 ? -12.164 1.664 19.062 1 97 419 GLY B O 1
ATOM 7648 N N . TRP B 1 420 ? -12.938 3.539 19.953 1 98.06 420 TRP B N 1
ATOM 7649 C CA . TRP B 1 420 ? -12.797 4.352 18.75 1 98.06 420 TRP B CA 1
ATOM 7650 C C . TRP B 1 420 ? -12 5.617 19.031 1 98.06 420 TRP B C 1
ATOM 7652 O O . TRP B 1 420 ? -12.102 6.195 20.125 1 98.06 420 TRP B O 1
ATOM 7662 N N . GLN B 1 421 ? -11.164 5.984 18.109 1 98.25 421 GLN B N 1
ATOM 7663 C CA . GLN B 1 421 ? -10.484 7.262 18.297 1 98.25 421 GLN B CA 1
ATOM 7664 C C . GLN B 1 421 ? -11.422 8.43 18.016 1 98.25 421 GLN B C 1
ATOM 7666 O O . GLN B 1 421 ? -11.984 8.539 16.922 1 98.25 421 GLN B O 1
ATOM 7671 N N . HIS B 1 422 ? -11.547 9.273 18.953 1 97.38 422 HIS B N 1
ATOM 7672 C CA . HIS B 1 422 ? -12.406 10.453 18.828 1 97.38 422 HIS B CA 1
ATOM 7673 C C . HIS B 1 422 ? -11.68 11.586 18.109 1 97.38 422 HIS B C 1
ATOM 7675 O O . HIS B 1 422 ? -10.57 11.953 18.5 1 97.38 422 HIS B O 1
ATOM 7681 N N . THR B 1 423 ? -12.336 12.141 17.109 1 96.25 423 THR B N 1
ATOM 7682 C CA . THR B 1 423 ? -11.68 13.164 16.312 1 96.25 423 THR B CA 1
ATOM 7683 C C . THR B 1 423 ? -12.008 14.562 16.844 1 96.25 423 THR B C 1
ATOM 7685 O O . THR B 1 423 ? -11.273 15.516 16.578 1 96.25 423 THR B O 1
ATOM 7688 N N . GLY B 1 424 ? -13.148 14.688 17.5 1 93.81 424 GLY B N 1
ATOM 7689 C CA . GLY B 1 424 ? -13.625 16 17.891 1 93.81 424 GLY B CA 1
ATOM 7690 C C . GLY B 1 424 ? -14.266 16.781 16.75 1 93.81 424 GLY B C 1
ATOM 7691 O O . GLY B 1 424 ? -14.602 17.953 16.906 1 93.81 424 GLY B O 1
ATOM 7692 N N . ASP B 1 425 ? -14.484 16.125 15.617 1 93.88 425 ASP B N 1
ATOM 7693 C CA . ASP B 1 425 ? -15.102 16.75 14.453 1 93.88 425 ASP B CA 1
ATOM 7694 C C . ASP B 1 425 ? -16.516 16.219 14.242 1 93.88 425 ASP B C 1
ATOM 7696 O O . ASP B 1 425 ? -16.766 15.008 14.359 1 93.88 425 ASP B O 1
ATOM 7700 N N . VAL B 1 426 ? -17.406 17.156 13.992 1 93.12 426 VAL B N 1
ATOM 7701 C CA . VAL B 1 426 ? -18.766 16.812 13.609 1 93.12 426 VAL B CA 1
ATOM 7702 C C . VAL B 1 426 ? -18.828 16.594 12.102 1 93.12 426 VAL B C 1
ATOM 7704 O O . VAL B 1 426 ? -18.359 17.422 11.32 1 93.12 426 VAL B O 1
ATOM 7707 N N . ALA B 1 427 ? -19.406 15.43 11.719 1 95.69 427 ALA B N 1
ATOM 7708 C CA . ALA B 1 427 ? -19.422 15.086 10.297 1 95.69 427 ALA B CA 1
ATOM 7709 C C . ALA B 1 427 ? -20.672 14.266 9.945 1 95.69 427 ALA B C 1
ATOM 7711 O O . ALA B 1 427 ? -21.453 13.898 10.828 1 95.69 427 ALA B O 1
ATOM 7712 N N . THR B 1 428 ? -20.922 14.148 8.695 1 95.12 428 THR B N 1
ATOM 7713 C CA . THR B 1 428 ? -21.859 13.172 8.156 1 95.12 428 THR B CA 1
ATOM 7714 C C . THR B 1 428 ? -21.141 12.156 7.281 1 95.12 428 THR B C 1
ATOM 7716 O O . THR B 1 428 ? -20.016 12.398 6.824 1 95.12 428 THR B O 1
ATOM 7719 N N . LEU B 1 429 ? -21.672 11.008 7.199 1 95.94 429 LEU B N 1
ATOM 7720 C CA . LEU B 1 429 ? -21.266 9.945 6.281 1 95.94 429 LEU B CA 1
ATOM 7721 C C . LEU B 1 429 ? -22.406 9.578 5.34 1 95.94 429 LEU B C 1
ATOM 7723 O O . LEU B 1 429 ? -23.547 9.391 5.781 1 95.94 429 LEU B O 1
ATOM 7727 N N . ASP B 1 430 ? -22.094 9.531 4.07 1 93.19 430 ASP B N 1
ATOM 7728 C CA . ASP B 1 430 ? -23.188 9.156 3.176 1 93.19 430 ASP B CA 1
ATOM 7729 C C . ASP B 1 430 ? -23.047 7.703 2.721 1 93.19 430 ASP B C 1
ATOM 7731 O O . ASP B 1 430 ? -22.188 6.965 3.229 1 93.19 430 ASP B O 1
ATOM 7735 N N . SER B 1 431 ? -23.953 7.27 1.801 1 88.12 431 SER B N 1
ATOM 7736 C CA . SER B 1 431 ? -24.031 5.863 1.418 1 88.12 431 SER B CA 1
ATOM 7737 C C . SER B 1 431 ? -22.828 5.438 0.604 1 88.12 431 SER B C 1
ATOM 7739 O O . SER B 1 431 ? -22.547 4.246 0.458 1 88.12 431 SER B O 1
ATOM 7741 N N . MET B 1 432 ? -22.094 6.391 0.117 1 86.62 432 MET B N 1
ATOM 7742 C CA . MET B 1 432 ? -20.875 6.09 -0.64 1 86.62 432 MET B CA 1
ATOM 7743 C C . MET B 1 432 ? -19.641 6.18 0.25 1 86.62 432 MET B C 1
ATOM 7745 O O . MET B 1 432 ? -18.516 6.031 -0.227 1 86.62 432 MET B O 1
ATOM 7749 N N . GLY B 1 433 ? -19.859 6.445 1.477 1 91.56 433 GLY B N 1
ATOM 7750 C CA . GLY B 1 433 ? -18.766 6.5 2.43 1 91.56 433 GLY B CA 1
ATOM 7751 C C . GLY B 1 433 ? -18.062 7.844 2.453 1 91.56 433 GLY B C 1
ATOM 7752 O O . GLY B 1 433 ? -17.016 7.988 3.072 1 91.56 433 GLY B O 1
ATOM 7753 N N . VAL B 1 434 ? -18.672 8.805 1.816 1 95.31 434 VAL B N 1
ATOM 7754 C CA . VAL B 1 434 ? -18.047 10.125 1.763 1 95.31 434 VAL B CA 1
ATOM 7755 C C . VAL B 1 434 ? -18.219 10.836 3.1 1 95.31 434 VAL B C 1
ATOM 7757 O O . VAL B 1 434 ? -19.344 10.961 3.594 1 95.31 434 VAL B O 1
ATOM 7760 N N . ILE B 1 435 ? -17.125 11.266 3.619 1 97.06 435 ILE B N 1
ATOM 7761 C CA . ILE B 1 435 ? -17.125 12.055 4.844 1 97.06 435 ILE B CA 1
ATOM 7762 C C . ILE B 1 435 ? -17.297 13.531 4.5 1 97.06 435 ILE B C 1
ATOM 7764 O O . ILE B 1 435 ? -16.578 14.07 3.652 1 97.06 435 ILE B O 1
ATOM 7768 N N . ASP B 1 436 ? -18.234 14.148 5.109 1 95.31 436 ASP B N 1
ATOM 7769 C CA . ASP B 1 436 ? -18.438 15.594 5.027 1 95.31 436 ASP B CA 1
ATOM 7770 C C . ASP B 1 436 ? -18.281 16.25 6.398 1 95.31 436 ASP B C 1
ATOM 7772 O O . ASP B 1 436 ? -19.141 16.094 7.262 1 95.31 436 ASP B O 1
ATOM 7776 N N . ILE B 1 437 ? -17.141 16.938 6.578 1 93.44 437 ILE B N 1
ATOM 7777 C CA . ILE B 1 437 ? -16.891 17.594 7.852 1 93.44 437 ILE B CA 1
ATOM 7778 C C . ILE B 1 437 ? -17.766 18.844 7.973 1 93.44 437 ILE B C 1
ATOM 7780 O O . ILE B 1 437 ? -17.719 19.719 7.117 1 93.44 437 ILE B O 1
ATOM 7784 N N . ARG B 1 438 ? -18.469 18.922 8.977 1 84.75 438 ARG B N 1
ATOM 7785 C CA . ARG B 1 438 ? -19.375 20.047 9.203 1 84.75 438 ARG B CA 1
ATOM 7786 C C . ARG B 1 438 ? -18.703 21.125 10.047 1 84.75 438 ARG B C 1
ATOM 7788 O O . ARG B 1 438 ? -18.844 22.328 9.773 1 84.75 438 ARG B O 1
ATOM 7795 N N . ASP B 1 439 ? -18.031 20.688 11.117 1 86.38 439 ASP B N 1
ATOM 7796 C CA . ASP B 1 439 ? -17.344 21.609 12 1 86.38 439 ASP B CA 1
ATOM 7797 C C . ASP B 1 439 ? -16.578 20.859 13.094 1 86.38 439 ASP B C 1
ATOM 7799 O O . ASP B 1 439 ? -16.672 19.625 13.188 1 86.38 439 ASP B O 1
ATOM 7803 N N . ARG B 1 440 ? -15.781 21.625 13.812 1 84.19 440 ARG B N 1
ATOM 7804 C CA . ARG B 1 440 ? -15.289 21.062 15.07 1 84.19 440 ARG B CA 1
ATOM 7805 C C . ARG B 1 440 ? -16.359 21.109 16.156 1 84.19 440 ARG B C 1
ATOM 7807 O O . ARG B 1 440 ? -17.156 22.047 16.203 1 84.19 440 ARG B O 1
ATOM 7814 N N . ILE B 1 441 ? -16.422 20.125 16.953 1 78.88 441 ILE B N 1
ATOM 7815 C CA . ILE B 1 441 ? -17.391 20.078 18.031 1 78.88 441 ILE B CA 1
ATOM 7816 C C . ILE B 1 441 ? -17.328 21.375 18.828 1 78.88 441 ILE B C 1
ATOM 7818 O O . ILE B 1 441 ? -18.375 21.953 19.188 1 78.88 441 ILE B O 1
ATOM 7822 N N . LYS B 1 442 ? -16.172 21.859 18.938 1 76.25 442 LYS B N 1
ATOM 7823 C CA . LYS B 1 442 ? -15.992 23.062 19.75 1 76.25 442 LYS B CA 1
ATOM 7824 C C . LYS B 1 442 ? -16.312 24.328 18.953 1 76.25 442 LYS B C 1
ATOM 7826 O O . LYS B 1 442 ? -16.422 25.406 19.516 1 76.25 442 LYS B O 1
ATOM 7831 N N . ASP B 1 443 ? -16.516 24.203 17.703 1 82.19 443 ASP B N 1
ATOM 7832 C CA . ASP B 1 443 ? -16.672 25.375 16.844 1 82.19 443 ASP B CA 1
ATOM 7833 C C . ASP B 1 443 ? -18.078 25.453 16.266 1 82.19 443 ASP B C 1
ATOM 7835 O O . ASP B 1 443 ? -18.453 26.469 15.664 1 82.19 443 ASP B O 1
ATOM 7839 N N . VAL B 1 444 ? -18.734 24.391 16.438 1 81.44 444 VAL B N 1
ATOM 7840 C CA . VAL B 1 444 ? -20.125 24.438 15.992 1 81.44 444 VAL B CA 1
ATOM 7841 C C . VAL B 1 444 ? -20.875 25.531 16.766 1 81.44 444 VAL B C 1
ATOM 7843 O O . VAL B 1 444 ? -20.672 25.672 17.984 1 81.44 444 VAL B O 1
ATOM 7846 N N . ILE B 1 445 ? -21.625 26.312 16.031 1 85.31 445 ILE B N 1
ATOM 7847 C CA . ILE B 1 445 ? -22.375 27.406 16.656 1 85.31 445 ILE B CA 1
ATOM 7848 C C . ILE B 1 445 ? -23.781 26.938 16.984 1 85.31 445 ILE B C 1
ATOM 7850 O O . ILE B 1 445 ? -24.531 26.5 16.109 1 85.31 445 ILE B O 1
ATOM 7854 N N . LYS B 1 446 ? -24.031 26.922 18.266 1 81.56 446 LYS B N 1
ATOM 7855 C CA . LYS B 1 446 ? -25.375 26.531 18.703 1 81.56 446 LYS B CA 1
ATOM 7856 C C . LYS B 1 446 ? -26.266 27.766 18.875 1 81.56 446 LYS B C 1
ATOM 7858 O O . LYS B 1 446 ? -26.203 28.438 19.906 1 81.56 446 LYS B O 1
ATOM 7863 N N . THR B 1 447 ? -27.094 27.969 17.859 1 81.69 447 THR B N 1
ATOM 7864 C CA . THR B 1 447 ? -27.969 29.141 17.875 1 81.69 447 THR B CA 1
ATOM 7865 C C . THR B 1 447 ? -29.438 28.703 17.875 1 81.69 447 THR B C 1
ATOM 7867 O O . THR B 1 447 ? -29.875 28.016 16.953 1 81.69 447 THR B O 1
ATOM 7870 N N . GLY B 1 448 ? -30.25 29.109 18.844 1 74.38 448 GLY B N 1
ATOM 7871 C CA . GLY B 1 448 ? -31.672 28.797 18.922 1 74.38 448 GLY B CA 1
ATOM 7872 C C . GLY B 1 448 ? -31.969 27.312 18.922 1 74.38 448 GLY B C 1
ATOM 7873 O O . GLY B 1 448 ? -32.938 26.859 18.328 1 74.38 448 GLY B O 1
ATOM 7874 N N . GLY B 1 449 ? -31.047 26.531 19.453 1 69.06 449 GLY B N 1
ATOM 7875 C CA . GLY B 1 449 ? -31.25 25.094 19.531 1 69.06 449 GLY B CA 1
ATOM 7876 C C . GLY B 1 449 ? -30.797 24.344 18.297 1 69.06 449 GLY B C 1
ATOM 7877 O O . GLY B 1 449 ? -30.859 23.125 18.234 1 69.06 449 GLY B O 1
ATOM 7878 N N . GLU B 1 450 ? -30.312 25.156 17.297 1 73.69 450 GLU B N 1
ATOM 7879 C CA . GLU B 1 450 ? -29.844 24.547 16.062 1 73.69 450 GLU B CA 1
ATOM 7880 C C . GLU B 1 450 ? -28.328 24.656 15.922 1 73.69 450 GLU B C 1
ATOM 7882 O O . GLU B 1 450 ? -27.703 25.531 16.531 1 73.69 450 GLU B O 1
ATOM 7887 N N . TRP B 1 451 ? -27.781 23.688 15.188 1 75.5 451 TRP B N 1
ATOM 7888 C CA . TRP B 1 451 ? -26.359 23.719 14.898 1 75.5 451 TRP B CA 1
ATOM 7889 C C . TRP B 1 451 ? -26.078 24.406 13.562 1 75.5 451 TRP B C 1
ATOM 7891 O O . TRP B 1 451 ? -26.719 24.078 12.555 1 75.5 451 TRP B O 1
ATOM 7901 N N . VAL B 1 452 ? -25.297 25.5 13.688 1 82.19 452 VAL B N 1
ATOM 7902 C CA . VAL B 1 452 ? -24.844 26.188 12.484 1 82.19 452 VAL B CA 1
ATOM 7903 C C . VAL B 1 452 ? -23.359 25.906 12.258 1 82.19 452 VAL B C 1
ATOM 7905 O O . VAL B 1 452 ? -22.547 26.094 13.164 1 82.19 452 VAL B O 1
ATOM 7908 N N . SER B 1 453 ? -23.094 25.406 11.117 1 84.38 453 SER B N 1
ATOM 7909 C CA . SER B 1 453 ? -21.703 25.125 10.758 1 84.38 453 SER B CA 1
ATOM 7910 C C . SER B 1 453 ? -20.938 26.406 10.445 1 84.38 453 SER B C 1
ATOM 7912 O O . SER B 1 453 ? -21.266 27.109 9.484 1 84.38 453 SER B O 1
ATOM 7914 N N . SER B 1 454 ? -19.906 26.609 11.266 1 89.19 454 SER B N 1
ATOM 7915 C CA . SER B 1 454 ? -19.062 27.766 10.969 1 89.19 454 SER B CA 1
ATOM 7916 C C . SER B 1 454 ? -18.359 27.609 9.633 1 89.19 454 SER B C 1
ATOM 7918 O O . SER B 1 454 ? -18.172 28.594 8.898 1 89.19 454 SER B O 1
ATOM 7920 N N . LEU B 1 455 ? -18.062 26.375 9.227 1 85.88 455 LEU B N 1
ATOM 7921 C CA . LEU B 1 455 ? -17.391 26.094 7.969 1 85.88 455 LEU B CA 1
ATOM 7922 C C . LEU B 1 455 ? -18.297 26.375 6.781 1 85.88 455 LEU B C 1
ATOM 7924 O O . LEU B 1 455 ? -17.859 26.938 5.773 1 85.88 455 LEU B O 1
ATOM 7928 N N . ALA B 1 456 ? -19.5 25.922 6.926 1 84.38 456 ALA B N 1
ATOM 7929 C CA . ALA B 1 456 ? -20.469 26.203 5.867 1 84.38 456 ALA B CA 1
ATOM 7930 C C . ALA B 1 456 ? -20.641 27.703 5.656 1 84.38 456 ALA B C 1
ATOM 7932 O O . ALA B 1 456 ? -20.719 28.172 4.52 1 84.38 456 ALA B O 1
ATOM 7933 N N . LEU B 1 457 ? -20.672 28.406 6.75 1 88.75 457 LEU B N 1
ATOM 7934 C CA . LEU B 1 457 ? -20.797 29.859 6.676 1 88.75 457 LEU B CA 1
ATOM 7935 C C . LEU B 1 457 ? -19.562 30.484 6.043 1 88.75 457 LEU B C 1
ATOM 7937 O O . LEU B 1 457 ? -19.672 31.406 5.238 1 88.75 457 LEU B O 1
ATOM 7941 N N . GLU B 1 458 ? -18.453 30 6.457 1 91.12 458 GLU B N 1
ATOM 7942 C CA . GLU B 1 458 ? -17.203 30.5 5.871 1 91.12 458 GLU B CA 1
ATOM 7943 C C . GLU B 1 458 ? -17.188 30.281 4.359 1 91.12 458 GLU B C 1
ATOM 7945 O O . GLU B 1 458 ? -16.75 31.156 3.607 1 91.12 458 GLU B O 1
ATOM 7950 N N . ASP B 1 459 ? -17.656 29.188 3.936 1 89.94 459 ASP B N 1
ATOM 7951 C CA . ASP B 1 459 ? -17.703 28.875 2.51 1 89.94 459 ASP B CA 1
ATOM 7952 C C . ASP B 1 459 ? -18.625 29.844 1.773 1 89.94 459 ASP B C 1
ATOM 7954 O O . ASP B 1 459 ? -18.234 30.422 0.751 1 89.94 459 ASP B O 1
ATOM 7958 N N . LEU B 1 460 ? -19.828 30.078 2.293 1 90.25 460 LEU B N 1
ATOM 7959 C CA . LEU B 1 460 ? -20.812 30.953 1.652 1 90.25 460 LEU B CA 1
ATOM 7960 C C . LEU B 1 460 ? -20.328 32.406 1.639 1 90.25 460 LEU B C 1
ATOM 7962 O O . LEU B 1 460 ? -20.5 33.094 0.639 1 90.25 460 LEU B O 1
ATOM 7966 N N . VAL B 1 461 ? -19.688 32.812 2.74 1 92.56 461 VAL B N 1
ATOM 7967 C CA . VAL B 1 461 ? -19.188 34.188 2.85 1 92.56 461 VAL B CA 1
ATOM 7968 C C . VAL B 1 461 ? -18.031 34.375 1.882 1 92.56 461 VAL B C 1
ATOM 7970 O O . VAL B 1 461 ? -17.906 35.438 1.271 1 92.56 461 VAL B O 1
ATOM 7973 N N . SER B 1 462 ? -17.234 33.375 1.727 1 90.94 462 SER B N 1
ATOM 7974 C CA . SER B 1 462 ? -16.047 33.469 0.872 1 90.94 462 SER B CA 1
ATOM 7975 C C . SER B 1 462 ? -16.438 33.656 -0.59 1 90.94 462 SER B C 1
ATOM 7977 O O . SER B 1 462 ? -15.617 34.062 -1.407 1 90.94 462 SER B O 1
ATOM 7979 N N . ARG B 1 463 ? -17.641 33.344 -0.928 1 90.44 463 ARG B N 1
ATOM 7980 C CA . ARG B 1 463 ? -18.109 33.469 -2.303 1 90.44 463 ARG B CA 1
ATOM 7981 C C . ARG B 1 463 ? -18.406 34.906 -2.656 1 90.44 463 ARG B C 1
ATOM 7983 O O . ARG B 1 463 ? -18.625 35.25 -3.824 1 90.44 463 ARG B O 1
ATOM 7990 N N . HIS B 1 464 ? -18.438 35.812 -1.684 1 92.12 464 HIS B N 1
ATOM 7991 C CA . HIS B 1 464 ? -18.578 37.25 -1.953 1 92.12 464 HIS B CA 1
ATOM 7992 C C . HIS B 1 464 ? -17.344 37.781 -2.67 1 92.12 464 HIS B C 1
ATOM 7994 O O . HIS B 1 464 ? -16.203 37.562 -2.229 1 92.12 464 HIS B O 1
ATOM 8000 N N . PRO B 1 465 ? -17.516 38.5 -3.691 1 90.81 465 PRO B N 1
ATOM 8001 C CA . PRO B 1 465 ? -16.391 39 -4.508 1 90.81 465 PRO B CA 1
ATOM 8002 C C . PRO B 1 465 ? -15.414 39.844 -3.723 1 90.81 465 PRO B C 1
ATOM 8004 O O . PRO B 1 465 ? -14.227 39.906 -4.062 1 90.81 465 PRO B O 1
ATOM 8007 N N . GLY B 1 466 ? -15.859 40.469 -2.719 1 92.44 466 GLY B N 1
ATOM 8008 C CA . GLY B 1 466 ? -15.008 41.375 -1.959 1 92.44 466 GLY B CA 1
ATOM 8009 C C . GLY B 1 466 ? -14.266 40.688 -0.831 1 92.44 466 GLY B C 1
ATOM 8010 O O . GLY B 1 466 ? -13.391 41.281 -0.198 1 92.44 466 GLY B O 1
ATOM 8011 N N . VAL B 1 467 ? -14.578 39.469 -0.549 1 93 467 VAL B N 1
ATOM 8012 C CA . VAL B 1 467 ? -14.008 38.781 0.603 1 93 467 VAL B CA 1
ATOM 8013 C C . VAL B 1 467 ? -12.789 37.969 0.169 1 93 467 VAL B C 1
ATOM 8015 O O . VAL B 1 467 ? -12.891 37.125 -0.716 1 93 467 VAL B O 1
ATOM 8018 N N . ARG B 1 468 ? -11.703 38.25 0.768 1 89.12 468 ARG B N 1
ATOM 8019 C CA . ARG B 1 468 ? -10.453 37.531 0.514 1 89.12 468 ARG B CA 1
ATOM 8020 C C . ARG B 1 468 ? -10.305 36.344 1.465 1 89.12 468 ARG B C 1
ATOM 8022 O O . ARG B 1 468 ? -9.914 35.281 1.048 1 89.12 468 ARG B O 1
ATOM 8029 N N . GLU B 1 469 ? -10.523 36.594 2.746 1 90.94 469 GLU B N 1
ATOM 8030 C CA . GLU B 1 469 ? -10.477 35.562 3.789 1 90.94 469 GLU B CA 1
ATOM 8031 C C . GLU B 1 469 ? -11.641 35.719 4.77 1 90.94 469 GLU B C 1
ATOM 8033 O O . GLU B 1 469 ? -12.141 36.812 4.969 1 90.94 469 GLU B O 1
ATOM 8038 N N . VAL B 1 470 ? -12.07 34.688 5.297 1 92.38 470 VAL B N 1
ATOM 8039 C CA . VAL B 1 470 ? -13.172 34.75 6.254 1 92.38 470 VAL B CA 1
ATOM 8040 C C . VAL B 1 470 ? -12.969 33.688 7.34 1 92.38 470 VAL B C 1
ATOM 8042 O O . VAL B 1 470 ? -12.484 32.594 7.059 1 92.38 470 VAL B O 1
ATOM 8045 N N . ALA B 1 471 ? -13.203 34 8.516 1 92.12 471 ALA B N 1
ATOM 8046 C CA . ALA B 1 471 ? -13.352 33.094 9.648 1 92.12 471 ALA B CA 1
ATOM 8047 C C . ALA B 1 471 ? -14.672 33.344 10.383 1 92.12 471 ALA B C 1
ATOM 8049 O O . ALA B 1 471 ? -15.07 34.5 10.57 1 92.12 471 ALA B O 1
ATOM 8050 N N . VAL B 1 472 ? -15.398 32.344 10.727 1 91.88 472 VAL B N 1
ATOM 8051 C CA . VAL B 1 472 ? -16.656 32.469 11.461 1 91.88 472 VAL B CA 1
ATOM 8052 C C . VAL B 1 472 ? -16.547 31.75 12.797 1 91.88 472 VAL B C 1
ATOM 8054 O O . VAL B 1 472 ? -16.062 30.625 12.859 1 91.88 472 VAL B O 1
ATOM 8057 N N . VAL B 1 473 ? -16.906 32.406 13.859 1 92.44 473 VAL B N 1
ATOM 8058 C CA . VAL B 1 473 ? -16.938 31.797 15.188 1 92.44 473 VAL B CA 1
ATOM 8059 C C . VAL B 1 473 ? -18.266 32.094 15.867 1 92.44 473 VAL B C 1
ATOM 8061 O O . VAL B 1 473 ? -18.984 33 15.461 1 92.44 473 VAL B O 1
ATOM 8064 N N . GLY B 1 474 ? -18.625 31.234 16.812 1 90.38 474 GLY B N 1
ATOM 8065 C CA . GLY B 1 474 ? -19.781 31.516 17.656 1 90.38 474 GLY B CA 1
ATOM 8066 C C . GLY B 1 474 ? -19.453 32.438 18.812 1 90.38 474 GLY B C 1
ATOM 8067 O O . GLY B 1 474 ? -18.422 32.312 19.453 1 90.38 474 GLY B O 1
ATOM 8068 N N . ILE B 1 475 ? -20.297 33.406 18.953 1 88.69 475 ILE B N 1
ATOM 8069 C CA . ILE B 1 475 ? -20.172 34.312 20.109 1 88.69 475 ILE B CA 1
ATOM 8070 C C . ILE B 1 475 ? -21.422 34.219 20.969 1 88.69 475 ILE B C 1
ATOM 8072 O O . ILE B 1 475 ? -22.516 33.938 20.453 1 88.69 475 ILE B O 1
ATOM 8076 N N . ALA B 1 476 ? -21.234 34.5 22.281 1 87.38 476 ALA B N 1
ATOM 8077 C CA . ALA B 1 476 ? -22.359 34.406 23.203 1 87.38 476 ALA B CA 1
ATOM 8078 C C . ALA B 1 476 ? -23.438 35.438 22.859 1 87.38 476 ALA B C 1
ATOM 8080 O O . ALA B 1 476 ? -23.125 36.562 22.5 1 87.38 476 ALA B O 1
ATOM 8081 N N . ASP B 1 477 ? -24.609 34.969 22.859 1 85.56 477 ASP B N 1
ATOM 8082 C CA . ASP B 1 477 ? -25.781 35.812 22.609 1 85.56 477 ASP B CA 1
ATOM 8083 C C . ASP B 1 477 ? -26.859 35.562 23.672 1 85.56 477 ASP B C 1
ATOM 8085 O O . ASP B 1 477 ? -27.219 34.438 23.922 1 85.56 477 ASP B O 1
ATOM 8089 N N . PRO B 1 478 ? -27.328 36.594 24.281 1 82.06 478 PRO B N 1
ATOM 8090 C CA . PRO B 1 478 ? -28.297 36.406 25.359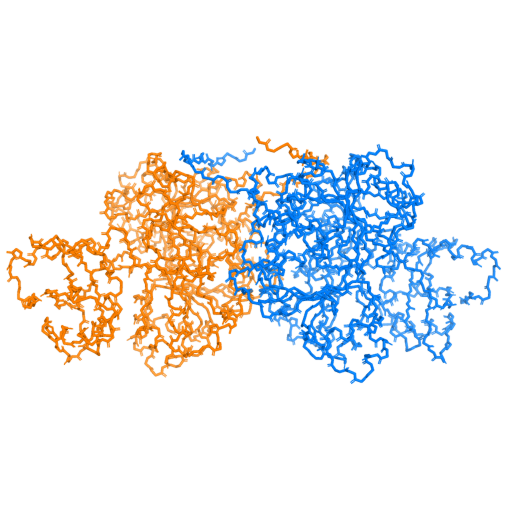 1 82.06 478 PRO B CA 1
ATOM 8091 C C . PRO B 1 478 ? -29.594 35.781 24.875 1 82.06 478 PRO B C 1
ATOM 8093 O O . PRO B 1 478 ? -30.25 35.062 25.641 1 82.06 478 PRO B O 1
ATOM 8096 N N . GLN B 1 479 ? -30 35.969 23.672 1 80.56 479 GLN B N 1
ATOM 8097 C CA . GLN B 1 479 ? -31.281 35.5 23.156 1 80.56 479 GLN B CA 1
ATOM 8098 C C . GLN B 1 479 ? -31.141 34.125 22.516 1 80.56 479 GLN B C 1
ATOM 8100 O O . GLN B 1 479 ? -32.031 33.281 22.656 1 80.56 479 GLN B O 1
ATOM 8105 N N . TRP B 1 480 ? -30.062 33.875 21.891 1 82 480 TRP B N 1
ATOM 8106 C CA . TRP B 1 480 ? -29.984 32.719 21.031 1 82 480 TRP B CA 1
ATOM 8107 C C . TRP B 1 480 ? -28.953 31.719 21.562 1 82 480 TRP B C 1
ATOM 8109 O O . TRP B 1 480 ? -28.781 30.641 21 1 82 480 TRP B O 1
ATOM 8119 N N . GLY B 1 481 ? -28.297 32.062 22.688 1 86.44 481 GLY B N 1
ATOM 8120 C CA . GLY B 1 481 ? -27.172 31.281 23.156 1 86.44 481 GLY B CA 1
ATOM 8121 C C . GLY B 1 481 ? -25.859 31.656 22.484 1 86.44 481 GLY B C 1
ATOM 8122 O O . GLY B 1 481 ? -24.984 32.219 23.125 1 86.44 481 GLY B O 1
ATOM 8123 N N . GLU B 1 482 ? -25.766 31.312 21.172 1 90.06 482 GLU B N 1
ATOM 8124 C CA . GLU B 1 482 ? -24.641 31.75 20.344 1 90.06 482 GLU B CA 1
ATOM 8125 C C . GLU B 1 482 ? -25.125 32.312 19.016 1 90.06 482 GLU B C 1
ATOM 8127 O O . GLU B 1 482 ? -26.219 31.984 18.562 1 90.06 482 GLU B O 1
ATOM 8132 N N . ARG B 1 483 ? -24.312 33.188 18.531 1 89.56 483 ARG B N 1
ATOM 8133 C CA . ARG B 1 483 ? -24.531 33.688 17.188 1 89.56 483 ARG B CA 1
ATOM 8134 C C . ARG B 1 483 ? -23.234 33.719 16.391 1 89.56 483 ARG B C 1
ATOM 8136 O O . ARG B 1 483 ? -22.156 33.875 16.953 1 89.56 483 ARG B O 1
ATOM 8143 N N . PRO B 1 484 ? -23.438 33.562 15.086 1 92.94 484 PRO B N 1
ATOM 8144 C CA . PRO B 1 484 ? -22.234 33.625 14.258 1 92.94 484 PRO B CA 1
ATOM 8145 C C . PRO B 1 484 ? -21.625 35 14.195 1 92.94 484 PRO B C 1
ATOM 8147 O O . PRO B 1 484 ? -22.344 36 14.125 1 92.94 484 PRO B O 1
ATOM 8150 N N . PHE B 1 485 ? -20.375 35.094 14.336 1 93.44 485 PHE B N 1
ATOM 8151 C CA . PHE B 1 485 ? -19.547 36.25 14.102 1 93.44 485 PHE B CA 1
ATOM 8152 C C . PHE B 1 485 ? -18.547 36 12.984 1 93.44 485 PHE B C 1
ATOM 8154 O O . PHE B 1 485 ? -17.844 35 12.984 1 93.44 485 PHE B O 1
ATOM 8161 N N . ALA B 1 486 ? -18.547 36.906 12 1 94.25 486 ALA B N 1
ATOM 8162 C CA . ALA B 1 486 ? -17.641 36.719 10.875 1 94.25 486 ALA B CA 1
ATOM 8163 C C . ALA B 1 486 ? -16.5 37.719 10.906 1 94.25 486 ALA B C 1
ATOM 8165 O O . ALA B 1 486 ? -16.734 38.906 11.117 1 94.25 486 ALA B O 1
ATOM 8166 N N . LEU B 1 487 ? -15.367 37.219 10.852 1 93.62 487 LEU B N 1
ATOM 8167 C CA . LEU B 1 487 ? -14.164 38.031 10.664 1 93.62 487 LEU B CA 1
ATOM 8168 C C . LEU B 1 487 ? -13.719 38 9.211 1 93.62 487 LEU B C 1
ATOM 8170 O O . LEU B 1 487 ? -13.516 36.938 8.641 1 93.62 487 LEU B O 1
ATOM 8174 N N . LEU B 1 488 ? -13.547 39.188 8.57 1 93.62 488 LEU B N 1
ATOM 8175 C CA . LEU B 1 488 ? -13.344 39.25 7.129 1 93.62 488 LEU B CA 1
ATOM 8176 C C . LEU B 1 488 ? -12.062 40.031 6.797 1 93.62 488 LEU B C 1
ATOM 8178 O O . LEU B 1 488 ? -11.75 41.031 7.445 1 93.62 488 LEU B O 1
ATOM 8182 N N . VAL B 1 489 ? -11.328 39.5 5.895 1 92.25 489 VAL B N 1
ATOM 8183 C CA . VAL B 1 489 ? -10.328 40.25 5.16 1 92.25 489 VAL B CA 1
ATOM 8184 C C . VAL B 1 489 ? -10.844 40.562 3.754 1 92.25 489 VAL B C 1
ATOM 8186 O O . VAL B 1 489 ? -11.203 39.656 3.008 1 92.25 489 VAL B O 1
ATOM 8189 N N . LEU B 1 490 ? -10.898 41.812 3.406 1 92.25 490 LEU B N 1
ATOM 8190 C CA . LEU B 1 490 ? -11.484 42.188 2.133 1 92.25 490 LEU B CA 1
ATOM 8191 C C . LEU B 1 490 ? -10.398 42.375 1.074 1 92.25 490 LEU B C 1
ATOM 8193 O O . LEU B 1 490 ? -9.25 42.688 1.402 1 92.25 490 LEU B O 1
ATOM 8197 N N . ARG B 1 491 ? -10.82 42.094 -0.091 1 90.88 491 ARG B N 1
ATOM 8198 C CA . ARG B 1 491 ? -9.961 42.406 -1.223 1 90.88 491 ARG B CA 1
ATOM 8199 C C . ARG B 1 491 ? -9.766 43.938 -1.351 1 90.88 491 ARG B C 1
ATOM 8201 O O . ARG B 1 491 ? -10.602 44.719 -0.881 1 90.88 491 ARG B O 1
ATOM 8208 N N . GLU B 1 492 ? -8.711 44.344 -2.068 1 87.62 492 GLU B N 1
ATOM 8209 C CA . GLU B 1 492 ? -8.414 45.75 -2.225 1 87.62 492 GLU B CA 1
ATOM 8210 C C . GLU B 1 492 ? -9.555 46.469 -2.936 1 87.62 492 GLU B C 1
ATOM 8212 O O . GLU B 1 492 ? -10.062 46 -3.955 1 87.62 492 GLU B O 1
ATOM 8217 N N . GLY B 1 493 ? -9.922 47.562 -2.371 1 87.38 493 GLY B N 1
ATOM 8218 C CA . GLY B 1 493 ? -10.906 48.438 -3.002 1 87.38 493 GLY B CA 1
ATOM 8219 C C . GLY B 1 493 ? -12.336 48.062 -2.641 1 87.38 493 GLY B C 1
ATOM 8220 O O . GLY B 1 493 ? -13.273 48.75 -3.035 1 87.38 493 GLY B O 1
ATOM 8221 N N . HIS B 1 494 ? -12.516 47.031 -1.818 1 90.38 494 HIS B N 1
ATOM 8222 C CA . HIS B 1 494 ? -13.867 46.594 -1.479 1 90.38 494 HIS B CA 1
ATOM 8223 C C . HIS B 1 494 ? -14.242 47.031 -0.063 1 90.38 494 HIS B C 1
ATOM 8225 O O . HIS B 1 494 ? -13.367 47.156 0.797 1 90.38 494 HIS B O 1
ATOM 8231 N N . GLN B 1 495 ? -15.461 47.344 0.078 1 89.94 495 GLN B N 1
ATOM 8232 C CA . GLN B 1 495 ? -16.062 47.562 1.391 1 89.94 495 GLN B CA 1
ATOM 8233 C C . GLN B 1 495 ? -17.234 46.656 1.64 1 89.94 495 GLN B C 1
ATOM 8235 O O . GLN B 1 495 ? -17.984 46.312 0.713 1 89.94 495 GLN B O 1
ATOM 8240 N N . LEU B 1 496 ? -17.266 46.219 2.861 1 91.12 496 LEU B N 1
ATOM 8241 C CA . LEU B 1 496 ? -18.328 45.281 3.213 1 91.12 496 LEU B CA 1
ATOM 8242 C C . LEU B 1 496 ? -18.75 45.469 4.668 1 91.12 496 LEU B C 1
ATOM 8244 O O . LEU B 1 496 ? -17.906 45.469 5.566 1 91.12 496 LEU B O 1
ATOM 8248 N N . ASP B 1 497 ? -19.969 45.719 4.906 1 91.5 497 ASP B N 1
ATOM 8249 C CA . ASP B 1 497 ? -20.5 45.781 6.266 1 91.5 497 ASP B CA 1
ATOM 8250 C C . ASP B 1 497 ? -21.5 44.656 6.516 1 91.5 497 ASP B C 1
ATOM 8252 O O . ASP B 1 497 ? -21.688 43.781 5.66 1 91.5 497 ASP B O 1
ATOM 8256 N N . ALA B 1 498 ? -21.953 44.594 7.73 1 92.38 498 ALA B N 1
ATOM 8257 C CA . ALA B 1 498 ? -22.828 43.5 8.148 1 92.38 498 ALA B CA 1
ATOM 8258 C C . ALA B 1 498 ? -24.078 43.438 7.277 1 92.38 498 ALA B C 1
ATOM 8260 O O . ALA B 1 498 ? -24.578 42.344 6.988 1 92.38 498 ALA B O 1
ATOM 8261 N N . ARG B 1 499 ? -24.578 44.562 6.887 1 92.38 499 ARG B N 1
ATOM 8262 C CA . ARG B 1 499 ? -25.781 44.625 6.051 1 92.38 499 ARG B CA 1
ATOM 8263 C C . ARG B 1 499 ? -25.5 44.031 4.672 1 92.38 499 ARG B C 1
ATOM 8265 O O . ARG B 1 499 ? -26.312 43.25 4.156 1 92.38 499 ARG B O 1
ATOM 8272 N N . GLU B 1 500 ? -24.422 44.375 4.109 1 92.44 500 GLU B N 1
ATOM 8273 C CA . GLU B 1 500 ? -24.047 43.875 2.801 1 92.44 500 GLU B CA 1
ATOM 8274 C C . GLU B 1 500 ? -23.797 42.375 2.854 1 92.44 500 GLU B C 1
ATOM 8276 O O . GLU B 1 500 ? -24.125 41.625 1.909 1 92.44 500 GLU B O 1
ATOM 8281 N N . LEU B 1 501 ? -23.156 42 3.891 1 93.81 501 LEU B N 1
ATOM 8282 C CA . LEU B 1 501 ? -22.938 40.562 4.039 1 93.81 501 LEU B CA 1
ATOM 8283 C C . LEU B 1 501 ? -24.266 39.812 4.137 1 93.81 501 LEU B C 1
ATOM 8285 O O . LEU B 1 501 ? -24.422 38.75 3.557 1 93.81 501 LEU B O 1
ATOM 8289 N N . LYS B 1 502 ? -25.188 40.344 4.902 1 92.81 502 LYS B N 1
ATOM 8290 C CA . LYS B 1 502 ? -26.516 39.75 5.012 1 92.81 502 LYS B CA 1
ATOM 8291 C C . LYS B 1 502 ? -27.188 39.656 3.645 1 92.81 502 LYS B C 1
ATOM 8293 O O . LYS B 1 502 ? -27.797 38.625 3.326 1 92.81 502 LYS B O 1
ATOM 8298 N N . GLU B 1 503 ? -27.062 40.688 2.852 1 93.31 503 GLU B N 1
ATOM 8299 C CA . GLU B 1 503 ? -27.641 40.688 1.512 1 93.31 503 GLU B CA 1
ATOM 8300 C C . GLU B 1 503 ? -27 39.594 0.644 1 93.31 503 GLU B C 1
ATOM 8302 O O . GLU B 1 503 ? -27.688 38.969 -0.174 1 93.31 503 GLU B O 1
ATOM 8307 N N . HIS B 1 504 ? -25.734 39.438 0.842 1 93.94 504 HIS B N 1
ATOM 8308 C CA . HIS B 1 504 ? -25.016 38.406 0.113 1 93.94 504 HIS B CA 1
ATOM 8309 C C . HIS B 1 504 ? -25.5 37.031 0.511 1 93.94 504 HIS B C 1
ATOM 8311 O O . HIS B 1 504 ? -25.594 36.125 -0.331 1 93.94 504 HIS B O 1
ATOM 8317 N N . LEU B 1 505 ? -25.859 36.844 1.78 1 93.94 505 LEU B N 1
ATOM 8318 C CA . LEU B 1 505 ? -26.172 35.5 2.307 1 93.94 505 LEU B CA 1
ATOM 8319 C C . LEU B 1 505 ? -27.656 35.219 2.158 1 93.94 505 LEU B C 1
ATOM 8321 O O . LEU B 1 505 ? -28.078 34.062 2.238 1 93.94 505 LEU B O 1
ATOM 8325 N N . LYS B 1 506 ? -28.469 36.188 1.889 1 91.69 506 LYS B N 1
ATOM 8326 C CA . LYS B 1 506 ? -29.922 36.062 1.834 1 91.69 506 LYS B CA 1
ATOM 8327 C C . LYS B 1 506 ? -30.344 35.031 0.792 1 91.69 506 LYS B C 1
ATOM 8329 O O . LYS B 1 506 ? -31.219 34.188 1.058 1 91.69 506 LYS B O 1
ATOM 8334 N N . PRO B 1 507 ? -29.75 35.094 -0.381 1 91.94 507 PRO B N 1
ATOM 8335 C CA . PRO B 1 507 ? -30.156 34.125 -1.39 1 91.94 507 PRO B CA 1
ATOM 8336 C C . PRO B 1 507 ? -29.922 32.688 -0.947 1 91.94 507 PRO B C 1
ATOM 8338 O O . PRO B 1 507 ? -30.656 31.766 -1.337 1 91.94 507 PRO B O 1
ATOM 8341 N N . PHE B 1 508 ? -28.969 32.5 -0.187 1 90.44 508 PHE B N 1
ATOM 8342 C CA . PHE B 1 508 ? -28.656 31.156 0.265 1 90.44 508 PHE B CA 1
ATOM 8343 C C . PHE B 1 508 ? -29.672 30.672 1.292 1 90.44 508 PHE B C 1
ATOM 8345 O O . PHE B 1 508 ? -29.922 29.469 1.411 1 90.44 508 PHE B O 1
ATOM 8352 N N . VAL B 1 509 ? -30.188 31.609 2.027 1 86.5 509 VAL B N 1
ATOM 8353 C CA . VAL B 1 509 ? -31.266 31.297 2.957 1 86.5 509 VAL B CA 1
ATOM 8354 C C . VAL B 1 509 ? -32.531 30.922 2.18 1 86.5 509 VAL B C 1
ATOM 8356 O O . VAL B 1 509 ? -33.188 29.938 2.51 1 86.5 509 VAL B O 1
ATOM 8359 N N . GLU B 1 510 ? -32.719 31.641 1.174 1 86.94 510 GLU B N 1
ATOM 8360 C CA . GLU B 1 510 ? -33.906 31.422 0.355 1 86.94 510 GLU B CA 1
ATOM 8361 C C . GLU B 1 510 ? -33.812 30.078 -0.366 1 86.94 510 GLU B C 1
ATOM 8363 O O . GLU B 1 510 ? -34.844 29.406 -0.556 1 86.94 510 GLU B O 1
ATOM 8368 N N . LEU B 1 511 ? -32.688 29.688 -0.703 1 86.38 511 LEU B N 1
ATOM 8369 C CA . LEU B 1 511 ? -32.469 28.453 -1.43 1 86.38 511 LEU B CA 1
ATOM 8370 C C . LEU B 1 511 ? -32.375 27.266 -0.468 1 86.38 511 LEU B C 1
ATOM 8372 O O . LEU B 1 511 ? -32.25 26.125 -0.899 1 86.38 511 LEU B O 1
ATOM 8376 N N . GLY B 1 512 ? -32.375 27.594 0.832 1 77.75 512 GLY B N 1
ATOM 8377 C CA . GLY B 1 512 ? -32.406 26.547 1.829 1 77.75 512 GLY B CA 1
ATOM 8378 C C . GLY B 1 512 ? -31.016 26.047 2.213 1 77.75 512 GLY B C 1
ATOM 8379 O O . GLY B 1 512 ? -30.875 25.031 2.883 1 77.75 512 GLY B O 1
ATOM 8380 N N . HIS B 1 513 ? -30 26.766 1.872 1 78.62 513 HIS B N 1
ATOM 8381 C CA . HIS B 1 513 ? -28.625 26.375 2.164 1 78.62 513 HIS B CA 1
ATOM 8382 C C . HIS B 1 513 ? -28.188 26.859 3.541 1 78.62 513 HIS B C 1
ATOM 8384 O O . HIS B 1 513 ? -27.219 26.375 4.098 1 78.62 513 HIS B O 1
ATOM 8390 N N . LEU B 1 514 ? -28.953 27.828 3.973 1 82.06 514 LEU B N 1
ATOM 8391 C CA . LEU B 1 514 ? -28.609 28.484 5.227 1 82.06 514 LEU B CA 1
ATOM 8392 C C . LEU B 1 514 ? -29.859 28.922 5.98 1 82.06 514 LEU B C 1
ATOM 8394 O O . LEU B 1 514 ? -30.828 29.375 5.371 1 82.06 514 LEU B O 1
ATOM 8398 N N . SER B 1 515 ? -29.891 28.719 7.215 1 81 515 SER B N 1
ATOM 8399 C CA . SER B 1 515 ? -30.984 29.25 8.008 1 81 515 SER B CA 1
ATOM 8400 C C . SER B 1 515 ? -30.859 30.75 8.203 1 81 515 SER B C 1
ATOM 8402 O O . SER B 1 515 ? -29.75 31.297 8.242 1 81 515 SER B O 1
ATOM 8404 N N . LYS B 1 516 ? -31.969 31.344 8.328 1 81.75 516 LYS B N 1
ATOM 8405 C CA . LYS B 1 516 ? -32 32.781 8.492 1 81.75 516 LYS B CA 1
ATOM 8406 C C . LYS B 1 516 ? -31.219 33.219 9.719 1 81.75 516 LYS B C 1
ATOM 8408 O O . LYS B 1 516 ? -30.562 34.281 9.711 1 81.75 516 LYS B O 1
ATOM 8413 N N . TRP B 1 517 ? -31.266 32.406 10.711 1 79.62 517 TRP B N 1
ATOM 8414 C CA . TRP B 1 517 ? -30.625 32.75 11.977 1 79.62 517 TRP B CA 1
ATOM 8415 C C . TRP B 1 517 ? -29.125 32.5 11.914 1 79.62 517 TRP B C 1
ATOM 8417 O O . TRP B 1 517 ? -28.391 32.875 12.836 1 79.62 517 TRP B O 1
ATOM 8427 N N . ALA B 1 518 ? -28.672 31.906 10.852 1 85.5 518 ALA B N 1
ATOM 8428 C CA . ALA B 1 518 ? -27.25 31.609 10.695 1 85.5 518 ALA B CA 1
ATOM 8429 C C . ALA B 1 518 ? -26.484 32.812 10.133 1 85.5 518 ALA B C 1
ATOM 8431 O O . ALA B 1 518 ? -25.25 32.812 10.141 1 85.5 518 ALA B O 1
ATOM 8432 N N . ILE B 1 519 ? -27.219 33.781 9.695 1 89.25 519 ILE B N 1
ATOM 8433 C CA . ILE B 1 519 ? -26.578 35 9.18 1 89.25 519 ILE B CA 1
ATOM 8434 C C . ILE B 1 519 ? -25.875 35.719 10.32 1 89.25 519 ILE B C 1
ATOM 8436 O O . ILE B 1 519 ? -26.516 36.062 11.328 1 89.25 519 ILE B O 1
ATOM 8440 N N . PRO B 1 520 ? -24.594 36 10.156 1 91.69 520 PRO B N 1
ATOM 8441 C CA . PRO B 1 520 ? -23.891 36.719 11.211 1 91.69 520 PRO B CA 1
ATOM 8442 C C . PRO B 1 520 ? -24.5 38.094 11.469 1 91.69 520 PRO B C 1
ATOM 8444 O O . PRO B 1 520 ? -24.672 38.875 10.531 1 91.69 520 PRO B O 1
ATOM 8447 N N . SER B 1 521 ? -24.812 38.312 12.695 1 85.25 521 SER B N 1
ATOM 8448 C CA . SER B 1 521 ? -25.344 39.625 13.039 1 85.25 521 SER B CA 1
ATOM 8449 C C . SER B 1 521 ? -24.219 40.656 13.203 1 85.25 521 SER B C 1
ATOM 8451 O O . SER B 1 521 ? -24.453 41.875 13.109 1 85.25 521 SER B O 1
ATOM 8453 N N . GLN B 1 522 ? -23.047 40.156 13.516 1 90.75 522 GLN B N 1
ATOM 8454 C CA . GLN B 1 522 ? -21.875 41.031 13.672 1 90.75 522 GLN B CA 1
ATOM 8455 C C . GLN B 1 522 ? -20.703 40.5 12.836 1 90.75 522 GLN B C 1
ATOM 8457 O O . GLN B 1 522 ? -20.516 39.312 12.68 1 90.75 522 GLN B O 1
ATOM 8462 N N . ILE B 1 523 ? -20.031 41.5 12.289 1 93.38 523 ILE B N 1
ATOM 8463 C CA . ILE B 1 523 ? -18.828 41.156 11.539 1 93.38 523 ILE B CA 1
ATOM 8464 C C . ILE B 1 523 ? -17.703 42.125 11.898 1 93.38 523 ILE B C 1
ATOM 8466 O O . ILE B 1 523 ? -17.953 43.188 12.453 1 93.38 523 ILE B O 1
ATOM 8470 N N . ALA B 1 524 ? -16.578 41.75 11.703 1 92.88 524 ALA B N 1
ATOM 8471 C CA . ALA B 1 524 ? -15.414 42.625 11.797 1 92.88 524 ALA B CA 1
ATOM 8472 C C . ALA B 1 524 ? -14.539 42.531 10.547 1 92.88 524 ALA B C 1
ATOM 8474 O O . ALA B 1 524 ? -14.32 41.438 10.039 1 92.88 524 ALA B O 1
ATOM 8475 N N . VAL B 1 525 ? -14.203 43.656 10.008 1 91.31 525 VAL B N 1
ATOM 8476 C CA . VAL B 1 525 ? -13.25 43.688 8.906 1 91.31 525 VAL B CA 1
ATOM 8477 C C . VAL B 1 525 ? -11.844 43.938 9.445 1 91.31 525 VAL B C 1
ATOM 8479 O O . VAL B 1 525 ? -11.602 44.938 10.117 1 91.31 525 VAL B O 1
ATOM 8482 N N . VAL B 1 526 ? -11 42.969 9.164 1 91.5 526 VAL B N 1
ATOM 8483 C CA . VAL B 1 526 ? -9.641 43.062 9.695 1 91.5 526 VAL B CA 1
ATOM 8484 C C . VAL B 1 526 ? -8.633 42.969 8.555 1 91.5 526 VAL B C 1
ATOM 8486 O O . VAL B 1 526 ? -9 42.688 7.418 1 91.5 526 VAL B O 1
ATOM 8489 N N . THR B 1 527 ? -7.359 43.281 8.828 1 88.88 527 THR B N 1
ATOM 8490 C CA . THR B 1 527 ? -6.305 43.219 7.828 1 88.88 527 THR B CA 1
ATOM 8491 C C . THR B 1 527 ? -5.781 41.781 7.691 1 88.88 527 THR B C 1
ATOM 8493 O O . THR B 1 527 ? -5.281 41.406 6.633 1 88.88 527 THR B O 1
ATOM 8496 N N . GLU B 1 528 ? -5.895 41.094 8.828 1 89.88 528 GLU B N 1
ATOM 8497 C CA . GLU B 1 528 ? -5.445 39.719 8.828 1 89.88 528 GLU B CA 1
ATOM 8498 C C . GLU B 1 528 ? -6.23 38.875 9.836 1 89.88 528 GLU B C 1
ATOM 8500 O O . GLU B 1 528 ? -6.625 39.375 10.891 1 89.88 528 GLU B O 1
ATOM 8505 N N . ILE B 1 529 ? -6.512 37.688 9.469 1 90.94 529 ILE B N 1
ATOM 8506 C CA . ILE B 1 529 ? -7.152 36.75 10.391 1 90.94 529 ILE B CA 1
ATOM 8507 C C . ILE B 1 529 ? -6.09 35.906 11.117 1 90.94 529 ILE B C 1
ATOM 8509 O O . ILE B 1 529 ? -5.176 35.375 10.492 1 90.94 529 ILE B O 1
ATOM 8513 N N . PRO B 1 530 ? -6.215 35.844 12.43 1 89 530 PRO B N 1
ATOM 8514 C CA . PRO B 1 530 ? -5.234 35.062 13.195 1 89 530 PRO B CA 1
ATOM 8515 C C . PRO B 1 530 ? -5.137 33.625 12.719 1 89 530 PRO B C 1
ATOM 8517 O O . PRO B 1 530 ? -6.16 32.969 12.484 1 89 530 PRO B O 1
ATOM 8520 N N . LYS B 1 531 ? -3.898 33.25 12.586 1 86.88 531 LYS B N 1
ATOM 8521 C CA . LYS B 1 531 ? -3.633 31.875 12.141 1 86.88 531 LYS B CA 1
ATOM 8522 C C . LYS B 1 531 ? -2.699 31.156 13.109 1 86.88 531 LYS B C 1
ATOM 8524 O O . LYS B 1 531 ? -1.927 31.797 13.828 1 86.88 531 LYS B O 1
ATOM 8529 N N . THR B 1 532 ? -2.803 29.812 13.102 1 79.44 532 THR B N 1
ATOM 8530 C CA . THR B 1 532 ? -1.899 28.984 13.898 1 79.44 532 THR B CA 1
ATOM 8531 C C . THR B 1 532 ? -0.531 28.891 13.227 1 79.44 532 THR B C 1
ATOM 8533 O O . THR B 1 532 ? -0.326 29.422 12.141 1 79.44 532 THR B O 1
ATOM 8536 N N . SER B 1 533 ? 0.323 28.109 13.922 1 70.75 533 SER B N 1
ATOM 8537 C CA . SER B 1 533 ? 1.699 27.953 13.461 1 70.75 533 SER B CA 1
ATOM 8538 C C . SER B 1 533 ? 1.76 27.156 12.164 1 70.75 533 SER B C 1
ATOM 8540 O O . SER B 1 533 ? 2.746 27.25 11.422 1 70.75 533 SER B O 1
ATOM 8542 N N . VAL B 1 534 ? 0.685 26.516 11.852 1 71.44 534 VAL B N 1
ATOM 8543 C CA . VAL B 1 534 ? 0.702 25.703 10.641 1 71.44 534 VAL B CA 1
ATOM 8544 C C . VAL B 1 534 ? -0.229 26.312 9.602 1 71.44 534 VAL B C 1
ATOM 8546 O O . VAL B 1 534 ? -0.557 25.672 8.602 1 71.44 534 VAL B O 1
ATOM 8549 N N . GLY B 1 535 ? -0.693 27.547 9.906 1 71.62 535 GLY B N 1
ATOM 8550 C CA . GLY B 1 535 ? -1.443 28.297 8.906 1 71.62 535 GLY B CA 1
ATOM 8551 C C . GLY B 1 535 ? -2.941 28.078 9.008 1 71.62 535 GLY B C 1
ATOM 8552 O O . GLY B 1 535 ? -3.701 28.562 8.164 1 71.62 535 GLY B O 1
ATOM 8553 N N . LYS B 1 536 ? -3.346 27.344 10.047 1 79.38 536 LYS B N 1
ATOM 8554 C CA . LYS B 1 536 ? -4.777 27.156 10.25 1 79.38 536 LYS B CA 1
ATOM 8555 C C . LYS B 1 536 ? -5.41 28.359 10.945 1 79.38 536 LYS B C 1
ATOM 8557 O O . LYS B 1 536 ? -4.727 29.109 11.641 1 79.38 536 LYS B O 1
ATOM 8562 N N . LEU B 1 537 ? -6.754 28.594 10.695 1 81.81 537 LEU B N 1
ATOM 8563 C CA . LEU B 1 537 ? -7.461 29.641 11.422 1 81.81 537 LEU B CA 1
ATOM 8564 C C . LEU B 1 537 ? -7.402 29.391 12.922 1 81.81 537 LEU B C 1
ATOM 8566 O O . LEU B 1 537 ? -7.672 28.281 13.383 1 81.81 537 LEU B O 1
ATOM 8570 N N . ASP B 1 538 ? -6.949 30.359 13.641 1 85.25 538 ASP B N 1
ATOM 8571 C CA . ASP B 1 538 ? -6.902 30.281 15.094 1 85.25 538 ASP B CA 1
ATOM 8572 C C . ASP B 1 538 ? -8.195 30.812 15.719 1 85.25 538 ASP B C 1
ATOM 8574 O O . ASP B 1 538 ? -8.234 31.938 16.219 1 85.25 538 ASP B O 1
ATOM 8578 N N . LYS B 1 539 ? -9.25 30 15.789 1 86.12 539 LYS B N 1
ATOM 8579 C CA . LYS B 1 539 ? -10.578 30.422 16.203 1 86.12 539 LYS B CA 1
ATOM 8580 C C . LYS B 1 539 ? -10.609 30.75 17.703 1 86.12 539 LYS B C 1
ATOM 8582 O O . LYS B 1 539 ? -11.422 31.562 18.141 1 86.12 539 LYS B O 1
ATOM 8587 N N . LYS B 1 540 ? -9.727 30.156 18.391 1 83 540 LYS B N 1
ATOM 8588 C CA . LYS B 1 540 ? -9.625 30.5 19.812 1 83 540 LYS B CA 1
ATOM 8589 C C . LYS B 1 540 ? -9.188 31.953 19.984 1 83 540 LYS B C 1
ATOM 8591 O O . LYS B 1 540 ? -9.812 32.688 20.75 1 83 540 LYS B O 1
ATOM 8596 N N . ARG B 1 541 ? -8.125 32.281 19.312 1 86.44 541 ARG B N 1
ATOM 8597 C CA . ARG B 1 541 ? -7.625 33.656 19.359 1 86.44 541 ARG B CA 1
ATOM 8598 C C . ARG B 1 541 ? -8.664 34.656 18.844 1 86.44 541 ARG B C 1
ATOM 8600 O O . ARG B 1 541 ? -8.82 35.75 19.391 1 86.44 541 ARG B O 1
ATOM 8607 N N . ILE B 1 542 ? -9.391 34.281 17.875 1 88.69 542 ILE B N 1
ATOM 8608 C CA . ILE B 1 542 ? -10.414 35.125 17.266 1 88.69 542 ILE B CA 1
ATOM 8609 C C . ILE B 1 542 ? -11.5 35.438 18.297 1 88.69 542 ILE B C 1
ATOM 8611 O O . ILE B 1 542 ? -11.914 36.594 18.438 1 88.69 542 ILE B O 1
ATOM 8615 N N . ARG B 1 543 ? -11.883 34.438 19.031 1 87.75 543 ARG B N 1
ATOM 8616 C CA . ARG B 1 543 ? -12.914 34.625 20.047 1 87.75 543 ARG B CA 1
ATOM 8617 C C . ARG B 1 543 ? -12.445 35.594 21.125 1 87.75 543 ARG B C 1
ATOM 8619 O O . ARG B 1 543 ? -13.227 36.438 21.594 1 87.75 543 ARG B O 1
ATOM 8626 N N . LEU B 1 544 ? -11.18 35.469 21.453 1 87.69 544 LEU B N 1
ATOM 8627 C CA . LEU B 1 544 ? -10.617 36.375 22.453 1 87.69 544 LEU B CA 1
ATOM 8628 C C . LEU B 1 544 ? -10.594 37.812 21.938 1 87.69 544 LEU B C 1
ATOM 8630 O O . LEU B 1 544 ? -10.93 38.75 22.672 1 87.69 544 LEU B O 1
ATOM 8634 N N . ASP B 1 545 ? -10.242 37.969 20.766 1 89.12 545 ASP B N 1
ATOM 8635 C CA . ASP B 1 545 ? -10.188 39.312 20.141 1 89.12 545 ASP B CA 1
ATOM 8636 C C . ASP B 1 545 ? -11.57 39.938 20.094 1 89.12 545 ASP B C 1
ATOM 8638 O O . ASP B 1 545 ? -11.719 41.156 20.344 1 89.12 545 ASP B O 1
ATOM 8642 N N . ILE B 1 546 ? -12.5 39.156 19.766 1 87.12 546 ILE B N 1
ATOM 8643 C CA . ILE B 1 546 ? -13.859 39.656 19.609 1 87.12 546 ILE B CA 1
ATOM 8644 C C . ILE B 1 546 ? -14.375 40.188 20.938 1 87.12 546 ILE B C 1
ATOM 8646 O O . ILE B 1 546 ? -15.023 41.25 21 1 87.12 546 ILE B O 1
ATOM 8650 N N . VAL B 1 547 ? -14.078 39.406 21.984 1 86 547 VAL B N 1
ATOM 8651 C CA . VAL B 1 547 ? -14.492 39.844 23.312 1 86 547 VAL B CA 1
ATOM 8652 C C . VAL B 1 547 ? -13.883 41.219 23.641 1 86 547 VAL B C 1
ATOM 8654 O O . VAL B 1 547 ? -14.562 42.094 24.156 1 86 547 VAL B O 1
ATOM 8657 N N . GLU B 1 548 ? -12.641 41.312 23.266 1 86.25 548 GLU B N 1
ATOM 8658 C CA . GLU B 1 548 ? -11.953 42.562 23.484 1 86.25 548 GLU B CA 1
ATOM 8659 C C . GLU B 1 548 ? -12.555 43.688 22.656 1 86.25 548 GLU B C 1
ATOM 8661 O O . GLU B 1 548 ? -12.727 44.812 23.141 1 86.25 548 GLU B O 1
ATOM 8666 N N . TRP B 1 549 ? -12.859 43.375 21.453 1 85.06 549 TRP B N 1
ATOM 8667 C CA . TRP B 1 549 ? -13.422 44.375 20.547 1 85.06 549 TRP B CA 1
ATOM 8668 C C . TRP B 1 549 ? -14.812 44.812 21 1 85.06 549 TRP B C 1
ATOM 8670 O O . TRP B 1 549 ? -15.18 45.969 20.891 1 85.06 549 TRP B O 1
ATOM 8680 N N . GLN B 1 550 ? -15.578 43.875 21.438 1 82.38 550 GLN B N 1
ATOM 8681 C CA . GLN B 1 550 ? -16.922 44.156 21.906 1 82.38 550 GLN B CA 1
ATOM 8682 C C . GLN B 1 550 ? -16.906 45.031 23.172 1 82.38 550 GLN B C 1
ATOM 8684 O O . GLN B 1 550 ? -17.719 45.938 23.328 1 82.38 550 GLN B O 1
ATOM 8689 N N . GLU B 1 551 ? -15.977 44.719 24.016 1 82.81 551 GLU B N 1
ATOM 8690 C CA . GLU B 1 551 ? -15.844 45.469 25.25 1 82.81 551 GLU B CA 1
ATOM 8691 C C . GLU B 1 551 ? -15.391 46.875 24.984 1 82.81 551 GLU B C 1
ATOM 8693 O O . GLU B 1 551 ? -15.812 47.812 25.688 1 82.81 551 GLU B O 1
ATOM 8698 N N . SER B 1 552 ? -14.609 47 23.969 1 82.38 552 SER B N 1
ATOM 8699 C CA . SER B 1 552 ? -14.062 48.344 23.672 1 82.38 552 SER B CA 1
ATOM 8700 C C . SER B 1 552 ? -14.914 49.062 22.641 1 82.38 552 SER B C 1
ATOM 8702 O O . SER B 1 552 ? -14.594 50.188 22.234 1 82.38 552 SER B O 1
ATOM 8704 N N . ASN B 1 553 ? -15.945 48.5 22.266 1 76.44 553 ASN B N 1
ATOM 8705 C CA . ASN B 1 553 ? -16.797 49.031 21.219 1 76.44 553 ASN B CA 1
ATOM 8706 C C . ASN B 1 553 ? -15.984 49.531 20.031 1 76.44 553 ASN B C 1
ATOM 8708 O O . ASN B 1 553 ? -16.109 50.688 19.625 1 76.44 553 ASN B O 1
ATOM 8712 N N . SER B 1 554 ? -15.211 48.688 19.562 1 76.12 554 SER B N 1
ATOM 8713 C CA . SER B 1 554 ? -14.242 49.031 18.516 1 76.12 554 SER B CA 1
ATOM 8714 C C . SER B 1 554 ? -14.938 49.375 17.203 1 76.12 554 SER B C 1
ATOM 8716 O O . SER B 1 554 ? -15.977 48.812 16.875 1 76.12 554 SER B O 1
ATOM 8718 N N . ALA B 1 555 ? -14.375 50.312 16.375 1 72.94 555 ALA B N 1
ATOM 8719 C CA . ALA B 1 555 ? -14.922 50.812 15.125 1 72.94 555 ALA B CA 1
ATOM 8720 C C . ALA B 1 555 ? -14.898 49.75 14.031 1 72.94 555 ALA B C 1
ATOM 8722 O O . ALA B 1 555 ? -15.586 49.875 13.016 1 72.94 555 ALA B O 1
ATOM 8723 N N . PHE B 1 556 ? -14.172 48.594 14.289 1 77 556 PHE B N 1
ATOM 8724 C CA . PHE B 1 556 ? -14.039 47.594 13.25 1 77 556 PHE B CA 1
ATOM 8725 C C . PHE B 1 556 ? -15.25 46.656 13.242 1 77 556 PHE B C 1
ATOM 8727 O O . PHE B 1 556 ? -15.445 45.875 12.297 1 77 556 PHE B O 1
ATOM 8734 N N . LEU B 1 557 ? -16.062 46.906 14.234 1 83.38 557 LEU B N 1
ATOM 8735 C CA . LEU B 1 557 ? -17.234 46.031 14.352 1 83.38 557 LEU B CA 1
ATOM 8736 C C . LEU B 1 557 ? -18.422 46.594 13.602 1 83.38 557 LEU B C 1
ATOM 8738 O O . LEU B 1 557 ? -18.672 47.812 13.656 1 83.38 557 LEU B O 1
ATOM 8742 N N . SER B 1 558 ? -18.875 45.844 12.695 1 81.88 558 SER B N 1
ATOM 8743 C CA . SER B 1 558 ? -20.125 46.188 12.023 1 81.88 558 SER B CA 1
ATOM 8744 C C . SER B 1 558 ? -21.266 45.25 12.484 1 81.88 558 SER B C 1
ATOM 8746 O O . SER B 1 558 ? -21.078 44.031 12.57 1 81.88 558 SER B O 1
ATOM 8748 N N . THR B 1 559 ? -22.266 45.781 12.938 1 82.19 559 THR B N 1
ATOM 8749 C CA . THR B 1 559 ? -23.406 45.031 13.477 1 82.19 559 THR B CA 1
ATOM 8750 C C . THR B 1 559 ? -24.656 45.312 12.664 1 82.19 559 THR B C 1
ATOM 8752 O O . THR B 1 559 ? -24.875 46.438 12.18 1 82.19 559 THR B O 1
ATOM 8755 N N . LEU B 1 560 ? -25.406 44.219 12.5 1 73.31 560 LEU B N 1
ATOM 8756 C CA . LEU B 1 560 ? -26.703 44.375 11.852 1 73.31 560 LEU B CA 1
ATOM 8757 C C . LEU B 1 560 ? -27.672 45.156 12.758 1 73.31 560 LEU B C 1
ATOM 8759 O O . LEU B 1 560 ? -27.734 44.906 13.961 1 73.31 560 LEU B O 1
#

Organism: NCBI:txid53407

Sequence (1120 aa):
MLQTRVIPPAEGAYRYPLLIKRLLMSGSRYEKTREIVYRDKVRYSYPTLAERVARLANVLTQAGVKAGDTVAVMDWDSHRYLECMFAIPMLGAVIHTINVRLSPEQILYTMNHADDRFVLVNSEFVGLYQAIAGQLTTVEKTLLLTDTDSTTADLPNLVGEYEQLLAAASPVYDFQDFDENSVATTFYTTGTTGNPKGVYFSHRQLVLHTMGVATVMGSVDSVRLLGTNDVYMPITPMFHVHAWGLPYVATMLGLKQVYPGRYDPEYLVELWRREKVTFSHCVPTILQMVLNAKAAQGVDFKGWKMVIGGSALNRTLYETAKSRGIQLTAAYGMSETGPLVSCAHLNEELMAGSEDERTTYRIKAGVPGPLVEAAIIDDDGNFLPADGESQGELVLRAPWLSEGYFNEPEKGAQLWAGGWQHTGDVATLDSMGVIDIRDRIKDVIKTGGEWVSSLALEDLVSRHPGVREVAVVGIADPQWGERPFALLVLREGHQLDARELKEHLKPFVELGHLSKWAIPSQIAVVTEIPKTSVGKLDKKRIRLDIVEWQESNSAFLSTLMLQTRVIPPAEGAYRYPLLIKRLLMSGSRYEKTREIVYRDKVRYSYPTLAERVARLANVLTQAGVKAGDTVAVMDWDSHRYLECMFAIPMLGAVIHTINVRLSPEQILYTMNHADDRFVLVNSEFVGLYQAIAGQLTTVEKTLLLTDTDSTTADLPNLVGEYEQLLAAASPVYDFQDFDENSVATTFYTTGTTGNPKGVYFSHRQLVLHTMGVATVMGSVDSVRLLGTNDVYMPITPMFHVHAWGLPYVATMLGLKQVYPGRYDPEYLVELWRREKVTFSHCVPTILQMVLNAKAAQGVDFKGWKMVIGGSALNRTLYETAKSRGIQLTAAYGMSETGPLVSCAHLNEELMAGSEDERTTYRIKAGVPGPLVEAAIIDDDGNFLPADGESQGELVLRAPWLSEGYFNEPEKGAQLWAGGWQHTGDVATLDSMGVIDIRDRIKDVIKTGGEWVSSLALEDLVSRHPGVREVAVVGIADPQWGERPFALLVLREGHQLDARELKEHLKPFVELGHLSKWAIPSQIAVVTEIPKTSVGKLDKKRIRLDIVEWQESNSAFLSTL

pLDDT: mean 93.42, std 6.58, range [48.69, 98.94]

InterPro domains:
  IPR000873 AMP-dependent synthetase/ligase domain [PF00501] (30-406)
  IPR025110 AMP-binding enzyme, C-terminal domain [PF13193] (457-536)
  IPR042099 ANL, N-terminal domain [G3DSA:3.40.50.12780] (14-441)
  IPR045851 AMP-binding enzyme domain superfamily [G3DSA:3.30.300.30] (442-547)
  IPR050237 ATP-dependent AMP-binding enzyme [PTHR43767] (10-542)

Nearest PDB structures (foldseek):
  8hsy-assembly1_A  TM=9.057E-01  e=2.033E-73  Vibrio harveyi
  8i3i-assembly1_A  TM=9.063E-01  e=5.805E-73  Vibrio harveyi
  5ie0-assembly2_B  TM=9.016E-01  e=5.690E-42  Arabidopsis thaliana
  6sq8-assembly2_B  TM=9.009E-01  e=1.145E-41  Marinactinospora thermotolerans
  6sq8-assembly1_A  TM=8.984E-01  e=1.364E-41  Marinactinospora thermotolerans